Protein AF-B0C859-F1 (afdb_monomer)

Radius of gyration: 30.51 Å; Cα contacts (8 Å, |Δi|>4): 1218; chains: 1; bounding box: 71×72×111 Å

Solvent-accessible surface area (backbone atoms only — not comparable to full-atom values): 41996 Å² total; per-residue (Å²): 130,48,47,42,26,33,20,69,65,22,59,54,35,64,70,35,77,77,31,59,90,48,53,83,52,46,46,60,54,52,50,51,58,43,65,68,59,91,51,92,54,97,84,43,74,41,70,45,69,41,69,83,90,44,56,77,31,32,31,49,46,49,91,95,53,52,63,32,47,33,29,33,76,55,93,74,31,37,36,34,60,35,48,41,47,74,57,84,59,63,76,68,59,68,72,85,78,54,65,89,58,56,41,24,45,63,90,74,52,49,77,70,53,33,47,38,29,65,32,42,38,44,44,71,39,31,61,47,82,48,73,60,64,52,47,50,60,49,56,67,53,73,69,74,62,101,59,68,44,47,37,38,42,44,40,33,77,43,45,52,63,71,62,50,53,49,55,48,46,53,56,42,39,71,71,66,38,47,57,45,42,30,36,54,75,90,50,39,64,58,50,45,51,25,50,71,72,44,65,98,79,39,89,87,67,62,65,31,36,65,68,56,49,44,21,69,70,36,67,85,44,52,89,22,59,51,48,73,64,53,50,43,54,16,43,49,51,27,26,50,75,67,72,39,36,86,82,58,58,85,84,52,63,65,56,53,48,38,39,45,63,68,65,66,41,79,84,36,82,65,45,66,71,33,60,63,44,61,74,38,40,71,59,50,61,56,55,65,71,51,54,68,69,50,31,50,58,54,39,57,82,37,34,51,73,63,60,48,24,66,51,48,55,76,71,68,72,88,78,94,54,37,32,40,40,37,35,46,61,46,49,60,47,52,70,59,44,56,50,20,52,52,49,32,46,49,48,48,36,73,77,38,99,37,55,36,38,38,38,38,30,29,36,69,60,59,28,78,51,79,51,70,82,58,65,42,80,67,70,58,87,45,80,40,77,69,55,70,54,17,78,40,34,11,15,29,44,34,52,34,31,55,41,43,56,61,67,49,76,65,72,84,78,55,102,56,64,64,75,69,66,75,65,54,38,86,36,22,66,38,59,55,52,64,26,34,34,40,51,25,91,40,76,64,48,54,47,53,49,52,54,51,41,46,70,71,34,83,57,34,97,85,53,79,67,58,36,57,60,55,51,59,10,53,23,42,38,34,39,32,56,84,86,58,89,72,85,73,78,70,48,78,34,38,43,76,33,38,56,79,72,43,54,96,51,65,28,37,18,34,35,37,43,64,75,70,81,58,105,59,84,80,46,51,64,58,30,19,43,50,35,43,54,58,61,31,28,26,44,38,46,37,36,48,32,36,51,71,35,50,55,48,41,51,73,75,30,48,70,22,62,74,51,36,50,74,42,57,69,88,41,61,65,64,47,51,53,49,43,54,57,50,58,73,30,37,32,47,33,65,54,50,90,31,33,71,57,52,54,49,52,60,52,50,29,50,68,41,89,75,71,46,76,46,50,45,50,66,65,47,33,59,60,20,70,47,61,64,66,69,51,46,56,60,42,38,53,51,39,41,79,36,43,78,64,56,70,34,67,67,52,48,49,51,49,70,39,87,80,41,45,59,71,58,29,30,48,52,25,48,35,68,74,33,53,68,60,19,53,62,52,42,57,74,27,58,87,79,37,54,67,61,29,45,51,52,33,51,52,53,18,51,55,28,42,75,71,68,37,52,72,59,14,49,26,39,24,53,76,54,76,43,90,80,93,72,92,58,98,64,66,80,56,46,82,57,86,76,63,63,70,59,54,49,51,52,53,50,51,50,53,51,51,56,52,51,58,64,72,74,108

Secondary structure (DSSP, 8-state):
-PPEEE-HHHHHHHTSGGGGGGGGGHHHHHHHHHTT----STT--EEEEPPGGGTT-EEEE-TT--EEEEEEEETTEEEEEEEEESSSSTTTS-TTSS-----EEE----HHHHHHHHHT-GGGGSBPPPHHHHHHHHHHHH---SS-EEEEEE--TTS-HHHHHHHHHHHHHHTT-EEEEE--GGGHHHHHHHHHHS-TT-TT--EE-HHHHHHHH-GGGTTTBPPHHHHHHHHHHHHHHTT-HHHH-S--HHHHHHHIIIII---HHHHTTSHHHHHTHHHHHHHTTS-HHHHHHHHTT-B-HHHHHHHHTTSPPP--S-EEEEESSGGGS-HHHHHHHHHHHHHHHHHSSS-EEEEEEE-GGG--SS----GGGGT-SEEE-----BSSS-HHHHHHHGGGGGGG--S---TT--PPPPPPGGGBS---PPEEEEEESSHHHHHHHHHHHHHHSS--TT---S-HHHHHHHSEEEEE-TT----PPP-SSEEEE-HHHHTT--EEEEEEE-----SSPPPHHHHHHHHHHHTSEEEEEEEEEEHHHHHHHHHH-HHHHHTEEEEETT-HHHHHHHHHHHHTT-----SGGGHHHHHHHHHHHTTSSS----TTHHHHHHHTT--HHHHHHHHHHHHHTTHHHHTSHHHHHHHHSTTS-HHHHHHHHHHTT-HHHHHHHHGGGTTT-HHHHHHHHHHHHHHHHHTT-HHHHHHHHHHTT-------S-GGGGG--S-HHHHHHHHHHHHHHHHHHHH--

Organism: Acaryochloris marina (strain MBIC 11017) (NCBI:txid329726)

Foldseek 3Di:
DAWEFEAPQALLQLLFPQNVVCNQVVLVLVVLVRVVDPDPDLQRFDKDADDDPRNQWIWTDGPPAQKIWIWGDDPRYIYTQHIGGNDPCVVVDDSVQAFRDGFFTDDRQHDVRSCCVRFQVVRLLGTDDDPLLVVVLVVVPVPDDLAEAEEEAFEDPQLCQLVSLLVSQQVVVLVVAAEAAEEDPVCQVSSVSSQVSDDPSCPPDGHHHPLRVCCVFPVLQNPAADDLVLLQVLLCVLCVVLVLCVVLDDDHSLLSLVCLQAVVDPVHPVVCVFLLVVVCVVNVVSSNSRDPVSSVVSSPSHDYPNRVLVVLLPDGDADDAAYEYEHEQQLQDHPSNLLSVVNSQNVNSVPDSHHYYYYYYHFNLQHQRSHDDFVLSSVGPDYDHRGQARSFAALQLLQQLVLLLVLNPPDDDDPRGPDGDRHHNVNYSHNFDHAAEEEAQDPVLVVVLVVVLQVPACQHPPNFDQAVSSLVQLAAEEEEEPPDPDDDDADSRYDYDYLVRLPPAAFQEHEYEYDPDDPDRDGSSSSSSSSSRSSRHGHYYYYYDYPVSVVVCCVRRVSSVVRHHYDYSVPPVSSVVVSVVRSSRGRHHQLQVCLVVLLVVQLVQCQDVLRGHHQCNVVSCVSNVNDPVVSLVSNLVSLLVVLVNLPDVVNVVVLVDPSHDLVVSLSSCLSNVNLVVNLVSLVVCVVPPLPVSLVSLQVSLVSCVVVVVNLVSLLSCVSSVHDDPDDDPCPVCSPDDDDVVVVVVVVVVVVVVVVVVVVVD

InterPro domains:
  IPR027417 P-loop containing nucleoside triphosphate hydrolase [G3DSA:3.40.50.300] (118-390)
  IPR027417 P-loop containing nucleoside triphosphate hydrolase [G3DSA:3.40.50.300] (391-562)
  IPR027417 P-loop containing nucleoside triphosphate hydrolase [SSF52540] (129-548)

Nearest PDB structures (foldseek):
  7zep-assembly1_A  TM=5.717E-01  e=1.549E-06  Homo sapiens
  9gmx-assembly1_B  TM=3.994E-01  e=7.919E-07  Homo sapiens
  8b1t-assembly1_D  TM=3.923E-01  e=1.549E-06  Escherichia coli
  6t2v-assembly1_D  TM=4.020E-01  e=6.567E-06  Escherichia coli
  6i59-assembly1_A  TM=3.264E-01  e=9.735E-07  Saccharomyces cerevisiae S288C

Structure (mmCIF, N/CA/C/O backbone):
data_AF-B0C859-F1
#
_entry.id   AF-B0C859-F1
#
loop_
_atom_site.group_PDB
_atom_site.id
_atom_site.type_symbol
_atom_site.label_atom_id
_atom_site.label_alt_id
_atom_site.label_comp_id
_atom_site.label_asym_id
_atom_site.label_entity_id
_atom_site.label_seq_id
_atom_site.pdbx_PDB_ins_code
_atom_site.Cartn_x
_atom_site.Cartn_y
_atom_site.Cartn_z
_atom_site.occupancy
_atom_site.B_iso_or_equiv
_atom_site.auth_seq_id
_atom_site.auth_comp_id
_atom_site.auth_asym_id
_atom_site.auth_atom_id
_atom_site.pdbx_PDB_model_num
ATOM 1 N N . MET A 1 1 ? -8.826 -27.556 -12.452 1.00 67.69 1 MET A N 1
ATOM 2 C CA . MET A 1 1 ? -7.565 -27.146 -13.107 1.00 67.69 1 MET A CA 1
ATOM 3 C C . MET A 1 1 ? -6.488 -27.094 -12.033 1.00 67.69 1 MET A C 1
ATOM 5 O O . MET A 1 1 ? -6.812 -26.669 -10.931 1.00 67.69 1 MET A O 1
ATOM 9 N N . THR A 1 2 ? -5.275 -27.588 -12.288 1.00 82.00 2 THR A N 1
ATOM 10 C CA . THR A 1 2 ? -4.164 -27.472 -11.324 1.00 82.00 2 THR A CA 1
ATOM 11 C C . THR A 1 2 ? -3.828 -25.998 -11.127 1.00 82.00 2 THR A C 1
ATOM 13 O O . THR A 1 2 ? -3.745 -25.268 -12.114 1.00 82.00 2 THR A O 1
ATOM 16 N N . ARG A 1 3 ? -3.661 -25.547 -9.880 1.00 89.69 3 ARG A N 1
ATOM 17 C CA . ARG A 1 3 ? -3.177 -24.190 -9.590 1.00 89.69 3 ARG A CA 1
ATOM 18 C C . ARG A 1 3 ? -1.683 -24.213 -9.310 1.00 89.69 3 ARG A C 1
ATOM 20 O O . ARG A 1 3 ? -1.163 -25.184 -8.750 1.00 89.69 3 ARG A O 1
ATOM 27 N N . ILE A 1 4 ? -1.015 -23.129 -9.682 1.00 91.69 4 ILE A N 1
ATOM 28 C CA . ILE A 1 4 ? 0.363 -22.856 -9.292 1.00 91.69 4 ILE A CA 1
ATOM 29 C C . ILE A 1 4 ? 0.324 -21.922 -8.089 1.00 91.69 4 ILE A C 1
ATOM 31 O O . ILE A 1 4 ? -0.297 -20.863 -8.135 1.00 91.69 4 ILE A O 1
ATOM 35 N N . LYS A 1 5 ? 0.966 -22.343 -7.007 1.00 92.38 5 LYS A N 1
ATOM 36 C CA . LYS A 1 5 ? 1.082 -21.593 -5.761 1.00 92.38 5 LYS A CA 1
ATOM 37 C C . LYS A 1 5 ? 2.539 -21.248 -5.504 1.00 92.38 5 LYS A C 1
ATOM 39 O O . LYS A 1 5 ? 3.415 -22.025 -5.870 1.00 92.38 5 LYS A O 1
ATOM 44 N N . LEU A 1 6 ? 2.803 -20.117 -4.868 1.00 91.75 6 LEU A N 1
ATOM 45 C CA . LEU A 1 6 ? 4.147 -19.672 -4.515 1.00 91.75 6 LEU A CA 1
ATOM 46 C C . LEU A 1 6 ? 4.242 -19.433 -3.006 1.00 91.75 6 LEU A C 1
ATOM 48 O O . LEU A 1 6 ? 3.296 -18.947 -2.377 1.00 91.75 6 LEU A O 1
ATOM 52 N N . ILE A 1 7 ? 5.395 -19.780 -2.433 1.00 87.62 7 ILE A N 1
ATOM 53 C CA . ILE A 1 7 ? 5.770 -19.390 -1.066 1.00 87.62 7 ILE A CA 1
ATOM 54 C C . ILE A 1 7 ? 6.522 -18.043 -1.087 1.00 87.62 7 ILE A C 1
ATOM 56 O O . ILE A 1 7 ? 7.114 -17.707 -2.118 1.00 87.62 7 ILE A O 1
ATOM 60 N N . PRO A 1 8 ? 6.579 -17.289 0.029 1.00 81.88 8 PRO A N 1
ATOM 61 C CA . PRO A 1 8 ? 7.277 -15.998 0.089 1.00 81.88 8 PRO A CA 1
ATOM 62 C C . PRO A 1 8 ? 8.747 -16.065 -0.347 1.00 81.88 8 PRO A C 1
ATOM 64 O O . PRO A 1 8 ? 9.205 -15.223 -1.116 1.00 81.88 8 PRO A O 1
ATOM 67 N N . ALA A 1 9 ? 9.467 -17.119 0.048 1.00 81.44 9 ALA A N 1
ATOM 68 C CA . ALA A 1 9 ? 10.857 -17.319 -0.357 1.00 81.44 9 ALA A CA 1
ATOM 69 C C . ALA A 1 9 ? 11.041 -17.403 -1.885 1.00 81.44 9 ALA A C 1
ATOM 71 O O . ALA A 1 9 ? 11.989 -16.832 -2.411 1.00 81.44 9 ALA A O 1
ATOM 72 N N . ALA A 1 10 ? 10.115 -18.035 -2.614 1.00 87.38 10 ALA A N 1
ATOM 73 C CA . ALA A 1 10 ? 10.185 -18.111 -4.075 1.00 87.38 10 ALA A CA 1
ATOM 74 C C . ALA A 1 10 ? 9.965 -16.744 -4.751 1.00 87.38 10 ALA A C 1
ATOM 76 O O . ALA A 1 10 ? 10.552 -16.469 -5.794 1.00 87.38 10 ALA A O 1
ATOM 77 N N . LEU A 1 11 ? 9.141 -15.874 -4.157 1.00 85.19 11 LEU A N 1
ATOM 78 C CA . LEU A 1 11 ? 8.973 -14.497 -4.632 1.00 85.19 11 LEU A CA 1
ATOM 79 C C . LEU A 1 11 ? 10.202 -13.630 -4.363 1.00 85.19 11 LEU A C 1
ATOM 81 O O . LEU A 1 11 ? 10.510 -12.7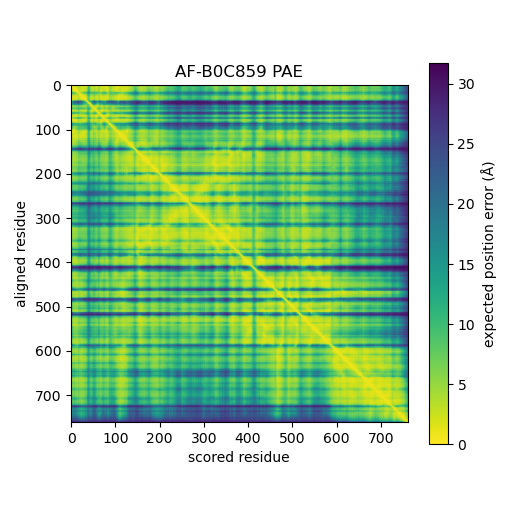56 -5.170 1.00 85.19 11 LEU A O 1
ATOM 85 N N . ARG A 1 12 ? 10.899 -13.851 -3.242 1.00 80.62 12 ARG A N 1
ATOM 86 C CA . ARG A 1 12 ? 12.182 -13.182 -2.988 1.00 80.62 12 ARG A CA 1
ATOM 87 C C . ARG A 1 12 ? 13.233 -13.617 -3.993 1.00 80.62 12 ARG A C 1
ATOM 89 O O . ARG A 1 12 ? 13.919 -12.757 -4.531 1.00 80.62 12 ARG A O 1
ATOM 96 N N . ASP A 1 13 ? 13.300 -14.913 -4.293 1.00 82.62 13 ASP A N 1
ATOM 97 C CA . ASP A 1 13 ? 14.200 -15.433 -5.320 1.00 82.62 13 ASP A CA 1
ATOM 98 C C . ASP A 1 13 ? 13.968 -14.722 -6.673 1.00 82.62 13 ASP A C 1
ATOM 100 O O . ASP A 1 13 ? 14.921 -14.261 -7.286 1.00 82.62 13 ASP A O 1
ATOM 104 N N . LEU A 1 14 ? 12.709 -14.517 -7.095 1.00 83.62 14 LEU A N 1
ATOM 105 C CA . LEU A 1 14 ? 12.363 -13.810 -8.346 1.00 83.62 14 LEU A CA 1
ATOM 106 C C . LEU A 1 14 ? 12.887 -12.377 -8.456 1.00 83.62 14 LEU A C 1
ATOM 108 O O . LEU A 1 14 ? 13.019 -11.860 -9.564 1.00 83.62 14 LEU A O 1
ATOM 112 N N . LYS A 1 15 ? 13.127 -11.722 -7.322 1.00 77.69 15 LYS A N 1
ATOM 113 C CA . LYS A 1 15 ? 13.576 -10.328 -7.264 1.00 77.69 15 LYS A CA 1
ATOM 114 C C . LYS A 1 15 ? 15.097 -10.207 -7.220 1.00 77.69 15 LYS A C 1
ATOM 116 O O . LYS A 1 15 ? 15.607 -9.091 -7.274 1.00 77.69 15 LYS A O 1
ATOM 121 N N . GLN A 1 16 ? 15.815 -11.325 -7.123 1.00 73.88 16 GLN A N 1
ATOM 122 C CA . GLN A 1 16 ? 17.271 -11.330 -7.146 1.00 73.88 16 GLN A CA 1
ATOM 123 C C . GLN A 1 16 ? 17.787 -10.995 -8.547 1.00 73.88 16 GLN A C 1
ATOM 125 O O . GLN A 1 16 ? 17.249 -11.446 -9.559 1.00 73.88 16 GLN A O 1
ATOM 130 N N . SER A 1 17 ? 18.882 -10.240 -8.606 1.00 62.31 17 SER A N 1
ATOM 131 C CA . SER A 1 17 ? 19.525 -9.824 -9.860 1.00 62.31 17 SER A CA 1
ATOM 132 C C . SER A 1 17 ? 19.996 -11.001 -10.722 1.00 62.31 17 SER A C 1
ATOM 134 O O . SER A 1 17 ? 20.011 -10.906 -11.947 1.00 62.31 17 SER A O 1
ATOM 136 N N . SER A 1 18 ? 20.316 -12.145 -10.109 1.00 64.19 18 SER A N 1
ATOM 137 C CA . SER A 1 18 ? 20.667 -13.390 -10.809 1.00 64.19 18 SER A CA 1
ATOM 138 C C . SER A 1 18 ? 19.541 -13.928 -11.702 1.00 64.19 18 SER A C 1
ATOM 140 O O . SER A 1 18 ? 19.820 -14.663 -12.650 1.00 64.19 18 SER A O 1
ATOM 142 N N . ILE A 1 19 ? 18.286 -13.560 -11.422 1.00 69.75 19 ILE A N 1
ATOM 143 C CA . ILE A 1 19 ? 17.091 -14.023 -12.139 1.00 69.75 19 ILE A CA 1
ATOM 144 C C . ILE A 1 19 ? 16.697 -13.088 -13.287 1.00 69.75 19 ILE A C 1
ATOM 146 O O . ILE A 1 19 ? 16.018 -13.518 -14.220 1.00 69.75 19 ILE A O 1
ATOM 150 N N . GLU A 1 20 ? 17.146 -11.829 -13.264 1.00 71.75 20 GLU A N 1
ATOM 151 C CA . GLU A 1 20 ? 16.677 -10.767 -14.167 1.00 71.75 20 GLU A CA 1
ATOM 152 C C . GLU A 1 20 ? 16.788 -11.153 -15.652 1.00 71.75 20 GLU A C 1
ATOM 154 O O . GLU A 1 20 ? 15.873 -10.898 -16.433 1.00 71.75 20 GLU A O 1
ATOM 159 N N . GLN A 1 21 ? 17.849 -11.872 -16.029 1.00 73.81 21 GLN A N 1
ATOM 160 C CA . GLN A 1 21 ? 18.100 -12.300 -17.412 1.00 73.81 21 GLN A CA 1
ATOM 161 C C . GLN A 1 21 ? 17.035 -13.237 -17.999 1.00 73.81 21 GLN A C 1
ATOM 163 O O . GLN A 1 21 ? 16.920 -13.340 -19.216 1.00 73.81 21 GLN A O 1
ATOM 168 N N . PHE A 1 22 ? 16.292 -13.954 -17.160 1.00 79.94 22 PHE A N 1
ATOM 169 C CA . PHE A 1 22 ? 15.277 -14.925 -17.582 1.00 79.94 22 PHE A CA 1
ATOM 170 C C . PHE A 1 22 ? 13.941 -14.702 -16.870 1.00 79.94 22 PHE A C 1
ATOM 172 O O . PHE A 1 22 ? 13.078 -15.582 -16.859 1.00 79.94 22 PHE A O 1
ATOM 179 N N . PHE A 1 23 ? 13.760 -13.519 -16.283 1.00 84.81 23 PHE A N 1
ATOM 180 C CA . PHE A 1 23 ? 12.555 -13.136 -15.561 1.00 84.81 23 PHE A CA 1
ATOM 181 C C . PHE A 1 23 ? 11.292 -13.279 -16.426 1.00 84.81 23 PHE A C 1
ATOM 183 O O . PHE A 1 23 ? 10.271 -13.780 -15.952 1.00 84.81 23 PHE A O 1
ATOM 190 N N . ASP A 1 24 ? 11.390 -12.914 -17.707 1.00 84.06 24 ASP A N 1
ATOM 191 C CA . ASP A 1 24 ? 10.291 -12.985 -18.680 1.00 84.06 24 ASP A CA 1
ATOM 192 C C . ASP A 1 24 ? 9.945 -14.402 -19.137 1.00 84.06 24 ASP A C 1
ATOM 194 O O . ASP A 1 24 ? 8.827 -14.652 -19.591 1.00 84.06 24 ASP A O 1
ATOM 198 N N . ASP A 1 25 ? 10.863 -15.355 -18.973 1.00 85.19 25 ASP A N 1
ATOM 199 C CA . ASP A 1 25 ? 10.608 -16.747 -19.332 1.00 85.19 25 ASP A CA 1
ATOM 200 C C . ASP A 1 25 ? 9.757 -17.454 -18.271 1.00 85.19 25 ASP A C 1
ATOM 202 O O . ASP A 1 25 ? 9.023 -18.393 -18.596 1.00 85.19 25 ASP A O 1
ATOM 206 N N . ILE A 1 26 ? 9.842 -17.025 -17.003 1.00 89.19 26 ILE A N 1
ATOM 207 C CA . ILE A 1 26 ? 9.224 -17.709 -15.857 1.00 89.19 26 ILE A CA 1
ATOM 208 C C . ILE A 1 26 ? 7.721 -17.964 -16.054 1.00 89.19 26 ILE A C 1
ATOM 210 O O . ILE A 1 26 ? 7.321 -19.118 -15.868 1.00 89.19 26 ILE A O 1
ATOM 214 N N . PRO A 1 27 ? 6.882 -16.996 -16.476 1.00 90.56 27 PRO A N 1
ATOM 215 C CA . PRO A 1 27 ? 5.461 -17.245 -16.730 1.00 90.56 27 PRO A CA 1
ATOM 216 C C . PRO A 1 27 ? 5.204 -18.392 -17.709 1.00 90.56 27 PRO A C 1
ATOM 218 O O . PRO A 1 27 ? 4.326 -19.224 -17.483 1.00 90.56 27 PRO A O 1
ATOM 221 N N . THR A 1 28 ? 6.019 -18.509 -18.759 1.00 86.81 28 THR A N 1
ATOM 222 C CA . THR A 1 28 ? 5.923 -19.604 -19.735 1.00 86.81 28 THR A CA 1
ATOM 223 C C . THR A 1 28 ? 6.243 -20.954 -19.087 1.00 86.81 28 THR A C 1
ATOM 225 O O . THR A 1 28 ? 5.564 -21.955 -19.343 1.00 86.81 28 THR A O 1
ATOM 228 N N . ILE A 1 29 ? 7.234 -20.992 -18.187 1.00 86.69 29 ILE A N 1
ATOM 229 C CA . ILE A 1 29 ? 7.563 -22.186 -17.390 1.00 86.69 29 ILE A CA 1
ATOM 230 C C . ILE A 1 29 ? 6.382 -22.565 -16.490 1.00 86.69 29 ILE A C 1
ATOM 232 O O . ILE A 1 29 ? 5.988 -23.735 -16.454 1.00 86.69 29 ILE A O 1
ATOM 236 N N . LEU A 1 30 ? 5.800 -21.591 -15.784 1.00 89.31 30 LEU A N 1
ATOM 237 C CA . LEU A 1 30 ? 4.663 -21.808 -14.889 1.00 89.31 30 LEU A CA 1
ATOM 238 C C . LEU A 1 30 ? 3.416 -22.273 -15.660 1.00 89.31 30 LEU A C 1
ATOM 240 O O . LEU A 1 30 ? 2.759 -23.219 -15.223 1.00 89.31 30 LEU A O 1
ATOM 244 N N . ALA A 1 31 ? 3.143 -21.715 -16.845 1.00 87.88 31 ALA A N 1
ATOM 245 C CA . ALA A 1 31 ? 2.058 -22.152 -17.729 1.00 87.88 31 ALA A CA 1
ATOM 246 C C . ALA A 1 31 ? 2.244 -23.619 -18.147 1.00 87.88 31 ALA A C 1
ATOM 248 O O . ALA A 1 31 ? 1.324 -24.439 -18.047 1.00 87.88 31 ALA A O 1
ATOM 249 N N . GLY A 1 32 ? 3.469 -23.981 -18.546 1.00 82.88 32 GLY A N 1
ATOM 250 C CA . GLY A 1 32 ? 3.834 -25.360 -18.866 1.00 82.88 32 GLY A CA 1
ATOM 251 C C . GLY A 1 32 ? 3.682 -26.302 -17.667 1.00 82.88 32 GLY A C 1
ATOM 252 O O . GLY A 1 32 ? 3.225 -27.439 -17.823 1.00 82.88 32 GLY A O 1
ATOM 253 N N . MET A 1 33 ? 3.994 -25.832 -16.453 1.00 84.62 33 MET A N 1
ATOM 254 C CA . MET A 1 33 ? 3.725 -26.571 -15.218 1.00 84.62 33 MET A CA 1
ATOM 255 C C . MET A 1 33 ? 2.220 -26.737 -14.972 1.00 84.62 33 MET A C 1
ATOM 257 O O . MET A 1 33 ? 1.798 -27.828 -14.583 1.00 84.62 33 MET A O 1
ATOM 261 N N . GLN A 1 34 ? 1.409 -25.706 -15.189 1.00 85.81 34 GLN A N 1
ATOM 262 C CA . GLN A 1 34 ? -0.027 -25.722 -14.906 1.00 85.81 34 GLN A CA 1
ATOM 263 C C . GLN A 1 34 ? -0.800 -26.680 -15.822 1.00 85.81 34 GLN A C 1
ATOM 265 O O . GLN A 1 34 ? -1.718 -27.365 -15.368 1.00 85.81 34 GLN A O 1
ATOM 270 N N . ALA A 1 35 ? -0.388 -26.787 -17.088 1.00 77.25 35 ALA A N 1
ATOM 271 C CA . ALA A 1 35 ? -1.024 -27.647 -18.086 1.00 77.25 35 ALA A CA 1
ATOM 272 C C . ALA A 1 35 ? -0.813 -29.167 -17.857 1.00 77.25 35 ALA A C 1
ATOM 274 O O . ALA A 1 35 ? -1.423 -29.978 -18.553 1.00 77.25 35 ALA A O 1
ATOM 275 N N . ASP A 1 36 ? 0.044 -29.564 -16.900 1.00 65.12 36 ASP A N 1
ATOM 276 C CA . ASP A 1 36 ? 0.352 -30.950 -16.475 1.00 65.12 36 ASP A CA 1
ATOM 277 C C . ASP A 1 36 ? 0.458 -31.963 -17.643 1.00 65.12 36 ASP A C 1
ATOM 279 O O . ASP A 1 36 ? -0.048 -33.089 -17.603 1.00 65.12 36 ASP A O 1
ATOM 283 N N . HIS A 1 37 ? 1.102 -31.560 -18.742 1.00 51.75 37 HIS A N 1
ATOM 284 C CA . HIS A 1 37 ? 1.081 -32.337 -19.973 1.00 51.75 37 HIS A CA 1
ATOM 285 C C . HIS A 1 37 ? 2.182 -33.401 -20.036 1.00 51.75 37 HIS A C 1
ATOM 287 O O . HIS A 1 37 ? 3.337 -33.128 -20.351 1.00 51.75 37 HIS A O 1
ATOM 293 N N . LYS A 1 38 ? 1.744 -34.662 -19.938 1.00 43.94 38 LYS A N 1
ATOM 294 C CA . LYS A 1 38 ? 2.322 -35.845 -20.609 1.00 43.94 38 LYS A CA 1
ATOM 295 C C . LYS A 1 38 ? 2.362 -35.705 -22.153 1.00 43.94 38 LYS A C 1
ATOM 297 O O . LYS A 1 38 ? 2.098 -36.674 -22.863 1.00 43.94 38 LYS A O 1
ATOM 302 N N . ARG A 1 39 ? 2.607 -34.518 -22.720 1.00 44.06 39 ARG A N 1
ATOM 303 C CA . ARG A 1 39 ? 2.709 -34.349 -24.177 1.00 44.06 39 ARG A CA 1
ATOM 304 C C . ARG A 1 39 ? 4.146 -34.629 -24.579 1.00 44.06 39 ARG A C 1
ATOM 306 O O . ARG A 1 39 ? 5.019 -33.811 -24.341 1.00 44.06 39 ARG A O 1
ATOM 313 N N . ALA A 1 40 ? 4.386 -35.796 -25.169 1.00 41.34 40 ALA A N 1
ATOM 314 C CA . ALA A 1 40 ? 5.621 -36.076 -25.885 1.00 41.34 40 ALA A CA 1
ATOM 315 C C . ALA A 1 40 ? 5.709 -35.118 -27.088 1.00 41.34 40 ALA A C 1
ATOM 317 O O . ALA A 1 40 ? 5.047 -35.319 -28.101 1.00 41.34 40 ALA A O 1
ATOM 318 N N . GLY A 1 41 ? 6.468 -34.037 -26.938 1.00 48.50 41 GLY A N 1
ATOM 319 C CA . GLY A 1 41 ? 6.740 -33.043 -27.970 1.00 48.50 41 GLY A CA 1
ATOM 320 C C . GLY A 1 41 ? 8.003 -32.249 -27.613 1.00 48.50 41 GLY A C 1
ATOM 321 O O . GLY A 1 41 ? 8.417 -32.270 -26.454 1.00 48.50 41 GLY A O 1
ATOM 322 N N . PRO A 1 42 ? 8.636 -31.557 -28.572 1.00 43.59 42 PRO A N 1
ATOM 323 C CA . PRO A 1 42 ? 9.919 -30.874 -28.363 1.00 43.59 42 PRO A CA 1
ATOM 324 C C . PRO A 1 42 ? 9.881 -29.739 -27.319 1.00 43.59 42 PRO A C 1
ATOM 326 O O . PRO A 1 42 ? 10.926 -29.403 -26.773 1.00 43.59 42 PRO A O 1
ATOM 329 N N . ASN A 1 43 ? 8.690 -29.227 -26.975 1.00 47.09 43 ASN A N 1
ATOM 330 C CA . ASN A 1 43 ? 8.473 -28.178 -25.964 1.00 47.09 43 ASN A CA 1
ATOM 331 C C . ASN A 1 43 ? 7.867 -28.715 -24.649 1.00 47.09 43 ASN A C 1
ATOM 333 O O . ASN A 1 43 ? 7.275 -27.966 -23.874 1.00 47.09 43 ASN A O 1
ATOM 337 N N . ALA A 1 44 ? 7.946 -30.026 -24.406 1.00 55.66 44 ALA A N 1
ATOM 338 C CA . ALA A 1 44 ? 7.475 -30.619 -23.160 1.00 55.66 44 ALA A CA 1
ATOM 339 C C . ALA A 1 44 ? 8.372 -30.196 -21.989 1.00 55.66 44 ALA A C 1
ATOM 341 O O . ALA A 1 44 ? 9.593 -30.345 -22.047 1.00 55.66 44 ALA A O 1
ATOM 342 N N . LEU A 1 45 ? 7.766 -29.699 -20.912 1.00 66.44 45 LEU A N 1
ATOM 343 C CA . LEU A 1 45 ? 8.478 -29.304 -19.701 1.00 66.44 45 LEU A CA 1
ATOM 344 C C . LEU A 1 45 ? 9.093 -30.550 -19.025 1.00 66.44 45 LEU A C 1
ATOM 346 O O . LEU A 1 45 ? 8.383 -31.319 -18.372 1.00 66.44 45 LEU A O 1
ATOM 350 N N . ASP A 1 46 ? 10.404 -30.776 -19.184 1.00 71.81 46 ASP A N 1
ATOM 351 C CA . ASP A 1 46 ? 11.111 -31.880 -18.514 1.00 71.81 46 ASP A CA 1
ATOM 352 C C . ASP A 1 46 ? 11.164 -31.567 -17.012 1.00 71.81 46 ASP A C 1
ATOM 354 O O . ASP A 1 46 ? 11.607 -30.500 -16.587 1.00 71.81 46 ASP A O 1
ATOM 358 N N . THR A 1 47 ? 10.661 -32.480 -16.188 1.00 78.00 47 THR A N 1
ATOM 359 C CA . THR A 1 47 ? 10.685 -32.354 -14.730 1.00 78.00 47 THR A CA 1
ATOM 360 C C . THR A 1 47 ? 11.495 -33.505 -14.163 1.00 78.00 47 THR A C 1
ATOM 362 O O . THR A 1 47 ? 11.248 -34.665 -14.492 1.00 78.00 47 THR A O 1
ATOM 365 N N . LYS A 1 48 ? 12.432 -33.205 -13.261 1.00 81.50 48 LYS A N 1
ATOM 366 C CA . LYS A 1 48 ? 13.220 -34.225 -12.560 1.00 81.50 48 LYS A CA 1
ATOM 367 C C . LYS A 1 48 ? 13.062 -34.102 -11.056 1.00 81.50 48 LYS A C 1
ATOM 369 O O . LYS A 1 48 ? 13.202 -33.008 -10.518 1.00 81.50 48 LYS A O 1
ATOM 374 N N . SER A 1 49 ? 12.847 -35.222 -10.376 1.00 82.56 49 SER A N 1
ATOM 375 C CA . SER A 1 49 ? 12.930 -35.273 -8.915 1.00 82.56 49 SER A CA 1
ATOM 376 C C . SER A 1 49 ? 14.350 -34.945 -8.451 1.00 82.56 49 SER A C 1
ATOM 378 O O . SER A 1 49 ? 15.330 -35.355 -9.088 1.00 82.56 49 SER A O 1
ATOM 380 N N . LEU A 1 50 ? 14.464 -34.205 -7.350 1.00 80.19 50 LEU A N 1
ATOM 381 C CA . LEU A 1 50 ? 15.745 -33.999 -6.683 1.00 80.19 50 LEU A CA 1
ATOM 382 C C . LEU A 1 50 ? 16.173 -35.284 -5.950 1.00 80.19 50 LEU A C 1
ATOM 384 O O . LEU A 1 50 ? 15.359 -36.153 -5.635 1.00 80.19 50 LEU A O 1
ATOM 388 N N . GLN A 1 51 ? 17.479 -35.440 -5.735 1.00 77.31 51 GLN A N 1
ATOM 389 C CA . GLN A 1 51 ? 18.060 -36.613 -5.072 1.00 77.31 51 GLN A CA 1
ATOM 390 C C . GLN A 1 51 ? 18.373 -36.326 -3.593 1.00 77.31 51 GLN A C 1
ATOM 392 O O . GLN A 1 51 ? 18.284 -35.192 -3.129 1.00 77.31 51 GLN A O 1
ATOM 397 N N . GLY A 1 52 ? 18.758 -37.363 -2.841 1.00 77.38 52 GLY A N 1
ATOM 398 C CA . GLY A 1 52 ? 19.196 -37.217 -1.448 1.00 77.38 52 GLY A CA 1
ATOM 399 C C . GLY A 1 52 ? 18.051 -36.907 -0.482 1.00 77.38 52 GLY A C 1
ATOM 400 O O . GLY A 1 52 ? 17.074 -37.657 -0.439 1.00 77.38 52 GLY A O 1
ATOM 401 N N . ARG A 1 53 ? 18.195 -35.836 0.310 1.00 71.12 53 ARG A N 1
ATOM 402 C CA . ARG A 1 53 ? 17.185 -35.383 1.285 1.00 71.12 53 ARG A CA 1
ATOM 403 C C . ARG A 1 53 ? 15.942 -34.758 0.632 1.00 71.12 53 ARG A C 1
ATOM 405 O O . ARG A 1 53 ? 14.845 -34.928 1.141 1.00 71.12 53 ARG A O 1
ATOM 412 N N . TYR A 1 54 ? 16.068 -34.219 -0.582 1.00 77.44 54 TYR A N 1
ATOM 413 C CA . TYR A 1 54 ? 14.992 -33.510 -1.292 1.00 77.44 54 TYR A CA 1
ATOM 414 C C . TYR A 1 54 ? 14.127 -34.389 -2.215 1.00 77.44 54 TYR A C 1
ATOM 416 O O . TYR A 1 54 ? 13.584 -33.904 -3.205 1.00 77.44 54 TYR A O 1
ATOM 424 N N . LYS A 1 55 ? 13.988 -35.695 -1.951 1.00 76.31 55 LYS A N 1
ATOM 425 C CA . LYS A 1 55 ? 13.267 -36.634 -2.849 1.00 76.31 55 LYS A CA 1
ATOM 426 C C . LYS A 1 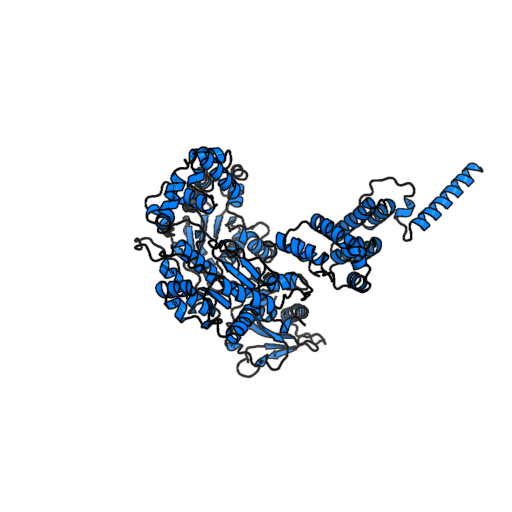55 ? 11.800 -36.273 -3.108 1.00 76.31 55 LYS A C 1
ATOM 428 O O . LYS A 1 55 ? 11.217 -36.743 -4.082 1.00 76.31 55 LYS A O 1
ATOM 433 N N . THR A 1 56 ? 11.200 -35.480 -2.228 1.00 80.00 56 THR A N 1
ATOM 434 C CA . THR A 1 56 ? 9.822 -34.982 -2.333 1.00 80.00 56 THR A CA 1
ATOM 435 C C . THR A 1 56 ? 9.695 -33.765 -3.252 1.00 80.00 56 THR A C 1
ATOM 437 O O . THR A 1 56 ? 8.579 -33.388 -3.611 1.00 80.00 56 THR A O 1
ATOM 440 N N . LEU A 1 57 ? 10.821 -33.167 -3.649 1.00 86.19 57 LEU A N 1
ATOM 441 C CA . LEU A 1 57 ? 10.891 -31.978 -4.484 1.00 86.19 57 LEU A CA 1
ATOM 442 C C . LEU A 1 57 ? 11.219 -32.342 -5.933 1.00 86.19 57 LEU A C 1
ATOM 444 O O . LEU A 1 57 ? 11.911 -33.317 -6.240 1.00 86.19 57 LEU A O 1
ATOM 448 N N . SER A 1 58 ? 10.717 -31.521 -6.842 1.00 87.62 58 SER A N 1
ATOM 449 C CA . SER A 1 58 ? 10.940 -31.618 -8.277 1.00 87.62 58 SER A CA 1
ATOM 450 C C . SER A 1 58 ? 11.526 -30.317 -8.803 1.00 87.62 58 SER A C 1
ATOM 452 O O . SER A 1 58 ? 11.253 -29.246 -8.271 1.00 87.62 58 SER A O 1
ATOM 454 N N . ARG A 1 59 ? 12.318 -30.407 -9.870 1.00 86.50 59 ARG A N 1
ATOM 455 C CA . ARG A 1 59 ? 12.836 -29.248 -10.597 1.00 86.50 59 ARG A CA 1
ATOM 456 C C . ARG A 1 59 ? 12.391 -29.257 -12.045 1.00 86.50 59 ARG A C 1
ATOM 458 O O . ARG A 1 59 ? 12.325 -30.323 -12.665 1.00 86.50 59 ARG A O 1
ATOM 465 N N . THR A 1 60 ? 12.158 -28.073 -12.591 1.00 86.19 60 THR A N 1
ATOM 466 C CA . THR A 1 60 ? 11.987 -27.890 -14.032 1.00 86.19 60 THR A CA 1
ATOM 467 C C . THR A 1 60 ? 13.334 -27.954 -14.753 1.00 86.19 60 THR A C 1
ATOM 469 O O . THR A 1 60 ? 14.389 -27.593 -14.221 1.00 86.19 60 THR A O 1
ATOM 472 N N . LYS A 1 61 ? 13.310 -28.458 -15.983 1.00 74.88 61 LYS A N 1
ATOM 473 C CA . LYS A 1 61 ? 14.422 -28.460 -16.923 1.00 74.88 61 LYS A CA 1
ATOM 474 C C . LYS A 1 61 ? 13.859 -28.108 -18.293 1.00 74.88 61 LYS A C 1
ATOM 476 O O . LYS A 1 61 ? 13.148 -28.898 -18.899 1.00 74.88 61 LYS A O 1
ATOM 481 N N . ILE A 1 62 ? 14.222 -26.939 -18.798 1.00 67.19 62 ILE A N 1
ATOM 482 C CA . ILE A 1 62 ? 13.894 -26.549 -20.167 1.00 67.19 62 ILE A CA 1
ATOM 483 C C . ILE A 1 62 ? 15.205 -26.476 -20.958 1.00 67.19 62 ILE A C 1
ATOM 485 O O . ILE A 1 62 ? 16.159 -25.844 -20.486 1.00 67.19 62 ILE A O 1
ATOM 489 N N . PRO A 1 63 ? 15.324 -27.175 -22.102 1.00 60.62 63 PRO A N 1
ATOM 490 C CA . PRO A 1 63 ? 16.467 -27.019 -22.998 1.00 60.62 63 PRO A CA 1
ATOM 491 C C . PRO A 1 63 ? 16.638 -25.546 -23.394 1.00 60.62 63 PRO A C 1
ATOM 493 O O . PRO A 1 63 ? 15.666 -24.906 -23.764 1.00 60.62 63 PRO A O 1
ATOM 496 N N . GLY A 1 64 ? 17.853 -25.003 -23.290 1.00 63.03 64 GLY A N 1
ATOM 497 C CA . GLY A 1 64 ? 18.141 -23.606 -23.647 1.00 63.03 64 GLY A CA 1
ATOM 498 C C . GLY A 1 64 ? 17.906 -22.567 -22.543 1.00 63.03 64 GLY A C 1
ATOM 499 O O . GLY A 1 64 ? 18.503 -21.503 -22.623 1.00 63.03 64 GLY A O 1
ATOM 500 N N . HIS A 1 65 ? 17.157 -22.882 -21.477 1.00 67.06 65 HIS A N 1
ATOM 501 C CA . HIS A 1 65 ? 16.913 -21.933 -20.381 1.00 67.06 65 HIS A CA 1
ATOM 502 C C . HIS A 1 65 ? 17.740 -22.245 -19.126 1.00 67.06 65 HIS A C 1
ATOM 504 O O . HIS A 1 65 ? 17.848 -23.400 -18.670 1.00 67.06 65 HIS A O 1
ATOM 510 N N . SER A 1 66 ? 18.284 -21.181 -18.534 1.00 75.06 66 SER A N 1
ATOM 511 C CA . SER A 1 66 ? 19.057 -21.225 -17.290 1.00 75.06 66 SER A CA 1
ATOM 512 C C . SER A 1 66 ? 18.181 -21.164 -16.039 1.00 75.06 66 SER A C 1
ATOM 514 O O . SER A 1 66 ? 18.633 -21.608 -14.996 1.00 75.06 66 SER A O 1
ATOM 516 N N . ALA A 1 67 ? 16.917 -20.750 -16.124 1.00 80.38 67 ALA A N 1
ATOM 517 C CA . ALA A 1 67 ? 16.011 -20.759 -14.976 1.00 80.38 67 ALA A CA 1
ATOM 518 C C . ALA A 1 67 ? 15.728 -22.181 -14.454 1.00 80.38 67 ALA A C 1
ATOM 520 O O . ALA A 1 67 ? 15.499 -23.125 -15.229 1.00 80.38 67 ALA A O 1
ATOM 521 N N . ARG A 1 68 ? 15.689 -22.353 -13.133 1.00 83.62 68 ARG A N 1
ATOM 522 C CA . ARG A 1 68 ? 15.258 -23.579 -12.452 1.00 83.62 68 ARG A CA 1
ATOM 523 C C . ARG A 1 68 ? 14.181 -23.240 -11.439 1.00 83.62 68 ARG A C 1
ATOM 525 O O . ARG A 1 68 ? 14.402 -22.446 -10.539 1.00 83.62 68 ARG A O 1
ATOM 532 N N . ILE A 1 69 ? 13.028 -23.887 -11.576 1.00 88.88 69 ILE A N 1
ATOM 533 C CA . ILE A 1 69 ? 11.927 -23.769 -10.621 1.00 88.88 69 ILE A CA 1
ATOM 534 C C . ILE A 1 69 ? 11.877 -25.053 -9.805 1.00 88.88 69 ILE A C 1
ATOM 536 O O . ILE A 1 69 ? 11.690 -26.141 -10.362 1.00 88.88 69 ILE A O 1
ATOM 540 N N . ILE A 1 70 ? 12.056 -24.919 -8.494 1.00 89.56 70 ILE A N 1
ATOM 541 C CA . ILE A 1 70 ? 11.942 -25.998 -7.516 1.00 89.56 70 ILE A CA 1
ATOM 542 C C . ILE A 1 70 ? 10.528 -25.983 -6.954 1.00 89.56 70 ILE A C 1
ATOM 544 O O . ILE A 1 70 ? 10.038 -24.954 -6.490 1.00 89.56 70 ILE A O 1
ATOM 548 N N . TRP A 1 71 ? 9.853 -27.124 -7.001 1.00 90.25 71 TRP A N 1
ATOM 549 C CA . TRP A 1 71 ? 8.450 -27.220 -6.631 1.00 90.25 71 TRP A CA 1
ATOM 550 C C . TRP A 1 71 ? 8.099 -28.568 -6.008 1.00 90.25 71 TRP A C 1
ATOM 552 O O . TRP A 1 71 ? 8.795 -29.572 -6.178 1.00 90.25 71 TRP A O 1
ATOM 562 N N . LYS A 1 72 ? 6.972 -28.588 -5.303 1.00 89.00 72 LYS A N 1
ATOM 563 C CA . LYS A 1 72 ? 6.365 -29.775 -4.703 1.00 89.00 72 LYS A CA 1
ATOM 564 C C . LYS A 1 72 ? 4.917 -29.902 -5.163 1.00 89.00 72 LYS A C 1
ATOM 566 O O . LYS A 1 72 ? 4.239 -28.906 -5.410 1.00 89.00 72 LYS A O 1
ATOM 571 N N . ARG A 1 73 ? 4.441 -31.139 -5.309 1.00 85.75 73 ARG A N 1
ATOM 572 C CA . ARG A 1 73 ? 3.025 -31.420 -5.573 1.00 85.75 73 ARG A CA 1
ATOM 573 C C . ARG A 1 73 ? 2.273 -31.498 -4.243 1.00 85.75 73 ARG A C 1
ATOM 575 O O . ARG A 1 73 ? 2.602 -32.356 -3.426 1.00 85.75 73 ARG A O 1
ATOM 582 N N . ASP A 1 74 ? 1.251 -30.664 -4.073 1.00 78.06 74 ASP A N 1
ATOM 583 C CA . ASP A 1 74 ? 0.358 -30.671 -2.912 1.00 78.06 74 ASP A CA 1
ATOM 584 C C . ASP A 1 74 ? -1.061 -31.027 -3.381 1.00 78.06 74 ASP A C 1
ATOM 586 O O . ASP A 1 74 ? -1.796 -30.200 -3.923 1.00 78.06 74 ASP A O 1
ATOM 590 N N . ALA A 1 75 ? -1.434 -32.299 -3.212 1.00 78.06 75 ALA A N 1
ATOM 591 C CA . ALA A 1 75 ? -2.655 -32.881 -3.775 1.00 78.06 75 ALA A CA 1
ATOM 592 C C . ALA A 1 75 ? -2.777 -32.642 -5.301 1.00 78.06 75 ALA A C 1
ATOM 594 O O . ALA A 1 75 ? -2.086 -33.303 -6.081 1.00 78.06 75 ALA A O 1
ATOM 595 N N . TYR A 1 76 ? -3.643 -31.714 -5.722 1.00 79.12 76 TYR A N 1
ATOM 596 C CA . TYR A 1 76 ? -3.879 -31.347 -7.126 1.00 79.12 76 TYR A CA 1
ATOM 597 C C . TYR A 1 76 ? -3.133 -30.081 -7.574 1.00 79.12 76 TYR A C 1
ATOM 599 O O . TYR A 1 76 ? -3.060 -29.825 -8.779 1.00 79.12 76 TYR A O 1
ATOM 607 N N . ASP A 1 77 ? -2.589 -29.312 -6.629 1.00 87.50 77 ASP A N 1
ATOM 608 C CA . ASP A 1 77 ? -1.880 -28.055 -6.871 1.00 87.50 77 ASP A CA 1
ATOM 609 C C . ASP A 1 77 ? -0.355 -28.283 -6.894 1.00 87.50 77 ASP A C 1
ATOM 611 O O . ASP A 1 77 ? 0.164 -29.310 -6.433 1.00 87.50 77 ASP A O 1
ATOM 615 N N . LYS A 1 78 ? 0.383 -27.321 -7.452 1.00 90.00 78 LYS A N 1
ATOM 616 C CA . LYS A 1 78 ? 1.852 -27.301 -7.435 1.00 90.00 78 LYS A CA 1
ATOM 617 C C . LYS A 1 78 ? 2.327 -26.074 -6.676 1.00 90.00 78 LYS A C 1
ATOM 619 O O . LYS A 1 78 ? 1.966 -24.961 -7.044 1.00 90.00 78 LYS A O 1
ATOM 624 N N . THR A 1 79 ? 3.162 -26.280 -5.668 1.00 91.44 79 THR A N 1
ATOM 625 C CA . THR A 1 79 ? 3.730 -25.208 -4.849 1.00 91.44 79 THR A CA 1
ATOM 626 C C . THR A 1 79 ? 5.185 -24.994 -5.238 1.00 91.44 79 THR A C 1
ATOM 628 O O . THR A 1 79 ? 6.010 -25.898 -5.099 1.00 91.44 79 THR A O 1
ATOM 631 N N . VAL A 1 80 ? 5.497 -23.809 -5.750 1.00 91.94 80 VAL A N 1
ATOM 632 C CA . VAL A 1 80 ? 6.852 -23.345 -6.038 1.00 91.94 80 VAL A CA 1
ATOM 633 C C . VAL A 1 80 ? 7.512 -22.924 -4.733 1.00 91.94 80 VAL A C 1
ATOM 635 O O . VAL A 1 80 ? 6.973 -22.123 -3.971 1.00 91.94 80 VAL A O 1
ATOM 638 N N . ILE A 1 81 ? 8.684 -23.496 -4.494 1.00 88.69 81 ILE A N 1
ATOM 639 C CA . ILE A 1 81 ? 9.440 -23.390 -3.246 1.00 88.69 81 ILE A CA 1
ATOM 640 C C . ILE A 1 81 ? 10.681 -22.529 -3.435 1.00 88.69 81 ILE A C 1
ATOM 642 O O . ILE A 1 81 ? 11.112 -21.868 -2.494 1.00 88.69 81 ILE A O 1
ATOM 646 N N . GLY A 1 82 ? 11.250 -22.524 -4.637 1.00 88.31 82 GLY A N 1
ATOM 647 C CA . GLY A 1 82 ? 12.387 -21.680 -4.961 1.00 88.31 82 GLY A CA 1
ATOM 648 C C . GLY A 1 82 ? 12.594 -21.548 -6.457 1.00 88.31 82 GLY A C 1
ATOM 649 O O . GLY A 1 82 ? 12.134 -22.388 -7.241 1.00 88.31 82 GLY A O 1
ATOM 650 N N . ILE A 1 83 ? 13.265 -20.470 -6.832 1.00 87.81 83 ILE A N 1
ATOM 651 C CA . ILE A 1 83 ? 13.609 -20.142 -8.212 1.00 87.81 83 ILE A CA 1
ATOM 652 C C . ILE A 1 83 ? 15.094 -19.791 -8.226 1.00 87.81 83 ILE A C 1
ATOM 654 O O . ILE A 1 83 ? 15.569 -19.109 -7.331 1.00 87.81 83 ILE A O 1
ATOM 658 N N . ASP A 1 84 ? 15.847 -20.310 -9.188 1.00 82.06 84 ASP A N 1
ATOM 659 C CA . ASP A 1 84 ? 17.286 -20.054 -9.245 1.00 82.06 84 ASP A CA 1
ATOM 660 C C . ASP A 1 84 ? 17.815 -20.041 -10.681 1.00 82.06 84 ASP A C 1
ATOM 662 O O . ASP A 1 84 ? 17.224 -20.645 -11.588 1.00 82.06 84 ASP A O 1
ATOM 666 N N . ALA A 1 85 ? 18.955 -19.386 -10.879 1.00 76.44 85 ALA A N 1
ATOM 667 C CA . ALA A 1 85 ? 19.764 -19.538 -12.075 1.00 76.44 85 ALA A CA 1
ATOM 668 C C . ALA A 1 85 ? 20.482 -20.890 -12.027 1.00 76.44 85 ALA A C 1
ATOM 670 O O . ALA A 1 85 ? 20.878 -21.378 -10.977 1.00 76.44 85 ALA A O 1
ATOM 671 N N . ARG A 1 86 ? 20.652 -21.540 -13.177 1.00 72.12 86 ARG A N 1
ATOM 672 C CA . ARG A 1 86 ? 21.351 -22.821 -13.278 1.00 72.12 86 ARG A CA 1
ATOM 673 C C . ARG A 1 86 ? 22.844 -22.608 -13.031 1.00 72.12 86 ARG A C 1
ATOM 675 O O . ARG A 1 86 ? 23.589 -22.367 -13.980 1.00 72.12 86 ARG A O 1
ATOM 682 N N . ASP A 1 87 ? 23.267 -22.851 -11.803 1.00 66.94 87 ASP A N 1
ATOM 683 C CA . ASP A 1 87 ? 24.665 -22.924 -11.393 1.00 66.94 87 ASP A CA 1
ATOM 684 C C . ASP A 1 87 ? 24.899 -24.092 -10.408 1.00 66.94 87 ASP A C 1
ATOM 686 O O . ASP A 1 87 ? 24.006 -24.909 -10.145 1.00 66.94 87 ASP A O 1
ATOM 690 N N . ASP A 1 88 ? 26.133 -24.230 -9.916 1.00 56.22 88 ASP A N 1
ATOM 691 C CA . ASP A 1 88 ? 26.478 -25.240 -8.907 1.00 56.22 88 ASP A CA 1
ATOM 692 C C . ASP A 1 88 ? 25.888 -24.897 -7.520 1.00 56.22 88 ASP A C 1
ATOM 694 O O . ASP A 1 88 ? 25.764 -25.777 -6.661 1.00 56.22 88 ASP A O 1
ATOM 698 N N . HIS A 1 89 ? 25.457 -23.647 -7.308 1.00 58.03 89 HIS A N 1
ATOM 699 C CA . HIS A 1 89 ? 24.886 -23.154 -6.057 1.00 58.03 89 HIS A CA 1
ATOM 700 C C . HIS A 1 89 ? 23.394 -23.468 -5.901 1.00 58.03 89 HIS A C 1
ATOM 702 O O . HIS A 1 89 ? 22.950 -23.622 -4.758 1.00 58.03 89 HIS A O 1
ATOM 708 N N . THR A 1 90 ? 22.651 -23.714 -6.987 1.00 58.12 90 THR A N 1
ATOM 709 C CA . THR A 1 90 ? 21.227 -24.104 -6.930 1.00 58.12 90 THR A CA 1
ATOM 710 C C . THR A 1 90 ? 20.970 -25.298 -6.003 1.00 58.12 90 THR A C 1
ATOM 712 O O . THR A 1 90 ? 19.928 -25.399 -5.363 1.00 58.12 90 THR A O 1
ATOM 715 N N . TYR A 1 91 ? 21.919 -26.237 -5.904 1.00 62.44 91 TYR A N 1
ATOM 716 C CA . TYR A 1 91 ? 21.789 -27.432 -5.052 1.00 62.44 91 TYR A CA 1
ATOM 717 C C . TYR A 1 91 ? 22.458 -27.288 -3.682 1.00 62.44 91 TYR A C 1
ATOM 719 O O . TYR A 1 91 ? 22.369 -28.208 -2.868 1.00 62.44 91 TYR A O 1
ATOM 727 N N . SER A 1 92 ? 23.123 -26.157 -3.434 1.00 60.59 92 SER A N 1
ATOM 728 C CA . SER A 1 92 ? 23.734 -25.826 -2.144 1.00 60.59 92 SER A CA 1
ATOM 729 C C . SER A 1 92 ? 22.727 -25.236 -1.151 1.00 60.59 92 SER A C 1
ATOM 731 O O . SER A 1 92 ? 22.949 -25.317 0.056 1.00 60.59 92 SER A O 1
ATOM 733 N N . GLN A 1 93 ? 21.595 -24.711 -1.640 1.00 67.00 93 GLN A N 1
ATOM 734 C CA . GLN A 1 93 ? 20.532 -24.181 -0.791 1.00 67.00 93 GLN A CA 1
ATOM 735 C C . GLN A 1 93 ? 19.848 -25.285 0.032 1.00 67.00 93 GLN A C 1
ATOM 737 O O . GLN A 1 93 ? 19.583 -26.393 -0.457 1.00 67.00 93 GLN A O 1
ATOM 742 N N . ASP A 1 94 ? 19.522 -24.971 1.290 1.00 72.31 94 ASP A N 1
ATOM 743 C CA . ASP A 1 94 ? 18.756 -25.859 2.163 1.00 72.31 94 ASP A CA 1
ATOM 744 C C . ASP A 1 94 ? 17.245 -25.664 1.995 1.00 72.31 94 ASP A C 1
ATOM 746 O O . ASP A 1 94 ? 16.601 -24.922 2.736 1.00 72.31 94 ASP A O 1
ATOM 750 N N . TYR A 1 95 ? 16.661 -26.335 1.000 1.00 75.06 95 TYR A N 1
ATOM 751 C CA . TYR A 1 95 ? 15.218 -26.262 0.751 1.00 75.06 95 TYR A CA 1
ATOM 752 C C . TYR A 1 95 ? 14.367 -26.892 1.864 1.00 75.06 95 TYR A C 1
ATOM 754 O O . TYR A 1 95 ? 13.163 -26.633 1.886 1.00 75.06 95 TYR A O 1
ATOM 762 N N . ASP A 1 96 ? 14.946 -27.685 2.777 1.00 68.12 96 ASP A N 1
ATOM 763 C CA . ASP A 1 96 ? 14.222 -28.270 3.917 1.00 68.12 96 ASP A CA 1
ATOM 764 C C . ASP A 1 96 ? 14.022 -27.246 5.050 1.00 68.12 96 ASP A C 1
ATOM 766 O O . ASP A 1 96 ? 13.118 -27.404 5.868 1.00 68.12 96 ASP A O 1
ATOM 770 N N . GLN A 1 97 ? 14.825 -26.173 5.086 1.00 67.62 97 GLN A N 1
ATOM 771 C CA . GLN A 1 97 ? 14.658 -25.069 6.041 1.00 67.62 97 GLN A CA 1
ATOM 772 C C . GLN A 1 97 ? 13.561 -24.078 5.626 1.00 67.62 97 GLN A C 1
ATOM 774 O O . GLN A 1 97 ? 13.151 -23.241 6.428 1.00 67.62 97 GLN A O 1
ATOM 779 N N . ARG A 1 98 ? 13.069 -24.156 4.381 1.00 74.75 98 ARG A N 1
ATOM 780 C CA . ARG A 1 98 ? 11.973 -23.304 3.903 1.00 74.75 98 ARG A CA 1
ATOM 781 C C . ARG A 1 98 ? 10.635 -23.878 4.370 1.00 74.75 98 ARG A C 1
ATOM 783 O O . ARG A 1 98 ? 10.338 -25.046 4.126 1.00 74.75 98 ARG A O 1
ATOM 790 N N . GLN A 1 99 ? 9.782 -23.055 4.980 1.00 71.44 99 GLN A N 1
ATOM 791 C CA . GLN A 1 99 ? 8.436 -23.496 5.335 1.00 71.44 99 GLN A CA 1
ATOM 792 C C . GLN A 1 99 ? 7.544 -23.585 4.088 1.00 71.44 99 GLN A C 1
ATOM 794 O O . GLN A 1 99 ? 7.368 -22.621 3.345 1.00 71.44 99 GLN A O 1
ATOM 799 N N . TYR A 1 100 ? 6.937 -24.752 3.865 1.00 74.56 100 TYR A N 1
ATOM 800 C CA . TYR A 1 100 ? 6.081 -25.029 2.704 1.00 74.56 100 TYR A CA 1
ATOM 801 C C . TYR A 1 100 ? 4.643 -24.512 2.875 1.00 74.56 100 TYR A C 1
ATOM 803 O O . TYR A 1 100 ? 3.687 -25.257 2.660 1.00 74.56 100 TYR A O 1
ATOM 811 N N . CYS A 1 101 ? 4.475 -23.257 3.297 1.00 79.44 101 CYS A N 1
ATOM 812 C CA . CYS A 1 101 ? 3.162 -22.620 3.379 1.00 79.44 101 CYS A CA 1
ATOM 813 C C . CYS A 1 101 ? 2.909 -21.823 2.086 1.00 79.44 101 CYS A C 1
ATOM 815 O O . CYS A 1 101 ? 3.536 -20.780 1.895 1.00 79.44 101 CYS A O 1
ATOM 817 N N . PRO A 1 102 ? 2.061 -22.305 1.156 1.00 84.06 102 PRO A N 1
ATOM 818 C CA . PRO A 1 102 ? 1.721 -21.532 -0.032 1.00 84.06 102 PRO A CA 1
ATOM 819 C C . PRO A 1 102 ? 0.951 -20.281 0.383 1.00 84.06 102 PRO A C 1
ATOM 821 O O . PRO A 1 102 ? -0.092 -20.392 1.023 1.00 84.06 102 PRO A O 1
ATOM 824 N N . CYS A 1 103 ? 1.448 -19.111 -0.012 1.00 82.69 103 CYS A N 1
ATOM 825 C CA . CYS A 1 103 ? 0.833 -17.834 0.341 1.00 82.69 103 CYS A CA 1
ATOM 826 C C . CYS A 1 103 ? 0.129 -17.180 -0.842 1.00 82.69 103 CYS A C 1
ATOM 828 O O . CYS A 1 103 ? -0.803 -16.423 -0.612 1.00 82.69 103 CYS A O 1
ATOM 830 N N . TYR A 1 104 ? 0.535 -17.479 -2.079 1.00 88.00 104 TYR A N 1
ATOM 831 C CA . TYR A 1 104 ? 0.047 -16.782 -3.271 1.00 88.00 104 TYR A CA 1
ATOM 832 C C . TYR A 1 104 ? -0.294 -17.757 -4.392 1.00 88.00 104 TYR A C 1
ATOM 834 O O . TYR A 1 104 ? 0.326 -18.816 -4.503 1.00 88.00 104 TYR A O 1
ATOM 842 N N . VAL A 1 105 ? -1.265 -17.402 -5.226 1.00 89.88 105 VAL A N 1
ATOM 843 C CA . VAL A 1 105 ? -1.650 -18.111 -6.449 1.00 89.88 105 VAL A CA 1
ATOM 844 C C . VAL A 1 105 ? -1.194 -17.285 -7.646 1.00 89.88 105 VAL A C 1
ATOM 846 O O . VAL A 1 105 ? -1.363 -16.075 -7.659 1.00 89.88 105 VAL A O 1
ATOM 849 N N . TRP A 1 106 ? -0.617 -17.938 -8.649 1.00 91.38 106 TRP A N 1
ATOM 850 C CA . TRP A 1 106 ? -0.367 -17.315 -9.948 1.00 91.38 106 TRP A CA 1
ATOM 851 C C . TRP A 1 106 ? -1.540 -17.621 -10.885 1.00 91.38 106 TRP A C 1
ATOM 853 O O . TRP A 1 106 ? -1.961 -18.783 -10.984 1.00 91.38 106 TRP A O 1
ATOM 863 N N . HIS A 1 107 ? -2.073 -16.592 -11.542 1.00 88.44 107 HIS A N 1
ATOM 864 C CA . HIS A 1 107 ? -3.286 -16.662 -12.361 1.00 88.44 107 HIS A CA 1
ATOM 865 C C . HIS A 1 107 ? -3.011 -16.636 -13.868 1.00 88.44 107 HIS A C 1
ATOM 867 O O . HIS A 1 107 ? -3.952 -16.714 -14.655 1.00 88.44 107 HIS A O 1
ATOM 873 N N . GLY A 1 108 ? -1.741 -16.611 -14.276 1.00 88.88 108 GLY A N 1
ATOM 874 C CA . GLY A 1 108 ? -1.358 -16.596 -15.688 1.00 88.88 108 GLY A CA 1
ATOM 875 C C . GLY A 1 108 ? -0.792 -15.259 -16.152 1.00 88.88 108 GLY A C 1
ATOM 876 O O . GLY A 1 108 ? -0.694 -15.038 -17.354 1.00 88.88 108 GLY A O 1
ATOM 877 N N . GLU A 1 109 ? -0.433 -14.371 -15.225 1.00 90.75 109 GLU A N 1
ATOM 878 C CA . GLU A 1 109 ? 0.165 -13.071 -15.513 1.00 90.75 109 GLU A CA 1
ATOM 879 C C . GLU A 1 109 ? 1.430 -13.241 -16.377 1.00 90.75 109 GLU A C 1
ATOM 881 O O . GLU A 1 109 ? 2.301 -14.055 -16.053 1.00 90.75 109 GLU A O 1
ATOM 886 N N . THR A 1 110 ? 1.535 -12.472 -17.469 1.00 89.44 110 THR A N 1
ATOM 887 C CA . THR A 1 110 ? 2.672 -12.448 -18.416 1.00 89.44 110 THR A CA 1
ATOM 888 C C . THR A 1 110 ? 3.066 -11.001 -18.747 1.00 89.44 110 THR A C 1
ATOM 890 O O . THR A 1 110 ? 2.340 -10.072 -18.404 1.00 89.44 110 THR A O 1
ATOM 893 N N . GLY A 1 111 ? 4.228 -10.771 -19.371 1.00 85.56 111 GLY A N 1
ATOM 894 C CA . GLY A 1 111 ? 4.626 -9.436 -19.847 1.00 85.56 111 GLY A CA 1
ATOM 895 C C . GLY A 1 111 ? 4.632 -8.353 -18.755 1.00 85.56 111 GLY A C 1
ATOM 896 O O . GLY A 1 111 ? 5.300 -8.500 -17.727 1.00 85.56 111 GLY A O 1
ATOM 897 N N . ASN A 1 112 ? 3.902 -7.256 -18.984 1.00 83.19 112 ASN A N 1
ATOM 898 C CA . ASN A 1 112 ? 3.759 -6.165 -18.013 1.00 83.19 112 ASN A CA 1
ATOM 899 C C . ASN A 1 112 ? 2.950 -6.582 -16.776 1.00 83.19 112 ASN A C 1
ATOM 901 O O . ASN A 1 112 ? 3.313 -6.178 -15.671 1.00 83.19 112 ASN A O 1
ATOM 905 N N . ASP A 1 113 ? 1.941 -7.444 -16.927 1.00 85.25 113 ASP A N 1
ATOM 906 C CA . ASP A 1 113 ? 1.153 -7.954 -15.798 1.00 85.25 113 ASP A CA 1
ATOM 907 C C . ASP A 1 113 ? 2.008 -8.821 -14.877 1.00 85.25 113 ASP A C 1
ATOM 909 O O . ASP A 1 113 ? 1.918 -8.711 -13.659 1.00 85.25 113 ASP A O 1
ATOM 913 N N . TRP A 1 114 ? 2.904 -9.640 -15.438 1.00 88.88 114 TRP A N 1
ATOM 914 C CA . TRP A 1 114 ? 3.861 -10.424 -14.650 1.00 88.88 114 TRP A CA 1
ATOM 915 C C . TRP A 1 114 ? 4.812 -9.532 -13.850 1.00 88.88 114 TRP A C 1
ATOM 917 O O . TRP A 1 114 ? 5.049 -9.763 -12.662 1.00 88.88 114 TRP A O 1
ATOM 927 N N . ARG A 1 115 ? 5.335 -8.473 -14.478 1.00 86.38 115 ARG A N 1
ATOM 928 C CA . ARG A 1 115 ? 6.183 -7.507 -13.774 1.00 86.38 115 ARG A CA 1
ATOM 929 C C . ARG A 1 115 ? 5.411 -6.770 -12.685 1.00 86.38 115 ARG A C 1
ATOM 931 O O . ARG A 1 115 ? 5.955 -6.609 -11.597 1.00 86.38 115 ARG A O 1
ATOM 938 N N . ALA A 1 116 ? 4.169 -6.363 -12.947 1.00 83.44 116 ALA A N 1
ATOM 939 C CA . ALA A 1 116 ? 3.293 -5.764 -11.941 1.00 83.44 116 ALA A CA 1
ATOM 940 C C . ALA A 1 116 ? 3.063 -6.731 -10.773 1.00 83.44 116 ALA A C 1
ATOM 942 O O . ALA A 1 116 ? 3.203 -6.378 -9.602 1.00 83.44 116 ALA A O 1
ATOM 943 N N . TRP A 1 117 ? 2.791 -7.993 -11.099 1.00 85.88 117 TRP A N 1
ATOM 944 C CA . TRP A 1 117 ? 2.556 -9.042 -10.125 1.00 85.88 117 TRP A CA 1
ATOM 945 C C . TRP A 1 117 ? 3.755 -9.231 -9.186 1.00 85.88 117 TRP A C 1
ATOM 947 O O . TRP A 1 117 ? 3.560 -9.311 -7.975 1.00 85.88 117 TRP A O 1
ATOM 957 N N . VAL A 1 118 ? 4.996 -9.214 -9.691 1.00 86.12 118 VAL A N 1
ATOM 958 C CA . VAL A 1 118 ? 6.205 -9.376 -8.857 1.00 86.12 118 VAL A CA 1
ATOM 959 C C . VAL A 1 118 ? 6.681 -8.072 -8.200 1.00 86.12 118 VAL A C 1
ATOM 961 O O . VAL A 1 118 ? 6.906 -8.043 -6.982 1.00 86.12 118 VAL A O 1
ATOM 964 N N . TYR A 1 119 ? 6.898 -7.015 -8.989 1.00 81.38 119 TYR A N 1
ATOM 965 C CA . TYR A 1 119 ? 7.584 -5.792 -8.552 1.00 81.38 119 TYR A CA 1
ATOM 966 C C . TYR A 1 119 ? 6.641 -4.816 -7.845 1.00 81.38 119 TYR A C 1
ATOM 968 O O . TYR A 1 119 ? 7.001 -4.315 -6.779 1.00 81.38 119 TYR A O 1
ATOM 976 N N . ASP A 1 120 ? 5.400 -4.684 -8.321 1.00 77.56 120 ASP A N 1
ATOM 977 C CA . ASP A 1 120 ? 4.359 -3.861 -7.678 1.00 77.56 120 ASP A CA 1
ATOM 978 C C . ASP A 1 120 ? 3.577 -4.633 -6.607 1.00 77.56 120 ASP A C 1
ATOM 980 O O . ASP A 1 120 ? 2.477 -4.270 -6.203 1.00 77.56 120 ASP A O 1
ATOM 984 N N . ALA A 1 121 ? 4.150 -5.749 -6.150 1.00 76.00 121 ALA A N 1
ATOM 985 C CA . ALA A 1 121 ? 3.553 -6.642 -5.169 1.00 76.00 121 ALA A CA 1
ATOM 986 C C . ALA A 1 121 ? 2.128 -7.116 -5.516 1.00 76.00 121 ALA A C 1
ATOM 988 O O . ALA A 1 121 ? 1.375 -7.471 -4.607 1.00 76.00 121 ALA A O 1
ATOM 989 N N . GLY A 1 122 ? 1.774 -7.195 -6.806 1.00 78.31 122 GLY A N 1
ATOM 990 C CA . GLY A 1 122 ? 0.464 -7.677 -7.246 1.00 78.31 122 GLY A CA 1
ATOM 991 C C . GLY A 1 122 ? 0.136 -9.103 -6.784 1.00 78.31 122 GLY A C 1
ATOM 992 O O . GLY A 1 122 ? -1.032 -9.429 -6.588 1.00 78.31 122 GLY A O 1
ATOM 993 N N . TYR A 1 123 ? 1.148 -9.922 -6.479 1.00 80.81 123 TYR A N 1
ATOM 994 C CA . TYR A 1 123 ? 0.977 -11.233 -5.844 1.00 80.81 123 TYR A CA 1
ATOM 995 C C . TYR A 1 123 ? 0.191 -11.185 -4.523 1.00 80.81 123 TYR A C 1
ATOM 997 O O . TYR A 1 123 ? -0.442 -12.175 -4.152 1.00 80.81 123 TYR A O 1
ATOM 1005 N N . LYS A 1 124 ? 0.199 -10.049 -3.806 1.00 76.94 124 LYS A N 1
ATOM 1006 C CA . LYS A 1 124 ? -0.565 -9.862 -2.561 1.00 76.94 124 LYS A CA 1
ATOM 1007 C C . LYS A 1 124 ? -2.077 -9.920 -2.788 1.00 76.94 124 LYS A C 1
ATOM 1009 O O . LYS A 1 124 ? -2.799 -10.243 -1.851 1.00 76.94 124 LYS A O 1
ATOM 1014 N N . TYR A 1 125 ? -2.538 -9.679 -4.017 1.00 74.94 125 TYR A N 1
ATOM 1015 C CA . TYR A 1 125 ? -3.950 -9.740 -4.402 1.00 74.94 125 TYR A CA 1
ATOM 1016 C C . TYR A 1 125 ? -4.425 -11.161 -4.733 1.00 74.94 125 TYR A C 1
ATOM 1018 O O . TYR A 1 125 ? -5.625 -11.394 -4.854 1.00 74.94 125 TYR A O 1
ATOM 1026 N N . SER A 1 126 ? -3.516 -12.141 -4.769 1.00 80.88 126 SER A N 1
ATOM 1027 C CA . SER A 1 126 ? -3.834 -13.552 -5.025 1.00 80.88 126 SER A CA 1
ATOM 1028 C C . SER A 1 126 ? -3.544 -14.485 -3.826 1.00 80.88 126 SER A C 1
ATOM 1030 O O . SER A 1 126 ? -2.950 -15.551 -4.009 1.00 80.88 126 SER A O 1
ATOM 1032 N N . PRO A 1 127 ? -3.896 -14.133 -2.575 1.00 83.62 127 PRO A N 1
ATOM 1033 C CA . PRO A 1 127 ? -3.488 -14.868 -1.393 1.00 83.62 127 PRO A CA 1
ATOM 1034 C C . PRO A 1 127 ? -4.225 -16.204 -1.240 1.00 83.62 127 PRO A C 1
ATOM 1036 O O . PRO A 1 127 ? -5.393 -16.365 -1.604 1.00 83.62 127 PRO A O 1
ATOM 1039 N N . VAL A 1 128 ? -3.542 -17.165 -0.625 1.00 82.06 128 VAL A N 1
ATOM 1040 C CA . VAL A 1 128 ? -4.096 -18.454 -0.203 1.00 82.06 128 VAL A CA 1
ATOM 1041 C C . VAL A 1 128 ? -4.396 -18.378 1.290 1.00 82.06 128 VAL A C 1
ATOM 1043 O O . VAL A 1 128 ? -3.478 -18.234 2.094 1.00 82.06 128 VAL A O 1
ATOM 1046 N N . LEU A 1 129 ? -5.674 -18.492 1.665 1.00 82.19 129 LEU A N 1
ATOM 1047 C CA . LEU A 1 129 ? -6.053 -18.600 3.074 1.00 82.19 129 LEU A CA 1
ATOM 1048 C C . LEU A 1 129 ? -5.564 -19.930 3.652 1.00 82.19 129 LEU A C 1
ATOM 1050 O O . LEU A 1 129 ? -5.603 -20.969 2.986 1.00 82.19 129 LEU A O 1
ATOM 1054 N N . THR A 1 130 ? -5.121 -19.909 4.903 1.00 78.81 130 THR A N 1
ATOM 1055 C CA . THR A 1 130 ? -4.725 -21.132 5.604 1.00 78.81 130 THR A CA 1
ATOM 1056 C C . THR A 1 130 ? -5.924 -21.870 6.191 1.00 78.81 130 THR A C 1
ATOM 1058 O O . THR A 1 130 ? -6.973 -21.264 6.423 1.00 78.81 130 THR A O 1
ATOM 1061 N N . PRO A 1 131 ? -5.775 -23.168 6.520 1.00 79.56 131 PRO A N 1
ATOM 1062 C CA . PRO A 1 131 ? -6.833 -23.918 7.192 1.00 79.56 131 PRO A CA 1
ATOM 1063 C C . PRO A 1 131 ? -7.314 -23.263 8.497 1.00 79.56 131 PRO A C 1
ATOM 1065 O O . PRO A 1 131 ? -8.497 -23.337 8.808 1.00 79.56 131 PRO A O 1
ATOM 1068 N N . GLU A 1 132 ? -6.426 -22.589 9.243 1.00 81.38 132 GLU A N 1
ATOM 1069 C CA . GLU A 1 132 ? -6.789 -21.828 10.451 1.00 81.38 132 GLU A CA 1
ATOM 1070 C C . GLU A 1 132 ? -7.737 -20.665 10.109 1.00 81.38 132 GLU A C 1
ATOM 1072 O O . GLU A 1 132 ? -8.812 -20.537 10.699 1.00 81.38 132 GLU A O 1
ATOM 1077 N N . GLN A 1 133 ? -7.382 -19.856 9.105 1.00 83.75 133 GLN A N 1
ATOM 1078 C CA . GLN A 1 133 ? -8.196 -18.727 8.639 1.00 83.75 133 GLN A CA 1
ATOM 1079 C C . GLN A 1 133 ? -9.552 -19.179 8.071 1.00 83.75 133 GLN A C 1
ATOM 1081 O O . GLN A 1 133 ? -10.588 -18.551 8.325 1.00 83.75 133 GLN A O 1
ATOM 1086 N N . GLU A 1 134 ? -9.567 -20.288 7.331 1.00 82.38 134 GLU A N 1
ATOM 1087 C CA . GLU A 1 134 ? -10.790 -20.887 6.792 1.00 82.38 134 GLU A CA 1
ATOM 1088 C C . GLU A 1 134 ? -11.704 -21.430 7.902 1.00 82.38 134 GLU A C 1
ATOM 1090 O O . GLU A 1 134 ? -12.919 -21.187 7.872 1.00 82.38 134 GLU A O 1
ATOM 1095 N N . GLN A 1 135 ? -11.133 -22.116 8.899 1.00 81.19 135 GLN A N 1
ATOM 1096 C CA . GLN A 1 135 ? -11.880 -22.713 10.007 1.00 81.19 135 GLN A CA 1
ATOM 1097 C C . GLN A 1 135 ? -12.554 -21.648 10.873 1.00 81.19 135 GLN A C 1
ATOM 1099 O O . GLN A 1 135 ? -13.734 -21.779 11.188 1.00 81.19 135 GLN A O 1
ATOM 1104 N N . VAL A 1 136 ? -11.856 -20.556 11.196 1.00 80.38 136 VAL A N 1
ATOM 1105 C CA . VAL A 1 136 ? -12.425 -19.449 11.984 1.00 80.38 136 VAL A CA 1
ATOM 1106 C C . VAL A 1 136 ? -13.652 -18.865 11.286 1.00 80.38 136 VAL A C 1
ATOM 1108 O O . VAL A 1 136 ? -14.691 -18.680 11.918 1.00 80.38 136 VAL A O 1
ATOM 1111 N N . GLY A 1 137 ? -13.574 -18.641 9.970 1.00 74.75 137 GLY A N 1
ATOM 1112 C CA . GLY A 1 137 ? -14.721 -18.188 9.180 1.00 74.75 137 GLY A CA 1
ATOM 1113 C C . GLY A 1 137 ? -15.908 -19.154 9.238 1.00 74.75 137 GLY A C 1
ATOM 1114 O O . GLY A 1 137 ? -17.063 -18.729 9.222 1.00 74.75 137 GLY A O 1
ATOM 1115 N N . HIS A 1 138 ? -15.642 -20.459 9.325 1.00 74.25 138 HIS A N 1
ATOM 1116 C CA . HIS A 1 138 ? -16.672 -21.484 9.476 1.00 74.25 138 HIS A CA 1
ATOM 1117 C C . HIS A 1 138 ? -17.263 -21.527 10.897 1.00 74.25 138 HIS A C 1
ATOM 1119 O O . HIS A 1 138 ? -18.478 -21.632 11.062 1.00 74.25 138 HIS A O 1
ATOM 1125 N N . ASP A 1 139 ? -16.444 -21.404 11.937 1.00 74.62 139 ASP A N 1
ATOM 1126 C CA . ASP A 1 139 ? -16.908 -21.411 13.330 1.00 74.62 139 ASP A CA 1
ATOM 1127 C C . ASP A 1 139 ? -17.726 -20.163 13.659 1.00 74.62 139 ASP A C 1
ATOM 1129 O O . ASP A 1 139 ? -18.701 -20.219 14.419 1.00 74.62 139 ASP A O 1
ATOM 1133 N N . LEU A 1 140 ? -17.385 -19.040 13.016 1.00 73.88 140 LEU A N 1
ATOM 1134 C CA . LEU A 1 140 ? -18.183 -17.830 13.082 1.00 73.88 140 LEU A CA 1
ATOM 1135 C C . LEU A 1 140 ? -19.618 -18.070 12.548 1.00 73.88 140 LEU A C 1
ATOM 1137 O O . LEU A 1 140 ? -20.571 -17.456 13.034 1.00 73.88 140 LEU A O 1
ATOM 1141 N N . LEU A 1 141 ? -19.814 -18.995 11.610 1.00 62.66 141 LEU A N 1
ATOM 1142 C CA . LEU A 1 141 ? -21.145 -19.369 11.121 1.00 62.66 141 LEU A CA 1
ATOM 1143 C C . LEU A 1 141 ? -21.883 -20.286 12.084 1.00 62.66 141 LEU A C 1
ATOM 1145 O O . LEU A 1 141 ? -23.034 -20.021 12.410 1.00 62.66 141 LEU A O 1
ATOM 1149 N N . ALA A 1 142 ? -21.227 -21.354 12.543 1.00 63.03 142 ALA A N 1
ATOM 1150 C CA . ALA A 1 142 ? -21.887 -22.456 13.244 1.00 63.03 142 ALA A CA 1
ATOM 1151 C C . ALA A 1 142 ? -22.617 -22.028 14.533 1.00 63.03 142 ALA A C 1
ATOM 1153 O O . ALA A 1 142 ? -23.583 -22.670 14.945 1.00 63.03 142 ALA A O 1
ATOM 1154 N N . GLN A 1 143 ? -22.210 -20.914 15.147 1.00 59.66 143 GLN A N 1
ATOM 1155 C CA . GLN A 1 143 ? -22.905 -20.293 16.277 1.00 59.66 143 GLN A CA 1
ATOM 1156 C C . GLN A 1 143 ? -24.113 -19.459 15.800 1.00 59.66 143 GLN A C 1
ATOM 1158 O O . GLN A 1 143 ? -24.147 -18.237 15.954 1.00 59.66 143 GLN A O 1
ATOM 1163 N N . HIS A 1 144 ? -25.101 -20.126 15.197 1.00 53.06 144 HIS A N 1
ATOM 1164 C CA . HIS A 1 144 ? -26.373 -19.543 14.762 1.00 53.06 144 HIS A CA 1
ATOM 1165 C C . HIS A 1 144 ? -27.368 -19.425 15.929 1.00 53.06 144 HIS A C 1
ATOM 1167 O O . HIS A 1 144 ? -28.304 -20.217 16.034 1.00 53.06 144 HIS A O 1
ATOM 1173 N N . ASN A 1 145 ? -27.197 -18.421 16.790 1.00 53.62 145 ASN A N 1
ATOM 1174 C CA . ASN A 1 145 ? -28.290 -17.979 17.662 1.00 53.62 145 ASN A CA 1
ATOM 1175 C C . ASN A 1 145 ? -29.231 -17.037 16.890 1.00 53.62 145 ASN A C 1
ATOM 1177 O O . ASN A 1 145 ? -28.831 -16.398 15.919 1.00 53.62 145 ASN A O 1
ATOM 1181 N N . THR A 1 146 ? -30.491 -16.946 17.316 1.00 54.72 146 THR A N 1
ATOM 1182 C CA . THR A 1 146 ? -31.512 -16.023 16.776 1.00 54.72 146 THR A CA 1
ATOM 1183 C C . THR A 1 146 ? -31.284 -14.555 17.160 1.00 54.72 146 THR A C 1
ATOM 1185 O O . THR A 1 146 ? -32.116 -13.711 16.850 1.00 54.72 146 THR A O 1
ATOM 1188 N N . GLU A 1 147 ? -30.186 -14.252 17.850 1.00 65.69 147 GLU A N 1
ATOM 1189 C CA . GLU A 1 147 ? -29.865 -12.932 18.394 1.00 65.69 147 GLU A CA 1
ATOM 1190 C C . GLU A 1 147 ? -28.752 -12.249 17.586 1.00 65.69 147 GLU A C 1
ATOM 1192 O O . GLU A 1 147 ? -27.969 -12.903 16.889 1.00 65.69 147 GLU A O 1
ATOM 1197 N N . PHE A 1 148 ? -28.692 -10.918 17.691 1.00 75.00 148 PHE A N 1
ATOM 1198 C CA . PHE A 1 148 ? -27.614 -10.095 17.138 1.00 75.00 148 PHE A CA 1
ATOM 1199 C C . PHE A 1 148 ? -26.263 -10.640 17.608 1.00 75.00 148 PHE A C 1
ATOM 1201 O O . PHE A 1 148 ? -26.120 -11.017 18.767 1.00 75.00 148 PHE A O 1
ATOM 1208 N N . SER A 1 149 ? -25.266 -10.672 16.720 1.00 78.06 149 SER A N 1
ATOM 1209 C CA . SER A 1 149 ? -23.908 -11.058 17.107 1.00 78.06 149 SER A CA 1
ATOM 1210 C C . SER A 1 149 ? -22.905 -10.011 16.645 1.00 78.06 149 SER A C 1
ATOM 1212 O O . SER A 1 149 ? -22.654 -9.875 15.443 1.00 78.06 149 SER A O 1
ATOM 1214 N N . ALA A 1 150 ? -22.312 -9.311 17.614 1.00 85.88 150 ALA A N 1
ATOM 1215 C CA . ALA A 1 150 ? -21.115 -8.508 17.413 1.00 85.88 150 ALA A CA 1
ATOM 1216 C C . ALA A 1 150 ? -19.890 -9.284 17.894 1.00 85.88 150 ALA A C 1
ATOM 1218 O O . ALA A 1 150 ? -19.857 -9.778 19.024 1.00 85.88 150 ALA A O 1
ATOM 1219 N N . ARG A 1 151 ? -18.874 -9.401 17.041 1.00 85.94 151 ARG A N 1
ATOM 1220 C CA . ARG A 1 151 ? -17.655 -10.148 17.358 1.00 85.94 151 ARG A CA 1
ATOM 1221 C C . ARG A 1 151 ? -16.420 -9.334 17.068 1.00 85.94 151 ARG A C 1
ATOM 1223 O O . ARG A 1 151 ? -16.314 -8.692 16.026 1.00 85.94 151 ARG A O 1
ATOM 1230 N N . LEU A 1 152 ? -15.475 -9.431 17.992 1.00 86.69 152 LEU A N 1
ATOM 1231 C CA . LEU A 1 152 ? -14.136 -8.904 17.821 1.00 86.69 152 LEU A CA 1
ATOM 1232 C C . LEU A 1 152 ? -13.202 -10.014 17.349 1.00 86.69 152 LEU A C 1
ATOM 1234 O O . LEU A 1 152 ? -13.069 -11.043 18.014 1.00 86.69 152 LEU A O 1
ATOM 1238 N N . ILE A 1 153 ? -12.513 -9.753 16.248 1.00 87.25 153 ILE A N 1
ATOM 1239 C CA . ILE A 1 153 ? -11.400 -10.533 15.730 1.00 87.25 153 ILE A CA 1
ATOM 1240 C C . ILE A 1 153 ? -10.130 -9.732 16.010 1.00 87.25 153 ILE A C 1
ATOM 1242 O O . ILE A 1 153 ? -9.729 -8.865 15.231 1.00 87.25 153 ILE A O 1
ATOM 1246 N N . GLN A 1 154 ? -9.510 -10.010 17.154 1.00 86.81 154 GLN A N 1
ATOM 1247 C CA . GLN A 1 154 ? -8.241 -9.387 17.502 1.00 86.81 154 GLN A CA 1
ATOM 1248 C C . GLN A 1 154 ? -7.098 -10.315 17.120 1.00 86.81 154 GLN A C 1
ATOM 1250 O O . GLN A 1 154 ? -7.011 -11.432 17.629 1.00 86.81 154 GLN A O 1
ATOM 1255 N N . SER A 1 155 ? -6.198 -9.849 16.261 1.00 86.25 155 SER A N 1
ATOM 1256 C CA . SER A 1 155 ? -5.037 -10.643 15.865 1.00 86.25 155 SER A CA 1
ATOM 1257 C C . SER A 1 155 ? -3.809 -9.758 15.632 1.00 86.25 155 SER A C 1
ATOM 1259 O O . SER A 1 155 ? -3.981 -8.644 15.130 1.00 86.25 155 SER A O 1
ATOM 1261 N N . PRO A 1 156 ? -2.594 -10.227 15.974 1.00 86.31 156 PRO A N 1
ATOM 1262 C CA . PRO A 1 156 ? -1.357 -9.458 15.824 1.00 86.31 156 PRO A CA 1
ATOM 1263 C C . PRO A 1 156 ? -1.059 -8.964 14.387 1.00 86.31 156 PRO A C 1
ATOM 1265 O O . PRO A 1 156 ? -1.745 -9.354 13.430 1.00 86.31 156 PRO A O 1
ATOM 1268 N N . PRO A 1 157 ? -0.035 -8.111 14.177 1.00 86.44 157 PRO A N 1
ATOM 1269 C CA . PRO A 1 157 ? 0.537 -7.847 12.855 1.00 86.44 157 PRO A CA 1
ATOM 1270 C C . PRO A 1 157 ? 0.791 -9.108 12.032 1.00 86.44 157 PRO A C 1
ATOM 1272 O O . PRO A 1 157 ? 1.204 -10.126 12.570 1.00 86.44 157 PRO A O 1
ATOM 1275 N N . GLY A 1 158 ? 0.641 -9.005 10.709 1.00 84.69 158 GLY A N 1
ATOM 1276 C CA . GLY A 1 158 ? 1.164 -10.018 9.788 1.00 84.69 158 GLY A CA 1
ATOM 1277 C C . GLY A 1 158 ? 0.382 -11.330 9.714 1.00 84.69 158 GLY A C 1
ATOM 1278 O O . GLY A 1 158 ? 0.787 -12.225 8.984 1.00 84.69 158 GLY A O 1
ATOM 1279 N N . THR A 1 159 ? -0.751 -11.453 10.405 1.00 86.25 159 THR A N 1
ATOM 1280 C CA . THR A 1 159 ? -1.585 -12.670 10.414 1.00 86.25 159 THR A CA 1
ATOM 1281 C C . THR A 1 159 ? -2.605 -12.759 9.269 1.00 86.25 159 THR A C 1
ATOM 1283 O O . THR A 1 159 ? -3.380 -13.711 9.196 1.00 86.25 159 THR A O 1
ATOM 1286 N N . GLY A 1 160 ? -2.634 -11.770 8.366 1.00 84.56 160 GLY A N 1
ATOM 1287 C CA . GLY A 1 160 ? -3.528 -11.759 7.201 1.00 84.56 160 GLY A CA 1
ATOM 1288 C C . GLY A 1 160 ? -4.981 -11.359 7.493 1.00 84.56 160 GLY A C 1
ATOM 1289 O O . GLY A 1 160 ? -5.879 -11.801 6.779 1.00 84.56 160 GLY A O 1
ATOM 1290 N N . LYS A 1 161 ? -5.233 -10.533 8.524 1.00 87.44 161 LYS A N 1
ATOM 1291 C CA . LYS A 1 161 ? -6.582 -10.075 8.928 1.00 87.44 161 LYS A CA 1
ATOM 1292 C C . LYS A 1 161 ? -7.416 -9.507 7.770 1.00 87.44 161 LYS A C 1
ATOM 1294 O O . LYS A 1 161 ? -8.501 -10.020 7.511 1.00 87.44 161 LYS A O 1
ATOM 1299 N N . SER A 1 162 ? -6.906 -8.491 7.072 1.00 87.25 162 SER A N 1
ATOM 1300 C CA . SER A 1 162 ? -7.627 -7.748 6.023 1.00 87.25 162 SER A CA 1
ATOM 1301 C C . SER A 1 162 ? -7.999 -8.631 4.829 1.00 87.25 162 SER A C 1
ATOM 1303 O O . SER A 1 162 ? -9.146 -8.670 4.381 1.00 87.25 162 SER A O 1
ATOM 1305 N N . ILE A 1 163 ? -7.044 -9.442 4.374 1.00 83.00 163 ILE A N 1
ATOM 1306 C CA . ILE A 1 163 ? -7.256 -10.447 3.326 1.00 83.00 163 ILE A CA 1
ATOM 1307 C C . ILE A 1 163 ? -8.293 -11.489 3.769 1.00 83.00 163 ILE A C 1
ATOM 1309 O O . ILE A 1 163 ? -9.203 -11.828 3.013 1.00 83.00 163 ILE A O 1
ATOM 1313 N N . THR A 1 164 ? -8.199 -11.972 5.010 1.00 86.88 164 THR A N 1
ATOM 1314 C CA . THR A 1 164 ? -9.136 -12.966 5.548 1.00 86.88 164 THR A CA 1
ATOM 1315 C C . THR A 1 164 ? -10.558 -12.405 5.639 1.00 86.88 164 THR A C 1
ATOM 1317 O O . THR A 1 164 ? -11.505 -13.070 5.218 1.00 86.88 164 THR A O 1
ATOM 1320 N N . ALA A 1 165 ? -10.715 -11.158 6.099 1.00 89.25 165 ALA A N 1
ATOM 1321 C CA . ALA A 1 165 ? -11.989 -10.439 6.082 1.00 89.25 165 ALA A CA 1
ATOM 1322 C C . ALA A 1 165 ? -12.587 -10.358 4.674 1.00 89.25 165 ALA A C 1
ATOM 1324 O O . ALA A 1 165 ? -13.782 -10.600 4.504 1.00 89.25 165 ALA A O 1
ATOM 1325 N N . THR A 1 166 ? -11.761 -10.077 3.669 1.00 89.12 166 THR A N 1
ATOM 1326 C CA . THR A 1 166 ? -12.194 -9.979 2.269 1.00 89.12 166 THR A CA 1
ATOM 1327 C C . THR A 1 166 ? -12.618 -11.338 1.703 1.00 89.12 166 THR A C 1
ATOM 1329 O O . THR A 1 166 ? -13.668 -11.455 1.060 1.00 89.12 166 THR A O 1
ATOM 1332 N N . GLY A 1 167 ? -11.861 -12.399 1.995 1.00 87.06 167 GLY A N 1
ATOM 1333 C CA . GLY A 1 167 ? -12.223 -13.769 1.626 1.00 87.06 167 GLY A CA 1
ATOM 1334 C C . GLY A 1 167 ? -13.537 -14.214 2.275 1.00 87.06 167 GLY A C 1
ATOM 1335 O O . GLY A 1 167 ? -14.398 -14.809 1.616 1.00 87.06 167 GLY A O 1
ATOM 1336 N N . TRP A 1 168 ? -13.753 -13.862 3.547 1.00 87.25 168 TRP A N 1
ATOM 1337 C CA . TRP A 1 168 ? -15.037 -14.088 4.203 1.00 87.25 168 TRP A CA 1
ATOM 1338 C C . TRP A 1 168 ? -16.151 -13.262 3.554 1.00 87.25 168 TRP A C 1
ATOM 1340 O O . TRP A 1 168 ? -17.164 -13.841 3.170 1.00 87.25 168 TRP A O 1
ATOM 1350 N N . ALA A 1 169 ? -15.964 -11.957 3.343 1.00 90.62 169 ALA A N 1
ATOM 1351 C CA . ALA A 1 169 ? -16.944 -11.095 2.680 1.00 90.62 169 ALA A CA 1
ATOM 1352 C C . ALA A 1 169 ? -17.427 -11.703 1.351 1.00 90.62 169 ALA A C 1
ATOM 1354 O O . ALA A 1 169 ? -18.631 -11.861 1.131 1.00 90.62 169 ALA A O 1
ATOM 1355 N N . SER A 1 170 ? -16.478 -12.155 0.528 1.00 88.62 170 SER A N 1
ATOM 1356 C CA . SER A 1 170 ? -16.723 -12.820 -0.756 1.00 88.62 170 SER A CA 1
ATOM 1357 C C . SER A 1 170 ? -17.567 -14.087 -0.604 1.00 88.62 170 SER A C 1
ATOM 1359 O O . SER A 1 170 ? -18.551 -14.290 -1.319 1.00 88.62 170 SER A O 1
ATOM 1361 N N . LYS A 1 171 ? -17.223 -14.946 0.363 1.00 85.75 171 LYS A N 1
ATOM 1362 C CA . LYS A 1 171 ? -17.956 -16.187 0.645 1.00 85.75 171 LYS A CA 1
ATOM 1363 C C . LYS A 1 171 ? -19.411 -15.917 1.034 1.00 85.75 171 LYS A C 1
ATOM 1365 O O . LYS A 1 171 ? -20.304 -16.590 0.525 1.00 85.75 171 LYS A O 1
ATOM 1370 N N . TYR A 1 172 ? -19.663 -14.949 1.913 1.00 86.50 172 TYR A N 1
ATOM 1371 C CA . TYR A 1 172 ? -21.019 -14.632 2.377 1.00 86.50 172 TYR A CA 1
ATOM 1372 C C . TYR A 1 172 ? -21.860 -13.929 1.322 1.00 86.50 172 TYR A C 1
ATOM 1374 O O . TYR A 1 172 ? -23.056 -14.204 1.203 1.00 86.50 172 TYR A O 1
ATOM 1382 N N . TYR A 1 173 ? -21.233 -13.067 0.527 1.00 90.56 173 TYR A N 1
ATOM 1383 C CA . TYR A 1 173 ? -21.893 -12.430 -0.600 1.00 90.56 173 TYR A CA 1
ATOM 1384 C C . TYR A 1 173 ? -22.426 -13.482 -1.585 1.00 90.56 173 TYR A C 1
ATOM 1386 O O . TYR A 1 173 ? -23.607 -13.458 -1.933 1.00 90.56 173 TYR A O 1
ATOM 1394 N N . ARG A 1 174 ? -21.611 -14.497 -1.917 1.00 87.81 174 ARG A N 1
ATOM 1395 C CA . ARG A 1 174 ? -22.030 -15.645 -2.749 1.00 87.81 174 ARG A CA 1
ATOM 1396 C C . ARG A 1 174 ? -23.161 -16.473 -2.128 1.00 87.81 174 ARG A C 1
ATOM 1398 O O . ARG A 1 174 ? -23.933 -17.093 -2.850 1.00 87.81 174 ARG A O 1
ATOM 1405 N N . GLN A 1 175 ? -23.295 -16.471 -0.802 1.00 87.75 175 GLN A N 1
ATOM 1406 C CA . GLN A 1 175 ? -24.411 -17.108 -0.088 1.00 87.75 175 GLN A CA 1
ATOM 1407 C C . GLN A 1 175 ? -25.678 -16.232 -0.033 1.00 87.75 175 GLN A C 1
ATOM 1409 O O . GLN A 1 175 ? -26.648 -16.596 0.632 1.00 87.75 175 GLN A O 1
ATOM 1414 N N . GLY A 1 176 ? -25.685 -15.078 -0.705 1.00 89.06 176 GLY A N 1
ATOM 1415 C CA . GLY A 1 176 ? -26.842 -14.192 -0.827 1.00 89.06 176 GLY A CA 1
ATOM 1416 C C . GLY A 1 176 ? -26.961 -13.122 0.261 1.00 89.06 176 GLY A C 1
ATOM 1417 O O . GLY A 1 176 ? -27.939 -12.373 0.252 1.00 89.06 176 GLY A O 1
ATOM 1418 N N . TRP A 1 177 ? -25.992 -12.996 1.174 1.00 90.06 177 TRP A N 1
ATOM 1419 C CA . TRP A 1 177 ? -26.015 -11.961 2.215 1.00 90.06 177 TRP A CA 1
ATOM 1420 C C . TRP A 1 177 ? -25.848 -10.552 1.625 1.00 90.06 177 TRP A C 1
ATOM 1422 O O . TRP A 1 177 ? -25.295 -10.361 0.540 1.00 90.06 177 TRP A O 1
ATOM 1432 N N . GLN A 1 178 ? -26.344 -9.539 2.333 1.00 92.44 178 GLN A N 1
ATOM 1433 C CA . GLN A 1 178 ? -25.888 -8.161 2.165 1.00 92.44 178 GLN A CA 1
ATOM 1434 C C . GLN A 1 178 ? -24.579 -8.026 2.933 1.00 92.44 178 GLN A C 1
ATOM 1436 O O . GLN A 1 178 ? -24.569 -8.195 4.147 1.00 92.44 178 GLN A O 1
ATOM 1441 N N . VAL A 1 179 ? -23.478 -7.757 2.240 1.00 93.44 179 VAL A N 1
ATOM 1442 C CA . VAL A 1 179 ? -22.164 -7.641 2.874 1.00 93.44 179 VAL A CA 1
ATOM 1443 C C . VAL A 1 179 ? -21.655 -6.219 2.702 1.00 93.44 179 VAL A C 1
ATOM 1445 O O . VAL A 1 179 ? -21.603 -5.715 1.584 1.00 93.44 179 VAL A O 1
ATOM 1448 N N . SER A 1 180 ? -21.288 -5.578 3.808 1.00 94.75 180 SER A N 1
ATOM 1449 C CA . SER A 1 180 ? -20.590 -4.293 3.819 1.00 94.75 180 SER A CA 1
ATOM 1450 C C . SER A 1 180 ? -19.176 -4.520 4.338 1.00 94.75 180 SER A C 1
ATOM 1452 O O . SER A 1 180 ? -18.998 -4.792 5.524 1.00 94.75 180 SER A O 1
ATOM 1454 N N . LEU A 1 181 ? -18.187 -4.437 3.446 1.00 95.31 181 LEU A N 1
ATOM 1455 C CA . LEU A 1 181 ? -16.769 -4.512 3.787 1.00 95.31 181 LEU A CA 1
ATOM 1456 C C . LEU A 1 181 ? -16.216 -3.091 3.915 1.00 95.31 181 LEU A C 1
ATOM 1458 O O . LEU A 1 181 ? -16.012 -2.407 2.914 1.00 95.31 181 LEU A O 1
ATOM 1462 N N . ILE A 1 182 ? -16.032 -2.645 5.154 1.00 95.25 182 ILE A N 1
ATOM 1463 C CA . ILE A 1 182 ? -15.609 -1.289 5.491 1.00 95.25 182 ILE A CA 1
ATOM 1464 C C . ILE A 1 182 ? -14.125 -1.302 5.840 1.00 95.25 182 ILE A C 1
ATOM 1466 O O . ILE A 1 182 ? -13.718 -1.938 6.814 1.00 95.25 182 ILE A O 1
ATOM 1470 N N . VAL A 1 183 ? -13.324 -0.594 5.051 1.00 91.88 183 VAL A N 1
ATOM 1471 C CA . VAL A 1 183 ? -11.856 -0.600 5.132 1.00 91.88 183 VAL A CA 1
ATOM 1472 C C . VAL A 1 183 ? -11.304 0.833 5.086 1.00 91.88 183 VAL A C 1
ATOM 1474 O O . VAL A 1 183 ? -11.984 1.748 4.605 1.00 91.88 183 VAL A O 1
ATOM 1477 N N . PRO A 1 184 ? -10.084 1.082 5.594 1.00 85.56 184 PRO A N 1
ATOM 1478 C CA . PRO A 1 184 ? -9.392 2.351 5.384 1.00 85.56 184 PRO A CA 1
ATOM 1479 C C . PRO A 1 184 ? -9.211 2.666 3.897 1.00 85.56 184 PRO A C 1
ATOM 1481 O O . PRO A 1 184 ? -9.031 1.762 3.085 1.00 85.56 184 PRO A O 1
ATOM 1484 N N . SER A 1 185 ? -9.158 3.955 3.547 1.00 81.19 185 SER A N 1
ATOM 1485 C CA . SER A 1 185 ? -8.946 4.402 2.161 1.00 81.19 185 SER A CA 1
ATOM 1486 C C . SER A 1 185 ? -7.673 3.833 1.530 1.00 81.19 185 SER A C 1
ATOM 1488 O O . SER A 1 185 ? -7.684 3.516 0.348 1.00 81.19 185 SER A O 1
ATOM 1490 N N . LEU A 1 186 ? -6.614 3.656 2.326 1.00 74.75 186 LEU A N 1
ATOM 1491 C CA . LEU A 1 186 ? -5.333 3.092 1.884 1.00 74.75 186 LEU A CA 1
ATOM 1492 C C . LEU A 1 186 ? -5.426 1.612 1.470 1.00 74.75 186 LEU A C 1
ATOM 1494 O O . LEU A 1 186 ? -4.599 1.151 0.701 1.00 74.75 186 LEU A O 1
ATOM 1498 N N . LEU A 1 187 ? -6.425 0.862 1.955 1.00 78.69 187 LEU A N 1
ATOM 1499 C CA . LEU A 1 187 ? -6.602 -0.561 1.624 1.00 78.69 187 LEU A CA 1
ATOM 1500 C C . LEU A 1 187 ? -7.658 -0.805 0.537 1.00 78.69 187 LEU A C 1
ATOM 1502 O O . LEU A 1 187 ? -7.845 -1.945 0.117 1.00 78.69 187 LEU A O 1
ATOM 1506 N N . MET A 1 188 ? -8.370 0.237 0.093 1.00 82.31 188 MET A N 1
ATOM 1507 C CA . MET A 1 188 ? -9.475 0.113 -0.866 1.00 82.31 188 MET A CA 1
ATOM 1508 C C . MET A 1 188 ? -9.030 -0.576 -2.152 1.00 82.31 188 MET A C 1
ATOM 1510 O O . MET A 1 188 ? -9.603 -1.591 -2.530 1.00 82.31 188 MET A O 1
ATOM 1514 N N . GLU A 1 189 ? -7.976 -0.065 -2.786 1.00 76.25 189 GLU A N 1
ATOM 1515 C CA . GLU A 1 189 ? -7.520 -0.575 -4.077 1.00 76.25 189 GLU A CA 1
ATOM 1516 C C . GLU A 1 189 ? -6.935 -1.986 -3.981 1.00 76.25 189 GLU A C 1
ATOM 1518 O O . GLU A 1 189 ? -7.194 -2.824 -4.845 1.00 76.25 189 GLU A O 1
ATOM 1523 N N . GLU A 1 190 ? -6.202 -2.280 -2.904 1.00 75.62 190 GLU A N 1
ATOM 1524 C CA . GLU A 1 190 ? -5.699 -3.630 -2.639 1.00 75.62 190 GLU A CA 1
ATOM 1525 C C . GLU A 1 190 ? -6.844 -4.647 -2.570 1.00 75.62 190 GLU A C 1
ATOM 1527 O O . GLU A 1 190 ? -6.780 -5.724 -3.169 1.00 75.62 190 GLU A O 1
ATOM 1532 N N . ILE A 1 191 ? -7.924 -4.282 -1.884 1.00 83.25 191 ILE A N 1
ATOM 1533 C CA . ILE A 1 191 ? -9.086 -5.147 -1.716 1.00 83.25 191 ILE A CA 1
ATOM 1534 C C . ILE A 1 191 ? -9.924 -5.217 -3.001 1.00 83.25 191 ILE A C 1
ATOM 1536 O O . ILE A 1 191 ? -10.417 -6.294 -3.337 1.00 83.25 191 ILE A O 1
ATOM 1540 N N . GLU A 1 192 ? -10.055 -4.123 -3.755 1.00 84.12 192 GLU A N 1
ATOM 1541 C CA . GLU A 1 192 ? -10.710 -4.116 -5.072 1.00 84.12 192 GLU A CA 1
ATOM 1542 C C . GLU A 1 192 ? -10.001 -5.055 -6.049 1.00 84.12 192 GLU A C 1
ATOM 1544 O O . GLU A 1 192 ? -10.655 -5.899 -6.663 1.00 84.12 192 GLU A O 1
ATOM 1549 N N . ARG A 1 193 ? -8.667 -4.974 -6.150 1.00 77.38 193 ARG A N 1
ATOM 1550 C CA . ARG A 1 193 ? -7.872 -5.864 -7.010 1.00 77.38 193 ARG A CA 1
ATOM 1551 C C . ARG A 1 193 ? -7.996 -7.320 -6.578 1.00 77.38 193 ARG A C 1
ATOM 1553 O O . ARG A 1 193 ? -8.188 -8.183 -7.433 1.00 77.38 193 ARG A O 1
ATOM 1560 N N . TYR A 1 194 ? -7.965 -7.598 -5.270 1.00 80.88 194 TYR A N 1
ATOM 1561 C CA . TYR A 1 194 ? -8.243 -8.943 -4.758 1.00 80.88 194 TYR A CA 1
ATOM 1562 C C . TYR A 1 194 ? -9.611 -9.441 -5.237 1.00 80.88 194 TYR A C 1
ATOM 1564 O O . TYR A 1 194 ? -9.713 -10.538 -5.778 1.00 80.88 194 TYR A O 1
ATOM 1572 N N . LEU A 1 195 ? -10.669 -8.641 -5.079 1.00 82.69 195 LEU A N 1
ATOM 1573 C CA . LEU A 1 195 ? -12.025 -9.030 -5.471 1.00 82.69 195 LEU A CA 1
ATOM 1574 C C . LEU A 1 195 ? -12.169 -9.212 -6.987 1.00 82.69 195 LEU A C 1
ATOM 1576 O O . LEU A 1 195 ? -12.871 -10.125 -7.404 1.00 82.69 195 LEU A O 1
ATOM 1580 N N . GLN A 1 196 ? -11.485 -8.406 -7.802 1.00 79.38 196 GLN A N 1
ATOM 1581 C CA . GLN A 1 196 ? -11.471 -8.542 -9.265 1.00 79.38 196 GLN A CA 1
ATOM 1582 C C . GLN A 1 196 ? -10.811 -9.846 -9.728 1.00 79.38 196 GLN A C 1
ATOM 1584 O O . GLN A 1 196 ? -11.257 -10.450 -10.700 1.00 79.38 196 GLN A O 1
ATOM 1589 N N . GLN A 1 197 ? -9.775 -10.306 -9.022 1.00 73.25 197 GLN A N 1
ATOM 1590 C CA . GLN A 1 197 ? -9.113 -11.584 -9.308 1.00 73.25 197 GLN A CA 1
ATOM 1591 C C . GLN A 1 197 ? -9.937 -12.802 -8.850 1.00 73.25 197 GLN A C 1
ATOM 1593 O O . GLN A 1 197 ? -9.668 -13.936 -9.254 1.00 73.25 197 GLN A O 1
ATOM 1598 N N . GLN A 1 198 ? -10.944 -12.591 -8.001 1.00 69.62 198 GLN A N 1
ATOM 1599 C CA . GLN A 1 198 ? -11.845 -13.630 -7.517 1.00 69.62 198 GLN A CA 1
ATOM 1600 C C . GLN A 1 198 ? -13.112 -13.680 -8.386 1.00 69.62 198 GLN A C 1
ATOM 1602 O O . GLN A 1 198 ? -13.966 -12.834 -8.208 1.00 69.62 198 GLN A O 1
ATOM 1607 N N . ASP A 1 199 ? -13.256 -14.710 -9.233 1.00 63.00 199 ASP A N 1
ATOM 1608 C CA . ASP A 1 199 ? -14.476 -15.255 -9.894 1.00 63.00 199 ASP A CA 1
ATOM 1609 C C . ASP A 1 199 ? -15.667 -14.307 -10.243 1.00 63.00 199 ASP A C 1
ATOM 1611 O O . ASP A 1 199 ? -16.150 -13.543 -9.413 1.00 63.00 199 ASP A O 1
ATOM 1615 N N . GLU A 1 200 ? -16.307 -14.499 -11.408 1.00 60.81 200 GLU A N 1
ATOM 1616 C CA . GLU A 1 200 ? -17.408 -13.676 -11.994 1.00 60.81 200 GLU A CA 1
ATOM 1617 C C . GLU A 1 200 ? -18.689 -13.471 -11.125 1.00 60.81 200 GLU A C 1
ATOM 1619 O O . GLU A 1 200 ? -19.647 -12.815 -11.521 1.00 60.81 200 GLU A O 1
ATOM 1624 N N . GLY A 1 201 ? -18.751 -14.002 -9.901 1.00 64.44 201 GLY A N 1
ATOM 1625 C CA . GLY A 1 201 ? -19.898 -13.896 -8.989 1.00 64.44 201 GLY A CA 1
ATOM 1626 C C . GLY A 1 201 ? -19.863 -12.740 -7.978 1.00 64.44 201 GLY A C 1
ATOM 1627 O O . GLY A 1 201 ? -20.727 -12.700 -7.099 1.00 64.44 201 GLY A O 1
ATOM 1628 N N . LEU A 1 202 ? -18.870 -11.843 -8.030 1.00 77.44 202 LEU A N 1
ATOM 1629 C CA . LEU A 1 202 ? -18.648 -10.800 -7.009 1.00 77.44 202 LEU A CA 1
ATOM 1630 C C . LEU A 1 202 ? -18.948 -9.361 -7.463 1.00 77.44 202 LEU A C 1
ATOM 1632 O O . LEU A 1 202 ? -18.711 -8.435 -6.695 1.00 77.44 202 LEU A O 1
ATOM 1636 N N . HIS A 1 203 ? -19.521 -9.146 -8.651 1.00 70.75 203 HIS A N 1
ATOM 1637 C CA . HIS A 1 203 ? -19.673 -7.808 -9.251 1.00 70.75 203 HIS A CA 1
ATOM 1638 C C . HIS A 1 203 ? -20.358 -6.739 -8.372 1.00 70.75 203 HIS A C 1
ATOM 1640 O O . HIS A 1 203 ? -20.110 -5.551 -8.563 1.00 70.75 203 HIS A O 1
ATOM 1646 N N . GLY A 1 204 ? -21.195 -7.124 -7.400 1.00 77.06 204 GLY A N 1
ATOM 1647 C CA . GLY A 1 204 ? -21.835 -6.183 -6.472 1.00 77.06 204 GLY A CA 1
ATOM 1648 C C . GLY A 1 204 ? -21.238 -6.128 -5.060 1.00 77.06 204 GLY A C 1
ATOM 1649 O O . GLY A 1 204 ? -21.815 -5.448 -4.213 1.00 77.06 204 GLY A O 1
ATOM 1650 N N . LEU A 1 205 ? -20.141 -6.836 -4.775 1.00 87.88 205 LEU A N 1
ATOM 1651 C CA . LEU A 1 205 ? -19.365 -6.663 -3.545 1.00 87.88 205 LEU A CA 1
ATOM 1652 C C . LEU A 1 205 ? -18.213 -5.702 -3.832 1.00 87.88 205 LEU A C 1
ATOM 1654 O O . LEU A 1 205 ? -17.308 -6.032 -4.587 1.00 87.88 205 LEU A O 1
ATOM 1658 N N . GLN A 1 206 ? -18.247 -4.529 -3.209 1.00 87.75 206 GLN A N 1
ATOM 1659 C CA . GLN A 1 206 ? -17.188 -3.529 -3.312 1.00 87.75 206 GLN A CA 1
ATOM 1660 C C . GLN A 1 206 ? -16.726 -3.163 -1.898 1.00 87.75 206 GLN A C 1
ATOM 1662 O O . GLN A 1 206 ? -17.576 -3.053 -1.001 1.00 87.75 206 GLN A O 1
ATOM 1667 N N . PRO A 1 207 ? -15.413 -3.005 -1.659 1.00 91.50 207 PRO A N 1
ATOM 1668 C CA . PRO A 1 207 ? -14.947 -2.426 -0.414 1.00 91.50 207 PRO A CA 1
ATOM 1669 C C . PRO A 1 207 ? -15.362 -0.961 -0.375 1.00 91.50 207 PRO A C 1
ATOM 1671 O O . PRO A 1 207 ? -15.568 -0.326 -1.408 1.00 91.50 207 PRO A O 1
ATOM 1674 N N . MET A 1 208 ? -15.536 -0.420 0.824 1.00 93.38 208 MET A N 1
ATOM 1675 C CA . MET A 1 208 ? -15.953 0.965 0.995 1.00 93.38 208 MET A CA 1
ATOM 1676 C C . MET A 1 208 ? -15.264 1.590 2.194 1.00 93.38 208 MET A C 1
ATOM 1678 O O . MET A 1 208 ? -15.022 0.936 3.205 1.00 93.38 208 MET A O 1
ATOM 1682 N N . THR A 1 209 ? -15.022 2.894 2.128 1.00 91.25 209 THR A N 1
ATOM 1683 C CA . THR A 1 209 ? -14.668 3.653 3.328 1.00 91.25 209 THR A CA 1
ATOM 1684 C C . THR A 1 209 ? -15.895 3.828 4.216 1.00 91.25 209 THR A C 1
ATOM 1686 O O . THR A 1 209 ? -17.034 3.779 3.742 1.00 91.25 209 THR A O 1
ATOM 1689 N N . PHE A 1 210 ? -15.682 4.103 5.505 1.00 89.19 210 PHE A N 1
ATOM 1690 C CA . PHE A 1 210 ? -16.781 4.404 6.428 1.00 89.19 210 PHE A CA 1
ATOM 1691 C C . PHE A 1 210 ? -17.670 5.544 5.907 1.00 89.19 210 PHE A C 1
ATOM 1693 O O . PHE A 1 210 ? -18.889 5.424 5.908 1.00 89.19 210 PHE A O 1
ATOM 1700 N N . ALA A 1 211 ? -17.064 6.600 5.359 1.00 87.94 211 ALA A N 1
ATOM 1701 C CA . ALA A 1 211 ? -17.770 7.713 4.726 1.00 87.94 211 ALA A CA 1
ATOM 1702 C C . ALA A 1 211 ? -18.675 7.268 3.564 1.00 87.94 211 ALA A C 1
ATOM 1704 O O . ALA A 1 211 ? -19.844 7.642 3.499 1.00 87.94 211 ALA A O 1
ATOM 1705 N N . THR A 1 212 ? -18.144 6.430 2.669 1.00 89.75 212 THR A N 1
ATOM 1706 C CA . THR A 1 212 ? -18.878 5.928 1.497 1.00 89.75 212 THR A CA 1
ATOM 1707 C C . THR A 1 212 ? -20.046 5.043 1.921 1.00 89.75 212 THR A C 1
ATOM 1709 O O . THR A 1 212 ? -21.159 5.198 1.422 1.00 89.75 212 THR A O 1
ATOM 1712 N N . TRP A 1 213 ? -19.814 4.154 2.890 1.00 91.62 213 TRP A N 1
ATOM 1713 C CA . TRP A 1 213 ? -20.853 3.309 3.475 1.00 91.62 213 TRP A CA 1
ATOM 1714 C C . TRP A 1 213 ? -21.980 4.133 4.103 1.00 91.62 213 TRP A C 1
ATOM 1716 O O . TRP A 1 213 ? -23.157 3.858 3.868 1.00 91.62 213 TRP A O 1
ATOM 1726 N N . LEU A 1 214 ? -21.630 5.184 4.846 1.00 88.94 214 LEU A N 1
ATOM 1727 C CA . LEU A 1 214 ? -22.608 6.091 5.436 1.00 88.94 214 LEU A CA 1
ATOM 1728 C C . LEU A 1 214 ? -23.431 6.821 4.381 1.00 88.94 214 LEU A C 1
ATOM 1730 O O . LEU A 1 214 ? -24.649 6.849 4.506 1.00 88.94 214 LEU A O 1
ATOM 1734 N N . GLY A 1 215 ? -22.797 7.354 3.333 1.00 88.00 215 GLY A N 1
ATOM 1735 C CA . GLY A 1 215 ? -23.502 8.022 2.236 1.00 88.00 215 GLY A CA 1
ATOM 1736 C C . GLY A 1 215 ? -24.444 7.094 1.459 1.00 88.00 215 GLY A C 1
ATOM 1737 O O . GLY A 1 215 ? -25.433 7.560 0.899 1.00 88.00 215 GLY A O 1
ATOM 1738 N N . GLN A 1 216 ? -24.178 5.782 1.442 1.00 88.62 216 GLN A N 1
ATOM 1739 C CA . GLN A 1 216 ? -25.100 4.792 0.874 1.00 88.62 216 GLN A CA 1
ATOM 1740 C C . GLN A 1 216 ? -26.283 4.484 1.796 1.00 88.62 216 GLN A C 1
ATOM 1742 O O . GLN A 1 216 ? -27.404 4.325 1.314 1.00 88.62 216 GLN A O 1
ATOM 1747 N N . LEU A 1 217 ? -26.049 4.387 3.107 1.00 87.69 217 LEU A N 1
ATOM 1748 C CA . LEU A 1 217 ? -27.113 4.142 4.085 1.00 87.69 217 LEU A CA 1
ATOM 1749 C C . LEU A 1 217 ? -28.007 5.369 4.303 1.00 87.69 217 LEU A C 1
ATOM 1751 O O . LEU A 1 217 ? -29.214 5.222 4.485 1.00 87.69 217 LEU A O 1
ATOM 1755 N N . TYR A 1 218 ? -27.413 6.559 4.267 1.00 87.31 218 TYR A N 1
ATOM 1756 C CA . TYR A 1 218 ? -28.042 7.850 4.514 1.00 87.31 218 TYR A CA 1
ATOM 1757 C C . TYR A 1 218 ? -27.648 8.816 3.387 1.00 87.31 218 TYR A C 1
ATOM 1759 O O . TYR A 1 218 ? -26.625 9.499 3.486 1.00 87.31 218 TYR A O 1
ATOM 1767 N N . PRO A 1 219 ? -28.424 8.880 2.288 1.00 86.00 219 PRO A N 1
ATOM 1768 C CA . PRO A 1 219 ? -28.097 9.726 1.138 1.00 86.00 219 PRO A CA 1
ATOM 1769 C C . PRO A 1 219 ? -27.939 11.214 1.477 1.00 86.00 219 PRO A C 1
ATOM 1771 O O . PRO A 1 219 ? -27.173 11.914 0.820 1.00 86.00 219 PRO A O 1
ATOM 1774 N N . ASP A 1 220 ? -28.616 11.691 2.522 1.00 84.88 220 ASP A N 1
ATOM 1775 C CA . ASP A 1 220 ? -28.490 13.048 3.059 1.00 84.88 220 ASP A CA 1
ATOM 1776 C C . ASP A 1 220 ? -27.129 13.320 3.720 1.00 84.88 220 ASP A C 1
ATOM 1778 O O . ASP A 1 220 ? -26.746 14.478 3.866 1.00 84.88 220 ASP A O 1
ATOM 1782 N N . LEU A 1 221 ? -26.377 12.279 4.091 1.00 83.00 221 LEU A N 1
ATOM 1783 C CA . LEU A 1 221 ? -25.031 12.398 4.654 1.00 83.00 221 LEU A CA 1
ATOM 1784 C C . LEU A 1 221 ? -23.920 12.346 3.599 1.00 83.00 221 LEU A C 1
ATOM 1786 O O . LEU A 1 221 ? -22.781 12.678 3.929 1.00 83.00 221 LEU A O 1
ATOM 1790 N N . LYS A 1 222 ? -24.223 11.958 2.351 1.00 80.50 222 LYS A N 1
ATOM 1791 C CA . LYS A 1 222 ? -23.218 11.716 1.301 1.00 80.50 222 LYS A CA 1
ATOM 1792 C C . LYS A 1 222 ? -22.300 12.921 1.064 1.00 80.50 222 LYS A C 1
ATOM 1794 O O . LYS A 1 222 ? -21.089 12.745 0.987 1.00 80.50 222 LYS A O 1
ATOM 1799 N N . ASP A 1 223 ? -22.874 14.123 1.028 1.00 81.44 223 ASP A N 1
ATOM 1800 C CA . ASP A 1 223 ? -22.152 15.376 0.755 1.00 81.44 223 ASP A CA 1
ATOM 1801 C C . ASP A 1 223 ? -21.978 16.251 2.013 1.00 81.44 223 ASP A C 1
ATOM 1803 O O . ASP A 1 223 ? -21.568 17.413 1.931 1.00 81.44 223 ASP A O 1
ATOM 1807 N N . CYS A 1 224 ? -22.315 15.702 3.184 1.00 85.00 224 CYS A N 1
ATOM 1808 C CA . CYS A 1 224 ? -22.300 16.409 4.463 1.00 85.00 224 CYS A CA 1
ATOM 1809 C C . CYS A 1 224 ? -21.221 15.910 5.428 1.00 85.00 224 CYS A C 1
ATOM 1811 O O . CYS A 1 224 ? -21.151 16.434 6.535 1.00 85.00 224 CYS A O 1
ATOM 1813 N N . LEU A 1 225 ? -20.410 14.907 5.083 1.00 87.88 225 LEU A N 1
ATOM 1814 C CA . LEU A 1 225 ? -19.294 14.492 5.933 1.00 87.88 225 LEU A CA 1
ATOM 1815 C C . LEU A 1 225 ? -18.051 15.339 5.634 1.00 87.88 225 LEU A C 1
ATOM 1817 O O . LEU A 1 225 ? -17.545 15.334 4.513 1.00 87.88 225 LEU A O 1
ATOM 1821 N N . ALA A 1 226 ? -17.524 16.006 6.660 1.00 90.00 226 ALA A N 1
ATOM 1822 C CA . ALA A 1 226 ? -16.319 16.811 6.525 1.00 90.00 226 ALA A CA 1
ATOM 1823 C C . ALA A 1 226 ? -15.084 15.938 6.234 1.00 90.00 226 ALA A C 1
ATOM 1825 O O . ALA A 1 226 ? -14.834 14.940 6.916 1.00 90.00 226 ALA A O 1
ATOM 1826 N N . SER A 1 227 ? -14.264 16.350 5.265 1.00 88.69 227 SER A N 1
ATOM 1827 C CA . SER A 1 227 ? -12.932 15.777 5.055 1.00 88.69 227 SER A CA 1
ATOM 1828 C C . SER A 1 227 ? -11.969 16.171 6.191 1.00 88.69 227 SER A C 1
ATOM 1830 O O . SER A 1 227 ? -12.195 17.180 6.868 1.00 88.69 227 SER A O 1
ATOM 1832 N N . PRO A 1 228 ? -10.854 15.439 6.393 1.00 88.06 228 PRO A N 1
ATOM 1833 C CA . PRO A 1 228 ? -9.845 15.804 7.390 1.00 88.06 228 PRO A CA 1
ATOM 1834 C C . PRO A 1 228 ? -9.336 17.248 7.268 1.00 88.06 228 PRO A C 1
ATOM 1836 O O . PRO A 1 228 ? -9.146 17.930 8.278 1.00 88.06 228 PRO A O 1
ATOM 1839 N N . ASP A 1 229 ? -9.162 17.740 6.039 1.00 89.94 229 ASP A N 1
ATOM 1840 C CA . ASP A 1 229 ? -8.757 19.124 5.785 1.00 89.94 229 ASP A CA 1
ATOM 1841 C C . ASP A 1 229 ? -9.866 20.126 6.094 1.00 89.94 229 ASP A C 1
ATOM 1843 O O . ASP A 1 229 ? -9.594 21.145 6.727 1.00 89.94 229 ASP A O 1
ATOM 1847 N N . GLN A 1 230 ? -11.118 19.818 5.749 1.00 92.75 230 GLN A N 1
ATOM 1848 C CA . GLN A 1 230 ? -12.258 20.667 6.103 1.00 92.75 230 GLN A CA 1
ATOM 1849 C C . GLN A 1 230 ? -12.430 20.770 7.625 1.00 92.75 230 GLN A C 1
ATOM 1851 O O . GLN A 1 230 ? -12.624 21.869 8.152 1.00 92.75 230 GLN A O 1
ATOM 1856 N N . GLU A 1 231 ? -12.298 19.654 8.354 1.00 93.56 231 GLU A N 1
ATOM 1857 C CA . GLU A 1 231 ? -12.297 19.668 9.820 1.00 93.56 231 GLU A CA 1
ATOM 1858 C C . GLU A 1 231 ? -11.169 20.563 10.358 1.00 93.56 231 GLU A C 1
ATOM 1860 O O . GLU A 1 231 ? -11.408 21.372 11.262 1.00 93.56 231 GLU A O 1
ATOM 1865 N N . ARG A 1 232 ? -9.960 20.460 9.785 1.00 93.31 232 ARG A N 1
ATOM 1866 C CA . ARG A 1 232 ? -8.767 21.221 10.197 1.00 93.31 232 ARG A CA 1
ATOM 1867 C C . ARG A 1 232 ? -8.901 22.711 9.942 1.00 93.31 232 ARG A C 1
ATOM 1869 O O . ARG A 1 232 ? -8.604 23.507 10.836 1.00 93.31 232 ARG A O 1
ATOM 1876 N N . GLU A 1 233 ? -9.369 23.098 8.764 1.00 93.12 233 GLU A N 1
ATOM 1877 C CA . GLU A 1 233 ? -9.608 24.494 8.403 1.00 93.12 233 GLU A CA 1
ATOM 1878 C C . GLU A 1 233 ? -10.692 25.120 9.285 1.00 93.12 233 GLU A C 1
ATOM 1880 O O . GLU A 1 233 ? -10.485 26.205 9.843 1.00 93.12 233 GLU A O 1
ATOM 1885 N N . ALA A 1 234 ? -11.802 24.409 9.511 1.00 93.25 234 ALA A N 1
ATOM 1886 C CA . ALA A 1 234 ? -12.865 24.862 10.404 1.00 93.25 234 ALA A CA 1
ATOM 1887 C C . ALA A 1 234 ? -12.372 25.009 11.854 1.00 93.25 234 ALA A C 1
ATOM 1889 O O . ALA A 1 234 ? -12.695 25.987 12.539 1.00 93.25 234 ALA A O 1
ATOM 1890 N N . PHE A 1 235 ? -11.554 24.068 12.333 1.00 93.56 235 PHE A N 1
ATOM 1891 C CA . PHE A 1 235 ? -10.985 24.119 13.680 1.00 93.56 235 PHE A CA 1
ATOM 1892 C C . PHE A 1 235 ? -9.994 25.283 13.831 1.00 93.56 235 PHE A C 1
ATOM 1894 O O . PHE A 1 235 ? -10.026 26.009 14.830 1.00 93.56 235 PHE A O 1
ATOM 1901 N N . TYR A 1 236 ? -9.170 25.534 12.810 1.00 91.75 236 TYR A N 1
ATOM 1902 C CA . TYR A 1 236 ? -8.277 26.690 12.745 1.00 91.75 236 TYR A CA 1
ATOM 1903 C C . TYR A 1 236 ? -9.049 28.016 12.756 1.00 91.75 236 TYR A C 1
ATOM 1905 O O . TYR A 1 236 ? -8.712 28.928 13.521 1.00 91.75 236 TYR A O 1
ATOM 1913 N N . ALA A 1 237 ? -10.127 28.123 11.976 1.00 91.38 237 ALA A N 1
ATOM 1914 C CA . ALA A 1 237 ? -11.001 29.293 11.972 1.00 91.38 237 ALA A CA 1
ATOM 1915 C C . ALA A 1 237 ? -11.641 29.532 13.352 1.00 91.38 237 ALA A C 1
ATOM 1917 O O . ALA A 1 237 ? -11.626 30.660 13.857 1.00 91.38 237 ALA A O 1
ATOM 1918 N N . ALA A 1 238 ? -12.112 28.474 14.019 1.00 92.00 238 ALA A N 1
ATOM 1919 C CA . ALA A 1 238 ? -12.677 28.556 15.367 1.00 92.00 238 ALA A CA 1
ATOM 1920 C C . ALA A 1 238 ? -11.633 28.978 16.421 1.00 92.00 238 ALA A C 1
ATOM 1922 O O . ALA A 1 238 ? -11.925 29.795 17.307 1.00 92.00 238 ALA A O 1
ATOM 1923 N N . ALA A 1 239 ? -10.397 28.481 16.306 1.00 89.81 239 ALA A N 1
ATOM 1924 C CA . ALA A 1 239 ? -9.272 28.872 17.154 1.00 89.81 239 ALA A CA 1
ATOM 1925 C C . ALA A 1 239 ? -8.884 30.347 16.960 1.00 89.81 239 ALA A C 1
ATOM 1927 O O . ALA A 1 239 ? -8.602 31.054 17.937 1.00 89.81 239 ALA A O 1
ATOM 1928 N N . LYS A 1 240 ? -8.906 30.825 15.709 1.00 88.31 240 LYS A N 1
ATOM 1929 C CA . LYS A 1 240 ? -8.659 32.226 15.345 1.00 88.31 240 LYS A CA 1
ATOM 1930 C C . LYS A 1 240 ? -9.742 33.143 15.912 1.00 88.31 240 LYS A C 1
ATOM 1932 O O . LYS A 1 240 ? -9.407 34.139 16.551 1.00 88.31 240 LYS A O 1
ATOM 1937 N N . GLN A 1 241 ? -11.016 32.782 15.747 1.00 84.06 241 GLN A N 1
ATOM 1938 C CA . GLN A 1 241 ? -12.157 33.537 16.276 1.00 84.06 241 GLN A CA 1
ATOM 1939 C C . GLN A 1 241 ? -12.146 33.615 17.808 1.00 84.06 241 GLN A C 1
ATOM 1941 O O . GLN A 1 241 ? -12.538 34.623 18.385 1.00 84.06 241 GLN A O 1
ATOM 1946 N N . SER A 1 242 ? -11.658 32.566 18.471 1.00 80.38 242 SER A N 1
ATOM 1947 C CA . SER A 1 242 ? -11.560 32.511 19.934 1.00 80.38 242 SER A CA 1
ATOM 1948 C C . SER A 1 242 ? -10.262 33.138 20.478 1.00 80.38 242 SER A C 1
ATOM 1950 O O . SER A 1 242 ? -9.980 33.019 21.664 1.00 80.38 242 SER A O 1
ATOM 1952 N N . HIS A 1 243 ? -9.449 33.791 19.634 1.00 80.88 243 HIS A N 1
ATOM 1953 C CA . HIS A 1 243 ? -8.151 34.393 19.983 1.00 80.88 243 HIS A CA 1
ATOM 1954 C C . HIS A 1 243 ? -7.139 33.430 20.640 1.00 80.88 243 HIS A C 1
ATOM 1956 O O . HIS A 1 243 ? -6.210 33.862 21.323 1.00 80.88 243 HIS A O 1
ATOM 1962 N N . HIS A 1 244 ? -7.274 32.120 20.414 1.00 82.19 244 HIS A N 1
ATOM 1963 C CA . HIS A 1 244 ? -6.425 31.094 21.032 1.00 82.19 244 HIS A CA 1
ATOM 1964 C C . HIS A 1 244 ? -5.332 30.560 20.106 1.00 82.19 244 HIS A C 1
ATOM 1966 O O . HIS A 1 244 ? -4.455 29.832 20.565 1.00 82.19 244 HIS A O 1
ATOM 1972 N N . LEU A 1 245 ? -5.334 30.954 18.829 1.00 79.56 245 LEU A N 1
ATOM 1973 C CA . LEU A 1 245 ? -4.394 30.441 17.832 1.00 79.56 245 LEU A CA 1
ATOM 1974 C C . LEU A 1 245 ? -2.920 30.652 18.223 1.00 79.56 245 LEU A C 1
ATOM 1976 O O . LEU A 1 245 ? -2.121 29.730 18.113 1.00 79.56 245 LEU A O 1
ATOM 1980 N N . LYS A 1 246 ? -2.570 31.827 18.766 1.00 78.00 246 LYS A N 1
ATOM 1981 C CA . LYS A 1 246 ? -1.198 32.108 19.235 1.00 78.00 246 LYS A CA 1
ATOM 1982 C C . LYS A 1 246 ? -0.744 31.159 20.349 1.00 78.00 246 LYS A C 1
ATOM 1984 O O . LYS A 1 246 ? 0.438 30.870 20.448 1.00 78.00 246 LYS A O 1
ATOM 1989 N N . THR A 1 247 ? -1.668 30.699 21.191 1.00 79.25 247 THR A N 1
ATOM 1990 C CA . THR A 1 247 ? -1.375 29.775 22.298 1.00 79.25 247 THR A CA 1
ATOM 1991 C C . THR A 1 247 ? -1.405 28.312 21.851 1.00 79.25 247 THR A C 1
ATOM 1993 O O . THR A 1 247 ? -0.744 27.479 22.457 1.00 79.25 247 THR A O 1
ATOM 1996 N N . LEU A 1 248 ? -2.183 27.988 20.816 1.00 79.31 248 LEU A N 1
ATOM 1997 C CA . LEU A 1 248 ? -2.297 26.637 20.261 1.00 79.31 248 LEU A CA 1
ATOM 1998 C C . LEU A 1 248 ? -1.151 26.291 19.303 1.00 79.31 248 LEU A C 1
ATOM 2000 O O . LEU A 1 248 ? -0.800 25.120 19.193 1.00 79.31 248 LEU A O 1
ATOM 2004 N N . GLY A 1 249 ? -0.559 27.279 18.630 1.00 82.19 249 GLY A N 1
ATOM 2005 C CA . GLY A 1 249 ? 0.443 27.023 17.596 1.00 82.19 249 GLY A CA 1
ATOM 2006 C C . GLY A 1 249 ? -0.164 26.314 16.382 1.00 82.19 249 GLY A C 1
ATOM 2007 O O . GLY A 1 249 ? -1.330 26.540 16.047 1.00 82.19 249 GLY A O 1
ATOM 2008 N N . ALA A 1 250 ? 0.628 25.467 15.719 1.00 83.38 250 ALA A N 1
ATOM 2009 C CA . ALA A 1 250 ? 0.155 24.652 14.602 1.00 83.38 250 ALA A CA 1
ATOM 2010 C C . ALA A 1 250 ? -0.932 23.665 15.065 1.00 83.38 250 ALA A C 1
ATOM 2012 O O . ALA A 1 250 ? -0.840 23.081 16.148 1.00 83.38 250 ALA A O 1
ATOM 2013 N N . ILE A 1 251 ? -1.969 23.501 14.241 1.00 84.94 251 ILE A N 1
ATOM 2014 C CA . ILE A 1 251 ? -3.097 22.599 14.491 1.00 84.94 251 ILE A CA 1
ATOM 2015 C C . ILE A 1 251 ? -3.023 21.472 13.466 1.00 84.94 251 ILE A C 1
ATOM 2017 O O . ILE A 1 251 ? -3.108 21.708 12.260 1.00 84.94 251 ILE A O 1
ATOM 2021 N N . SER A 1 252 ? -2.863 20.257 13.972 1.00 86.62 252 SER A N 1
ATOM 2022 C CA . SER A 1 252 ? -2.779 19.024 13.192 1.00 86.62 252 SER A CA 1
ATOM 2023 C C . SER A 1 252 ? -4.116 18.280 13.188 1.00 86.62 252 SER A C 1
ATOM 2025 O O . SER A 1 252 ? -4.968 18.519 14.043 1.00 86.62 252 SER A O 1
ATOM 2027 N N . TYR A 1 253 ? -4.294 17.322 12.274 1.00 87.69 253 TYR A N 1
ATOM 2028 C CA . TYR A 1 253 ? -5.475 16.450 12.301 1.00 87.69 253 TYR A CA 1
ATOM 2029 C C . TYR A 1 253 ? -5.548 15.605 13.588 1.00 87.69 253 TYR A C 1
ATOM 2031 O O . TYR A 1 253 ? -6.623 15.398 14.151 1.00 87.69 253 TYR A O 1
ATOM 2039 N N . ARG A 1 254 ? -4.386 15.222 14.134 1.00 87.19 254 ARG A N 1
ATOM 2040 C CA . ARG A 1 254 ? -4.253 14.561 15.441 1.00 87.19 254 ARG A CA 1
ATOM 2041 C C . ARG A 1 254 ? -4.942 15.348 16.564 1.00 87.19 254 ARG A C 1
ATOM 2043 O O . ARG A 1 254 ? -5.593 14.756 17.422 1.00 87.19 254 ARG A O 1
ATOM 2050 N N . ASP A 1 255 ? -4.851 16.679 16.546 1.00 90.06 255 ASP A N 1
ATOM 2051 C CA . ASP A 1 255 ? -5.508 17.540 17.539 1.00 90.06 255 ASP A CA 1
ATOM 2052 C C . ASP A 1 255 ? -7.034 17.483 17.457 1.00 90.06 255 ASP A C 1
ATOM 2054 O O . ASP A 1 255 ? -7.720 17.534 18.478 1.00 90.06 255 ASP A O 1
ATOM 2058 N N . ILE A 1 256 ? -7.567 17.353 16.244 1.00 92.62 256 ILE A N 1
ATOM 2059 C CA . ILE A 1 256 ? -9.005 17.248 15.999 1.00 92.62 256 ILE A CA 1
ATOM 2060 C C . ILE A 1 256 ? -9.515 15.909 16.525 1.00 92.62 256 ILE A C 1
ATOM 2062 O O . ILE A 1 256 ? -10.529 15.874 17.217 1.00 92.62 256 ILE A O 1
ATOM 2066 N N . LEU A 1 257 ? -8.793 14.814 16.276 1.00 90.81 257 LEU A N 1
ATOM 2067 C CA . LEU A 1 257 ? -9.156 13.495 16.800 1.00 90.81 257 LEU A CA 1
ATOM 2068 C C . LEU A 1 257 ? -9.128 13.460 18.332 1.00 90.81 257 LEU A C 1
ATOM 2070 O O . LEU A 1 257 ? -10.080 12.978 18.945 1.00 90.81 257 LEU A O 1
ATOM 2074 N N . LEU A 1 258 ? -8.105 14.054 18.961 1.00 90.06 258 LEU A N 1
ATOM 2075 C CA . LEU A 1 258 ? -8.065 14.247 20.416 1.00 90.06 258 LEU A CA 1
ATOM 2076 C C . LEU A 1 258 ? -9.275 15.047 20.922 1.00 90.06 258 LEU A C 1
ATOM 2078 O O . LEU A 1 258 ? -9.867 14.714 21.952 1.00 90.06 258 LEU A O 1
ATOM 2082 N N . TYR A 1 259 ? -9.652 16.109 20.206 1.00 92.31 259 TYR A N 1
ATOM 2083 C CA . TYR A 1 259 ? -10.807 16.931 20.555 1.00 92.31 259 TYR A CA 1
ATOM 2084 C C . TYR A 1 259 ? -12.116 16.135 20.479 1.00 92.31 259 TYR A C 1
ATOM 2086 O O . TYR A 1 259 ? -12.901 16.143 21.430 1.00 92.31 259 TYR A O 1
ATOM 2094 N N . GLN A 1 260 ? -12.334 15.396 19.391 1.00 92.44 260 GLN A N 1
ATOM 2095 C CA . GLN A 1 260 ? -13.517 14.552 19.219 1.00 92.44 260 GLN A CA 1
ATOM 2096 C C . GLN A 1 260 ? -13.586 13.451 20.292 1.00 92.44 260 GLN A C 1
ATOM 2098 O O . GLN A 1 260 ? -14.622 13.293 20.937 1.00 92.44 260 GLN A O 1
ATOM 2103 N N . ALA A 1 261 ? -12.474 12.760 20.557 1.00 88.81 261 ALA A N 1
ATOM 2104 C CA . ALA A 1 261 ? -12.421 11.634 21.490 1.00 88.81 261 ALA A CA 1
ATOM 2105 C C . ALA A 1 261 ? -12.575 12.022 22.975 1.00 88.81 261 ALA A C 1
ATOM 2107 O O . ALA A 1 261 ? -13.127 11.246 23.751 1.00 88.81 261 ALA A O 1
ATOM 2108 N N . TYR A 1 262 ? -12.086 13.198 23.399 1.00 88.12 262 TYR A N 1
ATOM 2109 C CA . TYR A 1 262 ? -11.996 13.543 24.833 1.00 88.12 262 TYR A CA 1
ATOM 2110 C C . TYR A 1 262 ? -12.711 14.823 25.263 1.00 88.12 262 TYR A C 1
ATOM 2112 O O . TYR A 1 262 ? -12.842 15.076 26.473 1.00 88.12 262 TYR A O 1
ATOM 2120 N N . ILE A 1 263 ? -13.094 15.674 24.311 1.00 89.19 263 ILE A N 1
ATOM 2121 C CA . ILE A 1 263 ? -13.758 16.953 24.585 1.00 89.19 263 ILE A CA 1
ATOM 2122 C C . ILE A 1 263 ? -15.219 16.899 24.142 1.00 89.19 263 ILE A C 1
ATOM 2124 O O . ILE A 1 263 ? -16.074 17.321 24.923 1.00 89.19 263 ILE A O 1
ATOM 2128 N N . LEU A 1 264 ? -15.506 16.375 22.944 1.00 88.25 264 LEU A N 1
ATOM 2129 C CA . LEU A 1 264 ? -16.883 16.206 22.469 1.00 88.25 264 LEU A CA 1
ATOM 2130 C C . LEU A 1 264 ? -17.594 15.015 23.103 1.00 88.25 264 LEU A C 1
ATOM 2132 O O . LEU A 1 264 ? -18.734 15.164 23.544 1.00 88.25 264 LEU A O 1
ATOM 2136 N N . ASP A 1 265 ? -16.943 13.854 23.156 1.00 79.69 265 ASP A N 1
ATOM 2137 C CA . ASP A 1 265 ? -17.528 12.690 23.811 1.00 79.69 265 ASP A CA 1
ATOM 2138 C C . ASP A 1 265 ? -17.681 12.974 25.307 1.00 79.69 265 ASP A C 1
ATOM 2140 O O . ASP A 1 265 ? -16.701 13.267 25.991 1.00 79.69 265 ASP A O 1
ATOM 2144 N N . HIS A 1 266 ? -18.915 12.941 25.815 1.00 66.88 266 HIS A N 1
ATOM 2145 C CA . HIS A 1 266 ? -19.234 13.189 27.219 1.00 66.88 266 HIS A CA 1
ATOM 2146 C C . HIS A 1 266 ? -19.242 11.914 28.072 1.00 66.88 266 HIS A C 1
ATOM 2148 O O . HIS A 1 266 ? -19.221 12.033 29.304 1.00 66.88 266 HIS A O 1
ATOM 2154 N N . ASP A 1 267 ? -19.122 10.722 27.470 1.00 64.81 267 ASP A N 1
ATOM 2155 C CA . ASP A 1 267 ? -19.049 9.401 28.130 1.00 64.81 267 ASP A CA 1
ATOM 2156 C C . ASP A 1 267 ? -17.678 9.162 28.836 1.00 64.81 267 ASP A C 1
ATOM 2158 O O . ASP A 1 267 ? -17.150 8.064 29.018 1.00 64.81 267 ASP A O 1
ATOM 2162 N N . THR A 1 268 ? -17.084 10.273 29.278 1.00 57.00 268 THR A N 1
ATOM 2163 C CA . THR A 1 268 ? -15.682 10.532 29.624 1.00 57.00 268 THR A CA 1
ATOM 2164 C C . THR A 1 268 ? -15.140 9.880 30.885 1.00 57.00 268 THR A C 1
ATOM 2166 O O . THR A 1 268 ? -13.930 9.942 31.110 1.00 57.00 268 THR A O 1
ATOM 2169 N N . LYS A 1 269 ? -15.973 9.319 31.769 1.00 62.47 269 LYS A N 1
ATOM 2170 C CA . LYS A 1 269 ? -15.488 8.926 33.108 1.00 62.47 269 LYS A CA 1
ATOM 2171 C C . LYS A 1 269 ? -14.419 7.833 33.053 1.00 62.47 269 LYS A C 1
ATOM 2173 O O . LYS A 1 269 ? -13.505 7.861 33.875 1.00 62.47 269 LYS A O 1
ATOM 2178 N N . ASN A 1 270 ? -14.510 6.924 32.083 1.00 64.12 270 ASN A N 1
ATOM 2179 C CA . ASN A 1 270 ? -13.514 5.870 31.884 1.00 64.12 270 ASN A CA 1
ATOM 2180 C C . ASN A 1 270 ? -12.404 6.306 30.914 1.00 64.12 270 ASN A C 1
ATOM 2182 O O . ASN A 1 270 ? -11.239 6.050 31.192 1.00 64.12 270 ASN A O 1
ATOM 2186 N N . LEU A 1 271 ? -12.729 7.068 29.862 1.00 68.38 271 LEU A N 1
ATOM 2187 C CA . LEU A 1 271 ? -11.745 7.574 28.892 1.00 68.38 271 LEU A CA 1
ATOM 2188 C C . LEU A 1 271 ? -10.729 8.547 29.512 1.00 68.38 271 LEU A C 1
ATOM 2190 O O . LEU A 1 271 ? -9.565 8.553 29.141 1.00 68.38 271 LEU A O 1
ATOM 2194 N N . ARG A 1 272 ? -11.120 9.338 30.519 1.00 69.62 272 ARG A N 1
ATOM 2195 C CA . ARG A 1 272 ? -10.187 10.231 31.240 1.00 69.62 272 ARG A CA 1
ATOM 2196 C C . ARG A 1 272 ? -9.178 9.495 32.123 1.00 69.62 272 ARG A C 1
ATOM 2198 O O . ARG A 1 272 ? -8.270 10.131 32.644 1.00 69.62 272 ARG A O 1
ATOM 2205 N N . LYS A 1 273 ? -9.354 8.187 32.328 1.00 71.12 273 LYS A N 1
ATOM 2206 C CA . LYS A 1 273 ? -8.389 7.342 33.042 1.00 71.12 273 LYS A CA 1
ATOM 2207 C C . LYS A 1 273 ? -7.365 6.706 32.099 1.00 71.12 273 LYS A C 1
ATOM 2209 O O . LYS A 1 273 ? -6.440 6.067 32.582 1.00 71.12 273 LYS A O 1
ATOM 2214 N N . SER A 1 274 ? -7.535 6.870 30.790 1.00 73.56 274 SER A N 1
ATOM 2215 C CA . SER A 1 274 ? -6.727 6.203 29.778 1.00 73.56 274 SER A CA 1
ATOM 2216 C C . SER A 1 274 ? -5.310 6.789 29.694 1.00 73.56 274 SER A C 1
ATOM 2218 O O . SER A 1 274 ? -5.092 7.960 30.027 1.00 73.56 274 SER A O 1
ATOM 2220 N N . ALA A 1 275 ? -4.332 5.993 29.257 1.00 72.31 275 ALA A N 1
ATOM 2221 C CA . ALA A 1 275 ? -2.941 6.437 29.154 1.00 72.31 275 ALA A CA 1
ATOM 2222 C C . ALA A 1 275 ? -2.788 7.610 28.170 1.00 72.31 275 ALA A C 1
ATOM 2224 O O . ALA A 1 275 ? -2.072 8.570 28.460 1.00 72.31 275 ALA A O 1
ATOM 2225 N N . GLN A 1 276 ? -3.537 7.593 27.062 1.00 76.19 276 GLN A N 1
ATOM 2226 C CA . GLN A 1 276 ? -3.498 8.658 26.061 1.00 76.19 276 GLN A CA 1
ATOM 2227 C C . GLN A 1 276 ? -4.091 9.980 26.550 1.00 76.19 276 GLN A C 1
ATOM 2229 O O . GLN A 1 276 ? -3.617 11.048 26.160 1.00 76.19 276 GLN A O 1
ATOM 2234 N N . PHE A 1 277 ? -5.099 9.949 27.427 1.00 80.50 277 PHE A N 1
ATOM 2235 C CA . PHE A 1 277 ? -5.615 11.178 28.029 1.00 80.50 277 PHE A CA 1
ATOM 2236 C C . PHE A 1 277 ? -4.547 11.856 28.899 1.00 80.50 277 PHE A C 1
ATOM 2238 O O . PHE A 1 277 ? -4.380 13.077 28.839 1.00 80.50 277 PHE A O 1
ATOM 2245 N N . HIS A 1 278 ? -3.817 11.067 29.694 1.00 79.88 278 HIS A N 1
ATOM 2246 C CA . HIS A 1 278 ? -2.767 11.571 30.578 1.00 79.88 278 HIS A CA 1
ATOM 2247 C C . HIS A 1 278 ? -1.555 12.080 29.791 1.00 79.88 278 HIS A C 1
ATOM 2249 O O . HIS A 1 278 ? -1.101 13.195 30.051 1.00 79.88 278 HIS A O 1
ATOM 2255 N N . SER A 1 279 ? -1.084 11.329 28.787 1.00 76.62 279 SER A N 1
ATOM 2256 C CA . SER A 1 279 ? 0.035 11.753 27.931 1.00 76.62 279 SER A CA 1
ATOM 2257 C C . SER A 1 279 ? -0.272 13.045 27.164 1.00 76.62 279 SER A C 1
ATOM 2259 O O . SER A 1 279 ? 0.620 13.855 26.928 1.00 76.62 279 SER A O 1
ATOM 2261 N N . ASN A 1 280 ? -1.545 13.291 26.837 1.00 82.62 280 ASN A N 1
ATOM 2262 C CA . ASN A 1 280 ? -1.987 14.469 26.091 1.00 82.62 280 ASN A CA 1
ATOM 2263 C C . ASN A 1 280 ? -2.619 15.569 26.956 1.00 82.62 280 ASN A C 1
ATOM 2265 O O . ASN A 1 280 ? -3.210 16.509 26.415 1.00 82.62 280 ASN A O 1
ATOM 2269 N N . GLN A 1 281 ? -2.511 15.507 28.287 1.00 86.44 281 GLN A N 1
ATOM 2270 C CA . GLN A 1 281 ? -3.271 16.383 29.185 1.00 86.44 281 GLN A CA 1
ATOM 2271 C C . GLN A 1 281 ? -3.030 17.879 28.920 1.00 86.44 281 GLN A C 1
ATOM 2273 O O . GLN A 1 281 ? -3.988 18.655 28.873 1.00 86.44 281 GLN A O 1
ATOM 2278 N N . GLN A 1 282 ? -1.775 18.289 28.708 1.00 87.19 282 GLN A N 1
ATOM 2279 C CA . GLN A 1 282 ? -1.432 19.685 28.409 1.00 87.19 282 GLN A CA 1
ATOM 2280 C C . GLN A 1 282 ? -2.054 20.145 27.084 1.00 87.19 282 GLN A C 1
ATOM 2282 O O . GLN A 1 282 ? -2.687 21.202 27.021 1.00 87.19 282 GLN A O 1
ATOM 2287 N N . ARG A 1 283 ? -1.947 19.325 26.030 1.00 88.62 283 ARG A N 1
ATOM 2288 C CA . ARG A 1 283 ? -2.531 19.633 24.718 1.00 88.62 283 ARG A CA 1
ATOM 2289 C C . ARG A 1 283 ? -4.056 19.701 24.794 1.00 88.62 283 ARG A C 1
ATOM 2291 O O . ARG A 1 283 ? -4.646 20.668 24.321 1.00 88.62 283 ARG A O 1
ATOM 2298 N N . LEU A 1 284 ? -4.694 18.752 25.479 1.00 89.94 284 LEU A N 1
ATOM 2299 C CA . LEU A 1 284 ? -6.142 18.729 25.706 1.00 89.94 284 LEU A CA 1
ATOM 2300 C C . LEU A 1 284 ? -6.636 19.958 26.484 1.00 89.94 284 LEU A C 1
ATOM 2302 O O . LEU A 1 284 ? -7.702 20.488 26.175 1.00 89.94 284 LEU A O 1
ATOM 2306 N N . GLN A 1 285 ? -5.874 20.456 27.462 1.00 89.75 285 GLN A N 1
ATOM 2307 C CA . GLN A 1 285 ? -6.208 21.701 28.167 1.00 89.75 285 GLN A CA 1
ATOM 2308 C C . GLN A 1 285 ? -6.206 22.921 27.237 1.00 89.75 285 GLN A C 1
ATOM 2310 O O . GLN A 1 285 ? -7.051 23.806 27.395 1.00 89.75 285 GLN A O 1
ATOM 2315 N N . LEU A 1 286 ? -5.296 22.972 26.260 1.00 90.00 286 LEU A N 1
ATOM 2316 C CA . LEU A 1 286 ? -5.291 24.024 25.243 1.00 90.00 286 LEU A CA 1
ATOM 2317 C C . LEU A 1 286 ? -6.482 23.881 24.291 1.00 90.00 286 LEU A C 1
ATOM 2319 O O . LEU A 1 286 ? -7.192 24.859 24.057 1.00 90.00 286 LEU A O 1
ATOM 2323 N N . LEU A 1 287 ? -6.734 22.667 23.798 1.00 91.00 287 LEU A N 1
ATOM 2324 C CA . LEU A 1 287 ? -7.823 22.376 22.864 1.00 91.00 287 LEU A CA 1
ATOM 2325 C C . LEU A 1 287 ? -9.207 22.657 23.471 1.00 91.00 287 LEU A C 1
ATOM 2327 O O . LEU A 1 287 ? -10.074 23.200 22.791 1.00 91.00 287 LEU A O 1
ATOM 2331 N N . ARG A 1 288 ? -9.397 22.408 24.776 1.00 90.56 288 ARG A N 1
ATOM 2332 C CA . ARG A 1 288 ? -10.642 22.710 25.518 1.00 90.56 288 ARG A CA 1
ATOM 2333 C C . ARG A 1 288 ? -11.068 24.175 25.478 1.00 90.56 288 ARG A C 1
ATOM 2335 O O . ARG A 1 288 ? -12.225 24.470 25.767 1.00 90.56 288 ARG A O 1
ATOM 2342 N N . LYS A 1 289 ? -10.159 25.097 25.152 1.00 89.12 289 LYS A N 1
ATOM 2343 C CA . LYS A 1 289 ? -10.483 26.523 25.022 1.00 89.12 289 LYS A CA 1
ATOM 2344 C C . LYS A 1 289 ? -11.350 26.810 23.792 1.00 89.12 289 LYS A C 1
ATOM 2346 O O . LYS A 1 289 ? -12.056 27.815 23.763 1.00 89.12 289 LYS A O 1
ATOM 2351 N N . ILE A 1 290 ? -11.326 25.933 22.788 1.00 90.38 290 ILE A N 1
ATOM 2352 C CA . ILE A 1 290 ? -12.194 26.029 21.615 1.00 90.38 290 ILE A CA 1
ATOM 2353 C C . ILE A 1 290 ? -13.554 25.438 21.983 1.00 90.38 290 ILE A C 1
ATOM 2355 O O . ILE A 1 290 ? -13.664 24.262 22.330 1.00 90.38 290 ILE A O 1
ATOM 2359 N N . LYS A 1 291 ? -14.604 26.262 21.917 1.00 90.19 291 LYS A N 1
ATOM 2360 C CA . LYS A 1 291 ? -15.973 25.825 22.218 1.00 90.19 291 LYS A CA 1
ATOM 2361 C C . LYS A 1 291 ? -16.522 24.940 21.087 1.00 90.19 291 LYS A C 1
ATOM 2363 O O . LYS A 1 291 ? -16.407 25.358 19.932 1.00 90.19 291 LYS A O 1
ATOM 2368 N N . PRO A 1 292 ? -17.200 23.815 21.395 1.00 91.62 292 PRO A N 1
ATOM 2369 C CA . PRO A 1 292 ? -17.785 22.933 20.380 1.00 91.62 292 PRO A CA 1
ATOM 2370 C C . PRO A 1 292 ? -18.671 23.670 19.372 1.00 91.62 292 PRO A C 1
ATOM 2372 O O . PRO A 1 292 ? -18.527 23.495 18.166 1.00 91.62 292 PRO A O 1
ATOM 2375 N N . ASP A 1 293 ? -19.522 24.578 19.855 1.00 91.19 293 ASP A N 1
ATOM 2376 C CA . ASP A 1 293 ? -20.435 25.348 19.002 1.00 91.19 293 ASP A CA 1
ATOM 2377 C C . ASP A 1 293 ? -19.707 26.281 18.031 1.00 91.19 293 ASP A C 1
ATOM 2379 O O . ASP A 1 293 ? -20.212 26.559 16.948 1.00 91.19 293 ASP A O 1
ATOM 2383 N N . HIS A 1 294 ? -18.527 26.791 18.402 1.00 91.44 294 HIS A N 1
ATOM 2384 C CA . HIS A 1 294 ? -17.739 27.625 17.495 1.00 91.44 294 HIS A CA 1
ATOM 2385 C C . HIS A 1 294 ? -17.181 26.785 16.355 1.00 91.44 294 HIS A C 1
ATOM 2387 O O . HIS A 1 294 ? -17.285 27.197 15.206 1.00 91.44 294 HIS A O 1
ATOM 2393 N N . TRP A 1 295 ? -16.638 25.607 16.662 1.00 93.06 295 TRP A N 1
ATOM 2394 C CA . TRP A 1 295 ? -16.129 24.707 15.633 1.00 93.06 295 TRP A CA 1
ATOM 2395 C C . TRP A 1 295 ? -17.242 24.232 14.693 1.00 93.06 295 TRP A C 1
ATOM 2397 O O . TRP A 1 295 ? -17.116 24.392 13.481 1.00 93.06 295 TRP A O 1
ATOM 2407 N N . ARG A 1 296 ? -18.381 23.786 15.238 1.00 92.81 296 ARG A N 1
ATOM 2408 C CA . ARG A 1 296 ? -19.549 23.376 14.439 1.00 92.81 296 ARG A CA 1
ATOM 2409 C C . ARG A 1 296 ? -20.073 24.483 13.525 1.00 92.81 296 ARG A C 1
ATOM 2411 O O . ARG A 1 296 ? -20.415 24.214 12.384 1.00 92.81 296 ARG A O 1
ATOM 2418 N N . ARG A 1 297 ? -20.089 25.744 13.978 1.00 92.62 297 ARG A N 1
ATOM 2419 C CA . ARG A 1 297 ? -20.471 26.876 13.110 1.00 92.62 297 ARG A CA 1
ATOM 2420 C C . ARG A 1 297 ? -19.521 27.069 11.929 1.00 92.62 297 ARG A C 1
ATOM 2422 O O . ARG A 1 297 ? -19.986 27.462 10.869 1.00 92.62 297 ARG A O 1
ATOM 2429 N N . GLN A 1 298 ? -18.223 26.819 12.110 1.00 94.12 298 GLN A N 1
ATOM 2430 C CA . GLN A 1 298 ? -17.233 26.935 11.032 1.00 94.12 298 GLN A CA 1
ATOM 2431 C C . GLN A 1 298 ? -17.296 25.759 10.048 1.00 94.12 298 GLN A C 1
ATOM 2433 O O . GLN A 1 298 ? -16.964 25.938 8.883 1.00 94.12 298 GLN A O 1
ATOM 2438 N N . LEU A 1 299 ? -17.766 24.586 10.487 1.00 91.25 299 LEU A N 1
ATOM 2439 C CA . LEU A 1 299 ? -18.077 23.458 9.598 1.00 91.25 299 LEU A CA 1
ATOM 2440 C C . LEU A 1 299 ? -19.310 23.725 8.711 1.00 91.25 299 LEU A C 1
ATOM 2442 O O . LEU A 1 299 ? -19.464 23.118 7.652 1.00 91.25 299 LEU A O 1
ATOM 2446 N N . GLY A 1 300 ? -20.186 24.654 9.106 1.00 90.19 300 GLY A N 1
ATOM 2447 C CA . GLY A 1 300 ? -21.375 25.012 8.336 1.00 90.19 300 GLY A CA 1
ATOM 2448 C C . GLY A 1 300 ? -22.365 23.850 8.248 1.00 90.19 300 GLY A C 1
ATOM 2449 O O . GLY A 1 300 ? -22.878 23.397 9.268 1.00 90.19 300 GLY A O 1
ATOM 2450 N N . ASN A 1 301 ? -22.642 23.385 7.027 1.00 87.88 301 ASN A N 1
ATOM 2451 C CA . ASN A 1 301 ? -23.533 22.243 6.778 1.00 87.88 301 ASN A CA 1
ATOM 2452 C C . ASN A 1 301 ? -22.809 20.887 6.843 1.00 87.88 301 ASN A C 1
ATOM 2454 O O . ASN A 1 301 ? -23.461 19.850 6.745 1.00 87.88 301 ASN A O 1
ATOM 2458 N N . GLN A 1 302 ? -21.480 20.896 6.981 1.00 91.69 302 GLN A N 1
ATOM 2459 C CA . GLN A 1 302 ? -20.683 19.685 7.124 1.00 91.69 302 GLN A CA 1
ATOM 2460 C C . GLN A 1 302 ? -20.738 19.173 8.573 1.00 91.69 302 GLN A C 1
ATOM 2462 O O . GLN A 1 302 ? -20.900 19.937 9.526 1.00 91.69 302 GLN A O 1
ATOM 2467 N N . LEU A 1 303 ? -20.588 17.866 8.742 1.00 90.56 303 LEU A N 1
ATOM 2468 C CA . LEU A 1 303 ? -20.641 17.146 10.006 1.00 90.56 303 LEU A CA 1
ATOM 2469 C C . LEU A 1 303 ? -19.283 16.519 10.294 1.00 90.56 303 LEU A C 1
ATOM 2471 O O . LEU A 1 303 ? -18.658 15.929 9.412 1.00 90.56 303 LEU A O 1
ATOM 2475 N N . SER A 1 304 ? -18.860 16.620 11.553 1.00 91.44 304 SER A N 1
ATOM 2476 C CA . SER A 1 304 ? -17.700 15.879 12.042 1.00 91.44 304 SER A CA 1
ATOM 2477 C C . SER A 1 304 ? -18.020 14.391 12.185 1.00 91.44 304 SER A C 1
ATOM 2479 O O . SER A 1 304 ? -19.187 13.998 12.309 1.00 91.44 304 SER A O 1
ATOM 2481 N N . ARG A 1 305 ? -16.978 13.558 12.255 1.00 88.06 305 ARG A N 1
ATOM 2482 C CA . ARG A 1 305 ? -17.119 12.112 12.516 1.00 88.06 305 ARG A CA 1
ATOM 2483 C C . ARG A 1 305 ? -17.940 11.829 13.777 1.00 88.06 305 ARG A C 1
ATOM 2485 O O . ARG A 1 305 ? -18.843 10.991 13.768 1.00 88.06 305 ARG A O 1
ATOM 2492 N N . PHE A 1 306 ? -17.678 12.576 14.849 1.00 89.69 306 PHE A N 1
ATOM 2493 C CA . PHE A 1 306 ? -18.432 12.466 16.094 1.00 89.69 306 PHE A CA 1
ATOM 2494 C C . PHE A 1 306 ? -19.910 12.854 15.931 1.00 89.69 306 PHE A C 1
ATOM 2496 O O . PHE A 1 306 ? -20.786 12.154 16.439 1.00 89.69 306 PHE A O 1
ATOM 2503 N N . ASP A 1 307 ? -20.213 13.944 15.218 1.00 89.56 307 ASP A N 1
ATOM 2504 C CA . ASP A 1 307 ? -21.602 14.380 15.020 1.00 89.56 307 ASP A CA 1
ATOM 2505 C C . ASP A 1 307 ? -22.398 13.365 14.172 1.00 89.56 307 ASP A C 1
ATOM 2507 O O . ASP A 1 307 ? -23.585 13.147 14.431 1.00 89.56 307 ASP A O 1
ATOM 2511 N N . VAL A 1 308 ? -21.751 12.685 13.217 1.00 87.88 308 VAL A N 1
ATOM 2512 C CA . VAL A 1 308 ? -22.368 11.578 12.466 1.00 87.88 308 VAL A CA 1
ATOM 2513 C C . VAL A 1 308 ? -22.645 10.366 13.358 1.00 87.88 308 VAL A C 1
ATOM 2515 O O . VAL A 1 308 ? -23.749 9.819 13.307 1.00 87.88 308 VAL A O 1
ATOM 2518 N N . ALA A 1 309 ? -21.705 9.986 14.231 1.00 88.38 309 ALA A N 1
ATOM 2519 C CA . ALA A 1 309 ? -21.907 8.905 15.202 1.00 88.38 309 ALA A CA 1
ATOM 2520 C C . ALA A 1 309 ? -23.149 9.131 16.083 1.00 88.38 309 ALA A C 1
ATOM 2522 O O . ALA A 1 309 ? -23.913 8.201 16.334 1.00 88.38 309 ALA A O 1
ATOM 2523 N N . GLN A 1 310 ? -23.413 10.376 16.491 1.00 85.69 310 GLN A N 1
ATOM 2524 C CA . GLN A 1 310 ? -24.610 10.712 17.273 1.00 85.69 310 GLN A CA 1
ATOM 2525 C C . GLN A 1 310 ? -25.916 10.532 16.480 1.00 85.69 310 GLN A C 1
ATOM 2527 O O . GLN A 1 310 ? -26.938 10.148 17.051 1.00 85.69 310 GLN A O 1
ATOM 2532 N N . ARG A 1 311 ? -25.903 10.769 15.162 1.00 83.25 311 ARG A N 1
ATOM 2533 C CA . ARG A 1 311 ? -27.093 10.626 14.302 1.00 83.25 311 ARG A CA 1
ATOM 2534 C C . ARG A 1 311 ? -27.412 9.175 13.950 1.00 83.25 311 ARG A C 1
ATOM 2536 O O . ARG A 1 311 ? -28.586 8.816 13.909 1.00 83.25 311 ARG A O 1
ATOM 2543 N N . LEU A 1 312 ? -26.385 8.348 13.754 1.00 81.81 312 LEU A N 1
ATOM 2544 C CA . LEU A 1 312 ? -26.481 6.967 13.256 1.00 81.81 312 LEU A CA 1
ATOM 2545 C C . LEU A 1 312 ? -27.500 6.077 13.985 1.00 81.81 312 LEU A C 1
ATOM 2547 O O . LEU A 1 312 ? -28.123 5.222 13.362 1.00 81.81 312 LEU A O 1
ATOM 2551 N N . ALA A 1 313 ? -27.682 6.274 15.292 1.00 69.25 313 ALA A N 1
ATOM 2552 C CA . ALA A 1 313 ? -28.574 5.448 16.104 1.00 69.25 313 ALA A CA 1
ATOM 2553 C C . ALA A 1 313 ? -30.059 5.865 16.046 1.00 69.25 313 ALA A C 1
ATOM 2555 O O . ALA A 1 313 ? -30.917 5.108 16.497 1.00 69.25 313 ALA A O 1
ATOM 2556 N N . HIS A 1 314 ? -30.383 7.060 15.539 1.00 71.31 314 HIS A N 1
ATOM 2557 C CA . HIS A 1 314 ? -31.690 7.676 15.797 1.00 71.31 314 HIS A CA 1
ATOM 2558 C C . HIS A 1 314 ? -32.781 7.312 14.774 1.00 71.31 314 HIS A C 1
ATOM 2560 O O . HIS A 1 314 ? -33.955 7.385 15.133 1.00 71.31 314 HIS A O 1
ATOM 2566 N N . GLN A 1 315 ? -32.441 6.885 13.548 1.00 70.88 315 GLN A N 1
ATOM 2567 C CA . GLN A 1 315 ? -33.402 6.442 12.516 1.00 70.88 315 GLN A CA 1
ATOM 2568 C C . GLN A 1 315 ? -32.748 5.468 11.515 1.00 70.88 315 GLN A C 1
ATOM 2570 O O . GLN A 1 315 ? -32.346 5.884 10.431 1.00 70.88 315 GLN A O 1
ATOM 2575 N N . PRO A 1 316 ? -32.614 4.176 11.848 1.00 78.81 316 PRO A N 1
ATOM 2576 C CA . PRO A 1 316 ? -31.929 3.226 10.979 1.00 78.81 316 PRO A CA 1
ATOM 2577 C C . PRO A 1 316 ? -32.728 2.958 9.686 1.00 78.81 316 PRO A C 1
ATOM 2579 O O . PRO A 1 316 ? -33.932 2.697 9.769 1.00 78.81 316 PRO A O 1
ATOM 2582 N N . PRO A 1 317 ? -32.100 2.973 8.493 1.00 84.94 317 PRO A N 1
ATOM 2583 C CA . PRO A 1 317 ? -32.777 2.615 7.247 1.00 84.94 317 PRO A CA 1
ATOM 2584 C C . PRO A 1 317 ? -33.165 1.128 7.259 1.00 84.94 317 PRO A C 1
ATOM 2586 O O . PRO A 1 317 ? -32.488 0.335 7.910 1.00 84.94 317 PRO A O 1
ATOM 2589 N N . PRO A 1 318 ? -34.228 0.700 6.561 1.00 85.75 318 PRO A N 1
ATOM 2590 C CA . PRO A 1 318 ? -34.658 -0.695 6.592 1.00 85.75 318 PRO A CA 1
ATOM 2591 C C . PRO A 1 318 ? -33.669 -1.631 5.880 1.00 85.75 318 PRO A C 1
ATOM 2593 O O . PRO A 1 318 ? -33.093 -1.271 4.854 1.00 85.75 318 PRO A O 1
ATOM 2596 N N . ILE A 1 319 ? -33.540 -2.869 6.372 1.00 89.12 319 ILE A N 1
ATOM 2597 C CA . ILE A 1 319 ? -32.789 -3.943 5.695 1.00 89.12 319 ILE A CA 1
ATOM 2598 C C . ILE A 1 319 ? -33.726 -4.966 5.036 1.00 89.12 319 ILE A C 1
ATOM 2600 O O . ILE A 1 319 ? -34.820 -5.240 5.532 1.00 89.12 319 ILE A O 1
ATOM 2604 N N . ALA A 1 320 ? -33.286 -5.543 3.912 1.00 87.19 320 ALA A N 1
ATOM 2605 C CA . ALA A 1 320 ? -34.104 -6.422 3.065 1.00 87.19 320 ALA A CA 1
ATOM 2606 C C . ALA A 1 320 ? -33.635 -7.889 3.011 1.00 87.19 320 ALA A C 1
ATOM 2608 O O . ALA A 1 320 ? -34.297 -8.716 2.389 1.00 87.19 320 ALA A O 1
ATOM 2609 N N . LYS A 1 321 ? -32.496 -8.221 3.623 1.00 91.00 321 LYS A N 1
ATOM 2610 C CA . LYS A 1 321 ? -31.944 -9.581 3.699 1.00 91.00 321 LYS A CA 1
ATOM 2611 C C . LYS A 1 321 ? -30.962 -9.687 4.863 1.00 91.00 321 LYS A C 1
ATOM 2613 O O . LYS A 1 321 ? -30.703 -8.694 5.535 1.00 91.00 321 LYS A O 1
ATOM 2618 N N . ASN A 1 322 ? -30.438 -10.889 5.111 1.00 91.00 322 ASN A N 1
ATOM 2619 C CA . ASN A 1 322 ? -29.399 -11.091 6.122 1.00 91.00 322 ASN A CA 1
ATOM 2620 C C . ASN A 1 322 ? -28.187 -10.203 5.815 1.00 91.00 322 ASN A C 1
ATOM 2622 O O . ASN A 1 322 ? -27.714 -10.195 4.677 1.00 91.00 322 ASN A O 1
ATOM 2626 N N . THR A 1 323 ? -27.686 -9.502 6.827 1.00 92.19 323 THR A N 1
ATOM 2627 C CA . THR A 1 323 ? -26.654 -8.474 6.685 1.00 92.19 323 THR A CA 1
ATOM 2628 C C . THR A 1 323 ? -25.419 -8.826 7.505 1.00 92.19 323 THR A C 1
ATOM 2630 O O . THR A 1 323 ? -25.511 -9.171 8.683 1.00 92.19 323 THR A O 1
ATOM 2633 N N . LEU A 1 324 ? -24.252 -8.720 6.876 1.00 92.25 324 LEU A N 1
ATOM 2634 C CA . LEU A 1 324 ? -22.939 -8.844 7.490 1.00 92.25 324 LEU A CA 1
ATOM 2635 C C . LEU A 1 324 ? -22.179 -7.533 7.287 1.00 92.25 324 LEU A C 1
ATOM 2637 O O . LEU A 1 324 ? -21.944 -7.116 6.155 1.00 92.25 324 LEU A O 1
ATOM 2641 N N . ILE A 1 325 ? -21.774 -6.904 8.384 1.00 94.44 325 ILE A N 1
ATOM 2642 C CA . ILE A 1 325 ? -20.914 -5.723 8.373 1.00 94.44 325 ILE A CA 1
ATOM 2643 C C . ILE A 1 325 ? -19.550 -6.142 8.897 1.00 94.44 325 ILE A C 1
ATOM 2645 O O . ILE A 1 325 ? -19.444 -6.699 9.990 1.00 94.44 325 ILE A O 1
ATOM 2649 N N . ILE A 1 326 ? -18.515 -5.868 8.117 1.00 94.94 326 ILE A N 1
ATOM 2650 C CA . ILE A 1 326 ? -17.125 -6.111 8.476 1.00 94.94 326 ILE A CA 1
ATOM 2651 C C . ILE A 1 326 ? -16.429 -4.756 8.526 1.00 94.94 326 ILE A C 1
ATOM 2653 O O . ILE A 1 326 ? -16.470 -4.024 7.542 1.00 94.94 326 ILE A O 1
ATOM 2657 N N . ILE A 1 327 ? -15.810 -4.422 9.656 1.00 95.25 327 ILE A N 1
ATOM 2658 C CA . ILE A 1 327 ? -15.003 -3.208 9.823 1.00 95.25 327 ILE A CA 1
ATOM 2659 C C . ILE A 1 327 ? -13.569 -3.629 10.101 1.00 95.25 327 ILE A C 1
ATOM 2661 O O . ILE A 1 327 ? -13.311 -4.274 11.119 1.00 95.25 327 ILE A O 1
ATOM 2665 N N . ASP A 1 328 ? -12.656 -3.260 9.208 1.00 92.50 328 ASP A N 1
ATOM 2666 C CA . ASP A 1 328 ? -11.220 -3.456 9.392 1.00 92.50 328 ASP A CA 1
ATOM 2667 C C . ASP A 1 328 ? -10.548 -2.234 10.039 1.00 92.50 328 ASP A C 1
ATOM 2669 O O . ASP A 1 328 ? -11.078 -1.120 9.994 1.00 92.50 328 ASP A O 1
ATOM 2673 N N . GLU A 1 329 ? -9.385 -2.454 10.658 1.00 90.00 329 GLU A N 1
ATOM 2674 C CA . GLU A 1 329 ? -8.624 -1.446 11.417 1.00 90.00 329 GLU A CA 1
ATOM 2675 C C . GLU A 1 329 ? -9.480 -0.720 12.479 1.00 90.00 329 GLU A C 1
ATOM 2677 O O . GLU A 1 329 ? -9.337 0.480 12.735 1.00 90.00 329 GLU A O 1
ATOM 2682 N N . ALA A 1 330 ? -10.387 -1.456 13.130 1.00 92.00 330 ALA A N 1
ATOM 2683 C CA . ALA A 1 330 ? -11.376 -0.900 14.051 1.00 92.00 330 ALA A CA 1
ATOM 2684 C C . ALA A 1 330 ? -10.746 -0.156 15.248 1.00 92.00 330 ALA A C 1
ATOM 2686 O O . ALA A 1 330 ? -11.390 0.703 15.845 1.00 92.00 330 ALA A O 1
ATOM 2687 N N . GLN A 1 331 ? -9.484 -0.432 15.597 1.00 88.50 331 GLN A N 1
ATOM 2688 C CA . GLN A 1 331 ? -8.789 0.236 16.703 1.00 88.50 331 GLN A CA 1
ATOM 2689 C C . GLN A 1 331 ? -8.494 1.726 16.454 1.00 88.50 331 GLN A C 1
ATOM 2691 O O . GLN A 1 331 ? -8.195 2.439 17.413 1.00 88.50 331 GLN A O 1
ATOM 2696 N N . ASP A 1 332 ? -8.552 2.186 15.198 1.00 89.62 332 ASP A N 1
ATOM 2697 C CA . ASP A 1 332 ? -8.304 3.583 14.807 1.00 89.62 332 ASP A CA 1
ATOM 2698 C C . ASP A 1 332 ? -9.598 4.419 14.690 1.00 89.62 332 ASP A C 1
ATOM 2700 O O . ASP A 1 332 ? -9.551 5.618 14.394 1.00 89.62 332 ASP A O 1
ATOM 2704 N N . TYR A 1 333 ? -10.763 3.812 14.930 1.00 90.88 333 TYR A N 1
ATOM 2705 C CA . TYR A 1 333 ? -12.046 4.515 14.978 1.00 90.88 333 TYR A CA 1
ATOM 2706 C C . TYR A 1 333 ? -12.269 5.191 16.335 1.00 90.88 333 TYR A C 1
ATOM 2708 O O . TYR A 1 333 ? -11.694 4.815 17.358 1.00 90.88 333 TYR A O 1
ATOM 2716 N N . LEU A 1 334 ? -13.150 6.189 16.370 1.00 89.62 334 LEU A N 1
ATOM 2717 C CA . LEU A 1 334 ? -13.653 6.730 17.626 1.00 89.62 334 LEU A CA 1
ATOM 2718 C C . LEU A 1 334 ? -14.530 5.673 18.313 1.00 89.62 334 LEU A C 1
ATOM 2720 O O . LEU A 1 334 ? -15.349 5.013 17.672 1.00 89.62 334 LEU A O 1
ATOM 2724 N N . LEU A 1 335 ? -14.443 5.578 19.644 1.00 88.88 335 LEU A N 1
ATOM 2725 C CA . LEU A 1 335 ? -15.326 4.704 20.427 1.00 88.88 335 LEU A CA 1
ATOM 2726 C C . LEU A 1 335 ? -16.811 4.988 20.130 1.00 88.88 335 LEU A C 1
ATOM 2728 O O . LEU A 1 335 ? -17.613 4.061 20.021 1.00 88.88 335 LEU A O 1
ATOM 2732 N N . ALA A 1 336 ? -17.163 6.266 19.964 1.00 89.06 336 ALA A N 1
ATOM 2733 C CA . ALA A 1 336 ? -18.510 6.700 19.613 1.00 89.06 336 ALA A CA 1
ATOM 2734 C C . ALA A 1 336 ? -18.982 6.152 18.254 1.00 89.06 336 ALA A C 1
ATOM 2736 O O . ALA A 1 336 ? -20.137 5.749 18.145 1.00 89.06 336 ALA A O 1
ATOM 2737 N N . GLU A 1 337 ? -18.108 6.086 17.243 1.00 91.56 337 GLU A N 1
ATOM 2738 C CA . GLU A 1 337 ? -18.454 5.540 15.921 1.00 91.56 337 GLU A CA 1
ATOM 2739 C C . GLU A 1 337 ? -18.793 4.052 16.027 1.00 91.56 337 GLU A C 1
ATOM 2741 O O . GLU A 1 337 ? -19.856 3.624 15.580 1.00 91.56 337 GLU A O 1
ATOM 2746 N N . LEU A 1 338 ? -17.937 3.269 16.689 1.00 92.31 338 LEU A N 1
ATOM 2747 C CA . LEU A 1 338 ? -18.159 1.831 16.845 1.00 92.31 338 LEU A CA 1
ATOM 2748 C C . LEU A 1 338 ? -19.409 1.530 17.683 1.00 92.31 338 LEU A C 1
ATOM 2750 O O . LEU A 1 338 ? -20.207 0.674 17.303 1.00 92.31 338 LEU A O 1
ATOM 2754 N N . LYS A 1 339 ? -19.630 2.264 18.784 1.00 90.88 339 LYS A N 1
ATOM 2755 C CA . LYS A 1 339 ? -20.859 2.148 19.589 1.00 90.88 339 LYS A CA 1
ATOM 2756 C C . LYS A 1 339 ? -22.109 2.478 18.771 1.00 90.88 339 LYS A C 1
ATOM 2758 O O . LYS A 1 339 ? -23.112 1.776 18.891 1.00 90.88 339 LYS A O 1
ATOM 2763 N N . ALA A 1 340 ? -22.053 3.509 17.927 1.00 91.06 340 ALA A N 1
ATOM 2764 C CA . ALA A 1 340 ? -23.169 3.883 17.064 1.00 91.06 340 ALA A CA 1
ATOM 2765 C C . ALA A 1 340 ? -23.488 2.793 16.030 1.00 91.06 340 ALA A C 1
ATOM 2767 O O . ALA A 1 340 ? -24.659 2.473 15.825 1.00 91.06 340 ALA A O 1
ATOM 2768 N N . VAL A 1 341 ? -22.467 2.167 15.431 1.00 93.06 341 VAL A N 1
ATOM 2769 C CA . VAL A 1 341 ? -22.657 1.028 14.516 1.00 93.06 341 VAL A CA 1
ATOM 2770 C C . VAL A 1 341 ? -23.254 -0.180 15.240 1.00 93.06 341 VAL A C 1
ATOM 2772 O O . VAL A 1 341 ? -24.167 -0.816 14.713 1.00 93.06 341 VAL A O 1
ATOM 2775 N N . ILE A 1 342 ? -22.787 -0.493 16.453 1.00 92.19 342 ILE A N 1
ATOM 2776 C CA . ILE A 1 342 ? -23.351 -1.582 17.266 1.00 92.19 342 ILE A CA 1
ATOM 2777 C C . ILE A 1 342 ? -24.839 -1.323 17.541 1.00 92.19 342 ILE A C 1
ATOM 2779 O O . ILE A 1 342 ? -25.665 -2.200 17.287 1.00 92.19 342 ILE A O 1
ATOM 2783 N N . ALA A 1 343 ? -25.194 -0.111 17.981 1.00 91.19 343 ALA A N 1
ATOM 2784 C CA . ALA A 1 343 ? -26.580 0.275 18.244 1.00 91.19 343 ALA A CA 1
ATOM 2785 C C . ALA A 1 343 ? -27.460 0.207 16.980 1.00 91.19 343 ALA A C 1
ATOM 2787 O O . ALA A 1 343 ? -28.585 -0.296 17.032 1.00 91.19 343 ALA A O 1
ATOM 2788 N N . LEU A 1 344 ? -26.936 0.649 15.830 1.00 92.19 344 LEU A N 1
ATOM 2789 C CA . LEU A 1 344 ? -27.593 0.516 14.526 1.00 92.19 344 LEU A CA 1
ATOM 2790 C C . LEU A 1 344 ? -27.905 -0.956 14.209 1.00 92.19 344 LEU A C 1
ATOM 2792 O O . LEU A 1 344 ? -29.047 -1.293 13.892 1.00 92.19 344 LEU A O 1
ATOM 2796 N N . CYS A 1 345 ? -26.922 -1.846 14.351 1.00 91.62 345 CYS A N 1
ATOM 2797 C CA . CYS A 1 345 ? -27.096 -3.270 14.060 1.00 91.62 345 CYS A CA 1
ATOM 2798 C C . CYS A 1 345 ? -28.091 -3.954 15.010 1.00 91.62 345 CYS A C 1
ATOM 2800 O O . CYS A 1 345 ? -28.903 -4.770 14.570 1.00 91.62 345 CYS A O 1
ATOM 2802 N N . GLN A 1 346 ? -28.055 -3.609 16.300 1.00 89.88 346 GLN A N 1
ATOM 2803 C CA . GLN A 1 346 ? -29.024 -4.086 17.292 1.00 89.88 346 GLN A CA 1
ATOM 2804 C C . GLN A 1 346 ? -30.446 -3.648 16.933 1.00 89.88 346 GLN A C 1
ATOM 2806 O O . GLN A 1 346 ? -31.387 -4.443 17.016 1.00 89.88 346 GLN A O 1
ATOM 2811 N N . SER A 1 347 ? -30.601 -2.400 16.483 1.00 90.00 347 SER A N 1
ATOM 2812 C CA . SER A 1 347 ? -31.890 -1.897 16.024 1.00 90.00 347 SER A CA 1
ATOM 2813 C C . SER A 1 347 ? -32.382 -2.660 14.794 1.00 90.00 347 SER A C 1
ATOM 2815 O O . SER A 1 347 ? -33.529 -3.108 14.783 1.00 90.00 347 SER A O 1
ATOM 2817 N N . TRP A 1 348 ? -31.521 -2.916 13.803 1.00 91.12 348 TRP A N 1
ATOM 2818 C CA . TRP A 1 348 ? -31.891 -3.736 12.648 1.00 91.12 348 TRP A CA 1
ATOM 2819 C C . TRP A 1 348 ? -32.341 -5.143 13.034 1.00 91.12 348 TRP A C 1
ATOM 2821 O O . TRP A 1 348 ? -33.380 -5.597 12.558 1.00 91.12 348 TRP A O 1
ATOM 2831 N N . GLN A 1 349 ? -31.606 -5.809 13.927 1.00 88.50 349 GLN A N 1
ATOM 2832 C CA . GLN A 1 349 ? -31.962 -7.150 14.389 1.00 88.50 349 GLN A CA 1
ATOM 2833 C C . GLN A 1 349 ? -33.311 -7.184 15.122 1.00 88.50 349 GLN A C 1
ATOM 2835 O O . GLN A 1 349 ? -34.017 -8.189 15.060 1.00 88.50 349 GLN A O 1
ATOM 2840 N N . THR A 1 350 ? -33.659 -6.106 15.828 1.00 88.12 350 THR A N 1
ATOM 2841 C CA . THR A 1 350 ? -34.905 -6.005 16.602 1.00 88.12 350 THR A CA 1
ATOM 2842 C C . THR A 1 350 ? -36.117 -5.734 15.707 1.00 88.12 350 THR A C 1
ATOM 2844 O O . THR A 1 350 ? -37.201 -6.251 15.965 1.00 88.12 350 THR A O 1
ATOM 2847 N N . HIS A 1 351 ? -35.947 -4.929 14.654 1.00 87.12 351 HIS A N 1
ATOM 2848 C CA . HIS A 1 351 ? -37.056 -4.445 13.823 1.00 87.12 351 HIS A CA 1
ATOM 2849 C C . HIS A 1 351 ? -37.266 -5.233 12.524 1.00 87.12 351 HIS A C 1
ATOM 2851 O O . HIS A 1 351 ? -38.293 -5.057 11.866 1.00 87.12 351 HIS A O 1
ATOM 2857 N N . HIS A 1 352 ? -36.330 -6.106 12.144 1.00 84.44 352 HIS A N 1
ATOM 2858 C CA . HIS A 1 352 ? -36.405 -6.881 10.909 1.00 84.44 352 HIS A CA 1
ATOM 2859 C C . HIS A 1 352 ? -36.252 -8.386 11.166 1.00 84.44 352 HIS A C 1
ATOM 2861 O O . HIS A 1 352 ? -35.540 -8.794 12.079 1.00 84.44 352 HIS A O 1
ATOM 2867 N N . PRO A 1 353 ? -36.868 -9.243 10.329 1.00 86.00 353 PRO A N 1
ATOM 2868 C CA . PRO A 1 353 ? -36.750 -10.699 10.457 1.00 86.00 353 PRO A CA 1
ATOM 2869 C C . PRO A 1 353 ? -35.380 -11.238 10.010 1.00 86.00 353 PRO A C 1
ATOM 2871 O O . PRO A 1 353 ? -35.123 -12.439 10.092 1.00 86.00 353 PRO A O 1
ATOM 2874 N N . TYR A 1 354 ? -34.521 -10.369 9.482 1.00 88.12 354 TYR A N 1
ATOM 2875 C CA . TYR A 1 354 ? -33.228 -10.730 8.928 1.00 88.12 354 TYR A CA 1
ATOM 2876 C C . TYR A 1 354 ? -32.147 -10.756 10.003 1.00 88.12 354 TYR A C 1
ATOM 2878 O O . TYR A 1 354 ? -32.178 -10.000 10.972 1.00 88.12 354 TYR A O 1
ATOM 2886 N N . ARG A 1 355 ? -31.166 -11.638 9.818 1.00 87.88 355 ARG A N 1
ATOM 2887 C CA . ARG A 1 355 ? -30.028 -11.764 10.731 1.00 87.88 355 ARG A CA 1
ATOM 2888 C C . ARG A 1 355 ? -29.019 -10.657 10.477 1.00 87.88 355 ARG A C 1
ATOM 2890 O O . ARG A 1 355 ? -28.716 -10.368 9.319 1.00 87.88 355 ARG A O 1
ATOM 2897 N N . VAL A 1 356 ? -28.461 -10.108 11.550 1.00 89.81 356 VAL A N 1
ATOM 2898 C CA . VAL A 1 356 ? -27.433 -9.068 11.489 1.00 89.81 356 VAL A CA 1
ATOM 2899 C C . VAL A 1 356 ? -26.182 -9.518 12.238 1.00 89.81 356 VAL A C 1
ATOM 2901 O O . VAL A 1 356 ? -26.226 -9.861 13.423 1.00 89.81 356 VAL A O 1
ATOM 2904 N N . HIS A 1 357 ? -25.049 -9.495 11.540 1.00 89.69 357 HIS A N 1
ATOM 2905 C CA . HIS A 1 357 ? -23.734 -9.777 12.104 1.00 89.69 357 HIS A CA 1
ATOM 2906 C C . HIS A 1 357 ? -22.806 -8.578 11.927 1.00 89.69 357 HIS A C 1
ATOM 2908 O O . HIS A 1 357 ? -22.742 -7.994 10.846 1.00 89.69 357 HIS A O 1
ATOM 2914 N N . LEU A 1 358 ? -22.069 -8.247 12.986 1.00 92.06 358 LEU A N 1
ATOM 2915 C CA . LEU A 1 358 ? -21.029 -7.222 12.976 1.00 92.06 358 LEU A CA 1
ATOM 2916 C C . LEU A 1 358 ? -19.695 -7.846 13.374 1.00 92.06 358 LEU A C 1
ATOM 2918 O O . LEU A 1 358 ? -19.563 -8.385 14.475 1.00 92.06 358 LEU A O 1
ATOM 2922 N N . TRP A 1 359 ? -18.704 -7.750 12.500 1.00 91.88 359 TRP A N 1
ATOM 2923 C CA . TRP A 1 359 ? -17.349 -8.225 12.742 1.00 91.88 359 TRP A CA 1
ATOM 2924 C C . TRP A 1 359 ? -16.384 -7.050 12.752 1.00 91.88 359 TRP A C 1
ATOM 2926 O O . TRP A 1 359 ? -16.236 -6.346 11.757 1.00 91.88 359 TRP A O 1
ATOM 2936 N N . LEU A 1 360 ? -15.731 -6.851 13.891 1.00 92.38 360 LEU A N 1
ATOM 2937 C CA . LEU A 1 360 ? -14.703 -5.836 14.075 1.00 92.38 360 LEU A CA 1
ATOM 2938 C C . LEU A 1 360 ? -13.342 -6.526 14.031 1.00 92.38 360 LEU A C 1
ATOM 2940 O O . LEU A 1 360 ? -13.076 -7.400 14.857 1.00 92.38 360 LEU A O 1
ATOM 2944 N N . LEU A 1 361 ? -12.496 -6.153 13.077 1.00 91.31 361 LEU A N 1
ATOM 2945 C CA . LEU A 1 361 ? -11.121 -6.624 12.972 1.00 91.31 361 LEU A CA 1
ATOM 2946 C C . LEU A 1 361 ? -10.173 -5.519 13.421 1.00 91.31 361 LEU A C 1
ATOM 2948 O O . LEU A 1 361 ? -10.356 -4.351 13.082 1.00 91.31 361 LEU A O 1
ATOM 2952 N N . GLY A 1 362 ? -9.149 -5.885 14.187 1.00 89.12 362 GLY A N 1
ATOM 2953 C CA . GLY A 1 362 ? -8.155 -4.911 14.614 1.00 89.12 362 GLY A CA 1
ATOM 2954 C C . GLY A 1 362 ? -7.069 -5.470 15.518 1.00 89.12 362 GLY A C 1
ATOM 2955 O O . GLY A 1 362 ? -7.078 -6.640 15.905 1.00 89.12 362 GLY A O 1
ATOM 2956 N N . ASP A 1 363 ? -6.127 -4.600 15.862 1.00 87.56 363 ASP A N 1
ATOM 2957 C CA . ASP A 1 363 ? -5.084 -4.857 16.851 1.00 87.56 363 ASP A CA 1
ATOM 2958 C C . ASP A 1 363 ? -4.780 -3.584 17.644 1.00 87.56 363 ASP A C 1
ATOM 2960 O O . ASP A 1 363 ? -4.264 -2.613 17.092 1.00 87.56 363 ASP A O 1
ATOM 2964 N N . LEU A 1 364 ? -5.058 -3.592 18.952 1.00 84.81 364 LEU A N 1
ATOM 2965 C CA . LEU A 1 364 ? -4.766 -2.449 19.826 1.00 84.81 364 LEU A CA 1
ATOM 2966 C C . LEU A 1 364 ? -3.272 -2.102 19.863 1.00 84.81 364 LEU A C 1
ATOM 2968 O O . LEU A 1 364 ? -2.942 -0.936 20.072 1.00 84.81 364 LEU A O 1
ATOM 2972 N N . ASN A 1 365 ? -2.384 -3.069 19.602 1.00 85.19 365 ASN A N 1
ATOM 2973 C CA . ASN A 1 365 ? -0.942 -2.827 19.530 1.00 85.19 365 ASN A CA 1
ATOM 2974 C C . ASN A 1 365 ? -0.530 -2.039 18.272 1.00 85.19 365 ASN A C 1
ATOM 2976 O O . ASN A 1 365 ? 0.575 -1.504 18.230 1.00 85.19 365 ASN A O 1
ATOM 2980 N N . GLN A 1 366 ? -1.400 -1.938 17.258 1.00 84.00 366 GLN A N 1
ATOM 2981 C CA . GLN A 1 366 ? -1.150 -1.213 16.000 1.00 84.00 366 GLN A CA 1
ATOM 2982 C C . GLN A 1 366 ? -1.996 0.052 15.848 1.00 84.00 366 GLN A C 1
ATOM 2984 O O . GLN A 1 366 ? -2.298 0.491 14.729 1.00 84.00 366 GLN A O 1
ATOM 2989 N N . ARG A 1 367 ? -2.434 0.625 16.970 1.00 85.12 367 ARG A N 1
ATOM 2990 C CA . ARG A 1 367 ? -3.129 1.907 16.956 1.00 85.12 367 ARG A CA 1
ATOM 2991 C C . ARG A 1 367 ? -2.142 3.020 16.618 1.00 85.12 367 ARG A C 1
ATOM 2993 O O . ARG A 1 367 ? -1.089 3.138 17.242 1.00 85.12 367 ARG A O 1
ATOM 3000 N N . ILE A 1 368 ? -2.492 3.837 15.635 1.00 80.25 368 ILE A N 1
ATOM 3001 C CA . ILE A 1 368 ? -1.672 4.998 15.255 1.00 80.25 368 ILE A CA 1
ATOM 3002 C C . ILE A 1 368 ? -2.412 6.309 15.494 1.00 80.25 368 ILE A C 1
ATOM 3004 O O . ILE A 1 368 ? -1.780 7.353 15.635 1.00 80.25 368 ILE A O 1
ATOM 3008 N N . GLN A 1 369 ? -3.744 6.251 15.577 1.00 84.50 369 GLN A N 1
ATOM 3009 C CA . GLN A 1 369 ? -4.564 7.406 15.902 1.00 84.50 369 GLN A CA 1
ATOM 3010 C C . GLN A 1 369 ? -4.567 7.660 17.416 1.00 84.50 369 GLN A C 1
ATOM 3012 O O . GLN A 1 369 ? -4.531 6.707 18.202 1.00 84.50 369 GLN A O 1
ATOM 3017 N N . PRO A 1 370 ? -4.675 8.927 17.861 1.00 79.81 370 PRO A N 1
ATOM 3018 C CA . PRO A 1 370 ? -4.680 9.304 19.277 1.00 79.81 370 PRO A CA 1
ATOM 3019 C C . PRO A 1 370 ? -6.050 9.037 19.936 1.00 79.81 370 PRO A C 1
ATOM 3021 O O . PRO A 1 370 ? -6.531 9.818 20.759 1.00 79.81 370 PRO A O 1
ATOM 3024 N N . VAL A 1 371 ? -6.719 7.963 19.523 1.00 78.00 371 VAL A N 1
ATOM 3025 C CA . VAL A 1 371 ? -7.959 7.461 20.113 1.00 78.00 371 VAL A CA 1
ATOM 3026 C C . VAL A 1 371 ? -7.586 6.437 21.177 1.00 78.00 371 VAL A C 1
ATOM 3028 O O . VAL A 1 371 ? -6.649 5.664 20.983 1.00 78.00 371 VAL A O 1
ATOM 3031 N N . ASP A 1 372 ? -8.286 6.423 22.310 1.00 72.75 372 ASP A N 1
ATOM 3032 C CA . ASP A 1 372 ? -7.970 5.490 23.394 1.00 72.75 372 ASP A CA 1
ATOM 3033 C C . ASP A 1 372 ? -9.217 4.870 23.983 1.00 72.75 372 ASP A C 1
ATOM 3035 O O . ASP A 1 372 ? -9.913 5.457 24.807 1.00 72.75 372 ASP A O 1
ATOM 3039 N N . PHE A 1 373 ? -9.481 3.654 23.541 1.00 75.75 373 PHE A N 1
ATOM 3040 C CA . PHE A 1 373 ? -10.390 2.746 24.202 1.00 75.75 373 PHE A CA 1
ATOM 3041 C C . PHE A 1 373 ? -9.792 1.340 24.218 1.00 75.75 373 PHE A C 1
ATOM 3043 O O . PHE A 1 373 ? -8.972 0.989 23.364 1.00 75.75 373 PHE A O 1
ATOM 3050 N N . GLU A 1 374 ? -10.230 0.551 25.191 1.00 77.25 374 GLU A N 1
ATOM 3051 C CA . GLU A 1 374 ? -10.065 -0.898 25.226 1.00 77.25 374 GLU A CA 1
ATOM 3052 C C . GLU A 1 374 ? -11.315 -1.559 24.646 1.00 77.25 374 GLU A C 1
ATOM 3054 O O . GLU A 1 374 ? -12.433 -1.074 24.846 1.00 77.25 374 GLU A O 1
ATOM 3059 N N . TRP A 1 375 ? -11.171 -2.724 24.010 1.00 79.75 375 TRP A N 1
ATOM 3060 C CA . TRP A 1 375 ? -12.320 -3.435 23.439 1.00 79.75 375 TRP A CA 1
ATOM 3061 C C . TRP A 1 375 ? -13.421 -3.760 24.453 1.00 79.75 375 TRP A C 1
ATOM 3063 O O . TRP A 1 375 ? -14.588 -3.844 24.081 1.00 79.75 375 TRP A O 1
ATOM 3073 N N . GLY A 1 376 ? -13.078 -3.896 25.739 1.00 75.62 376 GLY A N 1
ATOM 3074 C CA . GLY A 1 376 ? -14.054 -4.113 26.810 1.00 75.62 376 GLY A CA 1
ATOM 3075 C C . GLY A 1 376 ? -15.108 -3.005 26.927 1.00 75.62 376 GLY A C 1
ATOM 3076 O O . GLY A 1 376 ? -16.210 -3.258 27.408 1.00 75.62 376 GLY A O 1
ATOM 3077 N N . GLN A 1 377 ? -14.810 -1.793 26.446 1.00 80.31 377 GLN A N 1
ATOM 3078 C CA . GLN A 1 377 ? -15.742 -0.659 26.426 1.00 80.31 377 GLN A CA 1
ATOM 3079 C C . GLN A 1 377 ? -16.803 -0.752 25.320 1.00 80.31 377 GLN A C 1
ATOM 3081 O O . GLN A 1 377 ? -17.760 0.024 25.347 1.00 80.31 377 GLN A O 1
ATOM 3086 N N . LEU A 1 378 ? -16.637 -1.668 24.361 1.00 82.75 378 LEU A N 1
ATOM 3087 C CA . LEU A 1 378 ? -17.645 -1.978 23.345 1.00 82.75 378 LEU A CA 1
ATOM 3088 C C . LEU A 1 378 ? -18.688 -2.990 23.841 1.00 82.75 378 LEU A C 1
ATOM 3090 O O . LEU A 1 378 ? -19.681 -3.195 23.155 1.00 82.75 378 LEU A O 1
ATOM 3094 N N . GLU A 1 379 ? -18.459 -3.616 25.005 1.00 79.12 379 GLU A N 1
ATOM 3095 C CA . GLU A 1 379 ? -19.378 -4.581 25.632 1.00 79.12 379 GLU A CA 1
ATOM 3096 C C . GLU A 1 379 ? -19.812 -5.720 24.686 1.00 79.12 379 GLU A C 1
ATOM 3098 O O . GLU A 1 379 ? -20.965 -6.133 24.670 1.00 79.12 379 GLU A O 1
ATOM 3103 N N . LEU A 1 380 ? -18.871 -6.222 23.879 1.00 75.88 380 LEU A N 1
ATOM 3104 C CA . LEU A 1 380 ? -19.118 -7.265 22.879 1.00 75.88 380 LEU A CA 1
ATOM 3105 C C . LEU A 1 380 ? -19.320 -8.646 23.519 1.00 75.88 380 LEU A C 1
ATOM 3107 O O . LEU A 1 380 ? -18.649 -8.990 24.493 1.00 75.88 380 LEU A O 1
ATOM 3111 N N . ASP A 1 381 ? -20.169 -9.473 22.902 1.00 62.97 381 ASP A N 1
ATOM 3112 C CA . ASP A 1 381 ? -20.567 -10.787 23.433 1.00 62.97 381 ASP A CA 1
ATOM 3113 C C . ASP A 1 381 ? -19.413 -11.801 23.487 1.00 62.97 381 ASP A C 1
ATOM 3115 O O . ASP A 1 381 ? -19.364 -12.648 24.383 1.00 62.97 381 ASP A O 1
ATOM 3119 N N . LYS A 1 382 ? -18.492 -11.752 22.510 1.00 65.06 382 LYS A N 1
ATOM 3120 C CA . LYS A 1 382 ? -17.324 -12.645 22.404 1.00 65.06 382 LYS A CA 1
ATOM 3121 C C . LYS A 1 382 ? -16.154 -11.965 21.692 1.00 65.06 382 LYS A C 1
ATOM 3123 O O . LYS A 1 382 ? -16.324 -11.378 20.621 1.00 65.06 382 LYS A O 1
ATOM 3128 N N . SER A 1 383 ? -14.950 -12.131 22.239 1.00 61.44 383 SER A N 1
ATOM 3129 C CA . SER A 1 383 ? -13.695 -11.901 21.522 1.00 61.44 383 SER A CA 1
ATOM 3130 C C . SER A 1 383 ? -13.120 -13.225 21.035 1.00 61.44 383 SER A C 1
ATOM 3132 O O . SER A 1 383 ? -13.169 -14.243 21.727 1.00 61.44 383 SER A O 1
ATOM 3134 N N . ILE A 1 384 ? -12.588 -13.215 19.819 1.00 65.12 384 ILE A N 1
ATOM 3135 C CA . ILE A 1 384 ? -11.883 -14.343 19.226 1.00 65.12 384 ILE A CA 1
ATOM 3136 C C . ILE A 1 384 ? -10.471 -13.850 18.922 1.00 65.12 384 ILE A C 1
ATOM 3138 O O . ILE A 1 384 ? -10.299 -12.808 18.288 1.00 65.12 384 ILE A O 1
ATOM 3142 N N . GLN A 1 385 ? -9.470 -14.588 19.400 1.00 63.81 385 GLN A N 1
ATOM 3143 C CA . GLN A 1 385 ? -8.076 -14.450 18.975 1.00 63.81 385 GLN A CA 1
ATOM 3144 C C . GLN A 1 385 ? -7.780 -15.596 18.004 1.00 63.81 385 GLN A C 1
ATOM 3146 O O . GLN A 1 385 ? -7.441 -16.687 18.462 1.00 63.81 385 GLN A O 1
ATOM 3151 N N . PRO A 1 386 ? -8.018 -15.428 16.692 1.00 63.59 386 PRO A N 1
ATOM 3152 C CA . PRO A 1 386 ? -8.229 -16.581 15.830 1.00 63.59 386 PRO A CA 1
ATOM 3153 C C . PRO A 1 386 ? -6.992 -17.042 15.072 1.00 63.59 386 PRO A C 1
ATOM 3155 O O . PRO A 1 386 ? -6.991 -18.179 14.623 1.00 63.59 386 PRO A O 1
ATOM 3158 N N . PHE A 1 387 ? -5.996 -16.173 14.878 1.00 76.69 387 PHE A N 1
ATOM 3159 C CA . PHE A 1 387 ? -4.857 -16.459 14.007 1.00 76.69 387 PHE A CA 1
ATOM 3160 C C . PHE A 1 387 ? -3.565 -16.362 14.796 1.00 76.69 387 PHE A C 1
ATOM 3162 O O . PHE A 1 387 ? -3.272 -15.300 15.361 1.00 76.69 387 PHE A O 1
ATOM 3169 N N . ARG A 1 388 ? -2.819 -17.463 14.817 1.00 77.75 388 ARG A N 1
ATOM 3170 C CA . ARG A 1 388 ? -1.500 -17.537 15.449 1.00 77.75 388 ARG A CA 1
ATOM 3171 C C . ARG A 1 388 ? -0.397 -17.240 14.449 1.00 77.75 388 ARG A C 1
ATOM 3173 O O . ARG A 1 388 ? 0.451 -16.400 14.722 1.00 77.75 388 ARG A O 1
ATOM 3180 N N . SER A 1 389 ? -0.449 -17.867 13.275 1.00 82.19 389 SER A N 1
ATOM 3181 C CA . SER A 1 389 ? 0.643 -17.792 12.304 1.00 82.19 389 SER A CA 1
ATOM 3182 C C . SER A 1 389 ? 0.871 -16.372 11.779 1.00 82.19 389 SER A C 1
ATOM 3184 O O . SER A 1 389 ? -0.054 -15.721 11.284 1.00 82.19 389 SER A O 1
ATOM 3186 N N . ASN A 1 390 ? 2.122 -15.911 11.852 1.00 86.06 390 ASN A N 1
ATOM 3187 C CA . ASN A 1 390 ? 2.560 -14.641 11.284 1.00 86.06 390 ASN A CA 1
ATOM 3188 C C . ASN A 1 390 ? 3.230 -14.884 9.922 1.00 86.06 390 ASN A C 1
ATOM 3190 O O . ASN A 1 390 ? 4.314 -15.458 9.830 1.00 86.06 390 ASN A O 1
ATOM 3194 N N . TYR A 1 391 ? 2.560 -14.434 8.862 1.00 81.25 391 TYR A N 1
ATOM 3195 C CA . TYR A 1 391 ? 2.957 -14.606 7.460 1.00 81.25 391 TYR A CA 1
ATOM 3196 C C . TYR A 1 391 ? 3.861 -13.486 6.954 1.00 81.25 391 TYR A C 1
ATOM 3198 O O . TYR A 1 391 ? 4.382 -13.554 5.839 1.00 81.25 391 TYR A O 1
ATOM 3206 N N . ARG A 1 392 ? 3.977 -12.407 7.728 1.00 83.94 392 ARG A N 1
ATOM 3207 C CA . ARG A 1 392 ? 4.734 -11.229 7.333 1.00 83.94 392 ARG A CA 1
ATOM 3208 C C . ARG A 1 392 ? 6.091 -11.223 7.999 1.00 83.94 392 ARG A C 1
ATOM 3210 O O . ARG A 1 392 ? 7.088 -11.256 7.299 1.00 83.94 392 ARG A O 1
ATOM 3217 N N . ASN A 1 393 ? 6.117 -11.103 9.319 1.00 89.38 393 ASN A N 1
ATOM 3218 C CA . ASN A 1 393 ? 7.322 -10.796 10.070 1.00 89.38 393 ASN A CA 1
ATOM 3219 C C . ASN A 1 393 ? 8.120 -12.061 10.365 1.00 89.38 393 ASN A C 1
ATOM 3221 O O . ASN A 1 393 ? 7.540 -13.080 10.735 1.00 89.38 393 ASN A O 1
ATOM 3225 N N . SER A 1 394 ? 9.443 -11.957 10.275 1.00 90.31 394 SER A N 1
ATOM 3226 C CA . SER A 1 394 ? 10.326 -13.004 10.761 1.00 90.31 394 SER A CA 1
ATOM 3227 C C . SER A 1 394 ? 10.341 -13.094 12.291 1.00 90.31 394 SER A C 1
ATOM 3229 O O . SER A 1 394 ? 10.055 -12.118 12.997 1.00 90.31 394 SER A O 1
ATOM 3231 N N . GLY A 1 395 ? 10.726 -14.259 12.812 1.00 92.19 395 GLY A N 1
ATOM 3232 C CA . GLY A 1 395 ? 10.876 -14.497 14.245 1.00 92.19 395 GLY A CA 1
ATOM 3233 C C . GLY A 1 395 ? 11.825 -13.493 14.907 1.00 92.19 395 GLY A C 1
ATOM 3234 O O . GLY A 1 395 ? 11.471 -12.916 15.935 1.00 92.19 395 GLY A O 1
ATOM 3235 N N . HIS A 1 396 ? 12.980 -13.204 14.296 1.00 93.88 396 HIS A N 1
ATOM 3236 C CA . HIS A 1 396 ? 13.935 -12.220 14.827 1.00 93.88 396 HIS A CA 1
ATOM 3237 C C . HIS A 1 396 ? 13.368 -10.790 14.871 1.00 93.88 396 HIS A C 1
ATOM 3239 O O . HIS A 1 396 ? 13.588 -10.070 15.846 1.00 93.88 396 HIS A O 1
ATOM 3245 N N . ILE A 1 397 ? 12.581 -10.379 13.869 1.00 93.69 397 ILE A N 1
ATOM 3246 C CA . ILE A 1 397 ? 11.919 -9.063 13.882 1.00 93.69 397 ILE A CA 1
ATOM 3247 C C . ILE A 1 397 ? 10.910 -8.981 15.032 1.00 93.69 397 ILE A C 1
ATOM 3249 O O . ILE A 1 397 ? 10.855 -7.971 15.736 1.00 93.69 397 ILE A O 1
ATOM 3253 N N . LEU A 1 398 ? 10.126 -10.040 15.259 1.00 93.00 398 LEU A N 1
ATOM 3254 C CA . LEU A 1 398 ? 9.174 -10.086 16.371 1.00 93.00 398 LEU A CA 1
ATOM 3255 C C . LEU A 1 398 ? 9.881 -10.072 17.734 1.00 93.00 398 LEU A C 1
ATOM 3257 O O . LEU A 1 398 ? 9.439 -9.351 18.629 1.00 93.00 398 LEU A O 1
ATOM 3261 N N . GLN A 1 399 ? 10.994 -10.800 17.884 1.00 93.38 399 GLN A N 1
ATOM 3262 C CA . GLN A 1 399 ? 11.822 -10.778 19.100 1.00 93.38 399 GLN A CA 1
ATOM 3263 C C . GLN A 1 399 ? 12.329 -9.371 19.422 1.00 93.38 399 GLN A C 1
ATOM 3265 O O . GLN A 1 399 ? 12.294 -8.963 20.580 1.00 93.38 399 GLN A O 1
ATOM 3270 N N . PHE A 1 400 ? 12.736 -8.613 18.403 1.00 93.19 400 PHE A N 1
ATOM 3271 C CA . PHE A 1 400 ? 13.189 -7.235 18.571 1.00 93.19 400 PHE A CA 1
ATOM 3272 C C . PHE A 1 400 ? 12.042 -6.250 18.852 1.00 93.19 400 PHE A C 1
ATOM 32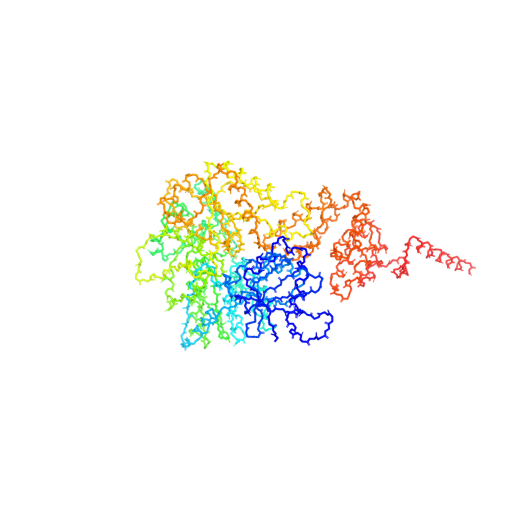74 O O . PHE A 1 400 ? 12.175 -5.360 19.691 1.00 93.19 400 PHE A O 1
ATOM 3281 N N . ALA A 1 401 ? 10.907 -6.380 18.157 1.00 91.69 401 ALA A N 1
ATOM 3282 C CA . ALA A 1 401 ? 9.818 -5.403 18.215 1.00 91.69 401 ALA A CA 1
ATOM 3283 C C . ALA A 1 401 ? 8.906 -5.567 19.445 1.00 91.69 401 ALA A C 1
ATOM 3285 O O . ALA A 1 401 ? 8.453 -4.575 20.016 1.00 91.69 401 ALA A O 1
ATOM 3286 N N . ASN A 1 402 ? 8.619 -6.800 19.871 1.00 91.00 402 ASN A N 1
ATOM 3287 C CA . ASN A 1 402 ? 7.681 -7.071 20.965 1.00 91.00 402 ASN A CA 1
ATOM 3288 C C . ASN A 1 402 ? 8.043 -6.405 22.309 1.00 91.00 402 ASN A C 1
ATOM 3290 O O . ASN A 1 402 ? 7.122 -5.917 22.973 1.00 91.00 402 ASN A O 1
ATOM 3294 N N . PRO A 1 403 ? 9.324 -6.322 22.729 1.00 89.81 403 PRO A N 1
ATOM 3295 C CA . PRO A 1 403 ? 9.704 -5.635 23.962 1.00 89.81 403 PRO A CA 1
ATOM 3296 C C . PRO A 1 403 ? 9.215 -4.184 24.046 1.00 89.81 403 PRO A C 1
ATOM 3298 O O . PRO A 1 403 ? 8.877 -3.730 25.138 1.00 89.81 403 PRO A O 1
ATOM 3301 N N . PHE A 1 404 ? 9.068 -3.471 22.922 1.00 86.88 404 PHE A N 1
ATOM 3302 C CA . PHE A 1 404 ? 8.549 -2.095 22.898 1.00 86.88 404 PHE A CA 1
ATOM 3303 C C . PHE A 1 404 ? 7.112 -1.966 23.404 1.00 86.88 404 PHE A C 1
ATOM 3305 O O . PHE A 1 404 ? 6.744 -0.930 23.955 1.00 86.88 404 PHE A O 1
ATOM 3312 N N . LEU A 1 405 ? 6.309 -3.030 23.325 1.00 84.81 405 LEU A N 1
ATOM 3313 C CA . LEU A 1 405 ? 4.964 -3.031 23.900 1.00 84.81 405 LEU A CA 1
ATOM 3314 C C . LEU A 1 405 ? 4.984 -2.987 25.433 1.00 84.81 405 LEU A C 1
ATOM 3316 O O . LEU A 1 405 ? 4.008 -2.551 26.041 1.00 84.81 405 LEU A O 1
ATOM 3320 N N . SER A 1 406 ? 6.085 -3.378 26.084 1.00 82.81 406 SER A N 1
ATOM 3321 C CA . SER A 1 406 ? 6.199 -3.306 27.548 1.00 82.81 406 SER A CA 1
ATOM 3322 C C . SER A 1 406 ? 6.104 -1.873 28.088 1.00 82.81 406 SER A C 1
ATOM 3324 O O . SER A 1 406 ? 5.601 -1.683 29.196 1.00 82.81 406 SER A O 1
ATOM 3326 N N . ILE A 1 407 ? 6.468 -0.873 27.275 1.00 79.00 407 ILE A N 1
ATOM 3327 C CA . ILE A 1 407 ? 6.365 0.563 27.583 1.00 79.00 407 ILE A CA 1
ATOM 3328 C C . ILE A 1 407 ? 4.900 0.974 27.811 1.00 79.00 407 ILE A C 1
ATOM 3330 O O . ILE A 1 407 ? 4.602 1.878 28.587 1.00 79.00 407 ILE A O 1
ATOM 3334 N N . THR A 1 408 ? 3.953 0.276 27.180 1.00 74.25 408 THR A N 1
ATOM 3335 C CA . THR A 1 408 ? 2.519 0.590 27.262 1.00 74.25 408 THR A CA 1
ATOM 3336 C C . THR A 1 408 ? 1.841 0.071 28.535 1.00 74.25 408 THR A C 1
ATOM 3338 O O . THR A 1 408 ? 0.664 0.359 28.752 1.00 74.25 408 THR A O 1
ATOM 3341 N N . LYS A 1 409 ? 2.554 -0.666 29.407 1.00 61.62 409 LYS A N 1
ATOM 3342 C CA . LYS A 1 409 ? 2.002 -1.300 30.621 1.00 61.62 409 LYS A CA 1
ATOM 3343 C C . LYS A 1 409 ? 1.699 -0.296 31.741 1.00 61.62 409 LYS A C 1
ATOM 3345 O O . LYS A 1 409 ? 2.274 -0.388 32.824 1.00 61.62 409 LYS A O 1
ATOM 3350 N N . HIS A 1 410 ? 0.773 0.636 31.528 1.00 47.00 410 HIS A N 1
ATOM 3351 C CA . HIS A 1 410 ? 0.231 1.513 32.569 1.00 47.00 410 HIS A CA 1
ATOM 3352 C C . HIS A 1 410 ? -1.302 1.485 32.564 1.00 47.00 410 HIS A C 1
ATOM 3354 O O . HIS A 1 410 ? -1.963 2.233 31.850 1.00 47.00 410 HIS A O 1
ATOM 3360 N N . GLY A 1 411 ? -1.851 0.616 33.412 1.00 41.84 411 GLY A N 1
ATOM 3361 C CA . GLY A 1 411 ? -3.273 0.520 33.727 1.00 41.84 411 GLY A CA 1
ATOM 3362 C C . GLY A 1 411 ? -3.565 -0.817 34.397 1.00 41.84 411 GLY A C 1
ATOM 3363 O O . GLY A 1 411 ? -3.308 -1.862 33.812 1.00 41.84 411 GLY A O 1
ATOM 3364 N N . ASP A 1 412 ? -4.045 -0.788 35.640 1.00 35.75 412 ASP A N 1
ATOM 3365 C CA . ASP A 1 412 ? -4.532 -1.975 36.348 1.00 35.75 412 ASP A CA 1
ATOM 3366 C C . ASP A 1 412 ? -5.665 -2.592 35.503 1.00 35.75 412 ASP A C 1
ATOM 3368 O O . ASP A 1 412 ? -6.650 -1.886 35.247 1.00 35.75 412 ASP A O 1
ATOM 3372 N N . PRO A 1 413 ? -5.532 -3.833 34.990 1.00 40.94 413 PRO A N 1
ATOM 3373 C CA . PRO A 1 413 ? -6.541 -4.425 34.126 1.00 40.94 413 PRO A CA 1
ATOM 3374 C C . PRO A 1 413 ? -7.840 -4.525 34.919 1.00 40.94 413 PRO A C 1
ATOM 3376 O O . PRO A 1 413 ? -7.993 -5.330 35.842 1.00 40.94 413 PRO A O 1
ATOM 3379 N N . GLY A 1 414 ? -8.799 -3.671 34.573 1.00 42.88 414 GLY A N 1
ATOM 3380 C CA . GLY A 1 414 ? -10.147 -3.798 35.087 1.00 42.88 414 GLY A CA 1
ATOM 3381 C C . GLY A 1 414 ? -10.693 -5.188 34.752 1.00 42.88 414 GLY A C 1
ATOM 3382 O O . GLY A 1 414 ? -10.267 -5.848 33.807 1.00 42.88 414 GLY A O 1
ATOM 3383 N N . LYS A 1 415 ? -11.712 -5.637 35.489 1.00 41.78 415 LYS A N 1
ATOM 3384 C CA . LYS A 1 415 ? -12.336 -6.969 35.327 1.00 41.78 415 LYS A CA 1
ATOM 3385 C C . LYS A 1 415 ? -12.922 -7.273 33.925 1.00 41.78 415 LYS A C 1
ATOM 3387 O O . LYS A 1 415 ? -13.504 -8.338 33.752 1.00 41.78 415 LYS A O 1
ATOM 3392 N N . ARG A 1 416 ? -12.833 -6.355 32.952 1.00 49.03 416 ARG A N 1
ATOM 3393 C CA . ARG A 1 416 ? -13.397 -6.462 31.591 1.00 49.03 416 ARG A CA 1
ATOM 3394 C C . ARG A 1 416 ? -12.386 -6.164 30.466 1.00 49.03 416 ARG A C 1
ATOM 3396 O O . ARG A 1 416 ? -12.804 -5.925 29.337 1.00 49.03 416 ARG A O 1
ATOM 3403 N N . THR A 1 417 ? -11.082 -6.154 30.736 1.00 55.00 417 THR A N 1
ATOM 3404 C CA . THR A 1 417 ? -10.077 -5.846 29.705 1.00 55.00 417 THR A CA 1
ATOM 3405 C C . THR A 1 417 ? -9.835 -7.054 28.792 1.00 55.00 417 THR A C 1
ATOM 3407 O O . THR A 1 417 ? -9.359 -8.096 29.238 1.00 55.00 417 THR A O 1
ATOM 3410 N N . ILE A 1 418 ? -10.149 -6.918 27.499 1.00 57.00 418 ILE A N 1
ATOM 3411 C CA . ILE A 1 418 ? -9.637 -7.816 26.453 1.00 57.00 418 ILE A CA 1
ATOM 3412 C C . ILE A 1 418 ? -8.262 -7.272 26.072 1.00 57.00 418 ILE A C 1
ATOM 3414 O O . ILE A 1 418 ? -8.167 -6.213 25.451 1.00 57.00 418 ILE A O 1
ATOM 3418 N N . THR A 1 419 ? -7.201 -7.958 26.489 1.00 61.19 419 THR A N 1
ATOM 3419 C CA . THR A 1 419 ? -5.824 -7.522 26.241 1.00 61.19 419 THR A CA 1
ATOM 3420 C C . THR A 1 419 ? -5.413 -7.770 24.795 1.00 61.19 419 THR A C 1
ATOM 3422 O O . THR A 1 419 ? -5.823 -8.754 24.174 1.00 61.19 419 THR A O 1
ATOM 3425 N N . ALA A 1 420 ? -4.586 -6.870 24.262 1.00 69.00 420 ALA A N 1
ATOM 3426 C CA . ALA A 1 420 ? -3.974 -7.008 22.948 1.00 69.00 420 ALA A CA 1
ATOM 3427 C C . ALA A 1 420 ? -3.124 -8.292 22.876 1.00 69.00 420 ALA A C 1
ATOM 3429 O O . ALA A 1 420 ? -2.358 -8.584 23.796 1.00 69.00 420 ALA A O 1
ATOM 3430 N N . ALA A 1 421 ? -3.265 -9.070 21.802 1.00 70.38 421 ALA A N 1
ATOM 3431 C CA . ALA A 1 421 ? -2.441 -10.252 21.574 1.00 70.38 421 ALA A CA 1
ATOM 3432 C C . ALA A 1 421 ? -1.083 -9.807 21.022 1.00 70.38 421 ALA A C 1
ATOM 3434 O O . ALA A 1 421 ? -1.028 -8.962 20.131 1.00 70.38 421 ALA A O 1
ATOM 3435 N N . VAL A 1 422 ? 0.005 -10.374 21.536 1.00 81.94 422 VAL A N 1
ATOM 3436 C CA . VAL A 1 422 ? 1.357 -10.130 21.018 1.00 81.94 422 VAL A CA 1
ATOM 3437 C C . VAL A 1 422 ? 1.717 -11.276 20.076 1.00 81.94 422 VAL A C 1
ATOM 3439 O O . VAL A 1 422 ? 1.539 -12.437 20.449 1.00 81.94 422 VAL A O 1
ATOM 3442 N N . ALA A 1 423 ? 2.203 -10.965 18.871 1.00 84.44 423 ALA A N 1
ATOM 3443 C CA . ALA A 1 423 ? 2.693 -11.978 17.933 1.00 84.44 423 ALA A CA 1
ATOM 3444 C C . ALA A 1 423 ? 3.861 -12.740 18.565 1.00 84.44 423 ALA A C 1
ATOM 3446 O O . ALA A 1 423 ? 4.833 -12.108 18.972 1.00 84.44 423 ALA A O 1
ATOM 3447 N N . GLN A 1 424 ? 3.791 -14.066 18.646 1.00 88.44 424 GLN A N 1
ATOM 3448 C CA . GLN A 1 424 ? 4.904 -14.842 19.184 1.00 88.44 424 GLN A CA 1
ATOM 3449 C C . GLN A 1 424 ? 5.950 -15.103 18.087 1.00 88.44 424 GLN A C 1
ATOM 3451 O O . GLN A 1 424 ? 5.567 -15.440 16.965 1.00 88.44 424 GLN A O 1
ATOM 3456 N N . PRO A 1 425 ? 7.257 -14.948 18.367 1.00 90.19 425 PRO A N 1
ATOM 3457 C CA . PRO A 1 425 ? 8.314 -15.242 17.400 1.00 90.19 425 PRO A CA 1
ATOM 3458 C C . PRO A 1 425 ? 8.260 -16.653 16.810 1.00 90.19 425 PRO A C 1
ATOM 3460 O O . PRO A 1 425 ? 8.564 -16.834 15.636 1.00 90.19 425 PRO A O 1
ATOM 3463 N N . GLU A 1 426 ? 7.862 -17.643 17.606 1.00 89.69 426 GLU A N 1
ATOM 3464 C CA . GLU A 1 426 ? 7.715 -19.041 17.192 1.00 89.69 426 GLU A CA 1
ATOM 3465 C C . GLU A 1 426 ? 6.556 -19.287 16.217 1.00 89.69 426 GLU A C 1
ATOM 3467 O O . GLU A 1 426 ? 6.552 -20.305 15.526 1.00 89.69 426 GLU A O 1
ATOM 3472 N N . ASP A 1 427 ? 5.597 -18.360 16.136 1.00 87.62 427 ASP A N 1
ATOM 3473 C CA . ASP A 1 427 ? 4.479 -18.432 15.196 1.00 87.62 427 ASP A CA 1
ATOM 3474 C C . ASP A 1 427 ? 4.820 -17.793 13.832 1.00 87.62 427 ASP A C 1
ATOM 3476 O O . ASP A 1 427 ? 4.004 -17.836 12.903 1.00 87.62 427 ASP A O 1
ATOM 3480 N N . ALA A 1 428 ? 6.002 -17.179 13.690 1.00 88.31 428 ALA A N 1
ATOM 3481 C CA . ALA A 1 428 ? 6.480 -16.641 12.421 1.00 88.31 428 ALA A CA 1
ATOM 3482 C C . ALA A 1 428 ? 6.786 -17.757 11.422 1.00 88.31 428 ALA A C 1
ATOM 3484 O O . ALA A 1 428 ? 7.400 -18.766 11.772 1.00 88.31 428 ALA A O 1
ATOM 3485 N N . LEU A 1 429 ? 6.415 -17.548 10.154 1.00 81.44 429 LEU A N 1
ATOM 3486 C CA . LEU A 1 429 ? 6.712 -18.545 9.125 1.00 81.44 429 LEU A CA 1
ATOM 3487 C C . LEU A 1 429 ? 8.213 -18.672 8.809 1.00 81.44 429 LEU A C 1
ATOM 3489 O O . LEU A 1 429 ? 8.697 -19.679 8.292 1.00 81.44 429 LEU A O 1
ATOM 3493 N N . GLU A 1 430 ? 8.964 -17.611 9.073 1.00 82.50 430 GLU A N 1
ATOM 3494 C CA . GLU A 1 430 ? 10.390 -17.550 8.799 1.00 82.50 430 GLU A CA 1
ATOM 3495 C C . GLU A 1 430 ? 11.122 -17.097 10.053 1.00 82.50 430 GLU A C 1
ATOM 3497 O O . GLU A 1 430 ? 10.694 -16.168 10.732 1.00 82.50 430 GLU A O 1
ATOM 3502 N N . VAL A 1 431 ? 12.266 -17.716 10.347 1.00 86.50 431 VAL A N 1
ATOM 3503 C CA . VAL A 1 431 ? 13.156 -17.233 11.415 1.00 86.50 431 VAL A CA 1
ATOM 3504 C C . VAL A 1 431 ? 13.728 -15.859 11.038 1.00 86.50 431 VAL A C 1
ATOM 3506 O O . VAL A 1 431 ? 13.735 -14.944 11.861 1.00 86.50 431 VAL A O 1
ATOM 3509 N N . GLY A 1 432 ? 14.106 -15.709 9.761 1.00 84.88 432 GLY A N 1
ATOM 3510 C CA . GLY A 1 432 ? 14.683 -14.505 9.158 1.00 84.88 432 GLY A CA 1
ATOM 3511 C C . GLY A 1 432 ? 16.086 -14.172 9.651 1.00 84.88 432 GLY A C 1
ATOM 3512 O O . GLY A 1 432 ? 16.653 -14.867 10.493 1.00 84.88 432 GLY A O 1
ATOM 3513 N N . ASP A 1 433 ? 16.642 -13.087 9.125 1.00 89.19 433 ASP A N 1
ATOM 3514 C CA . ASP A 1 433 ? 17.945 -12.581 9.553 1.00 89.19 433 ASP A CA 1
ATOM 3515 C C . ASP A 1 433 ? 17.806 -11.823 10.888 1.00 89.19 433 ASP A C 1
ATOM 3517 O O . ASP A 1 433 ? 16.748 -11.230 11.140 1.00 89.19 433 ASP A O 1
ATOM 3521 N N . PRO A 1 434 ? 18.839 -11.815 11.751 1.00 92.88 434 PRO A N 1
ATOM 3522 C CA . PRO A 1 434 ? 18.853 -10.958 12.930 1.00 92.88 434 PRO A CA 1
ATOM 3523 C C . PRO A 1 434 ? 18.658 -9.485 12.559 1.00 92.88 434 PRO A C 1
ATOM 3525 O O . PRO A 1 434 ? 19.119 -9.013 11.514 1.00 92.88 434 PRO A O 1
ATOM 3528 N N . VAL A 1 435 ? 17.985 -8.740 13.437 1.00 95.12 435 VAL A N 1
ATOM 3529 C CA . VAL A 1 435 ? 17.871 -7.284 13.293 1.00 95.12 435 VAL A CA 1
ATOM 3530 C C . VAL A 1 435 ? 19.257 -6.675 13.457 1.00 95.12 435 VAL A C 1
ATOM 3532 O O . VAL A 1 435 ? 19.945 -6.984 14.426 1.00 95.12 435 VAL A O 1
ATOM 3535 N N . ARG A 1 436 ? 19.665 -5.790 12.543 1.00 95.94 436 ARG A N 1
ATOM 3536 C CA . ARG A 1 436 ? 20.932 -5.058 12.669 1.00 95.94 436 ARG A CA 1
ATOM 3537 C C . ARG A 1 436 ? 20.689 -3.692 13.290 1.00 95.94 436 ARG A C 1
ATOM 3539 O O . ARG A 1 436 ? 19.753 -3.000 12.896 1.00 95.94 436 ARG A O 1
ATOM 3546 N N . LEU A 1 437 ? 21.538 -3.295 14.228 1.00 94.38 437 LEU A N 1
ATOM 3547 C CA . LEU A 1 437 ? 21.522 -1.982 14.869 1.00 94.38 437 LEU A CA 1
ATOM 3548 C C . LEU A 1 437 ? 22.839 -1.267 14.571 1.00 94.38 437 LEU A C 1
ATOM 3550 O O . LEU A 1 437 ? 23.881 -1.679 15.073 1.00 94.38 437 LEU A O 1
ATOM 3554 N N . LEU A 1 438 ? 22.799 -0.196 13.781 1.00 93.75 438 LEU A N 1
ATOM 3555 C CA . LEU A 1 438 ? 23.949 0.688 13.602 1.00 93.75 438 LEU A CA 1
ATOM 3556 C C . LEU A 1 438 ? 23.899 1.785 14.667 1.00 93.75 438 LEU A C 1
ATOM 3558 O O . LEU A 1 438 ? 22.931 2.550 14.727 1.00 93.75 438 LEU A O 1
ATOM 3562 N N . VAL A 1 439 ? 24.946 1.853 15.488 1.00 90.19 439 VAL A N 1
ATOM 3563 C CA . VAL A 1 439 ? 25.076 2.866 16.540 1.00 90.19 439 VAL A CA 1
ATOM 3564 C C . VAL A 1 439 ? 25.862 4.053 15.995 1.00 90.19 439 VAL A C 1
ATOM 3566 O O . VAL A 1 439 ? 27.034 3.925 15.650 1.00 90.19 439 VAL A O 1
ATOM 3569 N N . CYS A 1 440 ? 25.209 5.206 15.919 1.00 89.12 440 CYS A N 1
ATOM 3570 C CA . CYS A 1 440 ? 25.780 6.453 15.421 1.00 89.12 440 CYS A CA 1
ATOM 3571 C C . CYS A 1 440 ? 26.105 7.405 16.582 1.00 89.12 440 CYS A C 1
ATOM 3573 O O . CYS A 1 440 ? 25.371 7.465 17.567 1.00 89.12 440 CYS A O 1
ATOM 3575 N N . GLU A 1 441 ? 27.152 8.219 16.471 1.00 87.56 441 GLU A N 1
ATOM 3576 C CA . GLU A 1 441 ? 27.447 9.234 17.498 1.00 87.56 441 GLU A CA 1
ATOM 3577 C C . GLU A 1 441 ? 26.575 10.483 17.312 1.00 87.56 441 GLU A C 1
ATOM 3579 O O . GLU A 1 441 ? 26.245 11.195 18.262 1.00 87.56 441 GLU A O 1
ATOM 3584 N N . SER A 1 442 ? 26.159 10.745 16.074 1.00 85.31 442 SER A N 1
ATOM 3585 C CA . SER A 1 442 ? 25.435 11.952 15.707 1.00 85.31 442 SER A CA 1
ATOM 3586 C C . SER A 1 442 ? 24.468 11.743 14.543 1.00 85.31 442 SER A C 1
ATOM 3588 O O . SER A 1 442 ? 24.538 10.777 13.783 1.00 85.31 442 SER A O 1
ATOM 3590 N N . GLN A 1 443 ? 23.589 12.725 14.341 1.00 83.31 443 GLN A N 1
ATOM 3591 C CA . GLN A 1 443 ? 22.753 12.802 13.140 1.00 83.31 443 GLN A CA 1
ATOM 3592 C C . GLN A 1 443 ? 23.584 12.960 11.853 1.00 83.31 443 GLN A C 1
ATOM 3594 O O . GLN A 1 443 ? 23.141 12.543 10.785 1.00 83.31 443 GLN A O 1
ATOM 3599 N N . ALA A 1 444 ? 24.794 13.527 11.937 1.00 86.12 444 ALA A N 1
ATOM 3600 C CA . ALA A 1 444 ? 25.693 13.644 10.791 1.00 86.12 444 ALA A CA 1
ATOM 3601 C C . ALA A 1 444 ? 26.210 12.271 10.330 1.00 86.12 444 ALA A C 1
ATOM 3603 O O . ALA A 1 444 ? 26.335 12.042 9.129 1.00 86.12 444 ALA A O 1
ATOM 3604 N N . ASP A 1 445 ? 26.421 11.335 11.255 1.00 88.81 445 ASP A N 1
ATOM 3605 C CA . ASP A 1 445 ? 26.859 9.973 10.931 1.00 88.81 445 ASP A CA 1
ATOM 3606 C C . ASP A 1 445 ? 25.771 9.178 10.217 1.00 88.81 445 ASP A C 1
ATOM 3608 O O . ASP A 1 445 ? 26.041 8.496 9.229 1.00 88.81 445 ASP A O 1
ATOM 3612 N N . ILE A 1 446 ? 24.517 9.338 10.654 1.00 88.31 446 ILE A N 1
ATOM 3613 C CA . ILE A 1 446 ? 23.358 8.786 9.945 1.00 88.31 446 ILE A CA 1
ATOM 3614 C C . ILE A 1 446 ? 23.349 9.311 8.494 1.00 88.31 446 ILE A C 1
ATOM 3616 O O . ILE A 1 446 ? 23.012 8.574 7.567 1.00 88.31 446 ILE A O 1
ATOM 3620 N N . MET A 1 447 ? 23.771 10.565 8.262 1.00 86.81 447 MET A N 1
ATOM 3621 C CA . MET A 1 447 ? 23.801 11.134 6.911 1.00 86.81 447 MET A CA 1
ATOM 3622 C C . MET A 1 447 ? 24.944 10.577 6.092 1.00 86.81 447 MET A C 1
ATOM 3624 O O . MET A 1 447 ? 24.735 10.241 4.927 1.00 86.81 447 MET A O 1
ATOM 3628 N N . GLY A 1 448 ? 26.119 10.422 6.701 1.00 89.62 448 GLY A N 1
ATOM 3629 C CA . GLY A 1 448 ? 27.235 9.715 6.083 1.00 89.62 448 GLY A CA 1
ATOM 3630 C C . GLY A 1 448 ? 26.841 8.294 5.670 1.00 89.62 448 GLY A C 1
ATOM 3631 O O . GLY A 1 448 ? 27.148 7.874 4.553 1.00 89.62 448 GLY A O 1
ATOM 3632 N N . PHE A 1 449 ? 26.080 7.586 6.511 1.00 92.00 449 PHE A N 1
ATOM 3633 C CA . PHE A 1 449 ? 25.548 6.265 6.185 1.00 92.00 449 PHE A CA 1
ATOM 3634 C C . PHE A 1 449 ? 24.604 6.304 4.977 1.00 92.00 449 PHE A C 1
ATOM 3636 O O . PHE A 1 449 ? 24.806 5.546 4.029 1.00 92.00 449 PHE A O 1
ATOM 3643 N N . PHE A 1 450 ? 23.607 7.197 4.957 1.00 90.75 450 PHE A N 1
ATOM 3644 C CA . PHE A 1 450 ? 22.689 7.293 3.817 1.00 90.75 450 PHE A CA 1
ATOM 3645 C C . PHE A 1 450 ? 23.395 7.694 2.521 1.00 90.75 450 PHE A C 1
ATOM 3647 O O . PHE A 1 450 ? 23.077 7.145 1.469 1.00 90.75 450 PHE A O 1
ATOM 3654 N N . GLN A 1 451 ? 24.375 8.597 2.581 1.00 89.50 451 GLN A N 1
ATOM 3655 C CA . GLN A 1 451 ? 25.191 8.959 1.419 1.00 89.50 451 GLN A CA 1
ATOM 3656 C C . GLN A 1 451 ? 25.950 7.746 0.873 1.00 89.50 451 GLN A C 1
ATOM 3658 O O . GLN A 1 451 ? 25.915 7.498 -0.332 1.00 89.50 451 GLN A O 1
ATOM 3663 N N . ARG A 1 452 ? 26.575 6.952 1.751 1.00 91.31 452 ARG A N 1
ATOM 3664 C CA . ARG A 1 452 ? 27.268 5.715 1.365 1.00 91.31 452 ARG A CA 1
ATOM 3665 C C . ARG A 1 452 ? 26.299 4.672 0.805 1.00 91.31 452 ARG A C 1
ATOM 3667 O O . ARG A 1 452 ? 26.593 4.055 -0.210 1.00 91.31 452 ARG A O 1
ATOM 3674 N N . LEU A 1 453 ? 25.114 4.524 1.399 1.00 91.12 453 LEU A N 1
ATOM 3675 C CA . LEU A 1 453 ? 24.072 3.625 0.897 1.00 91.12 453 LEU A CA 1
ATOM 3676 C C . LEU A 1 453 ? 23.620 4.021 -0.513 1.00 91.12 453 LEU A C 1
ATOM 3678 O O . LEU A 1 453 ? 23.544 3.161 -1.386 1.00 91.12 453 LEU A O 1
ATOM 3682 N N . VAL A 1 454 ? 23.376 5.311 -0.762 1.00 89.38 454 VAL A N 1
ATOM 3683 C CA . VAL A 1 454 ? 23.029 5.819 -2.100 1.00 89.38 454 VAL A CA 1
ATOM 3684 C C . VAL A 1 454 ? 24.154 5.533 -3.101 1.00 89.38 454 VAL A C 1
ATOM 3686 O O . VAL A 1 454 ? 23.869 5.110 -4.216 1.00 89.38 454 VAL A O 1
ATOM 3689 N N . GLN A 1 455 ? 25.420 5.694 -2.703 1.00 87.81 455 GLN A N 1
ATOM 3690 C CA . GLN A 1 455 ? 26.576 5.376 -3.552 1.00 87.81 455 GLN A CA 1
ATOM 3691 C C . GLN A 1 455 ? 26.687 3.878 -3.871 1.00 87.81 455 GLN A C 1
ATOM 3693 O O . GLN A 1 455 ? 27.074 3.518 -4.979 1.00 87.81 455 GLN A O 1
ATOM 3698 N N . CYS A 1 456 ? 26.345 3.000 -2.929 1.00 87.12 456 CYS A N 1
ATOM 3699 C CA . CYS A 1 456 ? 26.386 1.548 -3.117 1.00 87.12 456 CYS A CA 1
ATOM 3700 C C . CYS A 1 456 ? 25.128 0.965 -3.778 1.00 87.12 456 CYS A C 1
ATOM 3702 O O . CYS A 1 456 ? 25.129 -0.215 -4.126 1.00 87.12 456 CYS A O 1
ATOM 3704 N N . SER A 1 457 ? 24.057 1.751 -3.913 1.00 83.81 457 SER A N 1
ATOM 3705 C CA . SER A 1 457 ? 22.797 1.307 -4.509 1.00 83.81 457 SER A CA 1
ATOM 3706 C C . SER A 1 457 ? 22.985 0.923 -5.980 1.00 83.81 457 SER A C 1
ATOM 3708 O O . SER A 1 457 ? 23.719 1.615 -6.685 1.00 83.81 457 SER A O 1
ATOM 3710 N N . PRO A 1 458 ? 22.291 -0.116 -6.487 1.00 75.12 458 PRO A N 1
ATOM 3711 C CA . PRO A 1 458 ? 22.259 -0.404 -7.922 1.00 75.12 458 PRO A CA 1
ATOM 3712 C C . PRO A 1 458 ? 21.625 0.743 -8.725 1.00 75.12 458 PRO A C 1
ATOM 3714 O O . PRO A 1 458 ? 21.953 0.917 -9.894 1.00 75.12 458 PRO A O 1
ATOM 3717 N N . LEU A 1 459 ? 20.795 1.571 -8.079 1.00 72.88 459 LEU A N 1
ATOM 3718 C CA . LEU A 1 459 ? 20.088 2.713 -8.662 1.00 72.88 459 LEU A CA 1
ATOM 3719 C C . LEU A 1 459 ? 20.950 3.988 -8.708 1.00 72.88 459 LEU A C 1
ATOM 3721 O O . LEU A 1 459 ? 20.496 5.074 -8.329 1.00 72.88 459 LEU A O 1
ATOM 3725 N N . GLN A 1 460 ? 22.209 3.870 -9.136 1.00 66.88 460 GLN A N 1
ATOM 3726 C CA . GLN A 1 460 ? 23.073 5.038 -9.344 1.00 66.88 460 GLN A CA 1
ATOM 3727 C C . GLN A 1 460 ? 22.509 5.941 -10.454 1.00 66.88 460 GLN A C 1
ATOM 3729 O O . GLN A 1 460 ? 21.769 5.478 -11.321 1.00 66.88 460 GLN A O 1
ATOM 3734 N N . GLU A 1 461 ? 22.885 7.225 -10.482 1.00 56.97 461 GLU A N 1
ATOM 3735 C CA . GLU A 1 461 ? 22.368 8.201 -11.464 1.00 56.97 461 GLU A CA 1
ATOM 3736 C C . GLU A 1 461 ? 22.533 7.755 -12.931 1.00 56.97 461 GLU A C 1
ATOM 3738 O O . GLU A 1 461 ? 21.682 8.077 -13.757 1.00 56.97 461 GLU A O 1
ATOM 3743 N N . ASN A 1 462 ? 23.552 6.936 -13.224 1.00 52.84 462 ASN A N 1
ATOM 3744 C CA . ASN A 1 462 ? 23.842 6.403 -14.561 1.00 52.84 462 ASN A CA 1
ATOM 3745 C C . ASN A 1 462 ? 23.272 4.996 -14.830 1.00 52.84 462 ASN A C 1
ATOM 3747 O O . ASN A 1 462 ? 23.442 4.475 -15.932 1.00 52.84 462 ASN A O 1
ATOM 3751 N N . SER A 1 463 ? 22.633 4.356 -13.845 1.00 57.03 463 SER A N 1
ATOM 3752 C CA . SER A 1 463 ? 21.937 3.084 -14.067 1.00 57.03 463 SER A CA 1
ATOM 3753 C C . SER A 1 463 ? 20.669 3.349 -14.882 1.00 57.03 463 SER A C 1
ATOM 3755 O O . SER A 1 463 ? 19.852 4.196 -14.526 1.00 57.03 463 SER A O 1
ATOM 3757 N N . GLN A 1 464 ? 20.538 2.677 -16.023 1.00 62.47 464 GLN A N 1
ATOM 3758 C CA . GLN A 1 464 ? 19.367 2.787 -16.888 1.00 62.47 464 GLN A CA 1
ATOM 3759 C C . GLN A 1 464 ? 18.608 1.472 -16.835 1.00 62.47 464 GLN A C 1
ATOM 3761 O O . GLN A 1 464 ? 18.862 0.557 -17.619 1.00 62.47 464 GLN A O 1
ATOM 3766 N N . HIS A 1 465 ? 17.684 1.366 -15.884 1.00 72.81 465 HIS A N 1
ATOM 3767 C CA . HIS A 1 465 ? 16.732 0.269 -15.906 1.00 72.81 465 HIS A CA 1
ATOM 3768 C C . HIS A 1 465 ? 15.714 0.520 -17.010 1.00 72.81 465 HIS A C 1
ATOM 3770 O O . HIS A 1 465 ? 15.220 1.626 -17.193 1.00 72.81 465 HIS A O 1
ATOM 3776 N N . ARG A 1 466 ? 15.358 -0.533 -17.742 1.00 80.31 466 ARG A N 1
ATOM 3777 C CA . ARG A 1 466 ? 14.349 -0.433 -18.803 1.00 80.31 466 ARG A CA 1
ATOM 3778 C C . ARG A 1 466 ? 12.943 -0.138 -18.265 1.00 80.31 466 ARG A C 1
ATOM 3780 O O . ARG A 1 466 ? 12.107 0.369 -19.007 1.00 80.31 466 ARG A O 1
ATOM 3787 N N . TYR A 1 467 ? 12.677 -0.466 -17.002 1.00 85.44 467 TYR A N 1
ATOM 3788 C CA . TYR A 1 467 ? 11.352 -0.399 -16.390 1.00 85.44 467 TYR A CA 1
ATOM 3789 C C . TYR A 1 467 ? 11.396 0.438 -15.113 1.00 85.44 467 TYR A C 1
ATOM 3791 O O . TYR A 1 467 ? 12.151 0.115 -14.191 1.00 85.44 467 TYR A O 1
ATOM 3799 N N . LEU A 1 468 ? 10.559 1.473 -15.024 1.00 87.50 468 LEU A N 1
ATOM 3800 C CA . LEU A 1 468 ? 10.541 2.361 -13.861 1.00 87.50 468 LEU A CA 1
ATOM 3801 C C . LEU A 1 468 ? 10.041 1.617 -12.621 1.00 87.50 468 LEU A C 1
ATOM 3803 O O . LEU A 1 468 ? 10.577 1.823 -11.534 1.00 87.50 468 LEU A O 1
ATOM 3807 N N . ARG A 1 469 ? 9.081 0.692 -12.755 1.00 86.06 469 ARG A N 1
ATOM 3808 C CA . ARG A 1 469 ? 8.600 -0.094 -11.604 1.00 86.06 469 ARG A CA 1
ATOM 3809 C C . ARG A 1 469 ? 9.705 -0.894 -10.919 1.00 86.06 469 ARG A C 1
ATOM 3811 O O . ARG A 1 469 ? 9.665 -1.072 -9.707 1.00 86.06 469 ARG A O 1
ATOM 3818 N N . VAL A 1 470 ? 10.707 -1.344 -11.680 1.00 82.69 470 VAL A N 1
ATOM 3819 C CA . VAL A 1 470 ? 11.859 -2.065 -11.126 1.00 82.69 470 VAL A CA 1
ATOM 3820 C C . VAL A 1 470 ? 12.683 -1.115 -10.267 1.00 82.69 470 VAL A C 1
ATOM 3822 O O . VAL A 1 470 ? 12.983 -1.458 -9.126 1.00 82.69 470 VAL A O 1
ATOM 3825 N N . GLU A 1 471 ? 12.953 0.105 -10.744 1.00 84.12 471 GLU A N 1
ATOM 3826 C CA . GLU A 1 471 ? 13.634 1.118 -9.929 1.00 84.12 471 GLU A CA 1
ATOM 3827 C C . GLU A 1 471 ? 12.853 1.436 -8.652 1.00 84.12 471 GLU A C 1
ATOM 3829 O O . GLU A 1 471 ? 13.416 1.471 -7.560 1.00 84.12 471 GLU A O 1
ATOM 3834 N N . LEU A 1 472 ? 11.541 1.650 -8.773 1.00 84.38 472 LEU A N 1
ATOM 3835 C CA . LEU A 1 472 ? 10.675 1.974 -7.643 1.00 84.38 472 LEU A CA 1
ATOM 3836 C C . LEU A 1 472 ? 10.665 0.828 -6.610 1.00 84.38 472 LEU A C 1
ATOM 3838 O O . LEU A 1 472 ? 10.751 1.080 -5.400 1.00 84.38 472 LEU A O 1
ATOM 3842 N N . ALA A 1 473 ? 10.596 -0.424 -7.070 1.00 81.88 473 ALA A N 1
ATOM 3843 C CA . ALA A 1 473 ? 10.655 -1.615 -6.225 1.00 81.88 473 ALA A CA 1
ATOM 3844 C C . ALA A 1 473 ? 12.025 -1.789 -5.554 1.00 81.88 473 ALA A C 1
ATOM 3846 O O . ALA A 1 473 ? 12.083 -2.275 -4.424 1.00 81.88 473 ALA A O 1
ATOM 3847 N N . GLN A 1 474 ? 13.104 -1.351 -6.207 1.00 82.31 474 GLN A N 1
ATOM 3848 C CA . GLN A 1 474 ? 14.480 -1.481 -5.726 1.00 82.31 474 GLN A CA 1
ATOM 3849 C C . GLN A 1 474 ? 14.935 -0.390 -4.749 1.00 82.31 474 GLN A C 1
ATOM 3851 O O . GLN A 1 474 ? 16.037 -0.469 -4.210 1.00 82.31 474 GLN A O 1
ATOM 3856 N N . GLN A 1 475 ? 14.126 0.635 -4.482 1.00 86.19 475 GLN A N 1
ATOM 3857 C CA . GLN A 1 475 ? 14.531 1.639 -3.495 1.00 86.19 475 GLN A CA 1
ATOM 3858 C C . GLN A 1 475 ? 14.475 1.069 -2.084 1.00 86.19 475 GLN A C 1
ATOM 3860 O O . GLN A 1 475 ? 13.553 0.322 -1.752 1.00 86.19 475 GLN A O 1
ATOM 3865 N N . VAL A 1 476 ? 15.388 1.510 -1.228 1.00 89.31 476 VAL A N 1
ATOM 3866 C CA . VAL A 1 476 ? 15.385 1.180 0.195 1.00 89.31 476 VAL A CA 1
ATOM 3867 C C . VAL A 1 476 ? 14.364 2.054 0.919 1.00 89.31 476 VAL A C 1
ATOM 3869 O O . VAL A 1 476 ? 14.348 3.279 0.780 1.00 89.31 476 VAL A O 1
ATOM 3872 N N . LYS A 1 477 ? 13.494 1.405 1.694 1.00 89.56 477 LYS A N 1
ATOM 3873 C CA . LYS A 1 477 ? 12.397 2.053 2.421 1.00 89.56 477 LYS A CA 1
ATOM 3874 C C . LYS A 1 477 ? 12.899 2.461 3.795 1.00 89.56 477 LYS A C 1
ATOM 3876 O O . LYS A 1 477 ? 13.377 1.620 4.557 1.00 89.56 477 LYS A O 1
ATOM 3881 N N . VAL A 1 478 ? 12.778 3.743 4.105 1.00 90.25 478 VAL A N 1
ATOM 3882 C CA . VAL A 1 478 ? 13.211 4.337 5.365 1.00 90.25 478 VAL A CA 1
ATOM 3883 C C . VAL A 1 478 ? 11.982 4.785 6.146 1.00 90.25 478 VAL A C 1
ATOM 3885 O O . VAL A 1 478 ? 11.291 5.729 5.773 1.00 90.25 478 VAL A O 1
ATOM 3888 N N . LEU A 1 479 ? 11.704 4.082 7.236 1.00 88.69 479 LEU A N 1
ATOM 3889 C CA . LEU A 1 479 ? 10.560 4.295 8.107 1.00 88.69 479 LEU A CA 1
ATOM 3890 C C . LEU A 1 479 ? 10.936 5.256 9.231 1.00 88.69 479 LEU A C 1
ATOM 3892 O O . LEU A 1 479 ? 11.873 4.991 9.986 1.00 88.69 479 LEU A O 1
ATOM 3896 N N . ARG A 1 480 ? 10.188 6.348 9.375 1.00 82.62 480 ARG A N 1
ATOM 3897 C CA . ARG A 1 480 ? 10.432 7.362 10.409 1.00 82.62 480 ARG A CA 1
ATOM 3898 C C . ARG A 1 480 ? 9.188 7.647 11.239 1.00 82.62 480 ARG A C 1
ATOM 3900 O O . ARG A 1 480 ? 8.057 7.544 10.764 1.00 82.62 480 ARG A O 1
ATOM 3907 N N . SER A 1 481 ? 9.405 8.048 12.488 1.00 72.19 481 SER A N 1
ATOM 3908 C CA . SER A 1 481 ? 8.337 8.647 13.287 1.00 72.19 481 SER A CA 1
ATOM 3909 C C . SER A 1 481 ? 8.005 10.038 12.721 1.00 72.19 481 SER A C 1
ATOM 3911 O O . SER A 1 481 ? 8.874 10.736 12.196 1.00 72.19 481 SER A O 1
ATOM 3913 N N . HIS A 1 482 ? 6.746 10.464 12.834 1.00 62.38 482 HIS A N 1
ATOM 3914 C CA . HIS A 1 482 ? 6.302 11.796 12.391 1.00 62.38 482 HIS A CA 1
ATOM 3915 C C . HIS A 1 482 ? 6.980 12.955 13.151 1.00 62.38 482 HIS A C 1
ATOM 3917 O O . HIS A 1 482 ? 6.789 14.112 12.789 1.00 62.38 482 HIS A O 1
ATOM 3923 N N . LEU A 1 483 ? 7.735 12.654 14.214 1.00 52.62 483 LEU A N 1
ATOM 3924 C CA . LEU A 1 483 ? 8.285 13.615 15.170 1.00 52.62 483 LEU A CA 1
ATOM 3925 C C . LEU A 1 483 ? 9.637 14.212 14.738 1.00 52.62 483 LEU A C 1
ATOM 3927 O O . LEU A 1 483 ? 10.183 15.038 15.464 1.00 52.62 483 LEU A O 1
ATOM 3931 N N . ASN A 1 484 ? 10.166 13.830 13.569 1.00 51.03 484 ASN A N 1
ATOM 3932 C CA . ASN A 1 484 ? 11.461 14.312 13.084 1.00 51.03 484 ASN A CA 1
ATOM 3933 C C . ASN A 1 484 ? 11.319 15.377 12.009 1.00 51.03 484 ASN A C 1
ATOM 3935 O O . ASN A 1 484 ? 11.044 15.061 10.854 1.00 51.03 484 ASN A O 1
ATOM 3939 N N . ASP A 1 485 ? 11.660 16.614 12.372 1.00 48.38 485 ASP A N 1
ATOM 3940 C CA . ASP A 1 485 ? 11.815 17.762 11.465 1.00 48.38 485 ASP A CA 1
ATOM 3941 C C . ASP A 1 485 ? 13.013 17.625 10.495 1.00 48.38 485 ASP A C 1
ATOM 3943 O O . ASP A 1 485 ? 13.363 18.564 9.777 1.00 48.38 485 ASP A O 1
ATOM 3947 N N . LEU A 1 486 ? 13.681 16.467 10.460 1.00 55.06 486 LEU A N 1
ATOM 3948 C CA . LEU A 1 486 ? 14.821 16.240 9.579 1.00 55.06 486 LEU A CA 1
ATOM 3949 C C . LEU A 1 486 ? 14.328 16.041 8.139 1.00 55.06 486 LEU A C 1
ATOM 3951 O O . LEU A 1 486 ? 13.732 15.023 7.770 1.00 55.06 486 LEU A O 1
ATOM 3955 N N . LEU A 1 487 ? 14.581 17.063 7.320 1.00 57.78 487 LEU A N 1
ATOM 3956 C CA . LEU A 1 487 ? 14.329 17.076 5.883 1.00 57.78 487 LEU A CA 1
ATOM 3957 C C . LEU A 1 487 ? 15.384 16.222 5.169 1.00 57.78 487 LEU A C 1
ATOM 3959 O O . LEU A 1 487 ? 16.371 16.738 4.649 1.00 57.78 487 LEU A O 1
ATOM 3963 N N . TYR A 1 488 ? 15.177 14.909 5.135 1.00 65.56 488 TYR A N 1
ATOM 3964 C CA . TYR A 1 488 ? 15.893 14.053 4.193 1.00 65.56 488 TYR A CA 1
ATOM 3965 C C . TYR A 1 488 ? 15.173 14.081 2.844 1.00 65.56 488 TYR A C 1
ATOM 3967 O O . TYR A 1 488 ? 13.979 13.761 2.794 1.00 65.56 488 TYR A O 1
ATOM 3975 N N . PRO A 1 489 ? 15.844 14.480 1.750 1.00 63.16 489 PRO A N 1
ATOM 3976 C CA . PRO A 1 489 ? 15.239 14.392 0.435 1.00 63.16 489 PRO A CA 1
ATOM 3977 C C . PRO A 1 489 ? 15.084 12.919 0.048 1.00 63.16 489 PRO A C 1
ATOM 3979 O O . PRO A 1 489 ? 15.986 12.104 0.242 1.00 63.16 489 PRO A O 1
ATOM 3982 N N . THR A 1 490 ? 13.931 12.587 -0.525 1.00 68.81 490 THR A N 1
ATOM 3983 C CA . THR A 1 490 ? 13.753 11.320 -1.245 1.00 68.81 490 THR A CA 1
ATOM 3984 C C . THR A 1 490 ? 14.702 11.321 -2.443 1.00 68.81 490 THR A C 1
ATOM 3986 O O . THR A 1 490 ? 14.813 12.330 -3.141 1.00 68.81 490 THR A O 1
ATOM 3989 N N . THR A 1 491 ? 15.413 10.217 -2.664 1.00 76.88 491 THR A N 1
ATOM 3990 C CA . THR A 1 491 ? 16.362 10.070 -3.779 1.00 76.88 491 THR A CA 1
ATOM 3991 C C . THR A 1 491 ? 15.917 8.938 -4.701 1.00 76.88 491 THR A C 1
ATOM 3993 O O . THR A 1 491 ? 14.952 8.224 -4.415 1.00 76.88 491 THR A O 1
ATOM 3996 N N . ARG A 1 492 ? 16.635 8.714 -5.811 1.00 78.31 492 ARG A N 1
ATOM 3997 C CA . ARG A 1 492 ? 16.404 7.520 -6.639 1.00 78.31 492 ARG A CA 1
ATOM 3998 C C . ARG A 1 492 ? 16.517 6.230 -5.825 1.00 78.31 492 ARG A C 1
ATOM 4000 O O . ARG A 1 492 ? 15.695 5.353 -6.040 1.00 78.31 492 ARG A O 1
ATOM 4007 N N . ALA A 1 493 ? 17.421 6.163 -4.845 1.00 84.12 493 ALA A N 1
ATOM 4008 C CA . ALA A 1 493 ? 17.689 4.968 -4.044 1.00 84.12 493 ALA A CA 1
ATOM 4009 C C . ALA A 1 493 ? 16.921 4.879 -2.709 1.00 84.12 493 ALA A C 1
ATOM 4011 O O . ALA A 1 493 ? 16.784 3.779 -2.178 1.00 84.12 493 ALA A O 1
ATOM 4012 N N . LEU A 1 494 ? 16.432 5.996 -2.153 1.00 87.00 494 LEU A N 1
ATOM 4013 C CA . LEU A 1 494 ? 15.803 6.050 -0.824 1.00 87.00 494 LEU A CA 1
ATOM 4014 C C . LEU A 1 494 ? 14.376 6.601 -0.883 1.00 87.00 494 LEU A C 1
ATOM 4016 O O . LEU A 1 494 ? 14.155 7.668 -1.453 1.00 87.00 494 LEU A O 1
ATOM 4020 N N . GLU A 1 495 ? 13.444 5.926 -0.211 1.00 86.38 495 GLU A N 1
ATOM 4021 C CA . GLU A 1 495 ? 12.052 6.357 -0.020 1.00 86.38 495 GLU A CA 1
ATOM 4022 C C . GLU A 1 495 ? 11.772 6.544 1.477 1.00 86.38 495 GLU A C 1
ATOM 4024 O O . GLU A 1 495 ? 11.853 5.586 2.244 1.00 86.38 495 GLU A O 1
ATOM 4029 N N . PHE A 1 496 ? 11.446 7.768 1.903 1.00 85.94 496 PHE A N 1
ATOM 4030 C CA . PHE A 1 496 ? 11.148 8.072 3.306 1.00 85.94 496 PHE A CA 1
ATOM 4031 C C . PHE A 1 496 ? 9.642 8.052 3.559 1.00 85.94 496 PHE A C 1
ATOM 4033 O O . PHE A 1 496 ? 8.907 8.826 2.950 1.00 85.94 496 PHE A O 1
ATOM 4040 N N . LEU A 1 497 ? 9.203 7.218 4.502 1.00 83.75 497 LEU A N 1
ATOM 4041 C CA . LEU A 1 497 ? 7.796 7.015 4.845 1.00 83.75 497 LEU A CA 1
ATOM 4042 C C . LEU A 1 497 ? 7.565 7.277 6.333 1.00 83.75 497 LEU A C 1
ATOM 4044 O O . LEU A 1 497 ? 8.298 6.766 7.186 1.00 83.75 497 LEU A O 1
ATOM 4048 N N . ASP A 1 498 ? 6.543 8.066 6.655 1.00 82.38 498 ASP A N 1
ATOM 4049 C CA . ASP A 1 498 ? 6.054 8.177 8.030 1.00 82.38 498 ASP A CA 1
ATOM 4050 C C . ASP A 1 498 ? 5.162 6.983 8.430 1.00 82.38 498 ASP A C 1
ATOM 4052 O O . ASP A 1 498 ? 4.863 6.093 7.632 1.00 82.38 498 ASP A O 1
ATOM 4056 N N . VAL A 1 499 ? 4.730 6.946 9.695 1.00 82.44 499 VAL A N 1
ATOM 4057 C CA . VAL A 1 499 ? 3.879 5.871 10.236 1.00 82.44 499 VAL A CA 1
ATOM 4058 C C . VAL A 1 499 ? 2.556 5.735 9.478 1.00 82.44 499 VAL A C 1
ATOM 4060 O O . VAL A 1 499 ? 2.086 4.616 9.275 1.00 82.44 499 VAL A O 1
ATOM 4063 N N . SER A 1 500 ? 1.947 6.853 9.078 1.00 80.12 500 SER A N 1
ATOM 4064 C CA . SER A 1 500 ? 0.658 6.857 8.384 1.00 80.12 500 SER A CA 1
ATOM 4065 C C . SER A 1 500 ? 0.792 6.346 6.952 1.00 80.12 500 SER A C 1
ATOM 4067 O O . SER A 1 500 ? -0.039 5.553 6.520 1.00 80.12 500 SER A O 1
ATOM 4069 N N . GLN A 1 501 ? 1.883 6.714 6.275 1.00 80.69 501 GLN A N 1
ATOM 4070 C CA . GLN A 1 501 ? 2.231 6.255 4.933 1.00 80.69 501 GLN A CA 1
ATOM 4071 C C . GLN A 1 501 ? 2.680 4.793 4.926 1.00 80.69 501 GLN A C 1
ATOM 4073 O O . GLN A 1 501 ? 2.422 4.078 3.970 1.00 80.69 501 GLN A O 1
ATOM 4078 N N . ALA A 1 502 ? 3.360 4.327 5.976 1.00 80.50 502 ALA A N 1
ATOM 4079 C CA . ALA A 1 502 ? 3.829 2.948 6.066 1.00 80.50 502 ALA A CA 1
ATOM 4080 C C . ALA A 1 502 ? 2.729 1.967 6.508 1.00 80.50 502 ALA A C 1
ATOM 4082 O O . ALA A 1 502 ? 2.825 0.767 6.232 1.00 80.50 502 ALA A O 1
ATOM 4083 N N . LYS A 1 503 ? 1.703 2.431 7.235 1.00 80.19 503 LYS A N 1
ATOM 4084 C CA . LYS A 1 503 ? 0.607 1.574 7.707 1.00 80.19 503 LYS A CA 1
ATOM 4085 C C . LYS A 1 503 ? -0.200 1.038 6.519 1.00 80.19 503 LYS A C 1
ATOM 4087 O O . LYS A 1 503 ? -0.392 1.713 5.525 1.00 80.19 503 LYS A O 1
ATOM 4092 N N . GLY A 1 504 ? -0.639 -0.217 6.617 1.00 71.88 504 GLY A N 1
ATOM 4093 C CA . GLY A 1 504 ? -1.271 -0.944 5.507 1.00 71.88 504 GLY A CA 1
ATOM 4094 C C . GLY A 1 504 ? -0.272 -1.549 4.514 1.00 71.88 504 GLY A C 1
ATOM 4095 O O . GLY A 1 504 ? -0.542 -2.604 3.961 1.00 71.88 504 GLY A O 1
ATOM 4096 N N . ARG A 1 505 ? 0.938 -0.989 4.393 1.00 75.38 505 ARG A N 1
ATOM 4097 C CA . ARG A 1 505 ? 1.984 -1.508 3.501 1.00 75.38 505 ARG A CA 1
ATOM 4098 C C . ARG A 1 505 ? 2.860 -2.563 4.176 1.00 75.38 505 ARG A C 1
ATOM 4100 O O . ARG A 1 505 ? 2.943 -2.665 5.407 1.00 75.38 505 ARG A O 1
ATOM 4107 N N . GLU A 1 506 ? 3.538 -3.341 3.336 1.00 74.38 506 GLU A N 1
ATOM 4108 C CA . GLU A 1 506 ? 4.519 -4.355 3.733 1.00 74.38 506 GLU A CA 1
ATOM 4109 C C . GLU A 1 506 ? 5.735 -4.278 2.813 1.00 74.38 506 GLU A C 1
ATOM 4111 O O . GLU A 1 506 ? 5.567 -4.177 1.592 1.00 74.38 506 GLU A O 1
ATOM 4116 N N . PHE A 1 507 ? 6.923 -4.401 3.402 1.00 82.81 507 PHE A N 1
ATOM 4117 C CA . PHE A 1 507 ? 8.213 -4.297 2.717 1.00 82.81 507 PHE A CA 1
ATOM 4118 C C . PHE A 1 507 ? 9.041 -5.561 2.953 1.00 82.81 507 PHE A C 1
ATOM 4120 O O . PHE A 1 507 ? 8.936 -6.172 4.016 1.00 82.81 507 PHE A O 1
ATOM 4127 N N . GLU A 1 508 ? 9.877 -5.953 1.991 1.00 83.19 508 GLU A N 1
ATOM 4128 C CA . GLU A 1 508 ? 10.804 -7.082 2.190 1.00 83.19 508 GLU A CA 1
ATOM 4129 C C . GLU A 1 508 ? 11.904 -6.733 3.206 1.00 83.19 508 GLU A C 1
ATOM 4131 O O . GLU A 1 508 ? 12.214 -7.526 4.099 1.00 83.19 508 GLU A O 1
ATOM 4136 N N . GLY A 1 509 ? 12.422 -5.509 3.120 1.00 89.12 509 GLY A N 1
ATOM 4137 C CA . GLY A 1 509 ? 13.433 -4.953 4.001 1.00 89.12 509 GLY A CA 1
ATOM 4138 C C . GLY A 1 509 ? 13.212 -3.460 4.218 1.00 89.12 509 GLY A C 1
ATOM 4139 O O . GLY A 1 509 ? 12.751 -2.752 3.318 1.00 89.12 509 GLY A O 1
ATOM 4140 N N . CYS A 1 510 ? 13.518 -2.964 5.416 1.00 91.75 510 CYS A N 1
ATOM 4141 C CA . CYS A 1 510 ? 13.447 -1.535 5.702 1.00 91.75 510 CYS A CA 1
ATOM 4142 C C . CYS A 1 510 ? 14.524 -1.064 6.680 1.00 91.75 510 CYS A C 1
ATOM 4144 O O . CYS A 1 510 ? 15.089 -1.835 7.460 1.00 91.75 510 CYS A O 1
ATOM 4146 N N . ILE A 1 511 ? 14.765 0.242 6.636 1.00 93.19 511 ILE A N 1
ATOM 4147 C CA . ILE A 1 511 ? 15.549 0.968 7.624 1.00 93.19 511 ILE A CA 1
ATOM 4148 C C . ILE A 1 511 ? 14.572 1.684 8.549 1.00 93.19 511 ILE A C 1
ATOM 4150 O O . ILE A 1 511 ? 13.781 2.498 8.085 1.00 93.19 511 ILE A O 1
ATOM 4154 N N . ALA A 1 512 ? 14.623 1.419 9.846 1.00 90.56 512 ALA A N 1
ATOM 4155 C CA . ALA A 1 512 ? 13.944 2.228 10.842 1.00 90.56 512 ALA A CA 1
ATOM 4156 C C . ALA A 1 512 ? 14.882 3.345 11.318 1.00 90.56 512 ALA A C 1
ATOM 4158 O O . ALA A 1 512 ? 15.989 3.081 11.788 1.00 90.56 512 ALA A O 1
ATOM 4159 N N . LEU A 1 513 ? 14.398 4.584 11.223 1.00 83.88 513 LEU A N 1
ATOM 4160 C CA . LEU A 1 513 ? 14.940 5.768 11.887 1.00 83.88 513 LEU A CA 1
ATOM 4161 C C . LEU A 1 513 ? 14.057 6.099 13.093 1.00 83.88 513 LEU A C 1
ATOM 4163 O O . LEU A 1 513 ? 13.181 6.973 13.006 1.00 83.88 513 LEU A O 1
ATOM 4167 N N . PRO A 1 514 ? 14.201 5.380 14.211 1.00 65.00 514 PRO A N 1
ATOM 4168 C CA . PRO A 1 514 ? 13.539 5.792 15.422 1.00 65.00 514 PRO A CA 1
ATOM 4169 C C . PRO A 1 514 ? 14.207 7.060 15.940 1.00 65.00 514 PRO A C 1
ATOM 4171 O O . PRO A 1 514 ? 15.406 7.089 16.181 1.00 65.00 514 PRO A O 1
ATOM 4174 N N . THR A 1 515 ? 13.408 8.093 16.172 1.00 58.75 515 THR A N 1
ATOM 4175 C CA . THR A 1 515 ? 13.748 9.042 17.221 1.00 58.75 515 THR A CA 1
ATOM 4176 C C . THR A 1 515 ? 13.144 8.576 18.515 1.00 58.75 515 THR A C 1
ATOM 4178 O O . THR A 1 515 ? 11.944 8.727 18.763 1.00 58.75 515 THR A O 1
ATOM 4181 N N . PHE A 1 516 ? 13.995 8.020 19.366 1.00 64.50 516 PHE A N 1
ATOM 4182 C CA . PHE A 1 516 ? 13.695 7.893 20.785 1.00 64.50 516 PHE A CA 1
ATOM 4183 C C . PHE A 1 516 ? 13.962 9.258 21.425 1.00 64.50 516 PHE A C 1
ATOM 4185 O O . PHE A 1 516 ? 14.820 9.435 22.272 1.00 64.50 516 PHE A O 1
ATOM 4192 N N . THR A 1 517 ? 13.297 10.293 20.911 1.00 49.12 517 THR A N 1
ATOM 4193 C CA . THR A 1 517 ? 13.435 11.645 21.435 1.00 49.12 517 THR A CA 1
ATOM 4194 C C . THR A 1 517 ? 12.503 11.790 22.621 1.00 49.12 517 THR A C 1
ATOM 4196 O O . THR A 1 517 ? 11.316 12.061 22.435 1.00 49.12 517 THR A O 1
ATOM 4199 N N . SER A 1 518 ? 13.044 11.687 23.830 1.00 50.56 518 SER A N 1
ATOM 4200 C CA . SER A 1 518 ? 12.825 12.717 24.844 1.00 50.56 518 SER A CA 1
ATOM 4201 C C . SER A 1 518 ? 13.754 12.525 26.036 1.00 50.56 518 SER A C 1
ATOM 4203 O O . SER A 1 518 ? 14.026 11.421 26.475 1.00 50.56 518 SER A O 1
ATOM 4205 N N . THR A 1 519 ? 14.116 13.630 26.676 1.00 50.47 519 THR A N 1
ATOM 4206 C CA . THR A 1 519 ? 14.574 13.652 28.074 1.00 50.47 519 THR A CA 1
ATOM 4207 C C . THR A 1 519 ? 13.538 13.088 29.073 1.00 50.47 519 THR A C 1
ATOM 4209 O O . THR A 1 519 ? 13.825 13.021 30.266 1.00 50.47 519 THR A O 1
ATOM 4212 N N . ASP A 1 520 ? 12.356 12.678 28.596 1.00 60.31 520 ASP A N 1
ATOM 4213 C CA . ASP A 1 520 ? 11.199 12.183 29.341 1.00 60.31 520 ASP A CA 1
ATOM 4214 C C . ASP A 1 520 ? 10.888 10.705 29.011 1.00 60.31 520 ASP A C 1
ATOM 4216 O O . ASP A 1 520 ? 11.458 10.105 28.107 1.00 60.31 520 ASP A O 1
ATOM 4220 N N . ILE A 1 521 ? 9.993 10.083 29.783 1.00 68.06 521 ILE A N 1
ATOM 4221 C CA . ILE A 1 521 ? 9.542 8.695 29.578 1.00 68.06 521 ILE A CA 1
ATOM 4222 C C . ILE A 1 521 ? 8.646 8.627 28.323 1.00 68.06 521 ILE A C 1
ATOM 4224 O O . ILE A 1 521 ? 7.684 9.399 28.260 1.00 68.06 521 ILE A O 1
ATOM 4228 N N . PRO A 1 522 ? 8.876 7.697 27.370 1.00 75.00 522 PRO A N 1
ATOM 4229 C CA . PRO A 1 522 ? 8.042 7.588 26.177 1.00 75.00 522 PRO A CA 1
ATOM 4230 C C . PRO A 1 522 ? 6.570 7.326 26.484 1.00 75.00 522 PRO A C 1
ATOM 4232 O O . PRO A 1 522 ? 6.207 6.562 27.380 1.00 75.00 522 PRO A O 1
ATOM 4235 N N . THR A 1 523 ? 5.707 7.950 25.692 1.00 77.06 523 THR A N 1
ATOM 4236 C CA . THR A 1 523 ? 4.256 7.781 25.777 1.00 77.06 523 THR A CA 1
ATOM 4237 C C . THR A 1 523 ? 3.808 6.454 25.163 1.00 77.06 523 THR A C 1
ATOM 4239 O O . THR A 1 523 ? 4.471 5.890 24.290 1.00 77.06 523 THR A O 1
ATOM 4242 N N . SER A 1 524 ? 2.624 5.970 25.552 1.00 78.12 524 SER A N 1
ATOM 4243 C CA . SER A 1 524 ? 2.040 4.767 24.943 1.00 78.12 524 SER A CA 1
ATOM 4244 C C . SER A 1 524 ? 1.822 4.923 23.433 1.00 78.12 524 SER A C 1
ATOM 4246 O O . SER A 1 524 ? 2.006 3.965 22.695 1.00 78.12 524 SER A O 1
ATOM 4248 N N . GLU A 1 525 ? 1.488 6.128 22.956 1.00 78.88 525 GLU A N 1
ATOM 4249 C CA . GLU A 1 525 ? 1.358 6.415 21.522 1.00 78.88 525 GLU A CA 1
ATOM 4250 C C . GLU A 1 525 ? 2.659 6.173 20.762 1.00 78.88 525 GLU A C 1
ATOM 4252 O O . GLU A 1 525 ? 2.650 5.499 19.736 1.00 78.88 525 GLU A O 1
ATOM 4257 N N . GLN A 1 526 ? 3.777 6.682 21.288 1.00 81.06 526 GLN A N 1
ATOM 4258 C CA . GLN A 1 526 ? 5.095 6.482 20.686 1.00 81.06 526 GLN A CA 1
ATOM 4259 C C . GLN A 1 526 ? 5.447 4.996 20.634 1.00 81.06 526 GLN A C 1
ATOM 4261 O O . GLN A 1 526 ? 5.875 4.513 19.591 1.00 81.06 526 GLN A O 1
ATOM 4266 N N . ALA A 1 527 ? 5.180 4.248 21.708 1.00 83.31 527 ALA A N 1
ATOM 4267 C CA . ALA A 1 527 ? 5.414 2.808 21.733 1.00 83.31 527 ALA A CA 1
ATOM 4268 C C . ALA A 1 527 ? 4.590 2.049 20.674 1.00 83.31 527 ALA A C 1
ATOM 4270 O O . ALA A 1 527 ? 5.139 1.196 19.975 1.00 83.31 527 ALA A O 1
ATOM 4271 N N . TYR A 1 528 ? 3.304 2.381 20.493 1.00 84.81 528 TYR A N 1
ATOM 4272 C CA . TYR A 1 528 ? 2.478 1.775 19.438 1.00 84.81 528 TYR A CA 1
ATOM 4273 C C . TYR A 1 528 ? 2.944 2.163 18.030 1.00 84.81 528 TYR A C 1
ATOM 4275 O O . TYR A 1 528 ? 2.950 1.319 17.129 1.00 84.81 528 TYR A O 1
ATOM 4283 N N . GLN A 1 529 ? 3.378 3.409 17.824 1.00 84.94 529 GLN A N 1
ATOM 4284 C CA . GLN A 1 529 ? 3.950 3.848 16.550 1.00 84.94 529 GLN A CA 1
ATOM 4285 C C . GLN A 1 529 ? 5.257 3.108 16.243 1.00 84.94 529 GLN A C 1
ATOM 4287 O O . GLN A 1 529 ? 5.399 2.572 15.145 1.00 84.94 529 GLN A O 1
ATOM 4292 N N . TRP A 1 530 ? 6.174 3.001 17.209 1.00 86.31 530 TRP A N 1
ATOM 4293 C CA . TRP A 1 530 ? 7.410 2.229 17.060 1.00 86.31 530 TRP A CA 1
ATOM 4294 C C . TRP A 1 530 ? 7.111 0.768 16.745 1.00 86.31 530 TRP A C 1
ATOM 4296 O O . TRP A 1 530 ? 7.601 0.257 15.742 1.00 86.31 530 TRP A O 1
ATOM 4306 N N . TYR A 1 531 ? 6.234 0.116 17.513 1.00 88.94 531 TYR A N 1
ATOM 4307 C CA . TYR A 1 531 ? 5.824 -1.260 17.232 1.00 88.94 531 TYR A CA 1
ATOM 4308 C C . TYR A 1 531 ? 5.221 -1.407 15.827 1.00 88.94 531 TYR A C 1
ATOM 4310 O O . TYR A 1 531 ? 5.542 -2.346 15.094 1.00 88.94 531 TYR A O 1
ATOM 4318 N N . THR A 1 532 ? 4.388 -0.452 15.409 1.00 88.25 532 THR A N 1
ATOM 4319 C CA . THR A 1 532 ? 3.780 -0.448 14.075 1.00 88.25 532 THR A CA 1
ATOM 4320 C C . THR A 1 532 ? 4.831 -0.361 12.975 1.00 88.25 532 THR A C 1
ATOM 4322 O O . THR A 1 532 ? 4.714 -1.126 12.018 1.00 88.25 532 THR A O 1
ATOM 4325 N N . LEU A 1 533 ? 5.841 0.510 13.113 1.00 87.94 533 LEU A N 1
ATOM 4326 C CA . LEU A 1 533 ? 6.941 0.674 12.152 1.00 87.94 533 LEU A CA 1
ATOM 4327 C C . LEU A 1 533 ? 7.853 -0.555 12.104 1.00 87.94 533 LEU A C 1
ATOM 4329 O O . LEU A 1 533 ? 8.099 -1.096 11.027 1.00 87.94 533 LEU A O 1
ATOM 4333 N N . LEU A 1 534 ? 8.312 -1.025 13.266 1.00 89.94 534 LEU A N 1
ATOM 4334 C CA . LEU A 1 534 ? 9.240 -2.156 13.382 1.00 89.94 534 LEU A CA 1
ATOM 4335 C C . LEU A 1 534 ? 8.628 -3.454 12.834 1.00 89.94 534 LEU A C 1
ATOM 4337 O O . LEU A 1 534 ? 9.340 -4.307 12.314 1.00 89.94 534 LEU A O 1
ATOM 4341 N N . THR A 1 535 ? 7.298 -3.578 12.870 1.00 89.81 535 THR A N 1
ATOM 4342 C CA . THR A 1 535 ? 6.572 -4.734 12.325 1.00 89.81 535 THR A CA 1
ATOM 4343 C C . THR A 1 535 ? 6.106 -4.561 10.872 1.00 89.81 535 THR A C 1
ATOM 4345 O O . THR A 1 535 ? 5.304 -5.375 10.409 1.00 89.81 535 THR A O 1
ATOM 4348 N N . ARG A 1 536 ? 6.576 -3.555 10.114 1.00 87.12 536 ARG A N 1
ATOM 4349 C CA . ARG A 1 536 ? 6.247 -3.406 8.673 1.00 87.12 536 ARG A CA 1
ATOM 4350 C C . ARG A 1 536 ? 7.082 -4.286 7.741 1.00 87.12 536 ARG A C 1
ATOM 4352 O O . ARG A 1 536 ? 6.629 -4.588 6.637 1.00 87.12 536 ARG A O 1
ATOM 4359 N N . THR A 1 537 ? 8.286 -4.664 8.160 1.00 87.31 537 THR A N 1
ATOM 4360 C CA . THR A 1 537 ? 9.218 -5.446 7.337 1.00 87.31 537 THR A CA 1
ATOM 4361 C C . THR A 1 537 ? 9.011 -6.948 7.478 1.00 87.31 537 THR A C 1
ATOM 4363 O O . THR A 1 537 ? 8.615 -7.434 8.543 1.00 87.31 537 THR A O 1
ATOM 4366 N N . ARG A 1 538 ? 9.270 -7.681 6.394 1.00 83.81 538 ARG A N 1
ATOM 4367 C CA . ARG A 1 538 ? 9.181 -9.137 6.354 1.00 83.81 538 ARG A CA 1
ATOM 4368 C C . ARG A 1 538 ? 10.456 -9.828 6.800 1.00 83.81 538 ARG A C 1
ATOM 4370 O O . ARG A 1 538 ? 10.410 -10.647 7.714 1.00 83.81 538 ARG A O 1
ATOM 4377 N N . ALA A 1 539 ? 11.566 -9.509 6.140 1.00 83.94 539 ALA A N 1
ATOM 4378 C CA . ALA A 1 539 ? 12.778 -10.316 6.199 1.00 83.94 539 ALA A CA 1
ATOM 4379 C C . ALA A 1 539 ? 13.946 -9.592 6.873 1.00 83.94 539 ALA A C 1
ATOM 4381 O O . ALA A 1 539 ? 14.629 -10.198 7.698 1.00 83.94 539 ALA A O 1
ATOM 4382 N N . ARG A 1 540 ? 14.179 -8.314 6.539 1.00 91.06 540 ARG A N 1
ATOM 4383 C CA . ARG A 1 540 ? 15.351 -7.556 7.013 1.00 91.06 540 ARG A CA 1
ATOM 4384 C C . ARG A 1 540 ? 14.950 -6.233 7.662 1.00 91.06 540 ARG A C 1
ATOM 4386 O O . ARG A 1 540 ? 14.194 -5.446 7.094 1.00 91.06 540 ARG A O 1
ATOM 4393 N N . LEU A 1 541 ? 15.469 -5.976 8.858 1.00 94.06 541 LEU A N 1
ATOM 4394 C CA . LEU A 1 541 ? 15.294 -4.712 9.570 1.00 94.06 541 LEU A CA 1
ATOM 4395 C C . LEU A 1 541 ? 16.662 -4.169 9.971 1.00 94.06 541 LEU A C 1
ATOM 4397 O O . LEU A 1 541 ? 17.396 -4.822 10.714 1.00 94.06 541 LEU A O 1
ATOM 4401 N N . LEU A 1 542 ? 16.978 -2.968 9.492 1.00 95.25 542 LEU A N 1
ATOM 4402 C CA . LEU A 1 542 ? 18.104 -2.177 9.973 1.00 95.25 542 LEU A CA 1
ATOM 4403 C C . LEU A 1 542 ? 17.569 -1.047 10.847 1.00 95.25 542 LEU A C 1
ATOM 4405 O O . LEU A 1 542 ? 16.739 -0.263 10.400 1.00 95.25 542 LEU A O 1
ATOM 4409 N N . VAL A 1 543 ? 18.055 -0.933 12.072 1.00 93.38 543 VAL A N 1
ATOM 4410 C CA . VAL A 1 543 ? 17.774 0.200 12.952 1.00 93.38 543 VAL A CA 1
ATOM 4411 C C . VAL A 1 543 ? 18.993 1.111 12.957 1.00 93.38 543 VAL A C 1
ATOM 4413 O O . VAL A 1 543 ? 20.108 0.656 13.208 1.00 93.38 543 VAL A O 1
ATOM 4416 N N . LEU A 1 544 ? 18.785 2.393 12.669 1.00 91.25 544 LEU A N 1
ATOM 4417 C CA . LEU A 1 544 ? 19.807 3.427 12.813 1.00 91.25 544 LEU A CA 1
ATOM 4418 C C . LEU A 1 544 ? 19.443 4.273 14.029 1.00 91.25 544 LEU A C 1
ATOM 4420 O O . LEU A 1 544 ? 18.390 4.907 14.035 1.00 91.25 544 LEU A O 1
ATOM 4424 N N . ALA A 1 545 ? 20.298 4.278 15.046 1.00 88.44 545 ALA A N 1
ATOM 4425 C CA . ALA A 1 545 ? 20.058 5.025 16.274 1.00 88.44 545 ALA A CA 1
ATOM 4426 C C . ALA A 1 545 ? 21.340 5.713 16.739 1.00 88.44 545 ALA A C 1
ATOM 4428 O O . ALA A 1 545 ? 22.443 5.186 16.602 1.00 88.44 545 ALA A O 1
ATOM 4429 N N . THR A 1 546 ? 21.194 6.900 17.309 1.00 86.88 546 THR A N 1
ATOM 4430 C CA . THR A 1 546 ? 22.274 7.599 17.999 1.00 86.88 546 THR A CA 1
ATOM 4431 C C . THR A 1 546 ? 22.631 6.903 19.314 1.00 86.88 546 THR A C 1
ATOM 4433 O O . THR A 1 546 ? 21.839 6.148 19.878 1.00 86.88 546 THR A O 1
ATOM 4436 N N . ARG A 1 547 ? 23.812 7.185 19.870 1.00 86.81 547 ARG A N 1
ATOM 4437 C CA . ARG A 1 547 ? 24.230 6.617 21.157 1.00 86.81 547 ARG A CA 1
ATOM 4438 C C . ARG A 1 547 ? 23.234 6.907 22.285 1.00 86.81 547 ARG A C 1
ATOM 4440 O O . ARG A 1 547 ? 22.890 6.005 23.039 1.00 86.81 547 ARG A O 1
ATOM 4447 N N . LEU A 1 548 ? 22.724 8.139 22.340 1.00 83.25 548 LEU A N 1
ATOM 4448 C CA . LEU A 1 548 ? 21.711 8.561 23.315 1.00 83.25 548 LEU A CA 1
ATOM 4449 C C . LEU A 1 548 ? 20.429 7.724 23.211 1.00 83.25 548 LEU A C 1
ATOM 4451 O O . LEU A 1 548 ? 19.858 7.316 24.218 1.00 83.25 548 LEU A O 1
ATOM 4455 N N . GLU A 1 549 ? 20.007 7.447 21.984 1.00 84.50 549 GLU A N 1
ATOM 4456 C CA . GLU A 1 549 ? 18.837 6.633 21.675 1.00 84.50 549 GLU A CA 1
ATOM 4457 C C . GLU A 1 549 ? 19.028 5.168 22.088 1.00 84.50 549 GLU A C 1
ATOM 4459 O O . GLU A 1 549 ? 18.128 4.564 22.670 1.00 84.50 549 GLU A O 1
ATOM 4464 N N . VAL A 1 550 ? 20.216 4.604 21.859 1.00 87.06 550 VAL A N 1
ATOM 4465 C CA . VAL A 1 550 ? 20.554 3.237 22.290 1.00 87.06 550 VAL A CA 1
ATOM 4466 C C . VAL A 1 550 ? 20.623 3.128 23.814 1.00 87.06 550 VAL A C 1
ATOM 4468 O O . VAL A 1 550 ? 20.125 2.154 24.386 1.00 87.06 550 VAL A O 1
ATOM 4471 N N . ASP A 1 551 ? 21.187 4.126 24.495 1.00 85.69 551 ASP A N 1
ATOM 4472 C CA . ASP A 1 551 ? 21.214 4.174 25.960 1.00 85.69 551 ASP A CA 1
ATOM 4473 C C . ASP A 1 551 ? 19.783 4.232 26.532 1.00 85.69 551 ASP A C 1
ATOM 4475 O O . ASP A 1 551 ? 19.457 3.546 27.509 1.00 85.69 551 ASP A O 1
ATOM 4479 N N . GLU A 1 552 ? 18.887 4.986 25.888 1.00 83.50 552 GLU A N 1
ATOM 4480 C CA . GLU A 1 552 ? 17.475 5.026 26.258 1.00 83.50 552 GLU A CA 1
ATOM 4481 C C . GLU A 1 552 ? 16.771 3.681 26.021 1.00 83.50 552 GLU A C 1
ATOM 4483 O O . GLU A 1 552 ? 16.084 3.187 26.923 1.00 83.50 552 GLU A O 1
ATOM 4488 N N . MET A 1 553 ? 16.984 3.046 24.864 1.00 85.25 553 MET A N 1
ATOM 4489 C CA . MET A 1 553 ? 16.482 1.697 24.585 1.00 85.25 553 MET A CA 1
ATOM 4490 C C . MET A 1 553 ? 16.973 0.683 25.621 1.00 85.25 553 MET A C 1
ATOM 4492 O O . MET A 1 553 ? 16.183 -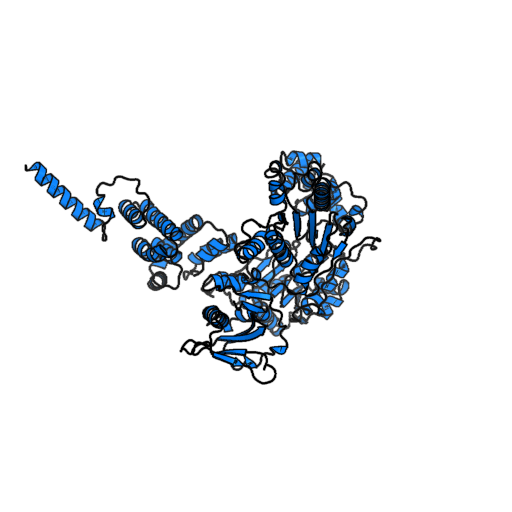0.123 26.104 1.00 85.25 553 MET A O 1
ATOM 4496 N N . THR A 1 554 ? 18.246 0.756 26.017 1.00 87.31 554 THR A N 1
ATOM 4497 C CA . THR A 1 554 ? 18.839 -0.132 27.031 1.00 87.31 554 THR A CA 1
ATOM 4498 C C . THR A 1 554 ? 18.107 -0.020 28.367 1.00 87.31 554 THR A C 1
ATOM 4500 O O . THR A 1 554 ? 17.893 -1.018 29.053 1.00 87.31 554 THR A O 1
ATOM 4503 N N . ARG A 1 555 ? 17.685 1.194 28.737 1.00 85.06 555 ARG A N 1
ATOM 4504 C CA . ARG A 1 555 ? 16.927 1.445 29.968 1.00 85.06 555 ARG A CA 1
ATOM 4505 C C . ARG A 1 555 ? 15.479 0.961 29.874 1.00 85.06 555 ARG A C 1
ATOM 4507 O O . ARG A 1 555 ? 14.952 0.453 30.861 1.00 85.06 555 ARG A O 1
ATOM 4514 N N . LEU A 1 556 ? 14.818 1.189 28.741 1.00 83.00 556 LEU A N 1
ATOM 4515 C CA . LEU A 1 556 ? 13.377 0.961 28.593 1.00 83.00 556 LEU A CA 1
ATOM 4516 C C . LEU A 1 556 ? 13.029 -0.469 28.176 1.00 83.00 556 LEU A C 1
ATOM 4518 O O . LEU A 1 556 ? 12.035 -1.020 28.641 1.00 83.00 556 LEU A O 1
ATOM 4522 N N . VAL A 1 557 ? 13.826 -1.044 27.279 1.00 86.06 557 VAL A N 1
ATOM 4523 C CA . VAL A 1 557 ? 13.574 -2.317 26.592 1.00 86.06 557 VAL A CA 1
ATOM 4524 C C . VAL A 1 557 ? 14.877 -3.111 26.408 1.00 86.06 557 VAL A C 1
ATOM 4526 O O . VAL A 1 557 ? 15.244 -3.439 25.279 1.00 86.06 557 VAL A O 1
ATOM 4529 N N . PRO A 1 558 ? 15.590 -3.456 27.499 1.00 85.81 558 PRO A N 1
ATOM 4530 C CA . PRO A 1 558 ? 16.888 -4.135 27.418 1.00 85.81 558 PRO A CA 1
ATOM 4531 C C . PRO A 1 558 ? 16.833 -5.431 26.599 1.00 85.81 558 PRO A C 1
ATOM 4533 O O . PRO A 1 558 ? 17.759 -5.719 25.844 1.00 85.81 558 PRO A O 1
ATOM 4536 N N . ASP A 1 559 ? 15.720 -6.163 26.682 1.00 86.06 559 ASP A N 1
ATOM 4537 C CA . ASP A 1 559 ? 15.512 -7.421 25.962 1.00 86.06 559 ASP A CA 1
ATOM 4538 C C . ASP A 1 559 ? 15.567 -7.250 24.433 1.00 86.06 559 ASP A C 1
ATOM 4540 O O . ASP A 1 559 ? 16.012 -8.158 23.737 1.00 86.06 559 ASP A O 1
ATOM 4544 N N . ALA A 1 560 ? 15.182 -6.085 23.889 1.00 85.88 560 ALA A N 1
ATOM 4545 C CA . ALA A 1 560 ? 15.253 -5.840 22.445 1.00 85.88 560 ALA A CA 1
ATOM 4546 C C . ALA A 1 560 ? 16.702 -5.856 21.933 1.00 85.88 560 ALA A C 1
ATOM 4548 O O . ALA A 1 560 ? 16.979 -6.387 20.860 1.00 85.88 560 ALA A O 1
ATOM 4549 N N . LEU A 1 561 ? 17.637 -5.308 22.717 1.00 86.38 561 LEU A N 1
ATOM 4550 C CA . LEU A 1 561 ? 19.044 -5.176 22.332 1.00 86.38 561 LEU A CA 1
ATOM 4551 C C . LEU A 1 561 ? 19.829 -6.489 22.424 1.00 86.38 561 LEU A C 1
ATOM 4553 O O . LEU A 1 561 ? 20.890 -6.608 21.815 1.00 86.38 561 LEU A O 1
ATOM 4557 N N . VAL A 1 562 ? 19.320 -7.474 23.169 1.00 85.19 562 VAL A N 1
ATOM 4558 C CA . VAL A 1 562 ? 19.926 -8.812 23.278 1.00 85.19 562 VAL A CA 1
ATOM 4559 C C . VAL A 1 562 ? 19.805 -9.587 21.964 1.00 85.19 562 VAL A C 1
ATOM 4561 O O . VAL A 1 562 ? 20.638 -10.439 21.667 1.00 85.19 562 VAL A O 1
ATOM 4564 N N . HIS A 1 563 ? 18.775 -9.288 21.173 1.00 80.06 563 HIS A N 1
ATOM 4565 C CA . HIS A 1 563 ? 18.413 -10.036 19.970 1.00 80.06 563 HIS A CA 1
ATOM 4566 C C . HIS A 1 563 ? 18.777 -9.309 18.665 1.00 80.06 563 HIS A C 1
ATOM 4568 O O . HIS A 1 563 ? 18.282 -9.684 17.602 1.00 80.06 563 HIS A O 1
ATOM 4574 N N . CYS A 1 564 ? 19.624 -8.276 18.731 1.00 89.19 564 CYS A N 1
ATOM 4575 C CA . CYS A 1 564 ? 20.106 -7.555 17.555 1.00 89.19 564 CYS A CA 1
ATOM 4576 C C . CYS A 1 564 ? 21.626 -7.649 17.387 1.00 89.19 564 CYS A C 1
ATOM 4578 O O . CYS A 1 564 ? 22.381 -7.590 18.360 1.00 89.19 564 CYS A O 1
ATOM 4580 N N . ASP A 1 565 ? 22.067 -7.689 16.133 1.00 93.44 565 ASP A N 1
ATOM 4581 C CA . ASP A 1 565 ? 23.469 -7.566 15.754 1.00 93.44 565 ASP A CA 1
ATOM 4582 C C . ASP A 1 565 ? 23.859 -6.086 15.782 1.00 93.44 565 ASP A C 1
ATOM 4584 O O . ASP A 1 565 ? 23.437 -5.295 14.933 1.00 93.44 565 ASP A O 1
ATOM 4588 N N . GLN A 1 566 ? 24.656 -5.694 16.776 1.00 91.81 566 GLN A N 1
ATOM 4589 C CA . GLN A 1 566 ? 25.156 -4.326 16.883 1.00 91.81 566 GLN A CA 1
ATOM 4590 C C . GLN A 1 566 ? 26.357 -4.136 15.960 1.00 91.81 566 GLN A C 1
ATOM 4592 O O . GLN A 1 566 ? 27.382 -4.803 16.109 1.00 91.81 566 GLN A O 1
ATOM 4597 N N . ILE A 1 567 ? 26.224 -3.214 15.014 1.00 92.19 567 ILE A N 1
ATOM 4598 C CA . ILE A 1 567 ? 27.251 -2.886 14.034 1.00 92.19 567 ILE A CA 1
ATOM 4599 C C . ILE A 1 567 ? 27.951 -1.599 14.491 1.00 92.19 567 ILE A C 1
ATOM 4601 O O . ILE A 1 567 ? 27.304 -0.549 14.553 1.00 92.19 567 ILE A O 1
ATOM 4605 N N . PRO A 1 568 ? 29.250 -1.656 14.834 1.00 86.44 568 PRO A N 1
ATOM 4606 C CA . PRO A 1 568 ? 30.022 -0.463 15.153 1.00 86.44 568 PRO A CA 1
ATOM 4607 C C . PRO A 1 568 ? 30.274 0.361 13.887 1.00 86.44 568 PRO A C 1
ATOM 4609 O O . PRO A 1 568 ? 30.632 -0.183 12.841 1.00 86.44 568 PRO A O 1
ATOM 4612 N N . LEU A 1 569 ? 30.103 1.681 13.978 1.00 87.88 569 LEU A N 1
ATOM 4613 C CA . LEU A 1 569 ? 30.278 2.586 12.839 1.00 87.88 569 LEU A CA 1
ATOM 4614 C C . LEU A 1 569 ? 31.743 2.651 12.370 1.00 87.88 569 LEU A C 1
ATOM 4616 O O . LEU A 1 569 ? 32.009 2.867 11.186 1.00 87.88 569 LEU A O 1
ATOM 4620 N N . GLU A 1 570 ? 32.692 2.441 13.284 1.00 87.81 570 GLU A N 1
ATOM 4621 C CA . GLU A 1 570 ? 34.128 2.402 13.006 1.00 87.81 570 GLU A CA 1
ATOM 4622 C C . GLU A 1 570 ? 34.567 1.193 12.162 1.00 87.81 570 GLU A C 1
ATOM 4624 O O . GLU A 1 570 ? 35.611 1.254 11.506 1.00 87.81 570 GLU A O 1
ATOM 4629 N N . ASP A 1 571 ? 33.776 0.114 12.125 1.00 90.88 571 ASP A N 1
ATOM 4630 C CA . ASP A 1 571 ? 34.043 -1.038 11.265 1.00 90.88 571 ASP A CA 1
ATOM 4631 C C . ASP A 1 571 ? 33.466 -0.800 9.865 1.00 90.88 571 ASP A C 1
ATOM 4633 O O . ASP A 1 571 ? 32.348 -1.194 9.519 1.00 90.88 571 ASP A O 1
ATOM 4637 N N . ALA A 1 572 ? 34.270 -0.150 9.024 1.00 89.44 572 ALA A N 1
ATOM 4638 C CA . ALA A 1 572 ? 33.881 0.185 7.662 1.00 89.44 572 ALA A CA 1
ATOM 4639 C C . ALA A 1 572 ? 33.463 -1.036 6.819 1.00 89.44 572 ALA A C 1
ATOM 4641 O O . ALA A 1 572 ? 32.625 -0.867 5.932 1.00 89.44 572 ALA A O 1
ATOM 4642 N N . ALA A 1 573 ? 34.017 -2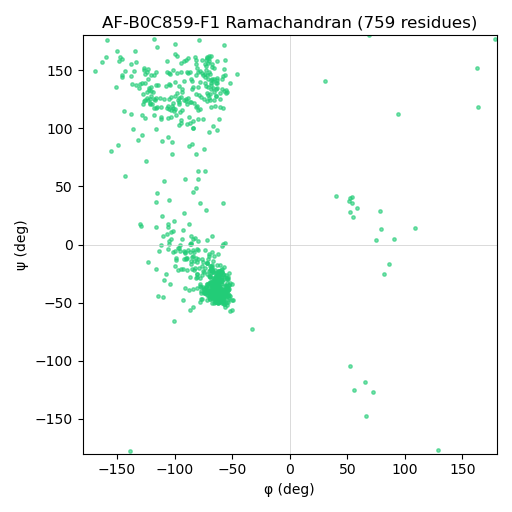.226 7.084 1.00 92.44 573 ALA A N 1
ATOM 4643 C CA . ALA A 1 573 ? 33.689 -3.446 6.349 1.00 92.44 573 ALA A CA 1
ATOM 4644 C C . ALA A 1 573 ? 32.339 -4.023 6.798 1.00 92.44 573 ALA A C 1
ATOM 4646 O O . ALA A 1 573 ? 31.523 -4.401 5.954 1.00 92.44 573 ALA A O 1
ATOM 4647 N N . ALA A 1 574 ? 32.062 -4.028 8.106 1.00 92.69 574 ALA A N 1
ATOM 4648 C CA . ALA A 1 574 ? 30.758 -4.428 8.634 1.00 92.69 574 ALA A CA 1
ATOM 4649 C C . ALA A 1 574 ? 29.638 -3.468 8.193 1.00 92.69 574 ALA A C 1
ATOM 4651 O O . ALA A 1 574 ? 28.522 -3.906 7.884 1.00 92.69 574 ALA A O 1
ATOM 4652 N N . VAL A 1 575 ? 29.937 -2.167 8.095 1.00 93.31 575 VAL A N 1
ATOM 4653 C CA . VAL A 1 575 ? 29.015 -1.164 7.540 1.00 93.31 575 VAL A CA 1
ATOM 4654 C C . VAL A 1 575 ? 28.730 -1.438 6.061 1.00 93.31 575 VAL A C 1
ATOM 4656 O O . VAL A 1 575 ? 27.560 -1.494 5.685 1.00 93.31 575 VAL A O 1
ATOM 4659 N N . ASP A 1 576 ? 29.751 -1.681 5.231 1.00 92.50 576 ASP A N 1
ATOM 4660 C CA . ASP A 1 576 ? 29.552 -2.030 3.813 1.00 92.50 576 ASP A CA 1
ATOM 4661 C C . ASP A 1 576 ? 28.731 -3.308 3.644 1.00 92.50 576 ASP A C 1
ATOM 4663 O O . ASP A 1 576 ? 27.794 -3.351 2.844 1.00 92.50 576 ASP A O 1
ATOM 4667 N N . GLN A 1 577 ? 29.028 -4.338 4.438 1.00 93.31 577 GLN A N 1
ATOM 4668 C CA . GLN A 1 577 ? 28.261 -5.579 4.423 1.00 93.31 577 GLN A CA 1
ATOM 4669 C C . GLN A 1 577 ? 26.801 -5.342 4.828 1.00 93.31 577 GLN A C 1
ATOM 4671 O O . GLN A 1 577 ? 25.903 -5.994 4.303 1.00 93.31 577 GLN A O 1
ATOM 4676 N N . THR A 1 578 ? 26.544 -4.416 5.753 1.00 94.50 578 THR A N 1
ATOM 4677 C CA . THR A 1 578 ? 25.189 -4.033 6.177 1.00 94.50 578 THR A CA 1
ATOM 4678 C C . THR A 1 578 ? 24.441 -3.256 5.102 1.00 94.50 578 THR A C 1
ATOM 4680 O O . THR A 1 578 ? 23.251 -3.496 4.901 1.00 94.50 578 THR A O 1
ATOM 4683 N N . ILE A 1 579 ? 25.134 -2.389 4.365 1.00 93.88 579 ILE A N 1
ATOM 4684 C CA . ILE A 1 579 ? 24.576 -1.682 3.210 1.00 93.88 579 ILE A CA 1
ATOM 4685 C C . ILE A 1 579 ? 24.169 -2.677 2.116 1.00 93.88 579 ILE A C 1
ATOM 4687 O O . ILE A 1 579 ? 23.029 -2.638 1.658 1.00 93.88 579 ILE A O 1
ATOM 4691 N N . GLN A 1 580 ? 25.050 -3.608 1.740 1.00 91.19 580 GLN A N 1
ATOM 4692 C CA . GLN A 1 580 ? 24.717 -4.636 0.744 1.00 91.19 580 GLN A CA 1
ATOM 4693 C C . GLN A 1 580 ? 23.561 -5.524 1.219 1.00 91.19 580 GLN A C 1
ATOM 4695 O O . GLN A 1 580 ? 22.595 -5.742 0.491 1.00 91.19 580 GLN A O 1
ATOM 4700 N N . TRP A 1 581 ? 23.601 -5.937 2.487 1.00 91.81 581 TRP A N 1
ATOM 4701 C CA . TRP A 1 581 ? 22.550 -6.740 3.104 1.00 91.81 581 TRP A CA 1
ATOM 4702 C C . TRP A 1 581 ? 21.170 -6.065 3.054 1.00 91.81 581 TRP A C 1
ATOM 4704 O O . TRP A 1 581 ? 20.180 -6.738 2.773 1.00 91.81 581 TRP A O 1
ATOM 4714 N N . ILE A 1 582 ? 21.057 -4.751 3.279 1.00 91.94 582 ILE A N 1
ATOM 4715 C CA . ILE A 1 582 ? 19.744 -4.090 3.197 1.00 91.94 582 ILE A CA 1
ATOM 4716 C C . ILE A 1 582 ? 19.301 -3.827 1.747 1.00 91.94 582 ILE A C 1
ATOM 4718 O O . ILE A 1 582 ? 18.112 -3.938 1.453 1.00 91.94 582 ILE A O 1
ATOM 4722 N N . ILE A 1 583 ? 20.238 -3.544 0.833 1.00 88.31 583 ILE A N 1
ATOM 4723 C CA . ILE A 1 583 ? 19.961 -3.328 -0.600 1.00 88.31 583 ILE A CA 1
ATOM 4724 C C . ILE A 1 583 ? 19.422 -4.598 -1.270 1.00 88.31 583 ILE A C 1
ATOM 4726 O O . ILE A 1 583 ? 18.550 -4.519 -2.128 1.00 88.31 583 ILE A O 1
ATOM 4730 N N . GLU A 1 584 ? 19.891 -5.776 -0.870 1.00 83.94 584 GLU A N 1
ATOM 4731 C CA . GLU A 1 584 ? 19.414 -7.058 -1.404 1.00 83.94 584 GLU A CA 1
ATOM 4732 C C . GLU A 1 584 ? 17.959 -7.395 -1.024 1.00 83.94 584 GLU A C 1
ATOM 4734 O O . GLU A 1 584 ? 17.327 -8.209 -1.693 1.00 83.94 584 GLU A O 1
ATOM 4739 N N . ALA A 1 585 ? 17.412 -6.795 0.041 1.00 81.69 585 ALA A N 1
ATOM 4740 C CA . ALA A 1 585 ? 16.036 -7.038 0.496 1.00 81.69 585 ALA A CA 1
ATOM 4741 C C . ALA A 1 585 ? 15.086 -5.890 0.148 1.00 81.69 585 ALA A C 1
ATOM 4743 O O . ALA A 1 585 ? 14.193 -5.535 0.916 1.00 81.69 585 ALA A O 1
ATOM 4744 N N . VAL A 1 586 ? 15.265 -5.303 -1.025 1.00 78.44 586 VAL A N 1
ATOM 4745 C CA . VAL A 1 586 ? 14.341 -4.311 -1.570 1.00 78.44 586 VAL A CA 1
ATOM 4746 C C . VAL A 1 586 ? 13.143 -4.998 -2.226 1.00 78.44 586 VAL A C 1
ATOM 4748 O O . VAL A 1 586 ? 13.238 -6.091 -2.786 1.00 78.44 586 VAL A O 1
ATOM 4751 N N . GLY A 1 587 ? 11.973 -4.374 -2.135 1.00 69.38 587 GLY A N 1
ATOM 4752 C CA . GLY A 1 587 ? 10.783 -4.871 -2.809 1.00 69.38 587 GLY A CA 1
ATOM 4753 C C . GLY A 1 587 ? 9.483 -4.296 -2.266 1.00 69.38 587 GLY A C 1
ATOM 4754 O O . GLY A 1 587 ? 9.362 -3.988 -1.080 1.00 69.38 587 GLY A O 1
ATOM 4755 N N . GLY A 1 588 ? 8.490 -4.242 -3.155 1.00 61.66 588 GLY A N 1
ATOM 4756 C CA . GLY A 1 588 ? 7.137 -3.785 -2.864 1.00 61.66 588 GLY A CA 1
ATOM 4757 C C . GLY A 1 588 ? 6.948 -2.305 -3.172 1.00 61.66 588 GLY A C 1
ATOM 4758 O O . GLY A 1 588 ? 7.483 -1.439 -2.477 1.00 61.66 588 GLY A O 1
ATOM 4759 N N . THR A 1 589 ? 6.137 -2.035 -4.190 1.00 59.50 589 THR A N 1
ATOM 4760 C CA . THR A 1 589 ? 5.652 -0.702 -4.549 1.00 59.50 589 THR A CA 1
ATOM 4761 C C . THR A 1 589 ? 4.167 -0.723 -4.815 1.00 59.50 589 THR A C 1
ATOM 4763 O O . THR A 1 589 ? 3.684 -1.616 -5.493 1.00 59.50 589 THR A O 1
ATOM 4766 N N . ASP A 1 590 ? 3.458 0.279 -4.304 1.00 61.53 590 ASP A N 1
ATOM 4767 C CA . ASP A 1 590 ? 2.122 0.597 -4.787 1.00 61.53 590 ASP A CA 1
ATOM 4768 C C . ASP A 1 590 ? 2.235 1.829 -5.689 1.00 61.53 590 ASP A C 1
ATOM 4770 O O . ASP A 1 590 ? 2.675 2.893 -5.246 1.00 61.53 590 ASP A O 1
ATOM 4774 N N . ALA A 1 591 ? 1.918 1.669 -6.974 1.00 58.00 591 ALA A N 1
ATOM 4775 C CA . ALA A 1 591 ? 2.011 2.747 -7.954 1.00 58.00 591 ALA A CA 1
ATOM 4776 C C . ALA A 1 591 ? 1.016 3.886 -7.663 1.00 58.00 591 ALA A C 1
ATOM 4778 O O . ALA A 1 591 ? 1.305 5.049 -7.944 1.00 58.00 591 ALA A O 1
ATOM 4779 N N . VAL A 1 592 ? -0.130 3.579 -7.056 1.00 61.53 592 VAL A N 1
ATOM 4780 C CA . VAL A 1 592 ? -1.240 4.528 -6.867 1.00 61.53 592 VAL A CA 1
ATOM 4781 C C . VAL A 1 592 ? -0.857 5.601 -5.864 1.00 61.53 592 VAL A C 1
ATOM 4783 O O . VAL A 1 592 ? -1.012 6.796 -6.113 1.00 61.53 592 VAL A O 1
ATOM 4786 N N . GLU A 1 593 ? -0.259 5.182 -4.753 1.00 68.06 593 GLU A N 1
ATOM 4787 C CA . GLU A 1 593 ? 0.221 6.086 -3.707 1.00 68.06 593 GLU A CA 1
ATOM 4788 C C . GLU A 1 593 ? 1.378 6.982 -4.179 1.00 68.06 593 GLU A C 1
ATOM 4790 O O . GLU A 1 593 ? 1.770 7.924 -3.489 1.00 68.06 593 GLU A O 1
ATOM 4795 N N . ARG A 1 594 ? 1.929 6.701 -5.366 1.00 73.69 594 ARG A N 1
ATOM 4796 C CA . ARG A 1 594 ? 3.112 7.352 -5.929 1.00 73.69 594 ARG A CA 1
ATOM 4797 C C . ARG A 1 594 ? 2.819 8.128 -7.203 1.00 73.69 594 ARG A C 1
ATOM 4799 O O . ARG A 1 594 ? 3.767 8.523 -7.876 1.00 73.69 594 ARG A O 1
ATOM 4806 N N . ALA A 1 595 ? 1.555 8.413 -7.520 1.00 82.19 595 ALA A N 1
ATOM 4807 C CA . ALA A 1 595 ? 1.173 9.084 -8.764 1.00 82.19 595 ALA A CA 1
ATOM 4808 C C . ALA A 1 595 ? 1.991 10.358 -9.053 1.00 82.19 595 ALA A C 1
ATOM 4810 O O . ALA A 1 595 ? 2.555 10.509 -10.137 1.00 82.19 595 ALA A O 1
ATOM 4811 N N . THR A 1 596 ? 2.156 11.241 -8.064 1.00 82.62 596 THR A N 1
ATOM 4812 C CA . THR A 1 596 ? 2.964 12.464 -8.215 1.00 82.62 596 THR A CA 1
ATOM 4813 C C . THR A 1 596 ? 4.434 12.165 -8.510 1.00 82.62 596 THR A C 1
ATOM 4815 O O . THR A 1 596 ? 5.043 12.815 -9.360 1.00 82.62 596 THR A O 1
ATOM 4818 N N . GLU A 1 597 ? 5.018 11.179 -7.828 1.00 83.31 597 GLU A N 1
ATOM 4819 C CA . GLU A 1 597 ? 6.420 10.809 -8.023 1.00 83.31 597 GLU A CA 1
ATOM 4820 C C . GLU A 1 597 ? 6.641 10.103 -9.363 1.00 83.31 597 GLU A C 1
ATOM 4822 O O . GLU A 1 597 ? 7.589 10.437 -10.070 1.00 83.31 597 GLU A O 1
ATOM 4827 N N . ILE A 1 598 ? 5.756 9.176 -9.739 1.00 88.69 598 ILE A N 1
ATOM 4828 C CA . ILE A 1 598 ? 5.770 8.490 -11.036 1.00 88.69 598 ILE A CA 1
ATOM 4829 C C . ILE A 1 598 ? 5.695 9.524 -12.152 1.00 88.69 598 ILE A C 1
ATOM 4831 O O . ILE A 1 598 ? 6.575 9.555 -13.013 1.00 88.69 598 ILE A O 1
ATOM 4835 N N . ARG A 1 599 ? 4.715 10.436 -12.087 1.00 91.38 599 ARG A N 1
ATOM 4836 C CA . ARG A 1 599 ? 4.578 11.536 -13.046 1.00 91.38 599 ARG A CA 1
ATOM 4837 C C . ARG A 1 599 ? 5.875 12.332 -13.153 1.00 91.38 599 ARG A C 1
ATOM 4839 O O . ARG A 1 599 ? 6.357 12.584 -14.256 1.00 91.38 599 ARG A O 1
ATOM 4846 N N . HIS A 1 600 ? 6.443 12.725 -12.015 1.00 89.44 600 HIS A N 1
ATOM 4847 C CA . HIS A 1 600 ? 7.669 13.509 -11.980 1.00 89.44 600 HIS A CA 1
ATOM 4848 C C . HIS A 1 600 ? 8.859 12.753 -12.586 1.00 89.44 600 HIS A C 1
ATOM 4850 O O . HIS A 1 600 ? 9.563 13.318 -13.418 1.00 89.44 600 HIS A O 1
ATOM 4856 N N . ARG A 1 601 ? 9.075 11.482 -12.228 1.00 88.19 601 ARG A N 1
ATOM 4857 C CA . ARG A 1 601 ? 10.189 10.671 -12.747 1.00 88.19 601 ARG A CA 1
ATOM 4858 C C . ARG A 1 601 ? 10.081 10.419 -14.244 1.00 88.19 601 ARG A C 1
ATOM 4860 O O . ARG A 1 601 ? 11.070 10.623 -14.941 1.00 88.19 601 ARG A O 1
ATOM 4867 N N . LEU A 1 602 ? 8.894 10.036 -14.718 1.00 91.94 602 LEU A N 1
ATOM 4868 C CA . LEU A 1 602 ? 8.631 9.809 -16.139 1.00 91.94 602 LEU A CA 1
ATOM 4869 C C . LEU A 1 602 ? 8.893 11.073 -16.960 1.00 91.94 602 LEU A C 1
ATOM 4871 O O . LEU A 1 602 ? 9.497 10.999 -18.016 1.00 91.94 602 LEU A O 1
ATOM 4875 N N . LEU A 1 603 ? 8.479 12.248 -16.477 1.00 92.94 603 LEU A N 1
ATOM 4876 C CA . LEU A 1 603 ? 8.710 13.504 -17.195 1.00 92.94 603 LEU A CA 1
ATOM 4877 C C . LEU A 1 603 ? 10.168 13.971 -17.121 1.00 92.94 603 LEU A C 1
ATOM 4879 O O . LEU A 1 603 ? 10.700 14.489 -18.102 1.00 92.94 603 LEU A O 1
ATOM 4883 N N . THR A 1 604 ? 10.819 13.798 -15.970 1.00 89.69 604 THR A N 1
ATOM 4884 C CA . THR A 1 604 ? 12.228 14.165 -15.783 1.00 89.69 604 THR A CA 1
ATOM 4885 C C . THR A 1 604 ? 13.144 13.296 -16.648 1.00 89.69 604 THR A C 1
ATOM 4887 O O . THR A 1 604 ? 14.100 13.824 -17.214 1.00 89.69 604 THR A O 1
ATOM 4890 N N . SER A 1 605 ? 12.838 12.005 -16.840 1.00 88.38 605 SER A N 1
ATOM 4891 C CA . SER A 1 605 ? 13.645 11.108 -17.685 1.00 88.38 605 SER A CA 1
ATOM 4892 C C . SER A 1 605 ? 13.671 11.516 -19.163 1.00 88.38 605 SER A C 1
ATOM 4894 O O . SER A 1 605 ? 14.651 11.259 -19.856 1.00 88.38 605 SER A O 1
ATOM 4896 N N . LEU A 1 606 ? 12.646 12.231 -19.639 1.00 90.69 606 LEU A N 1
ATOM 4897 C CA . LEU A 1 606 ? 12.614 12.776 -21.004 1.00 90.69 606 LEU A CA 1
ATOM 4898 C C . LEU A 1 606 ? 13.589 13.945 -21.201 1.00 90.69 606 LEU A C 1
ATOM 4900 O O . LEU A 1 606 ? 13.885 14.333 -22.327 1.00 90.69 606 LEU A O 1
ATOM 4904 N N . THR A 1 607 ? 14.084 14.522 -20.104 1.00 86.56 607 THR A N 1
ATOM 4905 C CA . THR A 1 607 ? 14.992 15.679 -20.121 1.00 86.56 607 THR A CA 1
ATOM 4906 C C . THR A 1 607 ? 16.434 15.325 -19.779 1.00 86.56 607 THR A C 1
ATOM 4908 O O . THR A 1 607 ? 17.298 16.197 -19.866 1.00 86.56 607 THR A O 1
ATOM 4911 N N . THR A 1 608 ? 16.722 14.069 -19.421 1.00 83.81 608 THR A N 1
ATOM 4912 C CA . THR A 1 608 ? 18.088 13.627 -19.112 1.00 83.81 608 THR A CA 1
ATOM 4913 C C . THR A 1 608 ? 18.974 13.617 -20.3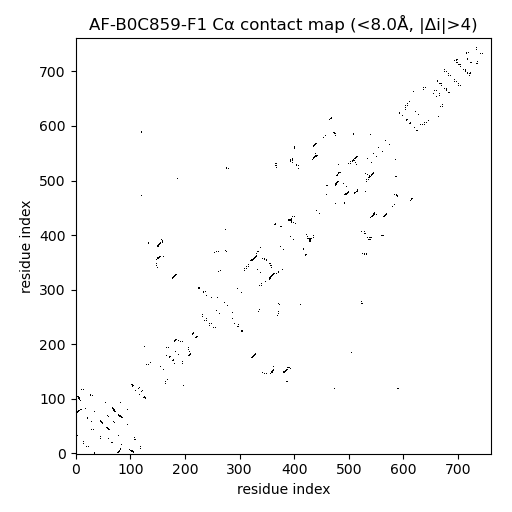60 1.00 83.81 608 THR A C 1
ATOM 4915 O O . THR A 1 608 ? 18.493 13.646 -21.496 1.00 83.81 608 THR A O 1
ATOM 4918 N N . ASP A 1 609 ? 20.289 13.598 -20.151 1.00 80.50 609 ASP A N 1
ATOM 4919 C CA . ASP A 1 609 ? 21.277 13.386 -21.208 1.00 80.50 609 ASP A CA 1
ATOM 4920 C C . ASP A 1 609 ? 22.195 12.214 -20.810 1.00 80.50 609 ASP A C 1
ATOM 4922 O O . ASP A 1 609 ? 22.961 12.357 -19.853 1.00 80.50 609 ASP A O 1
ATOM 4926 N N . PRO A 1 610 ? 22.091 11.040 -21.466 1.00 80.88 610 PRO A N 1
ATOM 4927 C CA . PRO A 1 610 ? 21.224 10.739 -22.612 1.00 80.88 610 PRO A CA 1
ATOM 4928 C C . PRO A 1 610 ? 19.728 10.632 -22.251 1.00 80.88 610 PRO A C 1
ATOM 4930 O O . PRO A 1 610 ? 19.360 10.417 -21.091 1.00 80.88 610 PRO A O 1
ATOM 4933 N N . LEU A 1 611 ? 18.863 10.768 -23.267 1.00 84.69 611 LEU A N 1
ATOM 4934 C CA . LEU A 1 611 ? 17.411 10.572 -23.155 1.00 84.69 611 LEU A CA 1
ATOM 4935 C C . LEU A 1 611 ? 17.104 9.176 -22.597 1.00 84.69 611 LEU A C 1
ATOM 4937 O O . LEU A 1 611 ? 17.644 8.184 -23.090 1.00 84.69 611 LEU A O 1
ATOM 4941 N N . HIS A 1 612 ? 16.210 9.096 -21.611 1.00 85.19 612 HIS A N 1
ATOM 4942 C CA . HIS A 1 612 ? 15.835 7.832 -20.992 1.00 85.19 612 HIS A CA 1
ATOM 4943 C C . HIS A 1 612 ? 14.321 7.581 -21.054 1.00 85.19 612 HIS A C 1
ATOM 4945 O O . HIS A 1 612 ? 13.510 8.406 -20.623 1.00 85.19 612 HIS A O 1
ATOM 4951 N N . LEU A 1 613 ? 13.952 6.415 -21.592 1.00 86.12 613 LEU A N 1
ATOM 4952 C CA . LEU A 1 613 ? 12.572 5.995 -21.827 1.00 86.12 613 LEU A CA 1
ATOM 4953 C C . LEU A 1 613 ? 12.285 4.700 -21.073 1.00 86.12 613 LEU A C 1
ATOM 4955 O O . LEU A 1 613 ? 12.960 3.692 -21.282 1.00 86.12 613 LEU A O 1
ATOM 4959 N N . TYR A 1 614 ? 11.246 4.724 -20.246 1.00 88.81 614 TYR A N 1
ATOM 4960 C CA . TYR A 1 614 ? 10.783 3.542 -19.534 1.00 88.81 614 TYR A CA 1
ATOM 4961 C C . TYR A 1 614 ? 9.761 2.778 -20.377 1.00 88.81 614 TYR A C 1
ATOM 4963 O O . TYR A 1 614 ? 8.754 3.342 -20.814 1.00 88.81 614 TYR A O 1
ATOM 4971 N N . ALA A 1 615 ? 9.998 1.485 -20.591 1.00 87.31 615 ALA A N 1
ATOM 4972 C CA . ALA A 1 615 ? 9.146 0.639 -21.426 1.00 87.31 615 ALA A CA 1
ATOM 4973 C C . ALA A 1 615 ? 7.746 0.406 -20.828 1.00 87.31 615 ALA A C 1
ATOM 4975 O O . ALA A 1 615 ? 6.826 0.063 -21.560 1.00 87.31 615 ALA A O 1
ATOM 4976 N N . ASP A 1 616 ? 7.574 0.618 -19.522 1.00 88.62 616 ASP A N 1
ATOM 4977 C CA . ASP A 1 616 ? 6.315 0.481 -18.784 1.00 88.62 616 ASP A CA 1
ATOM 4978 C C . ASP A 1 616 ? 5.607 1.816 -18.499 1.00 88.62 616 ASP A C 1
ATOM 4980 O O . ASP A 1 616 ? 4.775 1.880 -17.594 1.00 88.62 616 ASP A O 1
ATOM 4984 N N . THR A 1 617 ? 5.928 2.876 -19.249 1.00 91.75 617 THR A N 1
ATOM 4985 C CA . THR A 1 617 ? 5.382 4.230 -19.041 1.00 91.75 617 THR A CA 1
ATOM 4986 C C . THR A 1 617 ? 3.851 4.243 -18.971 1.00 91.75 617 THR A C 1
ATOM 4988 O O . THR A 1 617 ? 3.306 4.668 -17.957 1.00 91.75 617 THR A O 1
ATOM 4991 N N . TYR A 1 618 ? 3.144 3.756 -19.995 1.00 90.38 618 TYR A N 1
ATOM 4992 C CA . TYR A 1 618 ? 1.676 3.838 -20.034 1.00 90.38 618 TYR A CA 1
ATOM 4993 C C . TYR A 1 618 ? 1.013 2.881 -19.049 1.00 90.38 618 TYR A C 1
ATOM 4995 O O . TYR A 1 618 ? 0.087 3.280 -18.344 1.00 90.38 618 TYR A O 1
ATOM 5003 N N . ALA A 1 619 ? 1.561 1.674 -18.889 1.00 87.75 619 ALA A N 1
ATOM 5004 C CA . ALA A 1 619 ? 1.130 0.761 -17.833 1.00 87.75 619 ALA A CA 1
ATOM 5005 C C . ALA A 1 619 ? 1.230 1.397 -16.428 1.00 87.75 619 ALA A C 1
ATOM 5007 O O . ALA A 1 619 ? 0.357 1.181 -15.586 1.00 87.75 619 ALA A O 1
ATOM 5008 N N . LEU A 1 620 ? 2.269 2.199 -16.157 1.00 88.81 620 LEU A N 1
ATOM 5009 C CA . LEU A 1 620 ? 2.416 2.922 -14.889 1.00 88.81 620 LEU A CA 1
ATOM 5010 C C . LEU A 1 620 ? 1.480 4.123 -14.767 1.00 88.81 620 LEU A C 1
ATOM 5012 O O . LEU A 1 620 ? 0.962 4.352 -13.676 1.00 88.81 620 LEU A O 1
ATOM 5016 N N . LEU A 1 621 ? 1.247 4.878 -15.843 1.00 90.38 621 LEU A N 1
ATOM 5017 C CA . LEU A 1 621 ? 0.276 5.978 -15.840 1.00 90.38 621 LEU A CA 1
ATOM 5018 C C . LEU A 1 621 ? -1.127 5.458 -15.511 1.00 90.38 621 LEU A C 1
ATOM 5020 O O . LEU A 1 621 ? -1.786 6.001 -14.620 1.00 90.38 621 LEU A O 1
ATOM 5024 N N . GLN A 1 622 ? -1.523 4.353 -16.146 1.00 86.69 622 GLN A N 1
ATOM 5025 C CA . GLN A 1 622 ? -2.788 3.677 -15.884 1.00 86.69 622 GLN A CA 1
ATOM 5026 C C . GLN A 1 622 ? -2.863 3.178 -14.436 1.00 86.69 622 GLN A C 1
ATOM 5028 O O . GLN A 1 622 ? -3.830 3.474 -13.733 1.00 86.69 622 GLN A O 1
ATOM 5033 N N . ALA A 1 623 ? -1.830 2.471 -13.961 1.00 81.44 623 ALA A N 1
ATOM 5034 C CA . ALA A 1 623 ? -1.785 1.958 -12.591 1.00 81.44 623 ALA A CA 1
ATOM 5035 C C . ALA A 1 623 ? -1.828 3.079 -11.540 1.00 81.44 623 ALA A C 1
ATOM 5037 O O . ALA A 1 623 ? -2.441 2.914 -10.491 1.00 81.44 623 ALA A O 1
ATOM 5038 N N . ALA A 1 624 ? -1.209 4.226 -11.824 1.00 84.31 624 ALA A N 1
ATOM 5039 C CA . ALA A 1 624 ? -1.188 5.391 -10.949 1.00 84.31 624 ALA A CA 1
ATOM 5040 C C . ALA A 1 624 ? -2.407 6.319 -11.111 1.00 84.31 624 ALA A C 1
ATOM 5042 O O . ALA A 1 624 ? -2.477 7.346 -10.434 1.00 84.31 624 ALA A O 1
ATOM 5043 N N . LYS A 1 625 ? -3.354 5.983 -12.002 1.00 85.56 625 LYS A N 1
ATOM 5044 C CA . LYS A 1 625 ? -4.542 6.793 -12.327 1.00 85.56 625 LYS A CA 1
ATOM 5045 C C . LYS A 1 625 ? -4.183 8.228 -12.745 1.00 85.56 625 LYS A C 1
ATOM 5047 O O . LYS A 1 625 ? -4.889 9.181 -12.413 1.00 85.56 625 LYS A O 1
ATOM 5052 N N . ILE A 1 626 ? -3.065 8.387 -13.452 1.00 88.56 626 ILE A N 1
ATOM 5053 C CA . ILE A 1 626 ? -2.631 9.668 -14.014 1.00 88.56 626 ILE A CA 1
ATOM 5054 C C . ILE A 1 626 ? -3.326 9.850 -15.363 1.00 88.56 626 ILE A C 1
ATOM 5056 O O . ILE A 1 626 ? -3.342 8.933 -16.176 1.00 88.56 626 ILE A O 1
ATOM 5060 N N . ASP A 1 627 ? -3.876 11.037 -15.615 1.00 88.25 627 ASP A N 1
ATOM 5061 C CA . ASP A 1 627 ? -4.462 11.369 -16.915 1.00 88.25 627 ASP A CA 1
ATOM 5062 C C . ASP A 1 627 ? -3.397 11.276 -18.026 1.00 88.25 627 ASP A C 1
ATOM 5064 O O . ASP A 1 627 ? -2.389 11.993 -18.003 1.00 88.25 627 ASP A O 1
ATOM 5068 N N . HIS A 1 628 ? -3.622 10.370 -18.985 1.00 87.19 628 HIS A N 1
ATOM 5069 C CA . HIS A 1 628 ? -2.704 10.126 -20.097 1.00 87.19 628 HIS A CA 1
ATOM 5070 C C . HIS A 1 628 ? -2.526 11.371 -20.970 1.00 87.19 628 HIS A C 1
ATOM 5072 O O . HIS A 1 628 ? -1.406 11.665 -21.377 1.00 87.19 628 HIS A O 1
ATOM 5078 N N . ASN A 1 629 ? -3.597 12.125 -21.230 1.00 85.44 629 ASN A N 1
ATOM 5079 C CA . ASN A 1 629 ? -3.559 13.267 -22.140 1.00 85.44 629 ASN A CA 1
ATOM 5080 C C . ASN A 1 629 ? -2.737 14.414 -21.548 1.00 85.44 629 ASN A C 1
ATOM 5082 O O . ASN A 1 629 ? -1.865 14.966 -22.217 1.00 85.44 629 ASN A O 1
ATOM 5086 N N . ASP A 1 630 ? -2.976 14.738 -20.277 1.00 88.75 630 ASP A N 1
ATOM 5087 C CA . ASP A 1 630 ? -2.245 15.797 -19.574 1.00 88.75 630 ASP A CA 1
ATOM 5088 C C . ASP A 1 630 ? -0.751 15.451 -19.414 1.00 88.75 630 ASP A C 1
ATOM 5090 O O . ASP A 1 630 ? 0.126 16.302 -19.591 1.00 88.75 630 ASP A O 1
ATOM 5094 N N . TRP A 1 631 ? -0.425 14.184 -19.135 1.00 93.69 631 TRP A N 1
ATOM 5095 C CA . TRP A 1 631 ? 0.973 13.751 -19.112 1.00 93.69 631 TRP A CA 1
ATOM 5096 C C . TRP A 1 631 ? 1.620 13.802 -20.501 1.00 93.69 631 TRP A C 1
ATOM 5098 O O . TRP A 1 631 ? 2.723 14.338 -20.634 1.00 93.69 631 TRP A O 1
ATOM 5108 N N . GLU A 1 632 ? 0.949 13.279 -21.531 1.00 93.56 632 GLU A N 1
ATOM 5109 C CA . GLU A 1 632 ? 1.483 13.223 -22.892 1.00 93.56 632 GLU A CA 1
ATOM 5110 C C . GLU A 1 632 ? 1.748 14.609 -23.473 1.00 93.56 632 GLU A C 1
ATOM 5112 O O . GLU A 1 632 ? 2.789 14.799 -24.091 1.00 93.56 632 GLU A O 1
ATOM 5117 N N . GLN A 1 633 ? 0.868 15.591 -23.254 1.00 90.56 633 GLN A N 1
ATOM 5118 C CA . GLN A 1 633 ? 1.108 16.967 -23.705 1.00 90.56 633 GLN A CA 1
ATOM 5119 C C . GLN A 1 633 ? 2.405 17.527 -23.104 1.00 90.56 633 GLN A C 1
ATOM 5121 O O . GLN A 1 633 ? 3.253 18.075 -23.813 1.00 90.56 633 GLN A O 1
ATOM 5126 N N . ALA A 1 634 ? 2.610 17.318 -21.801 1.00 93.81 634 ALA A N 1
ATOM 5127 C CA . ALA A 1 634 ? 3.826 17.738 -21.113 1.00 93.81 634 ALA A CA 1
ATOM 5128 C C . ALA A 1 634 ? 5.071 16.927 -21.526 1.00 93.81 634 ALA A C 1
ATOM 5130 O O . ALA A 1 634 ? 6.196 17.422 -21.401 1.00 93.81 634 ALA A O 1
ATOM 5131 N N . ALA A 1 635 ? 4.896 15.679 -21.961 1.00 95.06 635 ALA A N 1
ATOM 5132 C CA . ALA A 1 635 ? 5.962 14.825 -22.474 1.00 95.06 635 ALA A CA 1
ATOM 5133 C C . ALA A 1 635 ? 6.364 15.224 -23.901 1.00 95.06 635 ALA A C 1
ATOM 5135 O O . ALA A 1 635 ? 7.551 15.397 -24.173 1.00 95.06 635 ALA A O 1
ATOM 5136 N N . LEU A 1 636 ? 5.382 15.432 -24.781 1.00 93.44 636 LEU A N 1
ATOM 5137 C CA . LEU A 1 636 ? 5.553 15.837 -26.172 1.00 93.44 636 LEU A CA 1
ATOM 5138 C C . LEU A 1 636 ? 6.337 17.145 -26.263 1.00 93.44 636 LEU A C 1
ATOM 5140 O O . LEU A 1 636 ? 7.332 17.201 -26.980 1.00 93.44 636 LEU A O 1
ATOM 5144 N N . GLN A 1 637 ? 5.958 18.148 -25.465 1.00 92.44 637 GLN A N 1
ATOM 5145 C CA . GLN A 1 637 ? 6.666 19.427 -25.413 1.00 92.44 637 GLN A CA 1
ATOM 5146 C C . GLN A 1 637 ? 8.147 19.248 -25.036 1.00 92.44 637 GLN A C 1
ATOM 5148 O O . GLN A 1 637 ? 9.029 19.718 -25.748 1.00 92.44 637 GLN A O 1
ATOM 5153 N N . ARG A 1 638 ? 8.438 18.501 -23.960 1.00 93.81 638 ARG A N 1
ATOM 5154 C CA . ARG A 1 638 ? 9.822 18.248 -23.514 1.00 93.81 638 ARG A CA 1
ATOM 5155 C C . ARG A 1 638 ? 10.655 17.494 -24.548 1.00 93.81 638 ARG A C 1
ATOM 5157 O O . ARG A 1 638 ? 11.852 17.741 -24.666 1.00 93.81 638 ARG A O 1
ATOM 5164 N N . LEU A 1 639 ? 10.036 16.553 -25.258 1.00 93.12 639 LEU A N 1
ATOM 5165 C CA . LEU A 1 639 ? 10.686 15.777 -26.309 1.00 93.12 639 LEU A CA 1
ATOM 5166 C C . LEU A 1 639 ? 10.971 16.652 -27.540 1.00 93.12 639 LEU A C 1
ATOM 5168 O O . LEU A 1 639 ? 12.078 16.611 -28.071 1.00 93.12 639 LEU A O 1
ATOM 5172 N N . GLN A 1 640 ? 10.020 17.491 -27.956 1.00 91.44 640 GLN A N 1
ATOM 5173 C CA . GLN A 1 640 ? 10.184 18.425 -29.077 1.00 91.44 640 GLN A CA 1
ATOM 5174 C C . GLN A 1 640 ? 11.243 19.502 -28.802 1.00 91.44 640 GLN A C 1
ATOM 5176 O O . GLN A 1 640 ? 12.027 19.820 -29.697 1.00 91.44 640 GLN A O 1
ATOM 5181 N N . ASP A 1 641 ? 11.347 19.992 -27.562 1.00 90.25 641 ASP A N 1
ATOM 5182 C CA . ASP A 1 641 ? 12.423 20.901 -27.129 1.00 90.25 641 ASP A CA 1
ATOM 5183 C C . ASP A 1 641 ? 13.826 20.270 -27.277 1.00 90.25 641 ASP A C 1
ATOM 5185 O O . ASP A 1 641 ? 14.842 20.968 -27.283 1.00 90.25 641 ASP A O 1
ATOM 5189 N N . ARG A 1 642 ? 13.885 18.940 -27.414 1.00 88.19 642 ARG A N 1
ATOM 5190 C CA . ARG A 1 642 ? 15.084 18.111 -27.589 1.00 88.19 642 ARG A CA 1
ATOM 5191 C C . ARG A 1 642 ? 15.083 17.402 -28.950 1.00 88.19 642 ARG A C 1
ATOM 5193 O O . ARG A 1 642 ? 15.497 16.250 -29.052 1.00 88.19 642 ARG A O 1
ATOM 5200 N N . PHE A 1 643 ? 14.588 18.041 -30.009 1.00 85.81 643 PHE A N 1
ATOM 5201 C CA . PHE A 1 643 ? 14.481 17.407 -31.331 1.00 85.81 643 PHE A CA 1
ATOM 5202 C C . PHE A 1 643 ? 15.831 16.920 -31.907 1.00 85.81 643 PHE A C 1
ATOM 5204 O O . PHE A 1 643 ? 15.887 15.909 -32.615 1.00 85.81 643 PHE A O 1
ATOM 5211 N N . ASP A 1 644 ? 16.931 17.599 -31.573 1.00 84.75 644 ASP A N 1
ATOM 5212 C CA . ASP A 1 644 ? 18.310 17.193 -31.886 1.00 84.75 644 ASP A CA 1
ATOM 5213 C C . ASP A 1 644 ? 18.668 15.822 -31.273 1.00 84.75 644 ASP A C 1
ATOM 5215 O O . ASP A 1 644 ? 19.205 14.953 -31.962 1.00 84.75 644 ASP A O 1
ATOM 5219 N N . ILE A 1 645 ? 18.242 15.629 -30.019 1.00 84.06 645 ILE A N 1
ATOM 5220 C CA . ILE A 1 645 ? 17.984 14.372 -29.298 1.00 84.06 645 ILE A CA 1
ATOM 5221 C C . ILE A 1 645 ? 17.470 13.229 -30.175 1.00 84.06 645 ILE A C 1
ATOM 5223 O O . ILE A 1 645 ? 18.114 12.229 -30.500 1.00 84.06 645 ILE A O 1
ATOM 5227 N N . LEU A 1 646 ? 16.210 13.432 -30.541 1.00 82.75 646 LEU A N 1
ATOM 5228 C CA . LEU A 1 646 ? 15.332 12.445 -31.148 1.00 82.75 646 LEU A CA 1
ATOM 5229 C C . LEU A 1 646 ? 15.747 12.078 -32.566 1.00 82.75 646 LEU A C 1
ATOM 5231 O O . LEU A 1 646 ? 15.532 10.948 -32.996 1.00 82.75 646 LEU A O 1
ATOM 5235 N N . SER A 1 647 ? 16.391 13.010 -33.267 1.00 77.00 647 SER A N 1
ATOM 5236 C CA . SER A 1 6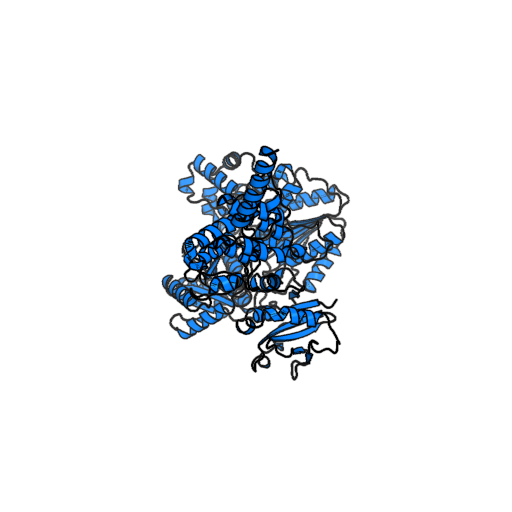47 ? 16.925 12.792 -34.612 1.00 77.00 647 SER A CA 1
ATOM 5237 C C . SER A 1 647 ? 18.100 11.801 -34.641 1.00 77.00 647 SER A C 1
ATOM 5239 O O . SER A 1 647 ? 18.569 11.429 -35.719 1.00 77.00 647 SER A O 1
ATOM 5241 N N . ASN A 1 648 ? 18.587 11.351 -33.478 1.00 82.50 648 ASN A N 1
ATOM 5242 C CA . ASN A 1 648 ? 19.611 10.320 -33.382 1.00 82.50 648 ASN A CA 1
ATOM 5243 C C . ASN A 1 648 ? 19.103 8.971 -33.951 1.00 82.50 648 ASN A C 1
ATOM 5245 O O . ASN A 1 648 ? 18.080 8.453 -33.490 1.00 82.50 648 ASN A O 1
ATOM 5249 N N . PRO A 1 649 ? 19.843 8.332 -34.884 1.00 80.00 649 PRO A N 1
ATOM 5250 C CA . PRO A 1 649 ? 19.473 7.040 -35.466 1.00 80.00 649 PRO A CA 1
ATOM 5251 C C . PRO A 1 649 ? 19.188 5.926 -34.449 1.00 80.00 649 PRO A C 1
ATOM 5253 O O . PRO A 1 649 ? 18.374 5.048 -34.729 1.00 80.00 649 PRO A O 1
ATOM 5256 N N . MET A 1 650 ? 19.822 5.950 -33.272 1.00 78.81 650 MET A N 1
ATOM 5257 C CA . MET A 1 650 ? 19.554 4.970 -32.214 1.00 78.81 650 MET A CA 1
ATOM 5258 C C . MET A 1 650 ? 18.154 5.126 -31.618 1.00 78.81 650 MET A C 1
ATOM 5260 O O . MET A 1 650 ? 17.462 4.130 -31.425 1.00 78.81 650 MET A O 1
ATOM 5264 N N . ILE A 1 651 ? 17.705 6.360 -31.369 1.00 79.56 651 ILE A N 1
ATOM 5265 C CA . ILE A 1 651 ? 16.357 6.622 -30.844 1.00 79.56 651 ILE A CA 1
ATOM 5266 C C . ILE A 1 651 ? 15.307 6.230 -31.883 1.00 79.56 651 ILE A C 1
ATOM 5268 O O . ILE A 1 651 ? 14.303 5.604 -31.543 1.00 79.56 651 ILE A O 1
ATOM 5272 N N . LEU A 1 652 ? 15.577 6.506 -33.161 1.00 77.81 652 LEU A N 1
ATOM 5273 C CA . LEU A 1 652 ? 14.705 6.071 -34.245 1.00 77.81 652 LEU A CA 1
ATOM 5274 C C . LEU A 1 652 ? 14.612 4.538 -34.333 1.00 77.81 652 LEU A C 1
ATOM 5276 O O . LEU A 1 652 ? 13.519 4.005 -34.512 1.00 77.81 652 LEU A O 1
ATOM 5280 N N . HIS A 1 653 ? 15.731 3.829 -34.162 1.00 80.50 653 HIS A N 1
ATOM 5281 C CA . HIS A 1 653 ? 15.736 2.368 -34.107 1.00 80.50 653 HIS A CA 1
ATOM 5282 C C . HIS A 1 653 ? 14.900 1.839 -32.931 1.00 80.50 653 HIS A C 1
ATOM 5284 O O . HIS A 1 653 ? 14.097 0.927 -33.116 1.00 80.50 653 HIS A O 1
ATOM 5290 N N . HIS A 1 654 ? 15.011 2.455 -31.748 1.00 74.94 654 HIS A N 1
ATOM 5291 C CA . HIS A 1 654 ? 14.177 2.107 -30.593 1.00 74.94 654 HIS A CA 1
ATOM 5292 C C . HIS A 1 654 ? 12.683 2.370 -30.834 1.00 74.94 654 HIS A C 1
ATOM 5294 O O . HIS A 1 654 ? 11.863 1.522 -30.493 1.00 74.94 654 HIS A O 1
ATOM 5300 N N . ALA A 1 655 ? 12.316 3.490 -31.466 1.00 76.75 655 ALA A N 1
ATOM 5301 C CA . ALA A 1 655 ? 10.924 3.797 -31.814 1.00 76.75 655 ALA A CA 1
ATOM 5302 C C . ALA A 1 655 ? 10.331 2.806 -32.838 1.00 76.75 655 ALA A C 1
ATOM 5304 O O . ALA A 1 655 ? 9.123 2.563 -32.860 1.00 76.75 655 ALA A O 1
ATOM 5305 N N . GLN A 1 656 ? 11.175 2.218 -33.689 1.00 79.06 656 GLN A N 1
ATOM 5306 C CA . GLN A 1 656 ? 10.779 1.208 -34.672 1.00 79.06 656 GLN A CA 1
ATOM 5307 C C . GLN A 1 656 ? 10.730 -0.217 -34.102 1.00 79.06 656 GLN A C 1
ATOM 5309 O O . GLN A 1 656 ? 10.050 -1.065 -34.679 1.00 79.06 656 GLN A O 1
ATOM 5314 N N . GLY A 1 657 ? 11.424 -0.486 -32.996 1.00 77.44 657 GLY A N 1
ATOM 5315 C CA . GLY A 1 657 ? 11.454 -1.799 -32.355 1.00 77.44 657 GLY A CA 1
ATOM 5316 C C . GLY A 1 657 ? 10.139 -2.177 -31.666 1.00 77.44 657 GLY A C 1
ATOM 5317 O O . GLY A 1 657 ? 9.366 -1.324 -31.239 1.00 77.44 657 GLY A O 1
ATOM 5318 N N . GLU A 1 658 ? 9.911 -3.481 -31.497 1.00 76.00 658 GLU A N 1
ATOM 5319 C CA . GLU A 1 658 ? 8.769 -4.041 -30.743 1.00 76.00 658 GLU A CA 1
ATOM 5320 C C . GLU A 1 658 ? 8.991 -4.022 -29.219 1.00 76.00 658 GLU A C 1
ATOM 5322 O O . GLU A 1 658 ? 8.178 -4.505 -28.440 1.00 76.00 658 GLU A O 1
ATOM 5327 N N . GLU A 1 659 ? 10.119 -3.466 -28.781 1.00 72.25 659 GLU A N 1
ATOM 5328 C CA . GLU A 1 659 ? 10.536 -3.424 -27.383 1.00 72.25 659 GLU A CA 1
ATOM 5329 C C . GLU A 1 659 ? 9.762 -2.415 -26.525 1.00 72.25 659 GLU A C 1
ATOM 5331 O O . GLU A 1 659 ? 9.720 -2.554 -25.298 1.00 72.25 659 GLU A O 1
ATOM 5336 N N . LEU A 1 660 ? 9.189 -1.394 -27.159 1.00 81.81 660 LEU A N 1
ATOM 5337 C CA . LEU A 1 660 ? 8.400 -0.356 -26.510 1.00 81.81 660 LEU A CA 1
ATOM 5338 C C . LEU A 1 660 ? 6.918 -0.557 -26.816 1.00 81.81 660 LEU A C 1
ATOM 5340 O O . LEU A 1 660 ? 6.541 -0.986 -27.907 1.00 81.81 660 LEU A O 1
ATOM 5344 N N . GLU A 1 661 ? 6.080 -0.175 -25.858 1.00 86.88 661 GLU A N 1
ATOM 5345 C CA . GLU A 1 661 ? 4.634 -0.135 -26.036 1.00 86.88 661 GLU A CA 1
ATOM 5346 C C . GLU A 1 661 ? 4.242 0.775 -27.211 1.00 86.88 661 GLU A C 1
ATOM 5348 O O . GLU A 1 661 ? 4.875 1.809 -27.457 1.00 86.88 661 GLU A O 1
ATOM 5353 N N . VAL A 1 662 ? 3.187 0.397 -27.940 1.00 91.19 662 VAL A N 1
ATOM 5354 C CA . VAL A 1 662 ? 2.728 1.102 -29.149 1.00 91.19 662 VAL A CA 1
ATOM 5355 C C . VAL A 1 662 ? 2.496 2.588 -28.873 1.00 91.19 662 VAL A C 1
ATOM 5357 O O . VAL A 1 662 ? 2.982 3.428 -29.629 1.00 91.19 662 VAL A O 1
ATOM 5360 N N . SER A 1 663 ? 1.855 2.931 -27.757 1.00 92.62 663 SER A N 1
ATOM 5361 C CA . SER A 1 663 ? 1.558 4.319 -27.381 1.00 92.62 663 SER A CA 1
ATOM 5362 C C . SER A 1 663 ? 2.819 5.152 -27.137 1.00 92.62 663 SER A C 1
ATOM 5364 O O . SER A 1 663 ? 2.878 6.329 -27.501 1.00 92.62 663 SER A O 1
ATOM 5366 N N . LEU A 1 664 ? 3.886 4.543 -26.608 1.00 92.00 664 LEU A N 1
ATOM 5367 C CA . LEU A 1 664 ? 5.176 5.214 -26.427 1.00 92.00 664 LEU A CA 1
ATOM 5368 C C . LEU A 1 664 ? 5.899 5.420 -27.758 1.00 92.00 664 LEU A C 1
ATOM 5370 O O . LEU A 1 664 ? 6.446 6.495 -27.996 1.00 92.00 664 LEU A O 1
ATOM 5374 N N . ARG A 1 665 ? 5.848 4.436 -28.658 1.00 92.62 665 ARG A N 1
ATOM 5375 C CA . ARG A 1 665 ? 6.385 4.574 -30.021 1.00 92.62 665 ARG A CA 1
ATOM 5376 C C . ARG A 1 665 ? 5.660 5.681 -30.787 1.00 92.62 665 ARG A C 1
ATOM 5378 O O . ARG A 1 665 ? 6.313 6.525 -31.399 1.00 92.62 665 ARG A O 1
ATOM 5385 N N . CYS A 1 666 ? 4.331 5.732 -30.692 1.00 94.19 666 CYS A N 1
ATOM 5386 C CA . CYS A 1 666 ? 3.520 6.798 -31.275 1.00 94.19 666 CYS A CA 1
ATOM 5387 C C . CYS A 1 666 ? 3.898 8.177 -30.719 1.00 94.19 666 CYS A C 1
ATOM 5389 O O . CYS A 1 666 ? 4.081 9.101 -31.508 1.00 94.19 666 CYS A O 1
ATOM 5391 N N . LEU A 1 667 ? 4.091 8.320 -29.401 1.00 94.56 667 LEU A N 1
ATOM 5392 C CA . LEU A 1 667 ? 4.558 9.573 -28.791 1.00 94.56 667 LEU A CA 1
ATOM 5393 C C . LEU A 1 667 ? 5.913 10.025 -29.362 1.00 94.56 667 LEU A C 1
ATOM 5395 O O . LEU A 1 667 ? 6.074 11.200 -29.687 1.00 94.56 667 LEU A O 1
ATOM 5399 N N . LEU A 1 668 ? 6.871 9.106 -29.534 1.00 93.00 668 LEU A N 1
ATOM 5400 C CA . LEU A 1 668 ? 8.175 9.427 -30.129 1.00 93.00 668 LEU A CA 1
ATOM 5401 C C . LEU A 1 668 ? 8.043 9.883 -31.586 1.00 93.00 668 LEU A C 1
ATOM 5403 O O . LEU A 1 668 ? 8.649 10.882 -31.971 1.00 93.00 668 LEU A O 1
ATOM 5407 N N . PHE A 1 669 ? 7.243 9.188 -32.401 1.00 93.69 669 PHE A N 1
ATOM 5408 C CA . PHE A 1 669 ? 7.005 9.592 -33.790 1.00 93.69 669 PHE A CA 1
ATOM 5409 C C . PHE A 1 669 ? 6.305 10.950 -33.887 1.00 93.69 669 PHE A C 1
ATOM 5411 O O . PHE A 1 669 ? 6.719 11.783 -34.694 1.00 93.69 669 PHE A O 1
ATOM 5418 N N . ARG A 1 670 ? 5.317 11.213 -33.027 1.00 93.50 670 ARG A N 1
ATOM 5419 C CA . ARG A 1 670 ? 4.661 12.526 -32.911 1.00 93.50 670 ARG A CA 1
ATOM 5420 C C . ARG A 1 670 ? 5.663 13.619 -32.525 1.00 93.50 670 ARG A C 1
ATOM 5422 O O . ARG A 1 670 ? 5.712 14.658 -33.179 1.00 93.50 670 ARG A O 1
ATOM 5429 N N . ALA A 1 671 ? 6.535 13.362 -31.548 1.00 92.56 671 ALA A N 1
ATOM 5430 C CA . ALA A 1 671 ? 7.590 14.297 -31.145 1.00 92.56 671 ALA A CA 1
ATOM 5431 C C . ALA A 1 671 ? 8.616 14.573 -32.260 1.00 92.56 671 ALA A C 1
ATOM 5433 O O . ALA A 1 671 ? 9.173 15.666 -32.332 1.00 92.56 671 ALA A O 1
ATOM 5434 N N . MET A 1 672 ? 8.839 13.603 -33.152 1.00 91.62 672 MET A N 1
ATOM 5435 C CA . MET A 1 672 ? 9.704 13.735 -34.328 1.00 91.62 672 MET A CA 1
ATOM 5436 C C . MET A 1 672 ? 9.014 14.367 -35.553 1.00 91.62 672 MET A C 1
ATOM 5438 O O . MET A 1 672 ? 9.625 14.416 -36.619 1.00 91.62 672 MET A O 1
ATOM 5442 N N . TYR A 1 673 ? 7.761 14.824 -35.442 1.00 90.12 673 TYR A N 1
ATOM 5443 C CA . TYR A 1 673 ? 6.940 15.292 -36.573 1.00 90.12 673 TYR A CA 1
ATOM 5444 C C . TYR A 1 673 ? 6.735 14.227 -37.670 1.00 90.12 673 TYR A C 1
ATOM 5446 O O . TYR A 1 673 ? 6.612 14.532 -38.855 1.00 90.12 673 TYR A O 1
ATOM 5454 N N . ARG A 1 674 ? 6.692 12.949 -37.278 1.00 91.25 674 ARG A N 1
ATOM 5455 C CA . ARG A 1 674 ? 6.517 11.781 -38.155 1.00 91.25 674 ARG A CA 1
ATOM 5456 C C . ARG A 1 674 ? 5.135 11.147 -37.973 1.00 91.25 674 ARG A C 1
ATOM 5458 O O . ARG A 1 674 ? 5.010 9.958 -37.687 1.00 91.25 674 ARG A O 1
ATOM 5465 N N . SER A 1 675 ? 4.079 11.945 -38.129 1.00 92.81 675 SER A N 1
ATOM 5466 C CA . SER A 1 675 ? 2.698 11.543 -37.816 1.00 92.81 675 SER A CA 1
ATOM 5467 C C . SER A 1 675 ? 2.242 10.277 -38.551 1.00 92.81 675 SER A C 1
ATOM 5469 O O . SER A 1 675 ? 1.620 9.417 -37.940 1.00 92.81 675 SER A O 1
ATOM 5471 N N . TRP A 1 676 ? 2.612 10.091 -39.821 1.00 92.50 676 TRP A N 1
ATOM 5472 C CA . TRP A 1 676 ? 2.241 8.889 -40.583 1.00 92.50 676 TRP A CA 1
ATOM 5473 C C . TRP A 1 676 ? 2.946 7.604 -40.113 1.00 92.50 676 TRP A C 1
ATOM 5475 O O . TRP A 1 676 ? 2.365 6.524 -40.213 1.00 92.50 676 TRP A O 1
ATOM 5485 N N . ASP A 1 677 ? 4.144 7.697 -39.525 1.00 93.44 677 ASP A N 1
ATOM 5486 C CA . ASP A 1 677 ? 4.779 6.548 -38.864 1.00 93.44 677 ASP A CA 1
ATOM 5487 C C . ASP A 1 677 ? 4.072 6.203 -37.542 1.00 93.44 677 ASP A C 1
ATOM 5489 O O . ASP A 1 677 ? 3.938 5.024 -37.198 1.00 93.44 677 ASP A O 1
ATOM 5493 N N . ALA A 1 678 ? 3.557 7.212 -36.826 1.00 94.19 678 ALA A N 1
ATOM 5494 C CA . ALA A 1 678 ? 2.698 6.996 -35.660 1.00 94.19 678 ALA A CA 1
ATOM 5495 C C . ALA A 1 678 ? 1.385 6.302 -36.062 1.00 94.19 678 ALA A C 1
ATOM 5497 O O . ALA A 1 678 ? 0.998 5.322 -35.427 1.00 94.19 678 ALA A O 1
ATOM 5498 N N . VAL A 1 679 ? 0.748 6.734 -37.160 1.00 94.50 679 VAL A N 1
ATOM 5499 C CA . VAL 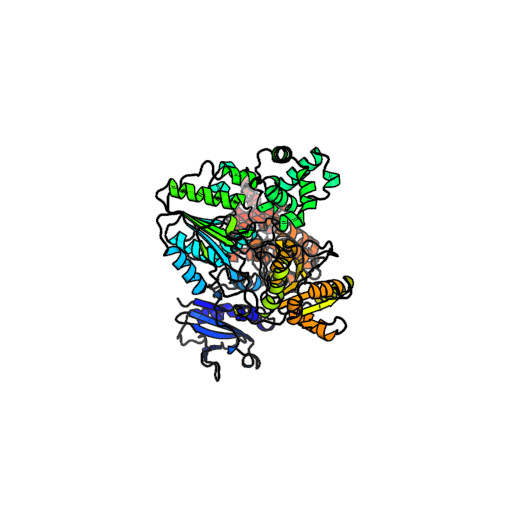A 1 679 ? -0.446 6.075 -37.722 1.00 94.50 679 VAL A CA 1
ATOM 5500 C C . VAL A 1 679 ? -0.160 4.609 -38.044 1.00 94.50 679 VAL A C 1
ATOM 5502 O O . VAL A 1 679 ? -0.893 3.732 -37.590 1.00 94.50 679 VAL A O 1
ATOM 5505 N N . ALA A 1 680 ? 0.922 4.328 -38.776 1.00 93.50 680 ALA A N 1
ATOM 5506 C CA . ALA A 1 680 ? 1.307 2.962 -39.131 1.00 93.50 680 ALA A CA 1
ATOM 5507 C C . ALA A 1 680 ? 1.583 2.093 -37.891 1.00 93.50 680 ALA A C 1
ATOM 5509 O O . ALA A 1 680 ? 1.220 0.920 -37.855 1.00 93.50 680 ALA A O 1
ATOM 5510 N N . THR A 1 681 ? 2.182 2.670 -36.847 1.00 93.88 681 THR A N 1
ATOM 5511 C CA . THR A 1 681 ? 2.456 1.971 -35.583 1.00 93.88 681 THR A CA 1
ATOM 5512 C C . THR A 1 681 ? 1.164 1.648 -34.821 1.00 93.88 681 THR A C 1
ATOM 5514 O O . THR A 1 681 ? 0.980 0.514 -34.366 1.00 93.88 681 THR A O 1
ATOM 5517 N N . ALA A 1 682 ? 0.230 2.601 -34.749 1.00 94.69 682 ALA A N 1
ATOM 5518 C CA . ALA A 1 682 ? -1.059 2.438 -34.080 1.00 94.69 682 ALA A CA 1
ATOM 5519 C C . ALA A 1 682 ? -1.960 1.378 -34.739 1.00 94.69 682 ALA A C 1
ATOM 5521 O O . ALA A 1 682 ? -2.742 0.744 -34.037 1.00 94.69 682 ALA A O 1
ATOM 5522 N N . GLN A 1 683 ? -1.828 1.118 -36.048 1.00 92.44 683 GLN A N 1
ATOM 5523 C CA . GLN A 1 683 ? -2.618 0.091 -36.754 1.00 92.44 683 GLN A CA 1
ATOM 5524 C C . GLN A 1 683 ? -2.531 -1.301 -36.111 1.00 92.44 683 GLN A C 1
ATOM 5526 O O . GLN A 1 683 ? -3.491 -2.066 -36.182 1.00 92.44 683 GLN A O 1
ATOM 5531 N N . SER A 1 684 ? -1.421 -1.618 -35.438 1.00 91.31 684 SER A N 1
ATOM 5532 C CA . SER A 1 684 ? -1.273 -2.881 -34.702 1.00 91.31 684 SER A CA 1
ATOM 5533 C C . SER A 1 684 ? -2.308 -3.069 -33.582 1.00 91.31 684 SER A C 1
ATOM 5535 O O . SER A 1 684 ? -2.642 -4.208 -33.262 1.00 91.31 684 SER A O 1
ATOM 5537 N N . LEU A 1 685 ? -2.866 -1.979 -33.038 1.00 91.56 685 LEU A N 1
ATOM 5538 C CA . LEU A 1 685 ? -3.863 -2.008 -31.965 1.00 91.56 685 LEU A CA 1
ATOM 5539 C C . LEU A 1 685 ? -5.300 -2.175 -32.459 1.00 91.56 685 LEU A C 1
ATOM 5541 O O . LEU A 1 685 ? -6.166 -2.509 -31.659 1.00 91.56 685 LEU A O 1
ATOM 5545 N N . GLN A 1 686 ? -5.577 -1.995 -33.753 1.00 90.94 686 GLN A N 1
ATOM 5546 C CA . GLN A 1 686 ? -6.949 -1.951 -34.281 1.00 90.94 686 GLN A CA 1
ATOM 5547 C C . GLN A 1 686 ? -7.793 -3.175 -33.878 1.00 90.94 686 GLN A C 1
ATOM 5549 O O . GLN A 1 686 ? -8.993 -3.059 -33.644 1.00 90.94 686 GLN A O 1
ATOM 5554 N N . GLN A 1 687 ? -7.165 -4.351 -33.795 1.00 88.69 687 GLN A N 1
ATOM 5555 C CA . GLN A 1 687 ? -7.837 -5.605 -33.439 1.00 88.69 687 GLN A CA 1
ATOM 5556 C C . GLN A 1 687 ? -7.652 -6.014 -31.972 1.00 88.69 687 GLN A C 1
ATOM 5558 O O . GLN A 1 687 ? -8.405 -6.857 -31.488 1.00 88.69 687 GLN A O 1
ATOM 5563 N N . THR A 1 688 ? -6.655 -5.465 -31.276 1.00 87.25 688 THR A N 1
ATOM 5564 C CA . THR A 1 688 ? -6.287 -5.881 -29.912 1.00 87.25 688 THR A CA 1
ATOM 5565 C C . THR A 1 688 ? -6.756 -4.898 -28.844 1.00 87.25 688 THR A C 1
ATOM 5567 O O . THR A 1 688 ? -7.119 -5.332 -27.757 1.00 87.25 688 THR A O 1
ATOM 5570 N N . ASP A 1 689 ? -6.775 -3.600 -29.154 1.00 88.88 689 ASP A N 1
ATOM 5571 C CA . ASP A 1 689 ? -7.235 -2.521 -28.279 1.00 88.88 689 ASP A CA 1
ATOM 5572 C C . ASP A 1 689 ? -7.832 -1.371 -29.110 1.00 88.88 689 ASP A C 1
ATOM 5574 O O . ASP A 1 689 ? -7.168 -0.398 -29.478 1.00 88.88 689 ASP A O 1
ATOM 5578 N N . ALA A 1 690 ? -9.121 -1.499 -29.432 1.00 90.12 690 ALA A N 1
ATOM 5579 C CA . ALA A 1 690 ? -9.836 -0.518 -30.245 1.00 90.12 690 ALA A CA 1
ATOM 5580 C C . ALA A 1 690 ? -9.963 0.856 -29.559 1.00 90.12 690 ALA A C 1
ATOM 5582 O O . ALA A 1 690 ? -10.023 1.877 -30.245 1.00 90.12 690 ALA A O 1
ATOM 5583 N N . ALA A 1 691 ? -10.001 0.891 -28.223 1.00 90.00 691 ALA A N 1
ATOM 5584 C CA . ALA A 1 691 ? -10.131 2.135 -27.472 1.00 90.00 691 ALA A CA 1
ATOM 5585 C C . ALA A 1 691 ? -8.832 2.946 -27.547 1.00 90.00 691 ALA A C 1
ATOM 5587 O O . ALA A 1 691 ? -8.860 4.130 -27.891 1.00 90.00 691 ALA A O 1
ATOM 5588 N N . GLU A 1 692 ? -7.693 2.297 -27.305 1.00 90.50 692 GLU A N 1
ATOM 5589 C CA . GLU A 1 692 ? -6.384 2.937 -27.424 1.00 90.50 692 GLU A CA 1
ATOM 5590 C C . GLU A 1 692 ? -6.071 3.321 -28.877 1.00 90.50 692 GLU A C 1
ATOM 5592 O O . GLU A 1 692 ? -5.558 4.412 -29.134 1.00 90.50 692 GLU A O 1
ATOM 5597 N N . TYR A 1 693 ? -6.465 2.484 -29.844 1.00 93.88 693 TYR A N 1
ATOM 5598 C CA . TYR A 1 693 ? -6.379 2.802 -31.271 1.00 93.88 693 TYR A CA 1
ATOM 5599 C C . TYR A 1 693 ? -7.085 4.127 -31.608 1.00 93.88 693 TYR A C 1
ATOM 5601 O O . TYR A 1 693 ? -6.471 5.023 -32.192 1.00 93.88 693 TYR A O 1
ATOM 5609 N N . GLN A 1 694 ? -8.345 4.296 -31.192 1.00 92.56 694 GLN A N 1
ATOM 5610 C CA . GLN A 1 694 ? -9.095 5.534 -31.437 1.00 92.56 694 GLN A CA 1
ATOM 5611 C C . GLN A 1 694 ? -8.524 6.741 -30.684 1.00 92.56 694 GLN A C 1
ATOM 5613 O O . GLN A 1 694 ? -8.519 7.848 -31.232 1.00 92.56 694 GLN A O 1
ATOM 5618 N N . ARG A 1 695 ? -8.034 6.551 -29.450 1.00 92.25 695 ARG A N 1
ATOM 5619 C CA . ARG A 1 695 ? -7.393 7.616 -28.662 1.00 92.25 695 ARG A CA 1
ATOM 5620 C C . ARG A 1 695 ? -6.156 8.157 -29.377 1.00 92.25 695 ARG A C 1
ATOM 5622 O O . ARG A 1 695 ? -6.047 9.366 -29.568 1.00 92.25 695 ARG A O 1
ATOM 5629 N N . LEU A 1 696 ? -5.265 7.270 -29.823 1.00 94.44 696 LEU A N 1
ATOM 5630 C CA . LEU A 1 696 ? -4.060 7.651 -30.565 1.00 94.44 696 LEU A CA 1
ATOM 5631 C C . LEU A 1 696 ? -4.410 8.353 -31.884 1.00 94.44 696 LEU A C 1
ATOM 5633 O O . LEU A 1 696 ? -3.785 9.357 -32.217 1.00 94.44 696 LEU A O 1
ATOM 5637 N N . GLY A 1 697 ? -5.434 7.877 -32.602 1.00 94.25 697 GLY A N 1
ATOM 5638 C CA . GLY A 1 697 ? -5.932 8.525 -33.819 1.00 94.25 697 GLY A CA 1
ATOM 5639 C C . GLY A 1 697 ? -6.365 9.976 -33.595 1.00 94.25 697 GLY A C 1
ATOM 5640 O O . GLY A 1 697 ? -5.947 10.861 -34.344 1.00 94.25 697 GLY A O 1
ATOM 5641 N N . HIS A 1 698 ? -7.137 10.235 -32.531 1.00 93.62 698 HIS A N 1
ATOM 5642 C CA . HIS A 1 698 ? -7.544 11.595 -32.158 1.00 93.62 698 HIS A CA 1
ATOM 5643 C C . HIS A 1 698 ? -6.338 12.487 -31.880 1.00 93.62 698 HIS A C 1
ATOM 5645 O O . HIS A 1 698 ? -6.247 13.579 -32.429 1.00 93.62 698 HIS A O 1
ATOM 5651 N N . GLN A 1 699 ? -5.387 12.009 -31.081 1.00 93.19 699 GLN A N 1
ATOM 5652 C CA . GLN A 1 699 ? -4.226 12.806 -30.696 1.00 93.19 699 GLN A CA 1
ATOM 5653 C C . GLN A 1 699 ? -3.296 13.124 -31.869 1.00 93.19 699 GLN A C 1
ATOM 5655 O O . GLN A 1 699 ? -2.787 14.237 -31.968 1.00 93.19 699 GLN A O 1
ATOM 5660 N N . ILE A 1 700 ? -3.077 12.165 -32.776 1.00 95.38 700 ILE A N 1
ATOM 5661 C 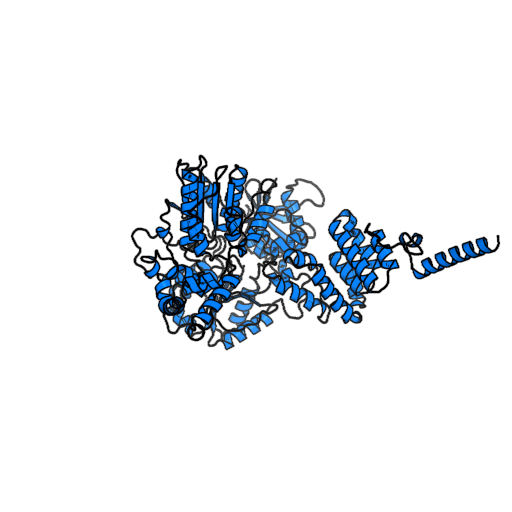CA . ILE A 1 700 ? -2.277 12.401 -33.984 1.00 95.38 700 ILE A CA 1
ATOM 5662 C C . ILE A 1 700 ? -2.958 13.457 -34.867 1.00 95.38 700 ILE A C 1
ATOM 5664 O O . ILE A 1 700 ? -2.279 14.335 -35.401 1.00 95.38 700 ILE A O 1
ATOM 5668 N N . ALA A 1 701 ? -4.285 13.392 -35.014 1.00 93.38 701 ALA A N 1
ATOM 5669 C CA . ALA A 1 701 ? -5.041 14.383 -35.773 1.00 93.38 701 ALA A CA 1
ATOM 5670 C C . ALA A 1 701 ? -5.004 15.772 -35.113 1.00 93.38 701 ALA A C 1
ATOM 5672 O O . ALA A 1 701 ? -4.742 16.755 -35.799 1.00 93.38 701 ALA A O 1
ATOM 5673 N N . GLU A 1 702 ? -5.194 15.856 -33.794 1.00 91.88 702 GLU A N 1
ATOM 5674 C CA . GLU A 1 702 ? -5.116 17.115 -33.040 1.00 91.88 702 GLU A CA 1
ATOM 5675 C C . GLU A 1 702 ? -3.732 17.772 -33.140 1.00 91.88 702 GLU A C 1
ATOM 5677 O O . GLU A 1 702 ? -3.638 18.987 -33.315 1.00 91.88 702 GLU A O 1
ATOM 5682 N N . ASP A 1 703 ? -2.649 16.992 -33.087 1.00 91.38 703 ASP A N 1
ATOM 5683 C CA . ASP A 1 703 ? -1.292 17.520 -33.268 1.00 91.38 703 ASP A CA 1
ATOM 5684 C C . ASP A 1 703 ? -1.094 18.127 -34.667 1.00 91.38 703 ASP A C 1
ATOM 5686 O O . ASP A 1 703 ? -0.471 19.183 -34.803 1.00 91.38 703 ASP A O 1
ATOM 5690 N N . LEU A 1 704 ? -1.621 17.471 -35.708 1.00 92.56 704 LEU A N 1
ATOM 5691 C CA . LEU A 1 704 ? -1.577 17.963 -37.088 1.00 92.56 704 LEU A CA 1
ATOM 5692 C C . LEU A 1 704 ? -2.438 19.223 -37.265 1.00 92.56 704 LEU A C 1
ATOM 5694 O O . LEU A 1 704 ? -1.985 20.182 -37.894 1.00 92.56 704 LEU A O 1
ATOM 5698 N N . ASP A 1 705 ? -3.631 19.256 -36.666 1.00 90.38 705 ASP A N 1
ATOM 5699 C CA . ASP A 1 705 ? -4.516 20.427 -36.646 1.00 90.38 705 ASP A CA 1
ATOM 5700 C C . ASP A 1 705 ? -3.814 21.628 -35.984 1.00 90.38 705 ASP A C 1
ATOM 5702 O O . ASP A 1 705 ? -3.773 22.720 -36.557 1.00 90.38 705 ASP A O 1
ATOM 5706 N N . HIS A 1 706 ? -3.169 21.429 -34.828 1.00 88.31 706 HIS A N 1
ATOM 5707 C CA . HIS A 1 706 ? -2.404 22.477 -34.137 1.00 88.31 706 HIS A CA 1
ATOM 5708 C C . HIS A 1 706 ? -1.196 22.985 -34.939 1.00 88.31 706 HIS A C 1
ATOM 5710 O O . HIS A 1 706 ? -0.811 24.148 -34.800 1.00 88.31 706 HIS A O 1
ATOM 5716 N N . GLN A 1 707 ? -0.611 22.146 -35.798 1.00 88.06 707 GLN A N 1
ATOM 5717 C CA . GLN A 1 707 ? 0.453 22.538 -36.731 1.00 88.06 707 GLN A CA 1
ATOM 5718 C C . GLN A 1 707 ? -0.080 23.260 -37.984 1.00 88.06 707 GLN A C 1
ATOM 5720 O O . GLN A 1 707 ? 0.710 23.722 -38.808 1.00 88.06 707 GLN A O 1
ATOM 5725 N N . GLY A 1 708 ? -1.403 23.373 -38.144 1.00 88.56 708 GLY A N 1
ATOM 5726 C CA . GLY A 1 708 ? -2.049 23.953 -39.322 1.00 88.56 708 GLY A CA 1
ATOM 5727 C C . GLY A 1 708 ? -2.126 23.004 -40.523 1.00 88.56 708 GLY A C 1
ATOM 5728 O O . GLY A 1 708 ? -2.437 23.443 -41.631 1.00 88.56 708 GLY A O 1
ATOM 5729 N N . LEU A 1 709 ? -1.865 21.707 -40.331 1.00 89.62 709 LEU A N 1
ATOM 5730 C CA . LEU A 1 709 ? -1.911 20.667 -41.364 1.00 89.62 709 LEU A CA 1
ATOM 5731 C C . LEU A 1 709 ? -3.304 20.019 -41.434 1.00 89.62 709 LEU A C 1
ATOM 5733 O O . LEU A 1 709 ? -3.448 18.802 -41.333 1.00 89.62 709 LEU A O 1
ATOM 5737 N N . ILE A 1 710 ? -4.329 20.847 -41.647 1.00 88.25 710 ILE A N 1
ATOM 5738 C CA . ILE A 1 710 ? -5.753 20.469 -41.563 1.00 88.25 710 ILE A CA 1
ATOM 5739 C C . ILE A 1 710 ? -6.087 19.268 -42.470 1.00 88.25 710 ILE A C 1
ATOM 5741 O O . ILE A 1 710 ? -6.738 18.318 -42.051 1.00 88.25 710 ILE A O 1
ATOM 5745 N N . TYR A 1 711 ? -5.590 19.247 -43.713 1.00 88.81 711 TYR A N 1
ATOM 5746 C CA . TYR A 1 711 ? -5.834 18.123 -44.629 1.00 88.81 711 TYR A CA 1
ATOM 5747 C C . TYR A 1 711 ? -5.199 16.806 -44.162 1.00 88.81 711 TYR A C 1
ATOM 5749 O O . TYR A 1 711 ? -5.785 15.745 -44.364 1.00 88.81 711 TYR A O 1
ATOM 5757 N N . GLU A 1 712 ? -4.022 16.855 -43.533 1.00 90.69 712 GLU A N 1
ATOM 5758 C CA . GLU A 1 712 ? -3.395 15.654 -42.970 1.00 90.69 712 GLU A CA 1
ATOM 5759 C C . GLU A 1 712 ? -4.162 15.171 -41.739 1.00 90.69 712 GLU A C 1
ATOM 5761 O O . GLU A 1 712 ? -4.426 13.978 -41.613 1.00 90.69 712 GLU A O 1
ATOM 5766 N N . ALA A 1 713 ? -4.603 16.085 -40.871 1.00 91.50 713 ALA A N 1
ATOM 5767 C CA . ALA A 1 713 ? -5.439 15.741 -39.726 1.00 91.50 713 ALA A CA 1
ATOM 5768 C C . ALA A 1 713 ? -6.744 15.051 -40.153 1.00 91.50 713 ALA A C 1
ATOM 5770 O O . ALA A 1 713 ? -7.130 14.037 -39.572 1.00 91.50 713 ALA A O 1
ATOM 5771 N N . LEU A 1 714 ? -7.393 15.536 -41.216 1.00 90.44 714 LEU A N 1
ATOM 5772 C CA . LEU A 1 714 ? -8.602 14.923 -41.770 1.00 90.44 714 LEU A CA 1
ATOM 5773 C C . LEU A 1 714 ? -8.350 13.541 -42.386 1.00 90.44 714 LEU A C 1
ATOM 5775 O O . LEU A 1 714 ? -9.167 12.638 -42.199 1.00 90.44 714 LEU A O 1
ATOM 5779 N N . ARG A 1 715 ? -7.219 13.346 -43.078 1.00 91.06 715 ARG A N 1
ATOM 5780 C CA . ARG A 1 715 ? -6.803 12.021 -43.576 1.00 91.06 715 ARG A CA 1
ATOM 5781 C C . ARG A 1 715 ? -6.599 11.037 -42.426 1.00 91.06 715 ARG A C 1
ATOM 5783 O O . ARG A 1 715 ? -7.060 9.901 -42.508 1.00 91.06 715 ARG A O 1
ATOM 5790 N N . VAL A 1 716 ? -5.972 11.480 -41.333 1.00 92.88 716 VAL A N 1
ATOM 5791 C CA . VAL A 1 716 ? -5.823 10.668 -40.118 1.00 92.88 716 VAL A CA 1
ATOM 5792 C C . VAL A 1 716 ? -7.185 10.361 -39.499 1.00 92.88 716 VAL A C 1
ATOM 5794 O O . VAL A 1 716 ? -7.477 9.195 -39.263 1.00 92.88 716 VAL A O 1
ATOM 5797 N N . ARG A 1 717 ? -8.060 11.356 -39.301 1.00 91.62 717 ARG A N 1
ATOM 5798 C CA . ARG A 1 717 ? -9.420 11.129 -38.773 1.00 91.62 717 ARG A CA 1
ATOM 5799 C C . ARG A 1 717 ? -10.165 10.077 -39.585 1.00 91.62 717 ARG A C 1
ATOM 5801 O O . ARG A 1 717 ? -10.706 9.143 -39.005 1.00 91.62 717 ARG A O 1
ATOM 5808 N N . LYS A 1 718 ? -10.109 10.168 -40.916 1.00 89.12 718 LYS A N 1
ATOM 5809 C CA . LYS A 1 718 ? -10.731 9.184 -41.805 1.00 89.12 718 LYS A CA 1
ATOM 5810 C C . LYS A 1 718 ? -10.134 7.784 -41.650 1.00 89.12 718 LYS A C 1
ATOM 5812 O O . LYS A 1 718 ? -10.876 6.817 -41.568 1.00 89.12 718 LYS A O 1
ATOM 5817 N N . GLN A 1 719 ? -8.809 7.676 -41.553 1.00 89.44 719 GLN A N 1
ATOM 5818 C CA . GLN A 1 719 ? -8.106 6.402 -41.375 1.00 89.44 719 GLN A CA 1
ATOM 5819 C C . GLN A 1 719 ? -8.476 5.672 -40.070 1.00 89.44 719 GLN A C 1
ATOM 5821 O O . GLN A 1 719 ? -8.356 4.448 -40.016 1.00 89.44 719 GLN A O 1
ATOM 5826 N N . PHE A 1 720 ? -8.887 6.410 -39.036 1.00 90.25 720 PHE A N 1
ATOM 5827 C CA . PHE A 1 720 ? -9.296 5.886 -37.727 1.00 90.25 720 PHE A CA 1
ATOM 5828 C C . PHE A 1 720 ? -10.826 5.863 -37.533 1.00 90.25 720 PHE A C 1
ATOM 5830 O O . PHE A 1 720 ? -11.284 5.650 -36.409 1.00 90.25 720 PHE A O 1
ATOM 5837 N N . ASP A 1 721 ? -11.609 6.083 -38.597 1.00 87.81 721 ASP A N 1
ATOM 5838 C CA . ASP A 1 721 ? -13.077 6.176 -38.562 1.00 87.81 721 ASP A CA 1
ATOM 5839 C C . ASP A 1 721 ? -13.604 7.210 -37.539 1.00 87.81 721 ASP A C 1
ATOM 5841 O O . ASP A 1 721 ? -14.575 6.972 -36.819 1.00 87.81 721 ASP A O 1
ATOM 5845 N N . LEU A 1 722 ? -12.941 8.367 -37.450 1.00 86.31 722 LEU A N 1
ATOM 5846 C CA . LEU A 1 722 ? -13.311 9.486 -36.578 1.00 86.31 722 LEU A CA 1
ATOM 5847 C C . LEU A 1 722 ? -14.180 10.517 -37.309 1.00 86.31 722 LEU A C 1
ATOM 5849 O O . LEU A 1 722 ? -14.099 10.664 -38.530 1.00 86.31 722 LEU A O 1
ATOM 5853 N N . ASP A 1 723 ? -14.966 11.286 -36.550 1.00 83.12 723 ASP A N 1
ATOM 5854 C CA . ASP A 1 723 ? -15.852 12.315 -37.103 1.00 83.12 723 ASP A CA 1
ATOM 5855 C C . ASP A 1 723 ? -15.074 13.402 -37.873 1.00 83.12 723 ASP A C 1
ATOM 5857 O O . ASP A 1 723 ? -14.117 14.006 -37.371 1.00 83.12 723 ASP A O 1
ATOM 5861 N N . ILE A 1 724 ? -15.537 13.682 -39.096 1.00 80.25 724 ILE A N 1
ATOM 5862 C CA . ILE A 1 724 ? -15.038 14.742 -39.979 1.00 80.25 724 ILE A CA 1
ATOM 5863 C C . ILE A 1 724 ? -16.075 15.869 -39.980 1.00 80.25 724 ILE A C 1
ATOM 5865 O O . ILE A 1 724 ? -17.175 15.709 -40.505 1.00 80.25 724 ILE A O 1
ATOM 5869 N N . LEU A 1 725 ? -15.738 16.997 -39.351 1.00 66.19 725 LEU A N 1
ATOM 5870 C CA . LEU A 1 725 ? -16.666 18.117 -39.135 1.00 66.19 725 LEU A CA 1
ATOM 5871 C C . LEU A 1 725 ? -16.667 19.156 -40.272 1.00 66.19 725 LEU A C 1
ATOM 5873 O O . LEU A 1 725 ? -17.551 20.012 -40.299 1.00 66.19 725 LEU A O 1
ATOM 5877 N N . GLU A 1 726 ? -15.702 19.103 -41.194 1.00 66.69 726 GLU A N 1
ATOM 5878 C CA . GLU A 1 726 ? -15.492 20.133 -42.218 1.00 66.69 726 GLU A CA 1
ATOM 5879 C C . GLU A 1 726 ? -15.737 19.627 -43.642 1.00 66.69 726 GLU A C 1
ATOM 5881 O O . GLU A 1 726 ? -15.279 18.551 -44.031 1.00 66.69 726 GLU A O 1
ATOM 5886 N N . ASP A 1 727 ? -16.418 20.455 -44.439 1.00 71.25 727 ASP A N 1
ATOM 5887 C CA . ASP A 1 727 ? -16.544 20.278 -45.885 1.00 71.25 727 ASP A CA 1
ATOM 5888 C C . ASP A 1 727 ? -15.297 20.880 -46.552 1.00 71.25 727 ASP A C 1
ATOM 5890 O O . ASP A 1 727 ? -15.144 22.103 -46.649 1.00 71.25 727 ASP A O 1
ATOM 5894 N N . VAL A 1 728 ? -14.343 20.024 -46.924 1.00 78.88 728 VAL A N 1
ATOM 5895 C CA . VAL A 1 728 ? -13.064 20.456 -47.504 1.00 78.88 728 VAL A CA 1
ATOM 5896 C C . VAL A 1 728 ? -13.128 20.577 -49.025 1.00 78.88 728 VAL A C 1
ATOM 5898 O O . VAL A 1 728 ? -13.820 19.798 -49.668 1.00 78.88 728 VAL A O 1
ATOM 5901 N N . PRO A 1 729 ? -12.364 21.502 -49.643 1.00 77.50 729 PRO A N 1
ATOM 5902 C CA . PRO A 1 729 ? -12.360 21.691 -51.094 1.00 77.50 729 PRO A CA 1
ATOM 5903 C C . PRO A 1 729 ? -12.096 20.427 -51.928 1.00 77.50 729 PRO A C 1
ATOM 5905 O O . PRO A 1 729 ? -12.675 20.308 -53.007 1.00 77.50 729 PRO A O 1
ATOM 5908 N N . PHE A 1 730 ? -11.250 19.506 -51.456 1.00 83.38 730 PHE A N 1
ATOM 5909 C CA . PHE A 1 730 ? -10.859 18.273 -52.155 1.00 83.38 730 PHE A CA 1
ATOM 5910 C C . PHE A 1 730 ? -11.128 17.023 -51.289 1.00 83.38 730 PHE A C 1
ATOM 5912 O O . PHE A 1 730 ? -10.181 16.419 -50.772 1.00 83.38 730 PHE A O 1
ATOM 5919 N N . PRO A 1 731 ? -12.398 16.623 -51.083 1.00 81.75 731 PRO A N 1
ATOM 5920 C CA . PRO A 1 731 ? -12.743 15.475 -50.236 1.00 81.75 731 PRO A CA 1
ATOM 5921 C C . PRO A 1 731 ? -12.210 14.138 -50.780 1.00 81.75 731 PRO A C 1
ATOM 5923 O O . PRO A 1 731 ? -11.964 13.210 -50.010 1.00 81.75 731 PRO A O 1
ATOM 5926 N N . GLU A 1 732 ? -11.982 14.045 -52.093 1.00 82.50 732 GLU A N 1
ATOM 5927 C CA . GLU A 1 732 ? -11.423 12.876 -52.779 1.00 82.50 732 GLU A CA 1
ATOM 5928 C C . GLU A 1 732 ? -10.008 12.503 -52.310 1.00 82.50 732 GLU A C 1
ATOM 5930 O O . GLU A 1 732 ? -9.598 11.350 -52.443 1.00 82.50 732 GLU A O 1
ATOM 5935 N N . LEU A 1 733 ? -9.267 13.458 -51.740 1.00 84.88 733 LEU A N 1
ATOM 5936 C CA . LEU A 1 733 ? -7.895 13.245 -51.274 1.00 84.88 733 LEU A CA 1
ATOM 5937 C C . LEU A 1 733 ? -7.825 12.559 -49.910 1.00 84.88 733 LEU A C 1
ATOM 5939 O O . LEU A 1 733 ? -6.767 12.058 -49.531 1.00 84.88 733 LEU A O 1
ATOM 5943 N N . LEU A 1 734 ? -8.940 12.511 -49.175 1.00 84.69 734 LEU A N 1
ATOM 5944 C CA . LEU A 1 734 ? -8.963 11.949 -47.827 1.00 84.69 734 LEU A CA 1
ATOM 5945 C C . LEU A 1 734 ? -8.718 10.429 -47.807 1.00 84.69 734 LEU A C 1
ATOM 5947 O O . LEU A 1 734 ? -8.248 9.916 -46.798 1.00 84.69 734 LEU A O 1
ATOM 5951 N N . ASP A 1 735 ? -8.999 9.728 -48.912 1.00 81.44 735 ASP A N 1
ATOM 5952 C CA . ASP A 1 735 ? -8.801 8.271 -49.058 1.00 81.44 735 ASP A CA 1
ATOM 5953 C C . ASP A 1 735 ? -7.467 7.887 -49.710 1.00 81.44 735 ASP A C 1
ATOM 5955 O O . ASP A 1 735 ? -7.151 6.705 -49.854 1.00 81.44 735 ASP A O 1
ATOM 5959 N N . GLN A 1 736 ? -6.691 8.868 -50.171 1.00 81.06 736 GLN A N 1
ATOM 5960 C CA . GLN A 1 736 ? -5.510 8.606 -50.985 1.00 81.06 736 GLN A CA 1
ATOM 5961 C C . GLN A 1 736 ? -4.255 8.521 -50.117 1.00 81.06 736 GLN A C 1
ATOM 5963 O O . GLN A 1 736 ? -4.008 9.368 -49.260 1.00 81.06 736 GLN A O 1
ATOM 5968 N N . SER A 1 737 ? -3.427 7.505 -50.359 1.00 79.69 737 SER A N 1
ATOM 5969 C CA . SER A 1 737 ? -2.097 7.361 -49.759 1.00 79.69 737 SER A CA 1
ATOM 5970 C C . SER A 1 737 ? -1.045 8.119 -50.573 1.00 79.69 737 SER A C 1
ATOM 5972 O O . SER A 1 737 ? -1.077 8.057 -51.799 1.00 79.69 737 SER A O 1
ATOM 5974 N N . GLY A 1 738 ? -0.069 8.749 -49.916 1.00 81.31 738 GLY A N 1
ATOM 5975 C CA . GLY A 1 738 ? 1.029 9.457 -50.589 1.00 81.31 738 GLY A CA 1
ATOM 5976 C C . GLY A 1 738 ? 1.231 10.887 -50.089 1.00 81.31 738 GLY A C 1
ATOM 5977 O O . GLY A 1 738 ? 0.563 11.320 -49.147 1.00 81.31 738 GLY A O 1
ATOM 5978 N N . ASP A 1 739 ? 2.173 11.595 -50.716 1.00 83.56 739 ASP A N 1
ATOM 5979 C CA . ASP A 1 739 ? 2.518 12.987 -50.406 1.00 83.56 739 ASP A CA 1
ATOM 5980 C C . ASP A 1 739 ? 1.369 13.927 -50.797 1.00 83.56 739 ASP A C 1
ATOM 5982 O O . ASP A 1 739 ? 1.009 14.035 -51.972 1.00 83.56 739 ASP A O 1
ATOM 5986 N N . LEU A 1 740 ? 0.802 14.622 -49.810 1.00 86.56 740 LEU A N 1
ATOM 5987 C CA . LEU A 1 740 ? -0.349 15.499 -50.000 1.00 86.56 740 LEU A CA 1
ATOM 5988 C C . LEU A 1 740 ? -0.090 16.633 -51.000 1.00 86.56 740 LEU A C 1
ATOM 5990 O O . LEU A 1 740 ? -1.022 17.030 -51.694 1.00 86.56 740 LEU A O 1
ATOM 5994 N N . LEU A 1 741 ? 1.136 17.151 -51.121 1.00 85.19 741 LEU A N 1
ATOM 5995 C CA . LEU A 1 741 ? 1.437 18.215 -52.086 1.00 85.19 741 LEU A CA 1
ATOM 5996 C C . LEU A 1 741 ? 1.339 17.708 -53.524 1.00 85.19 741 LEU A C 1
ATOM 5998 O O . LEU A 1 741 ? 0.859 18.433 -54.397 1.00 85.19 741 LEU A O 1
ATOM 6002 N N . ILE A 1 742 ? 1.758 16.463 -53.761 1.00 87.94 742 ILE A N 1
ATOM 6003 C CA . ILE A 1 742 ? 1.609 15.807 -55.063 1.00 87.94 742 ILE A CA 1
ATOM 6004 C C . ILE A 1 742 ? 0.121 15.604 -55.355 1.00 87.94 742 ILE A C 1
ATOM 6006 O O . ILE A 1 742 ? -0.363 16.046 -56.396 1.00 87.94 742 ILE A O 1
ATOM 6010 N N . LEU A 1 743 ? -0.615 15.038 -54.395 1.00 87.88 743 LEU A N 1
ATOM 6011 C CA . LEU A 1 743 ? -2.046 14.759 -54.528 1.00 87.88 743 LEU A CA 1
ATOM 6012 C C . LEU A 1 743 ? -2.880 16.034 -54.756 1.00 87.88 743 LEU A C 1
ATOM 6014 O O . LEU A 1 743 ? -3.750 16.068 -55.626 1.00 87.88 743 LEU A O 1
ATOM 6018 N N . LEU A 1 744 ? -2.588 17.116 -54.027 1.00 85.94 744 LEU A N 1
ATOM 6019 C CA . LEU A 1 744 ? -3.222 18.423 -54.225 1.00 85.94 744 LEU A CA 1
ATOM 6020 C C . LEU A 1 744 ? -2.880 19.018 -55.594 1.00 85.94 744 LEU A C 1
ATOM 6022 O O . LEU A 1 744 ? -3.750 19.606 -56.237 1.00 85.94 744 LEU A O 1
ATOM 6026 N N . GLY A 1 745 ? -1.633 18.869 -56.049 1.00 87.31 745 GLY A N 1
ATOM 6027 C CA . GLY A 1 745 ? -1.207 19.316 -57.374 1.00 87.31 745 GLY A CA 1
ATOM 6028 C C . GLY A 1 745 ? -1.969 18.609 -58.495 1.00 87.31 745 GLY A C 1
ATOM 6029 O O . GLY A 1 745 ? -2.463 19.268 -59.411 1.00 87.31 745 GLY A O 1
ATOM 6030 N N . GLU A 1 746 ? -2.119 17.289 -58.391 1.00 87.44 746 GLU A N 1
ATOM 6031 C CA . GLU A 1 746 ? -2.866 16.464 -59.347 1.00 87.44 746 GLU A CA 1
ATOM 6032 C C . GLU A 1 746 ? -4.369 16.786 -59.336 1.00 87.44 746 GLU A C 1
ATOM 6034 O O . GLU A 1 746 ? -4.972 16.986 -60.397 1.00 87.44 746 GLU A O 1
ATOM 6039 N N . ALA A 1 747 ? -4.976 16.925 -58.153 1.00 85.94 747 ALA A N 1
ATOM 6040 C CA . ALA A 1 747 ? -6.388 17.287 -58.025 1.00 85.94 747 ALA A CA 1
ATOM 6041 C C . ALA A 1 747 ? -6.678 18.694 -58.574 1.00 85.94 747 ALA A C 1
ATOM 6043 O O . ALA A 1 747 ? -7.670 18.901 -59.279 1.00 85.94 747 ALA A O 1
ATOM 6044 N N . LEU A 1 748 ? -5.792 19.661 -58.311 1.00 87.38 748 LEU A N 1
ATOM 6045 C CA . LEU A 1 748 ? -5.925 21.020 -58.831 1.00 87.38 748 LEU A CA 1
ATOM 6046 C C . LEU A 1 748 ? -5.795 21.055 -60.358 1.00 87.38 748 LEU A C 1
ATOM 6048 O O . LEU A 1 748 ? -6.590 21.726 -61.014 1.00 87.38 748 LEU A O 1
ATOM 6052 N N . GLN A 1 749 ? -4.825 20.333 -60.929 1.00 86.19 749 GLN A N 1
ATOM 6053 C CA . GLN A 1 749 ? -4.671 20.225 -62.384 1.00 86.19 749 GLN A CA 1
ATOM 6054 C C . GLN A 1 749 ? -5.914 19.622 -63.037 1.00 86.19 749 GLN A C 1
ATOM 6056 O O . GLN A 1 749 ? -6.380 20.148 -64.047 1.00 86.19 749 GLN A O 1
ATOM 6061 N N . THR A 1 750 ? -6.475 18.576 -62.430 1.00 85.06 750 THR A N 1
ATOM 6062 C CA . THR A 1 750 ? -7.687 17.910 -62.922 1.00 85.06 750 THR A CA 1
ATOM 6063 C C . THR A 1 750 ? -8.877 18.869 -62.924 1.00 85.06 750 THR A C 1
ATOM 6065 O O . THR A 1 750 ? -9.496 19.079 -63.963 1.00 85.06 750 THR A O 1
ATOM 6068 N N . ARG A 1 751 ? -9.139 19.564 -61.809 1.00 84.25 751 ARG A N 1
ATOM 6069 C CA . ARG A 1 751 ? -10.253 20.527 -61.747 1.00 84.25 751 ARG A CA 1
ATOM 6070 C C . ARG A 1 751 ? -10.061 21.738 -62.654 1.00 84.25 751 ARG A C 1
ATOM 6072 O O . ARG A 1 751 ? -11.036 22.262 -63.183 1.00 84.25 751 ARG A O 1
ATOM 6079 N N . LEU A 1 752 ? -8.825 22.208 -62.832 1.00 83.06 752 LEU A N 1
ATOM 6080 C CA . LEU A 1 752 ? -8.535 23.285 -63.780 1.00 83.06 752 LEU A CA 1
ATOM 6081 C C . LEU A 1 752 ? -8.791 22.843 -65.222 1.00 83.06 752 LEU A C 1
ATOM 6083 O O . LEU A 1 752 ? -9.341 23.631 -65.987 1.00 83.06 752 LEU A O 1
ATOM 6087 N N . ALA A 1 753 ? -8.433 21.608 -65.579 1.00 82.25 753 ALA A N 1
ATOM 6088 C CA . ALA A 1 753 ? -8.750 21.043 -66.886 1.00 82.25 753 ALA A CA 1
ATOM 6089 C C . ALA A 1 753 ? -10.272 20.968 -67.101 1.00 82.25 753 ALA A C 1
ATOM 6091 O O . ALA A 1 753 ? -10.756 21.493 -68.098 1.00 82.25 753 ALA A O 1
ATOM 6092 N N . ASP A 1 754 ? -11.028 20.466 -66.119 1.00 79.25 754 ASP A N 1
ATOM 6093 C CA . ASP A 1 754 ? -12.494 20.376 -66.195 1.00 79.25 754 ASP A CA 1
ATOM 6094 C C . ASP A 1 754 ? -13.170 21.753 -66.336 1.00 79.25 754 ASP A C 1
ATOM 6096 O O . ASP A 1 754 ? -14.131 21.920 -67.088 1.00 79.25 754 ASP A O 1
ATOM 6100 N N . VAL A 1 755 ? -12.662 22.777 -65.637 1.00 79.06 755 VAL A N 1
ATOM 6101 C CA . VAL A 1 755 ? -13.169 24.155 -65.754 1.00 79.06 755 VAL A CA 1
ATOM 6102 C C . VAL A 1 755 ? -12.827 24.762 -67.115 1.00 79.06 755 VAL A C 1
ATOM 6104 O O . VAL A 1 755 ? -13.662 25.453 -67.697 1.00 79.06 755 VAL A O 1
ATOM 6107 N N . ILE A 1 756 ? -11.622 24.522 -67.639 1.00 75.38 756 ILE A N 1
ATOM 6108 C CA . ILE A 1 756 ? -11.225 24.993 -68.974 1.00 75.38 756 ILE A CA 1
ATOM 6109 C C . ILE A 1 756 ? -12.089 24.324 -70.048 1.00 75.38 756 ILE A C 1
ATOM 6111 O O . ILE A 1 756 ? -12.583 25.019 -70.939 1.00 75.38 756 ILE A O 1
ATOM 6115 N N . ASP A 1 757 ? -12.346 23.024 -69.930 1.00 72.69 757 ASP A N 1
ATOM 6116 C CA . ASP A 1 757 ? -13.209 22.278 -70.847 1.00 72.69 757 ASP A CA 1
ATOM 6117 C C . ASP A 1 757 ? -14.674 22.752 -70.764 1.00 72.69 757 ASP A C 1
ATOM 6119 O O . ASP A 1 757 ? -15.351 22.866 -71.785 1.00 72.69 757 ASP A O 1
ATOM 6123 N N . HIS A 1 758 ? -15.159 23.142 -69.579 1.00 67.12 758 HIS A N 1
ATOM 6124 C CA . HIS A 1 758 ? -16.489 23.742 -69.413 1.00 67.12 758 HIS A CA 1
ATOM 6125 C C . HIS A 1 758 ? -16.607 25.205 -69.866 1.00 67.12 758 HIS A C 1
ATOM 6127 O O . HIS A 1 758 ? -17.716 25.650 -70.150 1.00 67.12 758 HIS A O 1
ATOM 6133 N N . LEU A 1 759 ? -15.507 25.957 -69.934 1.00 60.59 759 LEU A N 1
ATOM 6134 C CA . LEU A 1 759 ? -15.480 27.334 -70.450 1.00 60.59 759 LEU A CA 1
ATOM 6135 C C . LEU A 1 759 ? -15.218 27.406 -71.964 1.00 60.59 759 LEU A C 1
ATOM 6137 O O . LEU A 1 759 ? -15.349 28.481 -72.552 1.00 60.59 759 LEU A O 1
ATOM 6141 N N . THR A 1 760 ? -14.808 26.295 -72.584 1.00 56.81 760 THR A N 1
ATOM 6142 C CA . THR A 1 760 ? -14.532 26.185 -74.029 1.00 56.81 760 THR A CA 1
ATOM 6143 C C . THR A 1 760 ? -15.621 25.443 -74.818 1.00 56.81 760 THR A C 1
ATOM 6145 O O . THR A 1 760 ? -15.523 25.357 -76.045 1.00 56.81 760 THR A O 1
ATOM 6148 N N . LEU A 1 761 ? -16.679 24.992 -74.135 1.00 48.66 761 LEU A N 1
ATOM 6149 C CA . LEU A 1 761 ? -17.993 24.627 -74.685 1.00 48.66 761 LEU A CA 1
ATOM 6150 C C . LEU A 1 761 ? -18.954 25.818 -74.608 1.00 48.66 761 LEU A C 1
ATOM 6152 O O . LEU A 1 761 ? -19.791 25.941 -75.534 1.00 48.66 761 LEU A O 1
#

pLDDT: mean 82.52, std 10.89, range [35.75, 95.94]

Sequence (761 aa):
MTRIKLIPAALRDLKQSSIEQFFDDIPTILAGMQADHKRAGPNALDTKSLQGRYKTLSRTKIPGHSARIIWKRDAYDKTVIGIDARDDHTYSQDYDQRQYCPCYVWHGETGNDWRAWVYDAGYKYSPVLTPEQEQVGHDLLAQHNTEFSARLIQSPPGTGKSITATGWASKYYRQGWQVSLIVPSLLMEEIERYLQQQDEGLHGLQPMTFATWLGQLYPDLKDCLASPDQEREAFYAAAKQSHHLKTLGAISYRDILLYQAYILDHDTKNLRKSAQFHSNQQRLQLLRKIKPDHWRRQLGNQLSRFDVAQRLAHQPPPIAKNTLIIIDEAQDYLLAELKAVIALCQSWQTHHPYRVHLWLLGDLNQRIQPVDFEWGQLELDKSIQPFRSNYRNSGHILQFANPFLSITKHGDPGKRTITAAVAQPEDALEVGDPVRLLVCESQADIMGFFQRLVQCSPLQENSQHRYLRVELAQQVKVLRSHLNDLLYPTTRALEFLDVSQAKGREFEGCIALPTFTSTDIPTSEQAYQWYTLLTRTRARLLVLATRLEVDEMTRLVPDALVHCDQIPLEDAAAVDQTIQWIIEAVGGTDAVERATEIRHRLLTSLTTDPLHLYADTYALLQAAKIDHNDWEQAALQRLQDRFDILSNPMILHHAQGEELEVSLRCLLFRAMYRSWDAVATAQSLQQTDAAEYQRLGHQIAEDLDHQGLIYEALRVRKQFDLDILEDVPFPELLDQSGDLLILLGEALQTRLADVIDHLTL

Mean predicted aligned error: 10.58 Å